Protein AF-0000000082890697 (afdb_homodimer)

Sequence (804 aa):
MTRPYLPVILIIFALATLTASQDIDNGIMGMPEIQCNADTIEMKFRTKKKFAGKIYVQGHYNDASCRVDYAHPDKEGHPIGGIRLSHGACDMDRQRMIKPEGMQFSTVIVISFHPLFVTKVDRAFHINCMYRETVQTVNQQLEVSSIPTEEVQNDMPIPMCTYTIRKDEIDGPILKYARVGDQVVHRWECDTDMYGLLVHSCFVEDGQGEKQLIIDERGCHRDRLVLGDPTYTEALNMAYRESYVFKFADRVGVRFQCEIRLCVKESGGCNGVTPPDCSGPAIGGWNNKSAILRKVAKRDANPNVIKGDLISQYVYVIDNDGETDPNSAEASQLASITPLSDTYGKVCFSSPLLMAIVGFAVVAFIIAVAVVIISARKDDSSKSIKSPDSIPRIRPSSIVLHMTRPYLPVILIIFALATLTASQDIDNGIMGMPEIQCNADTIEMKFRTKKKFAGKIYVQGHYNDASCRVDYAHPDKEGHPIGGIRLSHGACDMDRQRMIKPEGMQFSTVIVISFHPLFVTKVDRAFHINCMYRETVQTVNQQLEVSSIPTEEVQNDMPIPMCTYTIRKDEIDGPILKYARVGDQVVHRWECDTDMYGLLVHSCFVEDGQGEKQLIIDERGCHRDRLVLGDPTYTEALNMAYRESYVFKFADRVGVRFQCEIRLCVKESGGCNGVTPPDCSGPAIGGWNNKSAILRKVAKRDANPNVIKGDLISQYVYVIDNDGETDPNSAEASQLASITPLSDTYGKVCFSSPLLMAIVGFAVVAFIIAVAVVIISARKDDSSKSIKSPDSIPRIRPSSIVLH

Solvent-accessible surface area (backbone atoms only — not comparable to full-atom values): 46811 Å² total; per-residue (Å²): 136,81,78,79,81,75,81,80,76,78,76,76,75,73,74,72,73,74,76,69,73,64,57,78,86,54,44,74,48,76,76,65,46,74,44,76,53,96,58,34,40,35,40,36,44,47,53,76,43,89,69,48,17,34,38,26,33,64,44,29,66,88,37,70,87,34,36,49,68,40,62,60,73,64,86,84,63,69,85,80,62,53,53,76,44,50,72,67,46,84,74,34,43,76,34,38,34,60,71,72,62,31,42,33,40,35,48,44,41,33,43,25,65,47,82,70,38,41,45,62,76,36,48,66,45,83,45,76,38,80,43,64,77,76,77,74,76,74,76,73,81,66,82,66,81,80,65,77,70,70,72,76,65,81,73,68,78,74,49,60,68,52,37,46,46,13,42,74,33,88,85,35,52,72,49,53,67,44,41,58,42,39,54,29,17,41,37,38,39,37,70,47,85,54,36,26,52,34,63,22,47,23,32,42,28,52,65,59,78,52,73,45,77,36,23,36,81,73,28,29,39,40,38,64,77,55,35,50,56,66,42,65,47,94,73,25,20,33,35,32,38,66,36,46,35,54,33,46,69,82,49,50,22,31,30,38,39,29,32,36,40,35,24,41,44,70,96,54,54,25,69,89,54,48,71,55,86,63,84,59,84,61,74,52,64,89,74,58,78,65,64,72,68,58,76,78,68,77,75,76,76,58,88,73,57,48,63,29,46,39,57,36,62,62,28,39,42,44,79,77,70,65,77,63,47,86,84,56,78,65,74,63,47,67,64,44,48,56,62,86,58,84,76,68,68,50,64,61,39,52,40,70,53,40,47,47,50,51,49,48,50,50,51,52,48,52,52,51,51,50,52,50,50,54,55,50,49,54,50,54,64,62,52,61,66,57,73,84,75,82,80,78,81,77,80,83,81,83,81,81,86,123,137,84,78,81,80,74,80,80,77,77,75,75,76,74,75,72,75,73,76,71,73,64,57,80,87,55,43,74,48,78,74,64,46,76,45,77,52,97,58,34,40,35,39,38,50,47,53,76,44,89,71,50,17,33,38,26,32,64,46,30,64,88,36,70,88,34,37,45,68,38,64,58,74,74,85,84,66,75,84,86,42,58,53,75,42,51,72,68,45,84,75,34,43,77,33,38,35,62,70,70,61,30,42,33,38,34,46,44,41,33,44,26,65,46,80,69,38,40,46,60,76,37,48,66,44,82,45,77,38,80,45,64,78,76,78,73,72,77,76,73,82,67,84,62,84,78,65,77,71,69,73,76,65,80,73,67,79,73,49,60,68,51,39,46,46,13,42,73,32,88,85,35,50,75,49,53,66,46,40,58,43,40,55,28,16,41,38,38,40,39,69,47,84,54,36,26,52,32,63,20,47,23,31,41,27,52,63,59,78,54,74,44,76,35,24,36,80,72,28,29,38,40,38,63,77,57,34,52,55,66,42,66,46,94,72,26,21,35,35,33,36,66,37,47,36,55,32,45,69,80,49,50,21,33,31,41,37,30,33,36,39,34,22,41,44,69,97,54,54,25,68,90,57,49,72,53,85,60,86,58,83,61,73,51,63,88,74,58,78,64,64,72,67,58,75,78,67,77,74,75,74,58,89,71,56,49,62,30,47,39,59,36,60,64,29,38,42,44,80,76,70,65,76,64,50,86,85,54,80,65,74,63,46,65,63,44,52,54,60,85,57,84,76,66,65,47,64,62,40,52,44,70,54,40,47,47,51,51,49,51,50,51,51,53,48,52,52,52,50,48,52,49,48,54,54,50,47,54,50,51,56,63,57,54,67,57,74,82,74,82,78,75,81,77,75,82,78,82,79,74,84,126

InterPro domains:
  IPR001507 Zona pellucida domain [PS51034] (35-277)
  IPR001507 Zona pellucida domain [SM00241] (35-281)
  IPR051962 Cuticlin domain-containing protein [PTHR22907] (9-384)
  IPR056953 Cuticlin, N-terminal domain [PF25057] (30-131)
  IPR057475 Cuticlin, C-terminal domain [PF25301] (158-281)

pLDDT: mean 71.03, std 25.55, range [25.34, 98.44]

Organism: Panagrellus redivivus (NCBI:txid6233)

Radius of gyration: 40.96 Å; Cα contacts (8 Å, |Δi|>4): 1335; chains: 2; bounding box: 122×143×142 Å

Nearest PDB structures (foldseek):
  5hzv-assembly1_A  TM=4.559E-01  e=9.180E-07  Escherichia coli K-12
  5i17-assembly2_B  TM=5.829E-01  e=2.472E-02  Homo sapiens
  6tnp-assembly4_I  TM=5.172E-01  e=2.088E-02  Mus musculus
  4ndm-assembly1_B  TM=5.222E-01  e=2.928E-02  Homo sapiens
  3omz-assembly2_C  TM=3.542E-01  e=6.818E-02  Homo sapiens

Secondary structure (DSSP, 8-state):
---------------------------EEEEEEEEE-SSEEEEEEEESS---SEEEETT-TT-GGGEEE-SS--SS---SSEEEEETTGGG-EEEEETTTTEEEEEEEEEEESSSSEE-TT-EEEEEEEEE------------S-----------PPPPPEEEEEEESSTTSPBPSEEETT-EEEEEEEES-SSEEEEEEEEEEE-SSS-EEEEE-TTS-BS-TTT--PPEE-TTSSEEEEEEE--EETT--EEEEEEEEEEEETGGGTTTTTSS----S-----TT-GGGGGS--------TT-EEEEEEPPPEEEE---S---TT-GGGHHHHTS--S-------B--HHHHHHHHHHHHHHHHHHHHHHHHHHHHHHHHHS------------------/---------------------------EEEEEEEEE-SSEEEEEEEESS---SEEEETT-TT-GGGEEE-SS--SS---SSEEEEETTGGG-EEEEETTTTEEEEEEEEEEESSSSEE-TT-EEEEEEEEE------------S-----------PPPPPEEEEEEESSTTSPBPSEEETT-EEEEEEEES-SSEEEEEEEEEEE-SSS-EEEEE-TTS-BS-TTT--PPEE-TTSSEEEEEEE--EETT--EEEEEEEEEEEETGGGTTTTTSS----S-----TT-TTGGGS--------TT-EEEEEEPPPEEEE---S---TT-GGGHHHHTS----------B--HHHHHHHHHHHHHHHHHHHHHHHHHHHHHHHHTT------------------

Structure (mmCIF, N/CA/C/O backbone):
data_AF-0000000082890697-model_v1
#
loop_
_entity.id
_entity.type
_entity.pdbx_description
1 polymer 'ZP domain-containing protein'
#
loop_
_atom_site.group_PDB
_atom_site.id
_atom_site.type_symbol
_atom_site.label_atom_id
_atom_site.label_alt_id
_atom_site.label_comp_id
_atom_site.label_asym_id
_atom_site.label_entity_id
_atom_site.label_seq_id
_atom_site.pdbx_PDB_ins_code
_atom_site.Cartn_x
_atom_site.Cartn_y
_atom_site.Cartn_z
_atom_site.occupancy
_atom_site.B_iso_or_equiv
_atom_site.auth_seq_id
_atom_site.auth_comp_id
_atom_site.auth_asym_id
_atom_site.auth_atom_id
_atom_site.pdbx_PDB_model_num
ATOM 1 N N . MET A 1 1 ? -53.281 21.719 61.125 1 27.31 1 MET A N 1
ATOM 2 C CA . MET A 1 1 ? -53.375 21.594 59.656 1 27.31 1 MET A CA 1
ATOM 3 C C . MET A 1 1 ? -52 21.734 59 1 27.31 1 MET A C 1
ATOM 5 O O . MET A 1 1 ? -51.469 22.828 58.938 1 27.31 1 MET A O 1
ATOM 9 N N . THR A 1 2 ? -51.062 20.781 59.312 1 34.16 2 THR A N 1
ATOM 10 C CA . THR A 1 2 ? -49.656 20.656 59.031 1 34.16 2 THR A CA 1
ATOM 11 C C . THR A 1 2 ? -49.438 20.531 57.5 1 34.16 2 THR A C 1
ATOM 13 O O . THR A 1 2 ? -50.031 19.703 56.844 1 34.16 2 THR A O 1
ATOM 16 N N . ARG A 1 3 ? -49.156 21.688 56.812 1 36.97 3 ARG A N 1
ATOM 17 C CA . ARG A 1 3 ? -48.938 21.859 55.406 1 36.97 3 ARG A CA 1
ATOM 18 C C . ARG A 1 3 ? -47.844 20.922 54.906 1 36.97 3 ARG A C 1
ATOM 20 O O . ARG A 1 3 ? -46.719 20.906 55.438 1 36.97 3 ARG A O 1
ATOM 27 N N . PRO A 1 4 ? -48.125 19.766 54.219 1 40.41 4 PRO A N 1
ATOM 28 C CA . PRO A 1 4 ? -47.188 18.75 53.719 1 40.41 4 PRO A CA 1
ATOM 29 C C . PRO A 1 4 ? -46.188 19.328 52.719 1 40.41 4 PRO A C 1
ATOM 31 O O . PRO A 1 4 ? -46.562 20.141 51.844 1 40.41 4 PRO A O 1
ATOM 34 N N . TYR A 1 5 ? -44.906 19.703 53.125 1 37.94 5 TYR A N 1
ATOM 35 C CA . TYR A 1 5 ? -43.781 20.109 52.312 1 37.94 5 TYR A CA 1
ATOM 36 C C . TYR A 1 5 ? -43.562 19.109 51.188 1 37.94 5 TYR A C 1
ATOM 38 O O . TYR A 1 5 ? -43.406 17.906 51.406 1 37.94 5 TYR A O 1
ATOM 46 N N . LEU A 1 6 ? -44.219 19.297 50 1 36.88 6 LEU A N 1
ATOM 47 C CA . LEU A 1 6 ? -44 18.516 48.75 1 36.88 6 LEU A CA 1
ATOM 48 C C . LEU A 1 6 ? -42.531 18.5 48.375 1 36.88 6 LEU A C 1
ATOM 50 O O . LEU A 1 6 ? -41.875 19.547 48.312 1 36.88 6 LEU A O 1
ATOM 54 N N . PRO A 1 7 ? -41.781 17.344 48.562 1 41.22 7 PRO A N 1
ATOM 55 C CA . PRO A 1 7 ? -40.406 17.172 48.094 1 41.22 7 PRO A CA 1
ATOM 56 C C . PRO A 1 7 ? -40.25 17.453 46.594 1 41.22 7 PRO A C 1
ATOM 58 O O . PRO A 1 7 ? -41.094 17 45.812 1 41.22 7 PRO A O 1
ATOM 61 N N . VAL A 1 8 ? -39.812 18.656 46.156 1 36.56 8 VAL A N 1
ATOM 62 C CA . VAL A 1 8 ? -39.375 18.953 44.781 1 36.56 8 VAL A CA 1
ATOM 63 C C . VAL A 1 8 ? -38.344 17.922 44.312 1 36.56 8 VAL A C 1
ATOM 65 O O . VAL A 1 8 ? -37.25 17.812 44.906 1 36.56 8 VAL A O 1
ATOM 68 N N . ILE A 1 9 ? -38.75 16.75 43.812 1 34.56 9 ILE A N 1
ATOM 69 C CA . ILE A 1 9 ? -37.906 15.812 43.094 1 34.56 9 ILE A CA 1
ATOM 70 C C . ILE A 1 9 ? -37.188 16.547 41.938 1 34.56 9 ILE A C 1
ATOM 72 O O . ILE A 1 9 ? -37.844 17.047 41.031 1 34.56 9 ILE A O 1
ATOM 76 N N . LEU A 1 10 ? -36.062 17.156 42.188 1 32.31 10 LEU A N 1
ATOM 77 C CA . LEU A 1 10 ? -35.156 17.625 41.125 1 32.31 10 LEU A CA 1
ATOM 78 C C . LEU A 1 10 ? -34.844 16.484 40.156 1 32.31 10 LEU A C 1
ATOM 80 O O . LEU A 1 10 ? -34.188 15.516 40.5 1 32.31 10 LEU A O 1
ATOM 84 N N . ILE A 1 11 ? -35.719 16.25 39.188 1 36.22 11 ILE A N 1
ATOM 85 C CA . ILE A 1 11 ? -35.406 15.422 38.031 1 36.22 11 ILE A CA 1
ATOM 86 C C . ILE A 1 11 ? -34.156 15.984 37.312 1 36.22 11 ILE A C 1
ATOM 88 O O . ILE A 1 11 ? -34.219 17.078 36.75 1 36.22 11 ILE A O 1
ATOM 92 N N . ILE A 1 12 ? -33 15.773 37.812 1 34.12 12 ILE A N 1
ATOM 93 C CA . ILE A 1 12 ? -31.797 15.953 37.031 1 34.12 12 ILE A CA 1
ATOM 94 C C . ILE A 1 12 ? -31.922 15.234 35.688 1 34.12 12 ILE A C 1
ATOM 96 O O . ILE A 1 12 ? -31.969 14 35.656 1 34.12 12 ILE A O 1
ATOM 100 N N . PHE A 1 13 ? -32.625 15.844 34.719 1 34.75 13 PHE A N 1
ATOM 101 C CA . PHE A 1 13 ? -32.5 15.445 33.312 1 34.75 13 PHE A CA 1
ATOM 102 C C . PHE A 1 13 ? -31.031 15.391 32.906 1 34.75 13 PHE A C 1
ATOM 104 O O . PHE A 1 13 ? -30.359 16.422 32.812 1 34.75 13 PHE A O 1
ATOM 111 N N . ALA A 1 14 ? -30.344 14.391 33.344 1 34.22 14 ALA A N 1
ATOM 112 C CA . ALA A 1 14 ? -29.094 14.07 32.656 1 34.22 14 ALA A CA 1
ATOM 113 C C . ALA A 1 14 ? -29.281 14.094 31.141 1 34.22 14 ALA A C 1
ATOM 115 O O . ALA A 1 14 ? -29.938 13.211 30.578 1 34.22 14 ALA A O 1
ATOM 116 N N . LEU A 1 15 ? -29.297 15.242 30.531 1 35.56 15 LEU A N 1
ATOM 117 C CA . LEU A 1 15 ? -29.078 15.352 29.094 1 35.56 15 LEU A CA 1
ATOM 118 C C . LEU A 1 15 ? -27.875 14.516 28.672 1 35.56 15 LEU A C 1
ATOM 120 O O . LEU A 1 15 ? -26.719 14.922 28.875 1 35.56 15 LEU A O 1
ATOM 124 N N . ALA A 1 16 ? -27.938 13.211 28.797 1 35.53 16 ALA A N 1
ATOM 125 C CA . ALA A 1 16 ? -27 12.414 28.016 1 35.53 16 ALA A CA 1
ATOM 126 C C . ALA A 1 16 ? -26.906 12.938 26.578 1 35.53 16 ALA A C 1
ATOM 128 O O . ALA A 1 16 ? -27.859 12.828 25.812 1 35.53 16 ALA A O 1
ATOM 129 N N . THR A 1 17 ? -26.188 13.984 26.344 1 35.16 17 THR A N 1
ATOM 130 C CA . THR A 1 17 ? -25.766 14.281 24.984 1 35.16 17 THR A CA 1
ATOM 131 C C . THR A 1 17 ? -25.344 13.008 24.266 1 35.16 17 THR A C 1
ATOM 133 O O . THR A 1 17 ? -24.359 12.375 24.641 1 35.16 17 THR A O 1
ATOM 136 N N . LEU A 1 18 ? -26.266 12.242 23.781 1 35.5 18 LEU A N 1
ATOM 137 C CA . LEU A 1 18 ? -26 11.258 22.75 1 35.5 18 LEU A CA 1
ATOM 138 C C . LEU A 1 18 ? -25.047 11.828 21.703 1 35.5 18 LEU A C 1
ATOM 140 O O . LEU A 1 18 ? -25.422 12.695 20.906 1 35.5 18 LEU A O 1
ATOM 144 N N . THR A 1 19 ? -23.797 11.961 22.016 1 38.84 19 THR A N 1
ATOM 145 C CA . THR A 1 19 ? -22.844 12.094 20.922 1 38.84 19 THR A CA 1
ATOM 146 C C . THR A 1 19 ? -23.109 11.055 19.828 1 38.84 19 THR A C 1
ATOM 148 O O . THR A 1 19 ? -22.875 9.867 20.031 1 38.84 19 THR A O 1
ATOM 151 N N . ALA A 1 20 ? -24.234 11.234 19.094 1 36.25 20 ALA A N 1
ATOM 152 C CA . ALA A 1 20 ? -24.469 10.453 17.875 1 36.25 20 ALA A CA 1
ATOM 153 C C . ALA A 1 20 ? -23.219 10.422 17 1 36.25 20 ALA A C 1
ATOM 155 O O . ALA A 1 20 ? -22.875 11.422 16.359 1 36.25 20 ALA A O 1
ATOM 156 N N . SER A 1 21 ? -22.25 9.727 17.328 1 43.53 21 SER A N 1
ATOM 157 C CA . SER A 1 21 ? -21.281 9.352 16.297 1 43.53 21 SER A CA 1
ATOM 158 C C . SER A 1 21 ? -21.969 8.945 15 1 43.53 21 SER A C 1
ATOM 160 O O . SER A 1 21 ? -22.812 8.039 14.992 1 43.53 21 SER A O 1
ATOM 162 N N . GLN A 1 22 ? -22.391 9.875 14.141 1 49.59 22 GLN A N 1
ATOM 163 C CA . GLN A 1 22 ? -23.031 9.547 12.875 1 49.59 22 GLN A CA 1
ATOM 164 C C . GLN A 1 22 ? -22.219 8.523 12.094 1 49.59 22 GLN A C 1
ATOM 166 O O . GLN A 1 22 ? -21.141 8.844 11.586 1 49.59 22 GLN A O 1
ATOM 171 N N . ASP A 1 23 ? -22.125 7.332 12.586 1 58.94 23 ASP A N 1
ATOM 172 C CA . ASP A 1 23 ? -21.656 6.207 11.781 1 58.94 23 ASP A CA 1
ATOM 173 C C . ASP A 1 23 ? -22.531 6.004 10.547 1 58.94 23 ASP A C 1
ATOM 175 O O . ASP A 1 23 ? -23.688 6.406 10.539 1 58.94 23 ASP A O 1
ATOM 179 N N . ILE A 1 24 ? -21.875 5.891 9.438 1 64.25 24 ILE A N 1
ATOM 180 C CA . ILE A 1 24 ? -22.672 5.461 8.297 1 64.25 24 ILE A CA 1
ATOM 181 C C . ILE A 1 24 ? -23.625 4.348 8.719 1 64.25 24 ILE A C 1
ATOM 183 O O . ILE A 1 24 ? -23.188 3.283 9.164 1 64.25 24 ILE A O 1
ATOM 187 N N . ASP A 1 25 ? -24.812 4.75 8.992 1 74.88 25 ASP A N 1
ATOM 188 C CA . ASP A 1 25 ? -25.812 3.795 9.453 1 74.88 25 ASP A CA 1
ATOM 189 C C . ASP A 1 25 ? -26.375 2.977 8.297 1 74.88 25 ASP A C 1
ATOM 191 O O . ASP A 1 25 ? -27.578 3.027 8.023 1 74.88 25 ASP A O 1
ATOM 195 N N . ASN A 1 26 ? -25.531 2.611 7.371 1 80.75 26 ASN A N 1
ATOM 196 C CA . ASN A 1 26 ? -25.891 1.707 6.281 1 80.75 26 ASN A CA 1
ATOM 197 C C . ASN A 1 26 ? -24.984 0.476 6.258 1 80.75 26 ASN A C 1
ATOM 199 O O . ASN A 1 26 ? -23.953 0.446 6.922 1 80.75 26 ASN A O 1
ATOM 203 N N . GLY A 1 27 ? -25.469 -0.657 5.793 1 83.06 27 GLY A N 1
ATOM 204 C CA . GLY A 1 27 ? -24.703 -1.888 5.695 1 83.06 27 GLY A CA 1
ATOM 205 C C . GLY A 1 27 ? -25.328 -2.906 4.762 1 83.06 27 GLY A C 1
ATOM 206 O O . GLY A 1 27 ? -26.453 -2.723 4.293 1 83.06 27 GLY A O 1
ATOM 207 N N . ILE A 1 28 ? -24.547 -3.795 4.477 1 83.88 28 ILE A N 1
ATOM 208 C CA . ILE A 1 28 ? -25 -4.855 3.58 1 83.88 28 ILE A CA 1
ATOM 209 C C . ILE A 1 28 ? -25.906 -5.816 4.332 1 83.88 28 ILE A C 1
ATOM 211 O O . ILE A 1 28 ? -25.641 -6.168 5.484 1 83.88 28 ILE A O 1
ATOM 215 N N . MET A 1 29 ? -27 -6.102 3.637 1 85.12 29 MET A N 1
ATOM 216 C CA . MET A 1 29 ? -27.922 -7.074 4.215 1 85.12 29 MET A CA 1
ATOM 217 C C . MET A 1 29 ? -27.672 -8.469 3.643 1 85.12 29 MET A C 1
ATOM 219 O O . MET A 1 29 ? -27.797 -8.672 2.434 1 85.12 29 MET A O 1
ATOM 223 N N . GLY A 1 30 ? -27.297 -9.375 4.426 1 80.38 30 GLY A N 1
ATOM 224 C CA . GLY A 1 30 ? -27.078 -10.742 3.975 1 80.38 30 GLY A CA 1
ATOM 225 C C . GLY A 1 30 ? -25.859 -10.898 3.098 1 80.38 30 GLY A C 1
ATOM 226 O O . GLY A 1 30 ? -24.953 -10.055 3.119 1 80.38 30 GLY A O 1
ATOM 227 N N . MET A 1 31 ? -25.844 -12.047 2.416 1 83.62 31 MET A N 1
ATOM 228 C CA . MET A 1 31 ? -24.75 -12.32 1.502 1 83.62 31 MET A CA 1
ATOM 229 C C . MET A 1 31 ? -25.109 -11.906 0.078 1 83.62 31 MET A C 1
ATOM 231 O O . MET A 1 31 ? -26.234 -12.086 -0.358 1 83.62 31 MET A O 1
ATOM 235 N N . PRO A 1 32 ? -24.203 -11.32 -0.524 1 86.25 32 PRO A N 1
ATOM 236 C CA . PRO A 1 32 ? -24.469 -10.969 -1.922 1 86.25 32 PRO A CA 1
ATOM 237 C C . PRO A 1 32 ? -24.766 -12.195 -2.789 1 86.25 32 PRO A C 1
ATOM 239 O O . PRO A 1 32 ? -24.297 -13.297 -2.484 1 86.25 32 PRO A O 1
ATOM 242 N N . GLU A 1 33 ? -25.516 -11.961 -3.805 1 87.12 33 GLU A N 1
ATOM 243 C CA . GLU A 1 33 ? -25.828 -13.016 -4.77 1 87.12 33 GLU A CA 1
ATOM 244 C C . GLU A 1 33 ? -24.859 -12.977 -5.953 1 87.12 33 GLU A C 1
ATOM 246 O O . GLU A 1 33 ? -24.75 -11.961 -6.637 1 87.12 33 GLU A O 1
ATOM 251 N N . ILE A 1 34 ? -24.234 -14.094 -6.098 1 90.06 34 ILE A N 1
ATOM 252 C CA . ILE A 1 34 ? -23.266 -14.18 -7.188 1 90.06 34 ILE A CA 1
ATOM 253 C C . ILE A 1 34 ? -23.797 -15.117 -8.266 1 90.06 34 ILE A C 1
ATOM 255 O O . ILE A 1 34 ? -24.219 -16.234 -7.973 1 90.06 34 ILE A O 1
ATOM 259 N N . GLN A 1 35 ? -23.797 -14.641 -9.469 1 89.5 35 GLN A N 1
ATOM 260 C CA . GLN A 1 35 ? -24.188 -15.461 -10.617 1 89.5 35 GLN A CA 1
ATOM 261 C C . GLN A 1 35 ? -23.016 -15.625 -11.586 1 89.5 35 GLN A C 1
ATOM 263 O O . GLN A 1 35 ? -22.516 -14.641 -12.133 1 89.5 35 GLN A O 1
ATOM 268 N N . CYS A 1 36 ? -22.594 -16.844 -11.719 1 90.69 36 CYS A N 1
ATOM 269 C CA . CYS A 1 36 ? -21.531 -17.172 -12.672 1 90.69 36 CYS A CA 1
ATOM 270 C C . CYS A 1 36 ? -22.125 -17.594 -14.016 1 90.69 36 CYS A C 1
ATOM 272 O O . CYS A 1 36 ? -22.438 -18.766 -14.219 1 90.69 36 CYS A O 1
ATOM 274 N N . ASN A 1 37 ? -22.141 -16.656 -14.93 1 90.31 37 ASN A N 1
ATOM 275 C CA . ASN A 1 37 ? -22.656 -16.953 -16.266 1 90.31 37 ASN A CA 1
ATOM 276 C C . ASN A 1 37 ? -21.562 -17.484 -17.172 1 90.31 37 ASN A C 1
ATOM 278 O O . ASN A 1 37 ? -20.422 -17.688 -16.75 1 90.31 37 ASN A O 1
ATOM 282 N N . ALA A 1 38 ? -21.875 -17.766 -18.438 1 89.19 38 ALA A N 1
ATOM 283 C CA . ALA A 1 38 ? -20.922 -18.359 -19.375 1 89.19 38 ALA A CA 1
ATOM 284 C C . ALA A 1 38 ? -19.75 -17.422 -19.656 1 89.19 38 ALA A C 1
ATOM 286 O O . ALA A 1 38 ? -18.609 -17.844 -19.719 1 89.19 38 ALA A O 1
ATOM 287 N N . ASP A 1 39 ? -20.188 -16.156 -19.656 1 91.31 39 ASP A N 1
ATOM 288 C CA . ASP A 1 39 ? -19.109 -15.25 -20.062 1 91.31 39 ASP A CA 1
ATOM 289 C C . ASP A 1 39 ? -19.031 -14.062 -19.109 1 91.31 39 ASP A C 1
ATOM 291 O O . ASP A 1 39 ? -18.234 -13.133 -19.328 1 91.31 39 ASP A O 1
ATOM 295 N N . THR A 1 40 ? -19.906 -14.125 -18.125 1 91.69 40 THR A N 1
ATOM 296 C CA . THR A 1 40 ? -19.922 -12.977 -17.234 1 91.69 40 THR A CA 1
ATOM 297 C C . THR A 1 40 ? -20.109 -13.422 -15.781 1 91.69 40 THR A C 1
ATOM 299 O O . THR A 1 40 ? -20.609 -14.523 -15.531 1 91.69 40 THR A O 1
ATOM 302 N N . ILE A 1 41 ? -19.688 -12.594 -14.906 1 90.25 41 ILE A N 1
ATOM 303 C CA . ILE A 1 41 ? -19.938 -12.711 -13.477 1 90.25 41 ILE A CA 1
ATOM 304 C C . ILE A 1 41 ? -20.766 -11.523 -13 1 90.25 41 ILE A C 1
ATOM 306 O O . ILE A 1 41 ? -20.438 -10.367 -13.297 1 90.25 41 ILE A O 1
ATOM 310 N N . GLU A 1 42 ? -21.859 -11.898 -12.344 1 90.69 42 GLU A N 1
ATOM 311 C CA . GLU A 1 42 ? -22.75 -10.852 -11.852 1 90.69 42 GLU A CA 1
ATOM 312 C C . GLU A 1 42 ? -22.938 -10.953 -10.336 1 90.69 42 GLU A C 1
ATOM 314 O O . GLU A 1 42 ? -23.094 -12.047 -9.797 1 90.69 42 GLU A O 1
ATOM 319 N N . MET A 1 43 ? -22.797 -9.812 -9.711 1 90.38 43 MET A N 1
ATOM 320 C CA . MET A 1 43 ? -23.016 -9.75 -8.266 1 90.38 43 MET A CA 1
ATOM 321 C C . MET A 1 43 ? -24.109 -8.742 -7.922 1 90.38 43 MET A C 1
ATOM 323 O O . MET A 1 43 ? -24.062 -7.598 -8.383 1 90.38 43 MET A O 1
ATOM 327 N N . LYS A 1 44 ? -25.062 -9.195 -7.137 1 87.56 44 LYS A N 1
ATOM 328 C CA . LYS A 1 44 ? -26.125 -8.344 -6.625 1 87.56 44 LYS A CA 1
ATOM 329 C C . LYS A 1 44 ? -26.156 -8.344 -5.102 1 87.56 44 LYS A C 1
ATOM 331 O O . LYS A 1 44 ? -25.828 -9.352 -4.469 1 87.56 44 LYS A O 1
ATOM 336 N N . PHE A 1 45 ? -26.406 -7.219 -4.543 1 86.12 45 PHE A N 1
ATOM 337 C CA . PHE A 1 45 ? -26.453 -7.117 -3.088 1 86.12 45 PHE A CA 1
ATOM 338 C C . PHE A 1 45 ? -27.578 -6.199 -2.635 1 86.12 45 PHE A C 1
ATOM 340 O O . PHE A 1 45 ? -28.141 -5.461 -3.443 1 86.12 45 PHE A O 1
ATOM 347 N N . ARG A 1 46 ? -27.922 -6.336 -1.414 1 84 46 ARG A N 1
ATOM 348 C CA . ARG A 1 46 ? -28.938 -5.504 -0.792 1 84 46 ARG A CA 1
ATOM 349 C C . ARG A 1 46 ? -28.375 -4.75 0.408 1 84 46 ARG A C 1
ATOM 351 O O . ARG A 1 46 ? -27.484 -5.25 1.099 1 84 46 ARG A O 1
ATOM 358 N N . THR A 1 47 ? -28.859 -3.547 0.54 1 85.25 47 THR A N 1
ATOM 359 C CA . THR A 1 47 ? -28.406 -2.729 1.664 1 85.25 47 THR A CA 1
ATOM 360 C C . THR A 1 47 ? -29.594 -2.361 2.561 1 85.25 47 THR A C 1
ATOM 362 O O . THR A 1 47 ? -30.75 -2.434 2.135 1 85.25 47 THR A O 1
ATOM 365 N N . LYS A 1 48 ? -29.312 -2 3.832 1 84.69 48 LYS A N 1
ATOM 366 C CA . LYS A 1 48 ? -30.328 -1.613 4.801 1 84.69 48 LYS A CA 1
ATOM 367 C C . LYS A 1 48 ? -31.047 -0.338 4.363 1 84.69 48 LYS A C 1
ATOM 369 O O . LYS A 1 48 ? -32.281 -0.224 4.504 1 84.69 48 LYS A O 1
ATOM 374 N N . LYS A 1 49 ? -30.234 0.601 3.857 1 84.5 49 LYS A N 1
ATOM 375 C CA . LYS A 1 49 ? -30.75 1.854 3.309 1 84.5 49 LYS A CA 1
ATOM 376 C C . LYS A 1 49 ? -30.297 2.045 1.863 1 84.5 49 LYS A C 1
ATOM 378 O O . LYS A 1 49 ? -29.547 1.23 1.33 1 84.5 49 LYS A O 1
ATOM 383 N N . LYS A 1 50 ? -30.828 3.061 1.312 1 82 50 LYS A N 1
ATOM 384 C CA . LYS A 1 50 ? -30.453 3.342 -0.072 1 82 50 LYS A CA 1
ATOM 385 C C . LYS A 1 50 ? -28.938 3.463 -0.219 1 82 50 LYS A C 1
ATOM 387 O O . LYS A 1 50 ? -28.297 4.172 0.555 1 82 50 LYS A O 1
ATOM 392 N N . PHE A 1 51 ? -28.516 2.703 -1.145 1 85.31 51 PHE A N 1
ATOM 393 C CA . PHE A 1 51 ? -27.078 2.664 -1.366 1 85.31 51 PHE A CA 1
ATOM 394 C C . PHE A 1 51 ? -26.641 3.793 -2.293 1 85.31 51 PHE A C 1
ATOM 396 O O . PHE A 1 51 ? -27.141 3.914 -3.412 1 85.31 51 PHE A O 1
ATOM 403 N N . ALA A 1 52 ? -25.734 4.66 -1.846 1 82.38 52 ALA A N 1
ATOM 404 C CA . ALA A 1 52 ? -25.219 5.77 -2.646 1 82.38 52 ALA A CA 1
ATOM 405 C C . ALA A 1 52 ? -23.688 5.695 -2.764 1 82.38 52 ALA A C 1
ATOM 407 O O . ALA A 1 52 ? -23.031 6.707 -3.02 1 82.38 52 ALA A O 1
ATOM 408 N N . GLY A 1 53 ? -23.219 4.496 -2.568 1 89.25 53 GLY A N 1
ATOM 409 C CA . GLY A 1 53 ? -21.766 4.316 -2.637 1 89.25 53 GLY A CA 1
ATOM 410 C C . GLY A 1 53 ? -21.297 3.822 -3.99 1 89.25 53 GLY A C 1
ATOM 411 O O . GLY A 1 53 ? -21.859 4.184 -5.023 1 89.25 53 GLY A O 1
ATOM 412 N N . LYS A 1 54 ? -20.203 3.16 -3.957 1 90.75 54 LYS A N 1
ATOM 413 C CA . LYS A 1 54 ? -19.594 2.646 -5.184 1 90.75 54 LYS A CA 1
ATOM 414 C C . LYS A 1 54 ? -19.25 1.166 -5.047 1 90.75 54 LYS A C 1
ATOM 416 O O . LYS A 1 54 ? -18.953 0.689 -3.949 1 90.75 54 LYS A O 1
ATOM 421 N N . ILE A 1 55 ? -19.359 0.519 -6.152 1 92.38 55 ILE A N 1
ATOM 422 C CA . ILE A 1 55 ? -18.891 -0.859 -6.258 1 92.38 55 ILE A CA 1
ATOM 423 C C . ILE A 1 55 ? -17.812 -0.955 -7.332 1 92.38 55 ILE A C 1
ATOM 425 O O . ILE A 1 55 ? -17.953 -0.382 -8.414 1 92.38 55 ILE A O 1
ATOM 429 N N . TYR A 1 56 ? -16.688 -1.588 -7 1 93.62 56 TYR A N 1
ATOM 430 C CA . TYR A 1 56 ? -15.609 -1.659 -7.973 1 93.62 56 TYR A CA 1
ATOM 431 C C . TYR A 1 56 ? -14.758 -2.9 -7.746 1 93.62 56 TYR A C 1
ATOM 433 O O . TYR A 1 56 ? -14.844 -3.539 -6.695 1 93.62 56 TYR A O 1
ATOM 441 N N . VAL A 1 57 ? -14.008 -3.219 -8.789 1 94.31 57 VAL A N 1
ATOM 442 C CA . VAL A 1 57 ? -13.047 -4.309 -8.672 1 94.31 57 VAL A CA 1
ATOM 443 C C . VAL A 1 57 ? -11.781 -3.809 -7.992 1 94.31 57 VAL A C 1
ATOM 445 O O . VAL A 1 57 ? -11.234 -2.768 -8.367 1 94.31 57 VAL A O 1
ATOM 448 N N . GLN A 1 58 ? -11.359 -4.543 -7.008 1 91.81 58 GLN A N 1
ATOM 449 C CA . GLN A 1 58 ? -10.148 -4.148 -6.285 1 91.81 58 GLN A CA 1
ATOM 450 C C . GLN A 1 58 ? -8.984 -3.924 -7.246 1 91.81 58 GLN A C 1
ATOM 452 O O . GLN A 1 58 ? -8.695 -4.773 -8.086 1 91.81 58 GLN A O 1
ATOM 457 N N . GLY A 1 59 ? -8.328 -2.748 -7.117 1 90.44 59 GLY A N 1
ATOM 458 C CA . GLY A 1 59 ? -7.195 -2.428 -7.977 1 90.44 59 GLY A CA 1
ATOM 459 C C . GLY A 1 59 ? -7.594 -1.657 -9.227 1 90.44 59 GLY A C 1
ATOM 460 O O . GLY A 1 59 ? -6.73 -1.182 -9.969 1 90.44 59 GLY A O 1
ATOM 461 N N . HIS A 1 60 ? -8.883 -1.475 -9.461 1 93.62 60 HIS A N 1
ATOM 462 C CA . HIS A 1 60 ? -9.344 -0.841 -10.688 1 93.62 60 HIS A CA 1
ATOM 463 C C . HIS A 1 60 ? -10.406 0.214 -10.398 1 93.62 60 HIS A C 1
ATOM 465 O O . HIS A 1 60 ? -11.391 0.328 -11.133 1 93.62 60 HIS A O 1
ATOM 471 N N . TYR A 1 61 ? -10.203 0.88 -9.305 1 92.38 61 TYR A N 1
ATOM 472 C CA . TYR A 1 61 ? -11.133 1.933 -8.914 1 92.38 61 TYR A CA 1
ATOM 473 C C . TYR A 1 61 ? -11.188 3.029 -9.969 1 92.38 61 TYR A C 1
ATOM 475 O O . TYR A 1 61 ? -12.258 3.592 -10.234 1 92.38 61 TYR A O 1
ATOM 483 N N . ASN A 1 62 ? -10.117 3.324 -10.57 1 89.62 62 ASN A N 1
ATOM 484 C CA . ASN A 1 62 ? -10.039 4.453 -11.492 1 89.62 62 ASN A CA 1
ATOM 485 C C . ASN A 1 62 ? -10.484 4.059 -12.898 1 89.62 62 ASN A C 1
ATOM 487 O O . ASN A 1 62 ? -10.57 4.91 -13.789 1 89.62 62 ASN A O 1
ATOM 491 N N . ASP A 1 63 ? -10.719 2.834 -13.055 1 90.88 63 ASP A N 1
ATOM 492 C CA . ASP A 1 63 ? -11.25 2.365 -14.336 1 90.88 63 ASP A CA 1
ATOM 493 C C . ASP A 1 63 ? -12.773 2.381 -14.336 1 90.88 63 ASP A C 1
ATOM 495 O O . ASP A 1 63 ? -13.414 1.59 -13.633 1 90.88 63 ASP A O 1
ATOM 499 N N . ALA A 1 64 ? -13.359 3.129 -15.203 1 90.12 64 ALA A N 1
ATOM 500 C CA . ALA A 1 64 ? -14.805 3.332 -15.211 1 90.12 64 ALA A CA 1
ATOM 501 C C . ALA A 1 64 ? -15.531 2.053 -15.609 1 90.12 64 ALA A C 1
ATOM 503 O O . ALA A 1 64 ? -16.672 1.824 -15.188 1 90.12 64 ALA A O 1
ATOM 504 N N . SER A 1 65 ? -14.891 1.185 -16.359 1 90.81 65 SER A N 1
ATOM 505 C CA . SER A 1 65 ? -15.531 -0.054 -16.797 1 90.81 65 SER A CA 1
ATOM 506 C C . SER A 1 65 ? -15.531 -1.094 -15.68 1 90.81 65 SER A C 1
ATOM 508 O O . SER A 1 65 ? -16.25 -2.094 -15.75 1 90.81 65 SER A O 1
ATOM 510 N N . CYS A 1 66 ? -14.773 -0.813 -14.617 1 94.31 66 CYS A N 1
ATOM 511 C CA . CYS A 1 66 ? -14.633 -1.786 -13.539 1 94.31 66 CYS A CA 1
ATOM 512 C C . CYS A 1 66 ? -15.281 -1.274 -12.258 1 94.31 66 CYS A C 1
ATOM 514 O O . CYS A 1 66 ? -14.984 -1.774 -11.172 1 94.31 66 CYS A O 1
ATOM 516 N N . ARG A 1 67 ? -16.078 -0.189 -12.43 1 92.5 67 ARG A N 1
ATOM 517 C CA . ARG A 1 67 ? -16.734 0.383 -11.258 1 92.5 67 ARG A CA 1
ATOM 518 C C . ARG A 1 67 ? -18.141 0.862 -11.586 1 92.5 67 ARG A C 1
ATOM 520 O O . ARG A 1 67 ? -18.438 1.17 -12.742 1 92.5 67 ARG A O 1
ATOM 527 N N . VAL A 1 68 ? -19.031 0.843 -10.656 1 89.44 68 VAL A N 1
ATOM 528 C CA . VAL A 1 68 ? -20.391 1.381 -10.773 1 89.44 68 VAL A CA 1
ATOM 529 C C . VAL A 1 68 ? -20.641 2.373 -9.641 1 89.44 68 VAL A C 1
ATOM 531 O O . VAL A 1 68 ? -20.422 2.055 -8.469 1 89.44 68 VAL A O 1
ATOM 534 N N . ASP A 1 69 ? -21.016 3.57 -10 1 87.25 69 ASP A N 1
ATOM 535 C CA . ASP A 1 69 ? -21.328 4.621 -9.031 1 87.25 69 ASP A CA 1
ATOM 536 C C . ASP A 1 69 ? -22.828 4.758 -8.836 1 87.25 69 ASP A C 1
ATOM 538 O O . ASP A 1 69 ? -23.562 5.004 -9.789 1 87.25 69 ASP A O 1
ATOM 542 N N . TYR A 1 70 ? -23.281 4.625 -7.652 1 82.81 70 TYR A N 1
ATOM 543 C CA . TYR A 1 70 ? -24.719 4.652 -7.371 1 82.81 70 TYR A CA 1
ATOM 544 C C . TYR A 1 70 ? -25.125 5.992 -6.781 1 82.81 70 TYR A C 1
ATOM 546 O O . TYR A 1 70 ? -26.281 6.176 -6.383 1 82.81 70 TYR A O 1
ATOM 554 N N . ALA A 1 71 ? -24.109 6.836 -6.668 1 72.06 71 ALA A N 1
ATOM 555 C CA . ALA A 1 71 ? -24.453 8.148 -6.137 1 72.06 71 ALA A CA 1
ATOM 556 C C . ALA A 1 71 ? -25.438 8.867 -7.051 1 72.06 71 ALA A C 1
ATOM 558 O O . ALA A 1 71 ? -26.25 9.688 -6.594 1 72.06 71 ALA A O 1
ATOM 559 N N . HIS A 1 72 ? -25.312 8.68 -8.477 1 62.94 72 HIS A N 1
ATOM 560 C CA . HIS A 1 72 ? -26.234 9.344 -9.391 1 62.94 72 HIS A CA 1
ATOM 561 C C . HIS A 1 72 ? -27.312 8.375 -9.891 1 62.94 72 HIS A C 1
ATOM 563 O O . HIS A 1 72 ? -26.984 7.328 -10.461 1 62.94 72 HIS A O 1
ATOM 569 N N . PRO A 1 73 ? -28.469 8.531 -9.281 1 51.25 73 PRO A N 1
ATOM 570 C CA . PRO A 1 73 ? -29.516 7.602 -9.703 1 51.25 73 PRO A CA 1
ATOM 571 C C . PRO A 1 73 ? -29.641 7.496 -11.219 1 51.25 73 PRO A C 1
ATOM 573 O O . PRO A 1 73 ? -29.531 8.5 -11.922 1 51.25 73 PRO A O 1
ATOM 576 N N . ASP A 1 74 ? -29.062 6.695 -11.992 1 48.53 74 ASP A N 1
ATOM 577 C CA . ASP A 1 74 ? -29.438 6.645 -13.406 1 48.53 74 ASP A CA 1
ATOM 578 C C . ASP A 1 74 ? -30.938 6.797 -13.578 1 48.53 74 ASP A C 1
ATOM 580 O O . ASP A 1 74 ? -31.719 6.535 -12.656 1 48.53 74 ASP A O 1
ATOM 584 N N . LYS A 1 75 ? -31.266 7.695 -14.594 1 44.81 75 LYS A N 1
ATOM 585 C CA . LYS A 1 75 ? -32.656 7.871 -15.016 1 44.81 75 LYS A CA 1
ATOM 586 C C . LYS A 1 75 ? -33.406 6.551 -14.961 1 44.81 75 LYS A C 1
ATOM 588 O O . LYS A 1 75 ? -34.625 6.531 -14.688 1 44.81 75 LYS A O 1
ATOM 593 N N . GLU A 1 76 ? -33.031 5.645 -16.047 1 42.53 76 GLU A N 1
ATOM 594 C CA . GLU A 1 76 ? -33.938 4.539 -16.406 1 42.53 76 GLU A CA 1
ATOM 595 C C . GLU A 1 76 ? -33.969 3.48 -15.305 1 42.53 76 GLU A C 1
ATOM 597 O O . GLU A 1 76 ? -34.656 2.465 -15.438 1 42.53 76 GLU A O 1
ATOM 602 N N . GLY A 1 77 ? -33.969 3.57 -14.047 1 40.31 77 GLY A N 1
ATOM 603 C CA . GLY A 1 77 ? -34.188 2.541 -13.047 1 40.31 77 GLY A CA 1
ATOM 604 C C . GLY A 1 77 ? -33.188 1.407 -13.117 1 40.31 77 GLY A C 1
ATOM 605 O O . GLY A 1 77 ? -33.531 0.261 -12.797 1 40.31 77 GLY A O 1
ATOM 606 N N . HIS A 1 78 ? -32.281 1.397 -14.031 1 44.91 78 HIS A N 1
ATOM 607 C CA . HIS A 1 78 ? -31.516 0.158 -14.133 1 44.91 78 HIS A CA 1
ATOM 608 C C . HIS A 1 78 ? -31.25 -0.442 -12.758 1 44.91 78 HIS A C 1
ATOM 610 O O . HIS A 1 78 ? -31.25 0.276 -11.758 1 44.91 78 HIS A O 1
ATOM 616 N N . PRO A 1 79 ? -30.938 -1.896 -12.648 1 48.19 79 PRO A N 1
ATOM 617 C CA . PRO A 1 79 ? -30.984 -2.807 -11.508 1 48.19 79 PRO A CA 1
ATOM 618 C C . PRO A 1 79 ? -30.25 -2.262 -10.289 1 48.19 79 PRO A C 1
ATOM 620 O O . PRO A 1 79 ? -29.312 -1.456 -10.43 1 48.19 79 PRO A O 1
ATOM 623 N N . ILE A 1 80 ? -30.812 -2.156 -9.18 1 52.91 80 ILE A N 1
ATOM 624 C CA . ILE A 1 80 ? -30.594 -2.172 -7.738 1 52.91 80 ILE A CA 1
ATOM 625 C C . ILE A 1 80 ? -29.359 -3.025 -7.414 1 52.91 80 ILE A C 1
ATOM 627 O O . ILE A 1 80 ? -29.359 -4.234 -7.652 1 52.91 80 ILE A O 1
ATOM 631 N N . GLY A 1 81 ? -28.125 -2.562 -7.062 1 61.88 81 GLY A N 1
ATOM 632 C CA . GLY A 1 81 ? -27.031 -2.738 -6.125 1 61.88 81 GLY A CA 1
ATOM 633 C C . GLY A 1 81 ? -26.078 -3.854 -6.52 1 61.88 81 GLY A C 1
ATOM 634 O O . GLY A 1 81 ? -25.438 -4.469 -5.66 1 61.88 81 GLY A O 1
ATOM 635 N N . GLY A 1 82 ? -25.953 -3.943 -8.117 1 81.38 82 GLY A N 1
ATOM 636 C CA . GLY A 1 82 ? -25.016 -4.996 -8.445 1 81.38 82 GLY A CA 1
ATOM 637 C C . GLY A 1 82 ? -23.969 -4.57 -9.469 1 81.38 82 GLY A C 1
ATOM 638 O O . GLY A 1 82 ? -23.859 -3.385 -9.781 1 81.38 82 GLY A O 1
ATOM 639 N N . ILE A 1 83 ? -23.047 -5.359 -9.891 1 89.88 83 ILE A N 1
ATOM 640 C CA . ILE A 1 83 ? -21.984 -5.176 -10.875 1 89.88 83 ILE A CA 1
ATOM 641 C C . ILE A 1 83 ? -21.875 -6.414 -11.758 1 89.88 83 ILE A C 1
ATOM 643 O O . ILE A 1 83 ? -22.094 -7.535 -11.297 1 89.88 83 ILE A O 1
ATOM 647 N N . ARG A 1 84 ? -21.688 -6.125 -13.094 1 91.06 84 ARG A N 1
ATOM 648 C CA . ARG A 1 84 ? -21.5 -7.191 -14.078 1 91.06 84 ARG A CA 1
ATOM 649 C C . ARG A 1 84 ? -20.125 -7.094 -14.734 1 91.06 84 ARG A C 1
ATOM 651 O O . ARG A 1 84 ? -19.766 -6.059 -15.305 1 91.06 84 ARG A O 1
ATOM 658 N N . LEU A 1 85 ? -19.359 -8.188 -14.656 1 93.94 85 LEU A N 1
ATOM 659 C CA . LEU A 1 85 ? -18 -8.211 -15.203 1 93.94 85 LEU A CA 1
ATOM 660 C C . LEU A 1 85 ? -17.859 -9.305 -16.266 1 93.94 85 LEU A C 1
ATOM 662 O O . LEU A 1 85 ? -18.312 -10.438 -16.047 1 93.94 85 LEU A O 1
ATOM 666 N N . SER A 1 86 ? -17.266 -8.992 -17.391 1 93.69 86 SER A N 1
ATOM 667 C CA . SER A 1 86 ? -16.938 -10.008 -18.391 1 93.69 86 SER A CA 1
ATOM 668 C C . SER A 1 86 ? -15.672 -10.773 -18.016 1 93.69 86 SER A C 1
ATOM 670 O O . SER A 1 86 ? -14.773 -10.227 -17.375 1 93.69 86 SER A O 1
ATOM 672 N N . HIS A 1 87 ? -15.641 -12.023 -18.453 1 91.38 87 HIS A N 1
ATOM 673 C CA . HIS A 1 87 ? -14.438 -12.812 -18.203 1 91.38 87 HIS A CA 1
ATOM 674 C C . HIS A 1 87 ? -13.203 -12.133 -18.781 1 91.38 87 HIS A C 1
ATOM 676 O O . HIS A 1 87 ? -13.219 -11.672 -19.922 1 91.38 87 HIS A O 1
ATOM 682 N N . GLY A 1 88 ? -12.195 -12.039 -17.922 1 88.06 88 GLY A N 1
ATOM 683 C CA . GLY A 1 88 ? -10.945 -11.461 -18.391 1 88.06 88 GLY A CA 1
ATOM 684 C C . GLY A 1 88 ? -10.883 -9.961 -18.219 1 88.06 88 GLY A C 1
ATOM 685 O O . GLY A 1 88 ? -9.812 -9.359 -18.375 1 88.06 88 GLY A O 1
ATOM 686 N N . ALA A 1 89 ? -11.977 -9.375 -17.891 1 90.88 89 ALA A N 1
ATOM 687 C CA . ALA A 1 89 ? -11.992 -7.926 -17.703 1 90.88 89 ALA A CA 1
ATOM 688 C C . ALA A 1 89 ? -11.469 -7.559 -16.312 1 90.88 89 ALA A C 1
ATOM 690 O O . ALA A 1 89 ? -11.484 -8.383 -15.398 1 90.88 89 ALA A O 1
ATOM 691 N N . CYS A 1 90 ? -10.914 -6.355 -16.156 1 93.62 90 CYS A N 1
ATOM 692 C CA . CYS A 1 90 ? -10.516 -5.785 -14.875 1 93.62 90 CYS A CA 1
ATOM 693 C C . CYS A 1 90 ? -9.516 -6.691 -14.164 1 93.62 90 CYS A C 1
ATOM 695 O O . CYS A 1 90 ? -9.633 -6.922 -12.961 1 93.62 90 CYS A O 1
ATOM 697 N N . ASP A 1 91 ? -8.656 -7.297 -14.969 1 89.88 91 ASP A N 1
ATOM 698 C CA . ASP A 1 91 ? -7.57 -8.125 -14.453 1 89.88 91 ASP A CA 1
ATOM 699 C C . ASP A 1 91 ? -8.109 -9.32 -13.664 1 89.88 91 ASP A C 1
ATOM 701 O O . ASP A 1 91 ? -7.547 -9.703 -12.641 1 89.88 91 ASP A O 1
ATOM 705 N N . MET A 1 92 ? -9.219 -9.836 -14.102 1 93.38 92 MET A N 1
ATOM 706 C CA . MET A 1 92 ? -9.773 -11.047 -13.5 1 93.38 92 MET A CA 1
ATOM 707 C C . MET A 1 92 ? -8.797 -12.211 -13.625 1 93.38 92 MET A C 1
ATOM 709 O O . MET A 1 92 ? -8.219 -12.43 -14.695 1 93.38 92 MET A O 1
ATOM 713 N N . ASP A 1 93 ? -8.648 -12.93 -12.531 1 91.25 93 ASP A N 1
ATOM 714 C CA . ASP A 1 93 ? -7.738 -14.062 -12.555 1 91.25 93 ASP A CA 1
ATOM 715 C C . ASP A 1 93 ? -8.359 -15.258 -13.273 1 91.25 93 ASP A C 1
ATOM 717 O O . ASP A 1 93 ? -9.523 -15.594 -13.039 1 91.25 93 ASP A O 1
ATOM 721 N N . ARG A 1 94 ? -7.609 -15.758 -14.102 1 91.44 94 ARG A N 1
ATOM 722 C CA . ARG A 1 94 ? -7.945 -17.016 -14.781 1 91.44 94 ARG A CA 1
ATOM 723 C C . ARG A 1 94 ? -6.965 -18.109 -14.398 1 91.44 94 ARG A C 1
ATOM 725 O O . ARG A 1 94 ? -5.762 -18 -14.641 1 91.44 94 ARG A O 1
ATOM 732 N N . GLN A 1 95 ? -7.535 -19.172 -13.82 1 91.31 95 GLN A N 1
ATOM 733 C CA . GLN A 1 95 ? -6.664 -20.234 -13.32 1 91.31 95 GLN A CA 1
ATOM 734 C C . GLN A 1 95 ? -7.152 -21.609 -13.773 1 91.31 95 GLN A C 1
ATOM 736 O O . GLN A 1 95 ? -8.305 -21.969 -13.531 1 91.31 95 GLN A O 1
ATOM 741 N N . ARG A 1 96 ? -6.266 -22.312 -14.391 1 90.75 96 ARG A N 1
ATOM 742 C CA . ARG A 1 96 ? -6.535 -23.719 -14.664 1 90.75 96 ARG A CA 1
ATOM 743 C C . ARG A 1 96 ? -6.316 -24.562 -13.414 1 90.75 96 ARG A C 1
ATOM 745 O O . ARG A 1 96 ? -5.207 -24.625 -12.883 1 90.75 96 ARG A O 1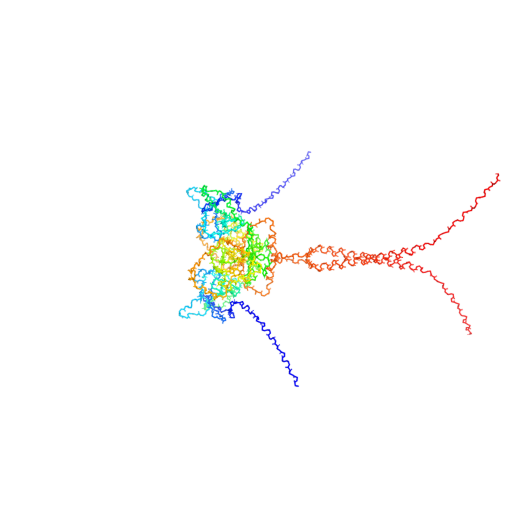
ATOM 752 N N . MET A 1 97 ? -7.363 -25.125 -13.008 1 88.81 97 MET A N 1
ATOM 753 C CA . MET A 1 97 ? -7.309 -25.906 -11.789 1 88.81 97 MET A CA 1
ATOM 754 C C . MET A 1 97 ? -7.055 -27.391 -12.102 1 88.81 97 MET A C 1
ATOM 756 O O . MET A 1 97 ? -7.609 -27.922 -13.062 1 88.81 97 MET A O 1
ATOM 760 N N . ILE A 1 98 ? -6.219 -27.984 -11.32 1 84.06 98 ILE A N 1
ATOM 761 C CA . ILE A 1 98 ? -5.922 -29.406 -11.477 1 84.06 98 ILE A CA 1
ATOM 762 C C . ILE A 1 98 ? -6.961 -30.234 -10.719 1 84.06 98 ILE A C 1
ATOM 764 O O . ILE A 1 98 ? -7.465 -31.234 -11.242 1 84.06 98 ILE A O 1
ATOM 768 N N . LYS A 1 99 ? -7.27 -29.875 -9.531 1 79.5 99 LYS A N 1
ATOM 769 C CA . LYS A 1 99 ? -8.273 -30.562 -8.727 1 79.5 99 LYS A CA 1
ATOM 770 C C . LYS A 1 99 ? -9.172 -29.562 -8 1 79.5 99 LYS A C 1
ATOM 772 O O . LYS A 1 99 ? -8.703 -28.828 -7.117 1 79.5 99 LYS A O 1
ATOM 777 N N . PRO A 1 100 ? -10.43 -29.5 -8.297 1 79 100 PRO A N 1
ATOM 778 C CA . PRO A 1 100 ? -11.156 -30.109 -9.414 1 79 100 PRO A CA 1
ATOM 779 C C . PRO A 1 100 ? -10.75 -29.547 -10.766 1 79 100 PRO A C 1
ATOM 781 O O . PRO A 1 100 ? -10.391 -28.375 -10.867 1 79 100 PRO A O 1
ATOM 784 N N . GLU A 1 101 ? -10.773 -30.359 -11.742 1 81.19 101 GLU A N 1
ATOM 785 C CA . GLU A 1 101 ? -10.352 -29.938 -13.07 1 81.19 101 GLU A CA 1
ATOM 786 C C . GLU A 1 101 ? -11.32 -28.906 -13.656 1 81.19 101 GLU A C 1
ATOM 788 O O . GLU A 1 101 ? -12.539 -29.062 -13.547 1 81.19 101 GLU A O 1
ATOM 793 N N . GLY A 1 102 ? -10.789 -27.859 -14.156 1 85.88 102 GLY A N 1
ATOM 794 C CA . GLY A 1 102 ? -11.586 -26.812 -14.773 1 85.88 102 GLY A CA 1
ATOM 795 C C . GLY A 1 102 ? -10.922 -25.453 -14.742 1 85.88 102 GLY A C 1
ATOM 796 O O . GLY A 1 102 ? -9.719 -25.344 -14.508 1 85.88 102 GLY A O 1
ATOM 797 N N . MET A 1 103 ? -11.719 -24.562 -15.281 1 90.38 103 MET A N 1
ATOM 798 C CA . MET A 1 103 ? -11.242 -23.188 -15.297 1 90.38 103 MET A CA 1
ATOM 799 C C . MET A 1 103 ? -11.906 -22.359 -14.195 1 90.38 103 MET A C 1
ATOM 801 O O . MET A 1 103 ? -13.133 -22.359 -14.07 1 90.38 103 MET A O 1
ATOM 805 N N . GLN A 1 104 ? -11.055 -21.719 -13.414 1 90.38 104 GLN A N 1
ATOM 806 C CA . GLN A 1 104 ? -11.57 -20.891 -12.336 1 90.38 104 GLN A CA 1
ATOM 807 C C . GLN A 1 104 ? -11.328 -19.406 -12.633 1 90.38 104 GLN A C 1
ATOM 809 O O . GLN A 1 104 ? -10.219 -19.016 -12.977 1 90.38 104 GLN A O 1
ATOM 814 N N . PHE A 1 105 ? -12.406 -18.688 -12.531 1 91.12 105 PHE A N 1
ATOM 815 C CA . PHE A 1 105 ? -12.32 -17.234 -12.609 1 91.12 105 PHE A CA 1
ATOM 816 C C . PHE A 1 105 ? -12.539 -16.594 -11.242 1 91.12 105 PHE A C 1
ATOM 818 O O . PHE A 1 105 ? -13.492 -16.953 -10.539 1 91.12 105 PHE A O 1
ATOM 825 N N . SER A 1 106 ? -11.578 -15.734 -10.875 1 90.94 106 SER A N 1
ATOM 826 C CA . SER A 1 106 ? -11.711 -15.125 -9.555 1 90.94 106 SER A CA 1
ATOM 827 C C . SER A 1 106 ? -11.453 -13.617 -9.609 1 90.94 106 SER A C 1
ATOM 829 O O . SER A 1 106 ? -10.68 -13.148 -10.445 1 90.94 106 SER A O 1
ATOM 831 N N . THR A 1 107 ? -12.133 -12.891 -8.766 1 90.94 107 THR A N 1
ATOM 832 C CA . THR A 1 107 ? -11.961 -11.445 -8.633 1 90.94 107 THR A CA 1
ATOM 833 C C . THR A 1 107 ? -12.438 -10.977 -7.258 1 90.94 107 THR A C 1
ATOM 835 O O . THR A 1 107 ? -13.102 -11.719 -6.531 1 90.94 107 THR A O 1
ATOM 838 N N . VAL A 1 108 ? -11.953 -9.836 -6.898 1 90.81 108 VAL A N 1
ATOM 839 C CA . VAL A 1 108 ? -12.367 -9.25 -5.633 1 90.81 108 VAL A CA 1
ATOM 840 C C . VAL A 1 108 ? -13.18 -7.98 -5.895 1 90.81 108 VAL A C 1
ATOM 842 O O . VAL A 1 108 ? -12.703 -7.051 -6.547 1 90.81 108 VAL A O 1
ATOM 845 N N . ILE A 1 109 ? -14.383 -7.98 -5.391 1 91.38 109 ILE A N 1
ATOM 846 C CA . ILE A 1 109 ? -15.258 -6.832 -5.562 1 91.38 109 ILE A CA 1
ATOM 847 C C . ILE A 1 109 ? -15.43 -6.109 -4.227 1 91.38 109 ILE A C 1
ATOM 849 O O . ILE A 1 109 ? -15.68 -6.742 -3.197 1 91.38 109 ILE A O 1
ATOM 853 N N . VAL A 1 110 ? -15.297 -4.766 -4.281 1 91.94 110 VAL A N 1
ATOM 854 C CA . VAL A 1 110 ? -15.391 -3.951 -3.076 1 91.94 110 VAL A CA 1
ATOM 855 C C . VAL A 1 110 ? -16.656 -3.105 -3.119 1 91.94 110 VAL A C 1
ATOM 857 O O . VAL A 1 110 ? -16.969 -2.484 -4.141 1 91.94 110 VAL A O 1
ATOM 860 N N . ILE A 1 111 ? -17.406 -3.182 -2.041 1 90.31 111 ILE A N 1
ATOM 861 C CA . ILE A 1 111 ? -18.562 -2.311 -1.856 1 90.31 111 ILE A CA 1
ATOM 862 C C . ILE A 1 111 ? -18.219 -1.2 -0.866 1 90.31 111 ILE A C 1
ATOM 864 O O . ILE A 1 111 ? -18 -1.462 0.319 1 90.31 111 ILE A O 1
ATOM 868 N N . SER A 1 112 ? -18.172 -0.026 -1.407 1 91.56 112 SER A N 1
ATOM 869 C CA . SER A 1 112 ? -17.812 1.128 -0.586 1 91.56 112 SER A CA 1
ATOM 870 C C . SER A 1 112 ? -19.016 2.039 -0.369 1 91.56 112 SER A C 1
ATOM 872 O O . SER A 1 112 ? -19.672 2.467 -1.33 1 91.56 112 SER A O 1
ATOM 874 N N . PHE A 1 113 ? -19.25 2.381 0.856 1 90.12 113 PHE A N 1
ATOM 875 C CA . PHE A 1 113 ? -20.406 3.197 1.183 1 90.12 113 PHE A CA 1
ATOM 876 C C . PHE A 1 113 ? -20.078 4.68 1.094 1 90.12 113 PHE A C 1
ATOM 878 O O . PHE A 1 113 ? -20.922 5.492 0.713 1 90.12 113 PHE A O 1
ATOM 885 N N . HIS A 1 114 ? -18.844 5.027 1.428 1 90.62 114 HIS A N 1
ATOM 886 C CA . HIS A 1 114 ? -18.406 6.406 1.252 1 90.62 114 HIS A CA 1
ATOM 887 C C . HIS A 1 114 ? -18.016 6.684 -0.198 1 90.62 114 HIS A C 1
ATOM 889 O O . HIS A 1 114 ? -17.406 5.84 -0.851 1 90.62 114 HIS A O 1
ATOM 895 N N . PRO A 1 115 ? -18.281 7.719 -0.691 1 84.44 115 PRO A N 1
ATOM 896 C CA . PRO A 1 115 ? -18.047 7.984 -2.113 1 84.44 115 PRO A CA 1
ATOM 897 C C . PRO A 1 115 ? -16.578 8.125 -2.455 1 84.44 115 PRO A C 1
ATOM 899 O O . PRO A 1 115 ? -16.172 7.91 -3.604 1 84.44 115 PRO A O 1
ATOM 902 N N . LEU A 1 116 ? -15.773 8.445 -1.488 1 88.38 116 LEU A N 1
ATOM 903 C CA . LEU A 1 116 ? -14.383 8.742 -1.822 1 88.38 116 LEU A CA 1
ATOM 904 C C . LEU A 1 116 ? -13.438 7.805 -1.081 1 88.38 116 LEU A C 1
ATOM 906 O O . LEU A 1 116 ? -12.367 7.469 -1.593 1 88.38 116 LEU A O 1
ATOM 910 N N . PHE A 1 117 ? -13.922 7.387 0.129 1 93.06 117 PHE A N 1
ATOM 911 C CA . PHE A 1 117 ? -12.969 6.695 0.991 1 93.06 117 PHE A CA 1
ATOM 912 C C . PHE A 1 117 ? -13.438 5.273 1.278 1 93.06 117 PHE A C 1
ATOM 914 O O . PHE A 1 117 ? -14.633 4.984 1.226 1 93.06 117 PHE A O 1
ATOM 921 N N . VAL A 1 118 ? -12.461 4.426 1.471 1 93 118 VAL A N 1
ATOM 922 C CA . VAL A 1 118 ? -12.727 3.111 2.043 1 93 118 VAL A CA 1
ATOM 923 C C . VAL A 1 118 ? -12.781 3.209 3.564 1 93 118 VAL A C 1
ATOM 925 O O . VAL A 1 118 ? -11.82 3.645 4.199 1 93 118 VAL A O 1
ATOM 928 N N . THR A 1 119 ? -13.867 2.828 4.121 1 91.81 119 THR A N 1
ATOM 929 C CA . THR A 1 119 ? -14.07 2.973 5.559 1 91.81 119 THR A CA 1
ATOM 930 C C . THR A 1 119 ? -14.391 1.624 6.195 1 91.81 119 THR A C 1
ATOM 932 O O . THR A 1 119 ? -14.406 0.598 5.512 1 91.81 119 THR A O 1
ATOM 935 N N . LYS A 1 120 ? -14.672 1.666 7.48 1 87.38 120 LYS A N 1
ATOM 936 C CA . LYS A 1 120 ? -14.859 0.454 8.266 1 87.38 120 LYS A CA 1
ATOM 937 C C . LYS A 1 120 ? -16.141 -0.274 7.859 1 87.38 120 LYS A C 1
ATOM 939 O O . LYS A 1 120 ? -16.266 -1.48 8.078 1 87.38 120 LYS A O 1
ATOM 944 N N . VAL A 1 121 ? -17.047 0.382 7.277 1 86.75 121 VAL A N 1
ATOM 945 C CA . VAL A 1 121 ? -18.328 -0.223 6.953 1 86.75 121 VAL A CA 1
ATOM 946 C C . VAL A 1 121 ? -18.234 -0.944 5.609 1 86.75 121 VAL A C 1
ATOM 948 O O . VAL A 1 121 ? -19.109 -1.735 5.258 1 86.75 121 VAL A O 1
ATOM 951 N N . ASP A 1 122 ? -17.188 -0.676 4.871 1 89.75 122 ASP A N 1
ATOM 952 C CA . ASP A 1 122 ? -17.047 -1.25 3.537 1 89.75 122 ASP A CA 1
ATOM 953 C C . ASP A 1 122 ? -16.703 -2.738 3.615 1 89.75 122 ASP A C 1
ATOM 955 O O . ASP A 1 122 ? -16.219 -3.221 4.641 1 89.75 122 ASP A O 1
ATOM 959 N N . ARG A 1 123 ? -17.047 -3.43 2.533 1 88.19 123 ARG A N 1
ATOM 960 C CA . ARG A 1 123 ? -16.812 -4.867 2.469 1 88.19 123 ARG A CA 1
ATOM 961 C C . ARG A 1 123 ? -16.219 -5.266 1.126 1 88.19 123 ARG A C 1
ATOM 963 O O . ARG A 1 123 ? -16.562 -4.691 0.09 1 88.19 123 ARG A O 1
ATOM 970 N N . ALA A 1 124 ? -15.266 -6.199 1.261 1 89.44 124 ALA A N 1
ATOM 971 C CA . ALA A 1 124 ? -14.68 -6.797 0.062 1 89.44 124 ALA A CA 1
ATOM 972 C C . ALA A 1 124 ? -15.07 -8.266 -0.061 1 89.44 124 ALA A C 1
ATOM 974 O O . ALA A 1 124 ? -15.055 -9.008 0.927 1 89.44 124 ALA A O 1
ATOM 975 N N . PHE A 1 125 ? -15.461 -8.695 -1.267 1 87.19 125 PHE A N 1
ATOM 976 C CA . PHE A 1 125 ? -15.883 -10.07 -1.498 1 87.19 125 PHE A CA 1
ATOM 977 C C . PHE A 1 125 ? -15 -10.742 -2.539 1 87.19 125 PHE A C 1
ATOM 979 O O . PHE A 1 125 ? -14.844 -10.234 -3.65 1 87.19 125 PHE A O 1
ATOM 986 N N . HIS A 1 126 ? -14.383 -11.844 -2.094 1 88.06 126 HIS A N 1
ATOM 987 C CA . HIS A 1 126 ? -13.648 -12.68 -3.035 1 88.06 126 HIS A CA 1
ATOM 988 C C . HIS A 1 126 ? -14.586 -13.617 -3.793 1 88.06 126 HIS A C 1
ATOM 990 O O . HIS A 1 126 ? -15.188 -14.516 -3.197 1 88.06 126 HIS A O 1
ATOM 996 N N . ILE A 1 127 ? -14.68 -13.414 -5.043 1 89.75 127 ILE A N 1
ATOM 997 C CA . ILE A 1 127 ? -15.594 -14.203 -5.871 1 89.75 127 ILE A CA 1
ATOM 998 C C . ILE A 1 127 ? -14.805 -15.234 -6.664 1 89.75 127 ILE A C 1
ATOM 1000 O O . ILE A 1 127 ? -13.797 -14.914 -7.297 1 89.75 127 ILE A O 1
ATOM 1004 N N . ASN A 1 128 ? -15.242 -16.469 -6.57 1 89.81 128 ASN A N 1
ATOM 1005 C CA . ASN A 1 128 ? -14.656 -17.578 -7.328 1 89.81 128 ASN A CA 1
ATOM 1006 C C . ASN A 1 128 ? -15.703 -18.297 -8.164 1 89.81 128 ASN A C 1
ATOM 1008 O O . ASN A 1 128 ? -16.719 -18.75 -7.637 1 89.81 128 ASN A O 1
ATOM 1012 N N . CYS A 1 129 ? -15.5 -18.328 -9.477 1 89.31 129 CYS A N 1
ATOM 1013 C CA . CYS A 1 129 ? -16.375 -19.062 -10.383 1 89.31 129 CYS A CA 1
ATOM 1014 C C . CYS A 1 129 ? -15.625 -20.203 -11.062 1 89.31 129 CYS A C 1
ATOM 1016 O O . CYS A 1 129 ? -14.602 -19.969 -11.719 1 89.31 129 CYS A O 1
ATOM 1018 N N . MET A 1 130 ? -16.141 -21.453 -10.891 1 89.38 130 MET A N 1
ATOM 1019 C CA . MET A 1 130 ? -15.523 -22.641 -11.477 1 89.38 130 MET A CA 1
ATOM 1020 C C . MET A 1 130 ? -16.328 -23.125 -12.688 1 89.38 130 MET A C 1
ATOM 1022 O O . MET A 1 130 ? -17.547 -23.234 -12.625 1 89.38 130 MET A O 1
ATOM 1026 N N . TYR A 1 131 ? -15.625 -23.297 -13.812 1 87.62 131 TYR A N 1
ATOM 1027 C CA . TYR A 1 131 ? -16.234 -23.797 -15.039 1 87.62 131 TYR A CA 1
ATOM 1028 C C . TYR A 1 131 ? -15.625 -25.125 -15.469 1 87.62 131 TYR A C 1
ATOM 1030 O O . TYR A 1 131 ? -14.398 -25.234 -15.555 1 87.62 131 TYR A O 1
ATOM 1038 N N . ARG A 1 132 ? -16.453 -26.156 -15.609 1 81.88 132 ARG A N 1
ATOM 1039 C CA . ARG A 1 132 ? -15.953 -27.484 -15.984 1 81.88 132 ARG A CA 1
ATOM 1040 C C . ARG A 1 132 ? -16.266 -27.781 -17.438 1 81.88 132 ARG A C 1
ATOM 1042 O O . ARG A 1 132 ? -17.297 -27.359 -17.969 1 81.88 132 ARG A O 1
ATOM 1049 N N . GLU A 1 133 ? -15.266 -28.141 -18.219 1 67.44 133 GLU A N 1
ATOM 1050 C CA . GLU A 1 133 ? -15.5 -28.578 -19.594 1 67.44 133 GLU A CA 1
ATOM 1051 C C . GLU A 1 133 ? -16.406 -29.812 -19.625 1 67.44 133 GLU A C 1
ATOM 1053 O O . GLU A 1 133 ? -16.234 -30.734 -18.812 1 67.44 133 GLU A O 1
ATOM 1058 N N . THR A 1 134 ? -17.594 -29.688 -20.125 1 54.88 134 THR A N 1
ATOM 1059 C CA . THR A 1 134 ? -18.375 -30.875 -20.375 1 54.88 134 THR A CA 1
ATOM 1060 C C . THR A 1 134 ? -17.625 -31.844 -21.297 1 54.88 134 THR A C 1
ATOM 1062 O O . THR A 1 134 ? -17.172 -31.453 -22.375 1 54.88 134 THR A O 1
ATOM 1065 N N . VAL A 1 135 ? -16.906 -32.75 -20.859 1 47.72 135 VAL A N 1
ATOM 1066 C CA . VAL A 1 135 ? -16.422 -33.812 -21.734 1 47.72 135 VAL A CA 1
ATOM 1067 C C . VAL A 1 135 ? -17.578 -34.344 -22.594 1 47.72 135 VAL A C 1
ATOM 1069 O O . VAL A 1 135 ? -18.562 -34.875 -22.062 1 47.72 135 VAL A O 1
ATOM 1072 N N . GLN A 1 136 ? -17.781 -33.781 -23.719 1 40.19 136 GLN A N 1
ATOM 1073 C CA . GLN A 1 136 ? -18.688 -34.438 -24.656 1 40.19 136 GLN A CA 1
ATOM 1074 C C . GLN A 1 136 ? -18.156 -35.812 -25.031 1 40.19 136 GLN A C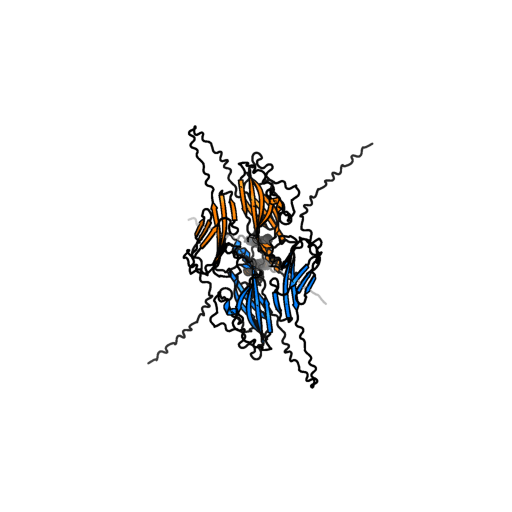 1
ATOM 1076 O O . GLN A 1 136 ? -17.094 -35.938 -25.641 1 40.19 136 GLN A O 1
ATOM 1081 N N . THR A 1 137 ? -18.281 -36.812 -24.266 1 35.84 137 THR A N 1
ATOM 1082 C CA . THR A 1 137 ? -18.141 -38.125 -24.844 1 35.84 137 THR A CA 1
ATOM 1083 C C . THR A 1 137 ? -19.031 -38.281 -26.078 1 35.84 137 THR A C 1
ATOM 1085 O O . THR A 1 137 ? -20.25 -38.188 -26 1 35.84 137 THR A O 1
ATOM 1088 N N . VAL A 1 138 ? -18.453 -37.844 -27.203 1 36.66 138 VAL A N 1
ATOM 1089 C CA . VAL A 1 138 ? -19.125 -38.281 -28.422 1 36.66 138 VAL A CA 1
ATOM 1090 C C . VAL A 1 138 ? -19.266 -39.812 -28.438 1 36.66 138 VAL A C 1
ATOM 1092 O O . VAL A 1 138 ? -18.25 -40.5 -28.469 1 36.66 138 VAL A O 1
ATOM 1095 N N . ASN A 1 139 ? -20.297 -40.375 -27.891 1 34.19 139 ASN A N 1
ATOM 1096 C CA . ASN A 1 139 ? -20.703 -41.719 -28.203 1 34.19 139 ASN A CA 1
ATOM 1097 C C . ASN A 1 139 ? -21.016 -41.875 -29.688 1 34.19 139 ASN A C 1
ATOM 1099 O O . ASN A 1 139 ? -22.031 -41.375 -30.156 1 34.19 139 ASN A O 1
ATOM 1103 N N . GLN A 1 140 ? -19.969 -41.844 -30.578 1 34.31 140 GLN A N 1
ATOM 1104 C CA . GLN A 1 140 ? -20.297 -42.5 -31.844 1 34.31 140 GLN A CA 1
ATOM 1105 C C . GLN A 1 140 ? -20.812 -43.906 -31.641 1 34.31 140 GLN A C 1
ATOM 1107 O O . GLN A 1 140 ? -20.141 -44.719 -30.984 1 34.31 140 GLN A O 1
ATOM 1112 N N . GLN A 1 141 ? -22.062 -44.156 -31.797 1 34.31 141 GLN A N 1
ATOM 1113 C CA . GLN A 1 141 ? -22.734 -45.438 -32 1 34.31 141 GLN A CA 1
ATOM 1114 C C . GLN A 1 141 ? -22.062 -46.25 -33.094 1 34.31 141 GLN A C 1
ATOM 1116 O O . GLN A 1 141 ? -22.438 -46.156 -34.281 1 34.31 141 GLN A O 1
ATOM 1121 N N . LEU A 1 142 ? -20.703 -46.344 -33.281 1 33.69 142 LEU A N 1
ATOM 1122 C CA . LEU A 1 142 ? -20.359 -47.469 -34.125 1 33.69 142 LEU A CA 1
ATOM 1123 C C . LEU A 1 142 ? -20.828 -48.781 -33.5 1 33.69 142 LEU A C 1
ATOM 1125 O O . LEU A 1 142 ? -20.625 -49.031 -32.312 1 33.69 142 LEU A O 1
ATOM 1129 N N . GLU A 1 143 ? -21.766 -49.5 -34.156 1 34.59 143 GLU A N 1
ATOM 1130 C CA . GLU A 1 143 ? -22.266 -50.875 -34.031 1 34.59 143 GLU A CA 1
ATOM 1131 C C . GLU A 1 143 ? -21.125 -51.875 -33.781 1 34.59 143 GLU A C 1
ATOM 1133 O O . GLU A 1 143 ? -21.328 -53.062 -33.875 1 34.59 143 GLU A O 1
ATOM 1138 N N . VAL A 1 144 ? -19.844 -51.594 -34.094 1 33.88 144 VAL A N 1
ATOM 1139 C CA . VAL A 1 144 ? -19.016 -52.812 -33.938 1 33.88 144 VAL A CA 1
ATOM 1140 C C . VAL A 1 144 ? -19.078 -53.312 -32.5 1 33.88 144 VAL A C 1
ATOM 1142 O O . VAL A 1 144 ? -19.422 -52.562 -31.594 1 33.88 144 VAL A O 1
ATOM 1145 N N . SER A 1 145 ? -18.734 -54.719 -32.25 1 32.94 145 SER A N 1
ATOM 1146 C CA . SER A 1 145 ? -18.672 -55.5 -31.031 1 32.94 145 SER A CA 1
ATOM 1147 C C . SER A 1 145 ? -18.062 -54.719 -29.891 1 32.94 145 SER A C 1
ATOM 1149 O O . SER A 1 145 ? -17.172 -53.875 -30.109 1 32.94 145 SER A O 1
ATOM 1151 N N . SER A 1 146 ? -18.859 -54.438 -28.844 1 34.34 146 SER A N 1
ATOM 1152 C CA . SER A 1 146 ? -18.734 -53.656 -27.609 1 34.34 146 SER A CA 1
ATOM 1153 C C . SER A 1 146 ? -17.422 -53.969 -26.906 1 34.34 146 SER A C 1
ATOM 1155 O O . SER A 1 146 ? -17.344 -54.875 -26.078 1 34.34 146 SER A O 1
ATOM 1157 N N . ILE A 1 147 ? -16.312 -54.156 -27.688 1 34.5 147 ILE A N 1
ATOM 1158 C CA . ILE A 1 147 ? -15.172 -54.438 -26.812 1 34.5 147 ILE A CA 1
ATOM 1159 C C . ILE A 1 147 ? -15.055 -53.312 -25.781 1 34.5 147 ILE A C 1
ATOM 1161 O O . ILE A 1 147 ? -15.039 -52.125 -26.109 1 34.5 147 ILE A O 1
ATOM 1165 N N . PRO A 1 148 ? -15.469 -53.625 -24.469 1 33.41 148 PRO A N 1
ATOM 1166 C CA . PRO A 1 148 ? -15.297 -52.688 -23.359 1 33.41 148 PRO A CA 1
ATOM 1167 C C . PRO A 1 148 ? -14 -51.875 -23.438 1 33.41 148 PRO A C 1
ATOM 1169 O O . PRO A 1 148 ? -12.914 -52.469 -23.5 1 33.41 148 PRO A O 1
ATOM 1172 N N . THR A 1 149 ? -13.875 -51.031 -24.422 1 33.34 149 THR A N 1
ATOM 1173 C CA . THR A 1 149 ? -12.656 -50.219 -24.281 1 33.34 149 THR A CA 1
ATOM 1174 C C . THR A 1 149 ? -12.5 -49.75 -22.844 1 33.34 149 THR A C 1
ATOM 1176 O O . THR A 1 149 ? -13.375 -49.031 -22.328 1 33.34 149 THR A O 1
ATOM 1179 N N . GLU A 1 150 ? -11.953 -50.594 -21.969 1 31.41 150 GLU A N 1
ATOM 1180 C CA . GLU A 1 150 ? -11.516 -50.125 -20.656 1 31.41 150 GLU A CA 1
ATOM 1181 C C . GLU A 1 150 ? -10.859 -48.75 -20.75 1 31.41 150 GLU A C 1
ATOM 1183 O O . GLU A 1 150 ? -9.859 -48.594 -21.453 1 31.41 150 GLU A O 1
ATOM 1188 N N . GLU A 1 151 ? -11.609 -47.75 -21 1 35.12 151 GLU A N 1
ATOM 1189 C CA . GLU A 1 151 ? -10.945 -46.469 -20.781 1 35.12 151 GLU A CA 1
ATOM 1190 C C . GLU A 1 151 ? -9.914 -46.562 -19.656 1 35.12 151 GLU A C 1
ATOM 1192 O O . GLU A 1 151 ? -10.258 -46.906 -18.516 1 35.12 151 GLU A O 1
ATOM 1197 N N . VAL A 1 152 ? -8.797 -47.188 -19.859 1 35.03 152 VAL A N 1
ATOM 1198 C CA . VAL A 1 152 ? -7.691 -47.156 -18.906 1 35.03 152 VAL A CA 1
ATOM 1199 C C . VAL A 1 152 ? -7.605 -45.781 -18.266 1 35.03 152 VAL A C 1
ATOM 1201 O O . VAL A 1 152 ? -7.207 -44.812 -18.906 1 35.03 152 VAL A O 1
ATOM 1204 N N . GLN A 1 153 ? -8.664 -45.219 -17.766 1 38.91 153 GLN A N 1
ATOM 1205 C CA . GLN A 1 153 ? -8.547 -44.094 -16.891 1 38.91 153 GLN A CA 1
ATOM 1206 C C . GLN A 1 153 ? -7.383 -44.25 -15.914 1 38.91 153 GLN A C 1
ATOM 1208 O O . GLN A 1 153 ? -7.391 -45.156 -15.078 1 38.91 153 GLN A O 1
ATOM 1213 N N . ASN A 1 154 ? -6.172 -44.344 -16.281 1 41.25 154 ASN A N 1
ATOM 1214 C CA . ASN A 1 154 ? -5.07 -44.25 -15.336 1 41.25 154 ASN A CA 1
ATOM 1215 C C . ASN A 1 154 ? -5.402 -43.281 -14.195 1 41.25 154 ASN A C 1
ATOM 1217 O O . ASN A 1 154 ? -5.512 -42.062 -14.406 1 41.25 154 ASN A O 1
ATOM 1221 N N . ASP A 1 155 ? -6.258 -43.625 -13.273 1 53.25 155 ASP A N 1
ATOM 1222 C CA . ASP A 1 155 ? -6.91 -43.062 -12.102 1 53.25 155 ASP A CA 1
ATOM 1223 C C . ASP A 1 155 ? -5.887 -42.469 -11.141 1 53.25 155 ASP A C 1
ATOM 1225 O O . ASP A 1 155 ? -5.801 -42.875 -9.984 1 53.25 155 ASP A O 1
ATOM 1229 N N . MET A 1 156 ? -4.727 -42.156 -11.664 1 61.81 156 MET A N 1
ATOM 1230 C CA . MET A 1 156 ? -3.877 -41.625 -10.602 1 61.81 156 MET A CA 1
ATOM 1231 C C . MET A 1 156 ? -4.512 -40.406 -9.961 1 61.81 156 MET A C 1
ATOM 1233 O O . MET A 1 156 ? -5.031 -39.531 -10.664 1 61.81 156 MET A O 1
ATOM 1237 N N . PRO A 1 157 ? -4.598 -40.438 -8.648 1 75.94 157 PRO A N 1
ATOM 1238 C CA . PRO A 1 157 ? -5.207 -39.312 -7.945 1 75.94 157 PRO A CA 1
ATOM 1239 C C . PRO A 1 157 ? -4.488 -38 -8.219 1 75.94 157 PRO A C 1
ATOM 1241 O O . PRO A 1 157 ? -3.254 -37.938 -8.188 1 75.94 157 PRO A O 1
ATOM 1244 N N . ILE A 1 158 ? -5.156 -37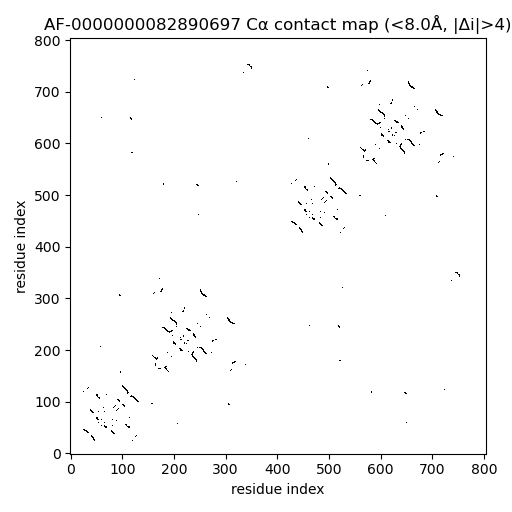.125 -8.742 1 80.5 158 ILE A N 1
ATOM 1245 C CA . ILE A 1 158 ? -4.625 -35.812 -9.031 1 80.5 158 ILE A CA 1
ATOM 1246 C C . ILE A 1 158 ? -4.25 -35.094 -7.727 1 80.5 158 ILE A C 1
ATOM 1248 O O . ILE A 1 158 ? -5.055 -35.031 -6.793 1 80.5 158 ILE A O 1
ATOM 1252 N N . PRO A 1 159 ? -3.025 -34.625 -7.691 1 87.94 159 PRO A N 1
ATOM 1253 C CA . PRO A 1 159 ? -2.547 -34.062 -6.426 1 87.94 159 PRO A CA 1
ATOM 1254 C C . PRO A 1 159 ? -3.01 -32.625 -6.215 1 87.94 159 PRO A C 1
ATOM 1256 O O . PRO A 1 159 ? -3.449 -31.953 -7.16 1 87.94 159 PRO A O 1
ATOM 1259 N N . MET A 1 160 ? -2.936 -32.25 -4.961 1 90.69 160 MET A N 1
ATOM 1260 C CA . MET A 1 160 ? -3.098 -30.859 -4.602 1 90.69 160 MET A CA 1
ATOM 1261 C C . MET A 1 160 ? -1.766 -30.125 -4.672 1 90.69 160 MET A C 1
ATOM 1263 O O . MET A 1 160 ? -0.759 -30.594 -4.145 1 90.69 160 MET A O 1
ATOM 1267 N N . CYS A 1 161 ? -1.753 -29.047 -5.418 1 93.69 161 CYS A N 1
ATOM 1268 C CA . CYS A 1 161 ? -0.531 -28.266 -5.574 1 93.69 161 CYS A CA 1
ATOM 1269 C C . CYS A 1 161 ? -0.706 -26.859 -5.012 1 93.69 161 CYS A C 1
ATOM 1271 O O . CYS A 1 161 ? -1.791 -26.281 -5.102 1 93.69 161 CYS A O 1
ATOM 1273 N N . THR A 1 162 ? 0.385 -26.266 -4.402 1 95.06 162 THR A N 1
ATOM 1274 C CA . THR A 1 162 ? 0.317 -24.953 -3.785 1 95.06 162 THR A CA 1
ATOM 1275 C C . THR A 1 162 ? 1.567 -24.141 -4.105 1 95.06 162 THR A C 1
ATOM 1277 O O . THR A 1 162 ? 2.619 -24.703 -4.414 1 95.06 162 THR A O 1
ATOM 1280 N N . TYR A 1 163 ? 1.412 -22.891 -4.238 1 97.19 163 TYR A N 1
ATOM 1281 C CA . TYR A 1 163 ? 2.492 -21.922 -4.375 1 97.19 163 TYR A CA 1
ATOM 1282 C C . TYR A 1 163 ? 2.477 -20.922 -3.223 1 97.19 163 TYR A C 1
ATOM 1284 O O . TYR A 1 163 ? 1.508 -20.188 -3.049 1 97.19 163 TYR A O 1
ATOM 1292 N N . THR A 1 164 ? 3.623 -20.875 -2.395 1 97.06 164 THR A N 1
ATOM 1293 C CA . THR A 1 164 ? 3.693 -19.984 -1.244 1 97.06 164 THR A CA 1
ATOM 1294 C C . THR A 1 164 ? 5.02 -19.234 -1.225 1 97.06 164 THR A C 1
ATOM 1296 O O . THR A 1 164 ? 6.027 -19.719 -1.74 1 97.06 164 THR A O 1
ATOM 1299 N N . ILE A 1 165 ? 4.953 -18.078 -0.733 1 97.5 165 ILE A N 1
ATOM 1300 C CA . ILE A 1 165 ? 6.141 -17.281 -0.442 1 97.5 165 ILE A CA 1
ATOM 1301 C C . ILE A 1 165 ? 6.395 -17.266 1.064 1 97.5 165 ILE A C 1
ATOM 1303 O O . ILE A 1 165 ? 5.547 -16.812 1.835 1 97.5 165 ILE A O 1
ATOM 1307 N N . ARG A 1 166 ? 7.59 -17.688 1.363 1 97.12 166 ARG A N 1
ATOM 1308 C CA . ARG A 1 166 ? 7.855 -17.922 2.779 1 97.12 166 ARG A CA 1
ATOM 1309 C C . ARG A 1 166 ? 9.055 -17.109 3.254 1 97.12 166 ARG A C 1
ATOM 1311 O O . ARG A 1 166 ? 9.953 -16.797 2.467 1 97.12 166 ARG A O 1
ATOM 1318 N N . LYS A 1 167 ? 9.094 -16.875 4.535 1 95.69 167 LYS A N 1
ATOM 1319 C CA . LYS A 1 167 ? 10.141 -16.031 5.102 1 95.69 167 LYS A CA 1
ATOM 1320 C C . LYS A 1 167 ? 11.406 -16.828 5.387 1 95.69 167 LYS A C 1
ATOM 1322 O O . LYS A 1 167 ? 11.352 -17.875 6.039 1 95.69 167 LYS A O 1
ATOM 1327 N N . ASP A 1 168 ? 12.547 -16.469 4.906 1 93.44 168 ASP A N 1
ATOM 1328 C CA . ASP A 1 168 ? 13.914 -16.844 5.23 1 93.44 168 ASP A CA 1
ATOM 1329 C C . ASP A 1 168 ? 14.188 -18.297 4.816 1 93.44 168 ASP A C 1
ATOM 1331 O O . ASP A 1 168 ? 15.219 -18.578 4.203 1 93.44 168 ASP A O 1
ATOM 1335 N N . GLU A 1 169 ? 13.18 -19.172 5.172 1 94.5 169 GLU A N 1
ATOM 1336 C CA . GLU A 1 169 ? 13.445 -20.594 4.961 1 94.5 169 GLU A CA 1
ATOM 1337 C C . GLU A 1 169 ? 12.32 -21.25 4.168 1 94.5 169 GLU A C 1
ATOM 1339 O O . GLU A 1 169 ? 11.203 -20.734 4.117 1 94.5 169 GLU A O 1
ATOM 1344 N N . ILE A 1 170 ? 12.633 -22.359 3.619 1 94.19 170 ILE A N 1
ATOM 1345 C CA . ILE A 1 170 ? 11.711 -23.109 2.775 1 94.19 170 ILE A CA 1
ATOM 1346 C C . ILE A 1 170 ? 10.469 -23.5 3.582 1 94.19 170 ILE A C 1
ATOM 1348 O O . ILE A 1 170 ? 9.367 -23.562 3.037 1 94.19 170 ILE A O 1
ATOM 1352 N N . ASP A 1 171 ? 10.656 -23.766 4.844 1 93.69 171 ASP A N 1
ATOM 1353 C CA . ASP A 1 171 ? 9.523 -24.125 5.695 1 93.69 171 ASP A CA 1
ATOM 1354 C C . ASP A 1 171 ? 9.172 -22.984 6.648 1 93.69 171 ASP A C 1
ATOM 1356 O O . ASP A 1 171 ? 8.602 -23.219 7.719 1 93.69 171 ASP A O 1
ATOM 1360 N N . GLY A 1 172 ? 9.562 -21.828 6.289 1 94.12 172 GLY A N 1
ATOM 1361 C CA . GLY A 1 172 ? 9.219 -20.656 7.094 1 94.12 172 GLY A CA 1
ATOM 1362 C C . GLY A 1 172 ? 7.75 -20.297 7.016 1 94.12 172 GLY A C 1
ATOM 1363 O O . GLY A 1 172 ? 6.977 -20.938 6.301 1 94.12 172 GLY A O 1
ATOM 1364 N N . PRO A 1 173 ? 7.402 -19.344 7.781 1 92.69 173 PRO A N 1
ATOM 1365 C CA . PRO A 1 173 ? 6.008 -18.906 7.742 1 92.69 173 PRO A CA 1
ATOM 1366 C C . PRO A 1 173 ? 5.633 -18.25 6.422 1 92.69 173 PRO A C 1
ATOM 1368 O O . PRO A 1 173 ? 6.473 -17.594 5.793 1 92.69 173 PRO A O 1
ATOM 1371 N N . ILE A 1 174 ? 4.398 -18.453 6.035 1 92.75 174 ILE A N 1
ATOM 1372 C CA . ILE A 1 174 ? 3.873 -17.812 4.836 1 92.75 174 ILE A CA 1
ATOM 1373 C C . ILE A 1 174 ? 3.729 -16.312 5.074 1 92.75 174 ILE A C 1
ATOM 1375 O O . ILE A 1 174 ? 3.145 -15.891 6.074 1 92.75 174 ILE A O 1
ATOM 1379 N N . LEU A 1 175 ? 4.164 -15.508 4.148 1 92.06 175 LEU A N 1
ATOM 1380 C CA . LEU A 1 175 ? 4.266 -14.062 4.352 1 92.06 175 LEU A CA 1
ATOM 1381 C C . LEU A 1 175 ? 2.996 -13.359 3.893 1 92.06 175 LEU A C 1
ATOM 1383 O O . LEU A 1 175 ? 2.434 -13.695 2.85 1 92.06 175 LEU A O 1
ATOM 1387 N N . LYS A 1 176 ? 2.596 -12.453 4.703 1 85.5 176 LYS A N 1
ATOM 1388 C CA . LYS A 1 176 ? 1.557 -11.516 4.293 1 85.5 176 LYS A CA 1
ATOM 1389 C C . LYS A 1 176 ? 2.133 -10.117 4.066 1 85.5 176 LYS A C 1
ATOM 1391 O O . LYS A 1 176 ? 1.684 -9.391 3.18 1 85.5 176 LYS A O 1
ATOM 1396 N N . TYR A 1 177 ? 3.119 -9.844 4.93 1 83.94 177 TYR A N 1
ATOM 1397 C CA . TYR A 1 177 ? 3.795 -8.547 4.859 1 83.94 177 TYR A CA 1
ATOM 1398 C C . TYR A 1 177 ? 5.305 -8.727 4.773 1 83.94 177 TYR A C 1
ATOM 1400 O O . TYR A 1 177 ? 5.863 -9.648 5.375 1 83.94 177 TYR A O 1
ATOM 1408 N N . ALA A 1 178 ? 5.91 -7.805 4.008 1 90.56 178 ALA A N 1
ATOM 1409 C CA . ALA A 1 178 ? 7.367 -7.832 3.893 1 90.56 178 ALA A CA 1
ATOM 1410 C C . ALA A 1 178 ? 7.922 -6.445 3.578 1 90.56 178 ALA A C 1
ATOM 1412 O O . ALA A 1 178 ? 7.16 -5.52 3.277 1 90.56 178 ALA A O 1
ATOM 1413 N N . ARG A 1 179 ? 9.195 -6.27 3.807 1 89.06 179 ARG A N 1
ATOM 1414 C CA . ARG A 1 179 ? 9.906 -5.074 3.371 1 89.06 179 ARG A CA 1
ATOM 1415 C C . ARG A 1 179 ? 10.758 -5.367 2.139 1 89.06 179 ARG A C 1
ATOM 1417 O O . ARG A 1 179 ? 11.203 -6.5 1.936 1 89.06 179 ARG A O 1
ATOM 1424 N N . VAL A 1 180 ? 10.953 -4.34 1.448 1 91.06 180 VAL A N 1
ATOM 1425 C CA . VAL A 1 180 ? 11.836 -4.512 0.299 1 91.06 180 VAL A CA 1
ATOM 1426 C C . VAL A 1 180 ? 13.203 -4.988 0.768 1 91.06 180 VAL A C 1
ATOM 1428 O O . VAL A 1 180 ? 13.773 -4.43 1.708 1 91.06 180 VAL A O 1
ATOM 1431 N N . GLY A 1 181 ? 13.695 -6.113 0.13 1 91.81 181 GLY A N 1
ATOM 1432 C CA . GLY A 1 181 ? 15.023 -6.609 0.462 1 91.81 181 GLY A CA 1
ATOM 1433 C C . GLY A 1 181 ? 15 -7.762 1.448 1 91.81 181 GLY A C 1
ATOM 1434 O O . GLY A 1 181 ? 16.031 -8.398 1.691 1 91.81 181 GLY A O 1
ATOM 1435 N N . ASP A 1 182 ? 13.875 -8.023 2.023 1 93.38 182 ASP A N 1
ATOM 1436 C CA . ASP A 1 182 ? 13.773 -9.188 2.9 1 93.38 182 ASP A CA 1
ATOM 1437 C C . ASP A 1 182 ? 14.062 -10.477 2.133 1 93.38 182 ASP A C 1
ATOM 1439 O O . ASP A 1 182 ? 13.703 -10.602 0.961 1 93.38 182 ASP A O 1
ATOM 1443 N N . GLN A 1 183 ? 14.617 -11.359 2.869 1 95 183 GLN A N 1
ATOM 1444 C CA . GLN A 1 183 ? 14.875 -12.656 2.264 1 95 183 GLN A CA 1
ATOM 1445 C C . GLN A 1 183 ? 13.633 -13.547 2.309 1 95 183 GLN A C 1
ATOM 1447 O O . GLN A 1 183 ? 12.992 -13.672 3.354 1 95 183 GLN A O 1
ATOM 1452 N N . VAL A 1 184 ? 13.352 -14.156 1.15 1 97.44 184 VAL A N 1
ATOM 1453 C CA . VAL A 1 184 ? 12.172 -15.016 1.081 1 97.44 184 VAL A CA 1
ATOM 1454 C C . VAL A 1 184 ? 12.492 -16.266 0.26 1 97.44 184 VAL A C 1
ATOM 1456 O O . VAL A 1 184 ? 13.516 -16.328 -0.419 1 97.44 184 VAL A O 1
ATOM 1459 N N . VAL A 1 185 ? 11.602 -17.203 0.386 1 97.94 185 VAL A N 1
ATOM 1460 C CA . VAL A 1 185 ? 11.711 -18.438 -0.405 1 97.94 185 VAL A CA 1
ATOM 1461 C C . VAL A 1 185 ? 10.398 -18.703 -1.127 1 97.94 185 VAL A C 1
ATOM 1463 O O . VAL A 1 185 ? 9.336 -18.766 -0.497 1 97.94 185 VAL A O 1
ATOM 1466 N N . HIS A 1 186 ? 10.469 -18.75 -2.402 1 98.44 186 HIS A N 1
ATOM 1467 C CA . HIS A 1 186 ? 9.344 -19.234 -3.195 1 98.44 186 HIS A CA 1
ATOM 1468 C C . HIS A 1 186 ? 9.266 -20.766 -3.158 1 98.44 186 HIS A C 1
ATOM 1470 O O . HIS A 1 186 ? 10.266 -21.438 -3.383 1 98.44 186 HIS A O 1
ATOM 1476 N N . ARG A 1 187 ? 8.094 -21.25 -2.885 1 98.31 187 ARG A N 1
ATOM 1477 C CA . ARG A 1 187 ? 7.926 -22.688 -2.775 1 98.31 187 ARG A CA 1
ATOM 1478 C C . ARG A 1 187 ? 6.73 -23.172 -3.59 1 98.31 187 ARG A C 1
ATOM 1480 O O . ARG A 1 187 ? 5.602 -22.734 -3.361 1 98.31 187 ARG A O 1
ATOM 1487 N N . TRP A 1 188 ? 6.98 -24.016 -4.566 1 98 188 TRP A N 1
ATOM 1488 C CA . TRP A 1 188 ? 5.961 -24.75 -5.312 1 98 188 TRP A CA 1
ATOM 1489 C C . TRP A 1 188 ? 5.949 -26.219 -4.922 1 98 188 TRP A C 1
ATOM 1491 O O . TRP A 1 188 ? 6.977 -26.906 -5.016 1 98 188 TRP A O 1
ATOM 1501 N N . GLU A 1 189 ? 4.781 -26.719 -4.547 1 97 189 GLU A N 1
ATOM 1502 C CA . GLU A 1 189 ? 4.762 -28.094 -4.066 1 97 189 GLU A CA 1
ATOM 1503 C C . GLU A 1 189 ? 3.469 -28.797 -4.465 1 97 189 GLU A C 1
ATOM 1505 O O . GLU A 1 189 ? 2.391 -28.203 -4.418 1 97 189 GLU A O 1
ATOM 1510 N N . CYS A 1 190 ? 3.646 -30.016 -4.898 1 95.06 190 CYS A N 1
ATOM 1511 C CA . CYS A 1 190 ? 2.516 -30.906 -5.121 1 95.06 190 CYS A CA 1
ATOM 1512 C C . CYS A 1 190 ? 2.572 -32.094 -4.176 1 95.06 190 CYS A C 1
ATOM 1514 O O . CYS A 1 190 ? 3.609 -32.75 -4.059 1 95.06 190 CYS A O 1
ATOM 1516 N N . ASP A 1 191 ? 1.476 -32.375 -3.539 1 92.38 191 ASP A N 1
ATOM 1517 C CA . ASP A 1 191 ? 1.412 -33.469 -2.564 1 92.38 191 ASP A CA 1
ATOM 1518 C C . ASP A 1 191 ? 1.277 -34.812 -3.258 1 92.38 191 ASP A C 1
ATOM 1520 O O . ASP A 1 191 ? 0.208 -35.438 -3.234 1 92.38 191 ASP A O 1
ATOM 1524 N N . THR A 1 192 ? 2.369 -35.281 -3.828 1 91.06 192 THR A N 1
ATOM 1525 C CA . THR A 1 192 ? 2.344 -36.531 -4.562 1 91.06 192 THR A CA 1
ATOM 1526 C C . THR A 1 192 ? 3.75 -37.125 -4.688 1 91.06 192 THR A C 1
ATOM 1528 O O . THR A 1 192 ? 4.734 -36.375 -4.676 1 91.06 192 THR A O 1
ATOM 1531 N N . ASP A 1 193 ? 3.783 -38.406 -4.758 1 90.31 193 ASP A N 1
ATOM 1532 C CA . ASP A 1 193 ? 5.051 -39.062 -5.055 1 90.31 193 ASP A CA 1
ATOM 1533 C C . ASP A 1 193 ? 5.051 -39.625 -6.465 1 90.31 193 ASP A C 1
ATOM 1535 O O . ASP A 1 193 ? 6.078 -40.125 -6.941 1 90.31 193 ASP A O 1
ATOM 1539 N N . MET A 1 194 ? 4.02 -39.5 -7.125 1 91.5 194 MET A N 1
ATOM 1540 C CA . MET A 1 194 ? 3.865 -40.125 -8.422 1 91.5 194 MET A CA 1
ATOM 1541 C C . MET A 1 194 ? 4.195 -39.156 -9.555 1 91.5 194 MET A C 1
ATOM 1543 O O . MET A 1 194 ? 4.551 -39.594 -10.656 1 91.5 194 MET A O 1
ATOM 1547 N N . TYR A 1 195 ? 4.035 -37.969 -9.211 1 93.06 195 TYR A N 1
ATOM 1548 C CA . TYR A 1 195 ? 4.195 -36.969 -10.273 1 93.06 195 TYR A CA 1
ATOM 1549 C C . TYR A 1 195 ? 5.441 -36.125 -10.039 1 93.06 195 TYR A C 1
ATOM 1551 O O . TYR A 1 195 ? 5.844 -35.906 -8.898 1 93.06 195 TYR A O 1
ATOM 1559 N N . GLY A 1 196 ? 5.988 -35.719 -11.172 1 94.69 196 GLY A N 1
ATOM 1560 C CA . GLY A 1 196 ? 6.992 -34.656 -11.164 1 94.69 196 GLY A CA 1
ATOM 1561 C C . GLY A 1 196 ? 6.434 -33.312 -11.555 1 94.69 196 GLY A C 1
ATOM 1562 O O . GLY A 1 196 ? 5.52 -33.219 -12.375 1 94.69 196 GLY A O 1
ATOM 1563 N N . LEU A 1 197 ? 7.055 -32.312 -10.992 1 95.94 197 LEU A N 1
ATOM 1564 C CA . LEU A 1 197 ? 6.547 -30.938 -11.148 1 95.94 197 LEU A CA 1
ATOM 1565 C C . LEU A 1 197 ? 7.52 -30.094 -11.953 1 95.94 197 LEU A C 1
ATOM 1567 O O . LEU A 1 197 ? 8.727 -30.125 -11.719 1 95.94 197 LEU A O 1
ATOM 1571 N N . LEU A 1 198 ? 6.996 -29.391 -12.938 1 97.25 198 LEU A N 1
ATOM 1572 C CA . LEU A 1 198 ? 7.738 -28.359 -13.648 1 97.25 198 LEU A CA 1
ATOM 1573 C C . LEU A 1 198 ? 7.051 -27 -13.516 1 97.25 198 LEU A C 1
ATOM 1575 O O . LEU A 1 198 ? 5.879 -26.859 -13.867 1 97.25 198 LEU A O 1
ATOM 1579 N N . VAL A 1 199 ? 7.777 -26.062 -12.992 1 97.94 199 VAL A N 1
ATOM 1580 C CA . VAL A 1 199 ? 7.273 -24.688 -12.852 1 97.94 199 VAL A CA 1
ATOM 1581 C C . VAL A 1 199 ? 7.766 -23.844 -14.023 1 97.94 199 VAL A C 1
ATOM 1583 O O . VAL A 1 199 ? 8.961 -23.828 -14.328 1 97.94 199 VAL A O 1
ATOM 1586 N N . HIS A 1 200 ? 6.824 -23.172 -14.648 1 96.5 200 HIS A N 1
ATOM 1587 C CA . HIS A 1 200 ? 7.219 -22.344 -15.773 1 96.5 200 HIS A CA 1
ATOM 1588 C C . HIS A 1 200 ? 6.227 -21.203 -15.992 1 96.5 200 HIS A C 1
ATOM 1590 O O . HIS A 1 200 ? 5.191 -21.141 -15.328 1 96.5 200 HIS A O 1
ATOM 1596 N N . SER A 1 201 ? 6.543 -20.25 -16.859 1 96.69 201 SER A N 1
ATOM 1597 C CA . SER A 1 201 ? 5.68 -19.141 -17.234 1 96.69 201 SER A CA 1
ATOM 1598 C C . SER A 1 201 ? 5.18 -18.391 -16 1 96.69 201 SER A C 1
ATOM 1600 O O . SER A 1 201 ? 3.975 -18.203 -15.828 1 96.69 201 SER A O 1
ATOM 1602 N N . CYS A 1 202 ? 6.105 -17.906 -15.234 1 97.69 202 CYS A N 1
ATOM 1603 C CA . CYS A 1 202 ? 5.758 -17.188 -14.016 1 97.69 202 CYS A CA 1
ATOM 1604 C C . CYS A 1 202 ? 5.75 -15.68 -14.258 1 97.69 202 CYS A C 1
ATOM 1606 O O . CYS A 1 202 ? 6.684 -15.133 -14.859 1 97.69 202 CYS A O 1
ATOM 1608 N N . PHE A 1 203 ? 4.711 -15.062 -13.727 1 97.25 203 PHE A N 1
ATOM 1609 C CA . PHE A 1 203 ? 4.539 -13.617 -13.812 1 97.25 203 PHE A CA 1
ATOM 1610 C C . PHE A 1 203 ? 4.465 -13 -12.422 1 97.25 203 PHE A C 1
ATOM 1612 O O . PHE A 1 203 ? 3.893 -13.586 -11.5 1 97.25 203 PHE A O 1
ATOM 1619 N N . VAL A 1 204 ? 5.066 -11.805 -12.328 1 97.31 204 VAL A N 1
ATOM 1620 C CA . VAL A 1 204 ? 4.84 -10.984 -11.141 1 97.31 204 VAL A CA 1
ATOM 1621 C C . VAL A 1 204 ? 3.859 -9.859 -11.469 1 97.31 204 VAL A C 1
ATOM 1623 O O . VAL A 1 204 ? 3.934 -9.258 -12.547 1 97.31 204 VAL A O 1
ATOM 1626 N N . GLU A 1 205 ? 2.938 -9.688 -10.523 1 95.31 205 GLU A N 1
ATOM 1627 C CA . GLU A 1 205 ? 1.9 -8.688 -10.742 1 95.31 205 GLU A CA 1
ATOM 1628 C C . GLU A 1 205 ? 1.739 -7.789 -9.516 1 95.31 205 GLU A C 1
ATOM 1630 O O . GLU A 1 205 ? 2.023 -8.203 -8.391 1 95.31 205 GLU A O 1
ATOM 1635 N N . ASP A 1 206 ? 1.239 -6.543 -9.742 1 91.5 206 ASP A N 1
ATOM 1636 C CA . ASP A 1 206 ? 1.009 -5.602 -8.656 1 91.5 206 ASP A CA 1
ATOM 1637 C C . ASP A 1 206 ? -0.463 -5.578 -8.25 1 91.5 206 ASP A C 1
ATOM 1639 O O . ASP A 1 206 ? -0.842 -4.883 -7.305 1 91.5 206 ASP A O 1
ATOM 1643 N N . GLY A 1 207 ? -1.27 -6.25 -8.961 1 86.69 207 GLY A N 1
ATOM 1644 C CA . GLY A 1 207 ? -2.693 -6.262 -8.664 1 86.69 207 GLY A CA 1
ATOM 1645 C C . GLY A 1 207 ? -3.438 -5.078 -9.25 1 86.69 207 GLY A C 1
ATOM 1646 O O . GLY A 1 207 ? -4.641 -4.926 -9.031 1 86.69 207 GLY A O 1
ATOM 1647 N N . GLN A 1 208 ? -2.744 -4.219 -9.914 1 87.62 208 GLN A N 1
ATOM 1648 C CA . GLN A 1 208 ? -3.383 -3.035 -10.477 1 87.62 208 GLN A CA 1
ATOM 1649 C C . GLN A 1 208 ? -3.125 -2.938 -11.977 1 87.62 208 GLN A C 1
ATOM 1651 O O . GLN A 1 208 ? -3.039 -1.836 -12.531 1 87.62 208 GLN A O 1
ATOM 1656 N N . GLY A 1 209 ? -2.807 -4.145 -12.531 1 86.69 209 GLY A N 1
ATOM 1657 C CA . GLY A 1 209 ? -2.764 -4.184 -13.984 1 86.69 209 GLY A CA 1
ATOM 1658 C C . GLY A 1 209 ? -1.365 -4.391 -14.531 1 86.69 209 GLY A C 1
ATOM 1659 O O . GLY A 1 209 ? -1.195 -4.688 -15.719 1 86.69 209 GLY A O 1
ATOM 1660 N N . GLU A 1 210 ? -0.325 -4.191 -13.742 1 90.88 210 GLU A N 1
ATOM 1661 C CA . GLU A 1 210 ? 1.037 -4.414 -14.219 1 90.88 210 GLU A CA 1
ATOM 1662 C C . GLU A 1 210 ? 1.46 -5.867 -14.016 1 90.88 210 GLU A C 1
ATOM 1664 O O . GLU A 1 210 ? 1.196 -6.461 -12.969 1 90.88 210 GLU A O 1
ATOM 1669 N N . LYS A 1 211 ? 2.035 -6.398 -15.07 1 93.19 211 LYS A N 1
ATOM 1670 C CA . LYS A 1 211 ? 2.506 -7.781 -15.047 1 93.19 211 LYS A CA 1
ATOM 1671 C C . LYS A 1 211 ? 3.842 -7.922 -15.766 1 93.19 211 LYS A C 1
ATOM 1673 O O . LYS A 1 211 ? 4.059 -7.293 -16.812 1 93.19 211 LYS A O 1
ATOM 1678 N N . GLN A 1 212 ? 4.777 -8.734 -15.195 1 95.25 212 GLN A N 1
ATOM 1679 C CA . GLN A 1 212 ? 6.086 -8.953 -15.805 1 95.25 212 GLN A CA 1
ATOM 1680 C C . GLN A 1 212 ? 6.477 -10.43 -15.75 1 95.25 212 GLN A C 1
ATOM 1682 O O . GLN A 1 212 ? 6.352 -11.07 -14.703 1 95.25 212 GLN A O 1
ATOM 1687 N N . LEU A 1 213 ? 6.922 -10.969 -16.891 1 96.31 213 LEU A N 1
ATOM 1688 C CA . LEU A 1 213 ? 7.402 -12.344 -16.969 1 96.31 213 LEU A CA 1
ATOM 1689 C C . LEU A 1 213 ? 8.766 -12.477 -16.297 1 96.31 213 LEU A C 1
ATOM 1691 O O . LEU A 1 213 ? 9.695 -11.734 -16.609 1 96.31 213 LEU A O 1
ATOM 1695 N N . ILE A 1 214 ? 8.867 -13.422 -15.367 1 96.56 214 ILE A N 1
ATOM 1696 C CA . ILE A 1 214 ? 10.133 -13.523 -14.648 1 96.56 214 ILE A CA 1
ATOM 1697 C C . ILE A 1 214 ? 10.727 -14.914 -14.859 1 96.56 214 ILE A C 1
ATOM 1699 O O . ILE A 1 214 ? 11.938 -15.109 -14.703 1 96.56 214 ILE A O 1
ATOM 1703 N N . ILE A 1 215 ? 9.898 -15.914 -15.062 1 96.69 215 ILE A N 1
ATOM 1704 C CA . ILE A 1 215 ? 10.328 -17.234 -15.5 1 96.69 215 ILE A CA 1
ATOM 1705 C C . ILE A 1 215 ? 9.688 -17.578 -16.844 1 96.69 215 ILE A C 1
ATOM 1707 O O . ILE A 1 215 ? 8.477 -17.422 -17.016 1 96.69 215 ILE A O 1
ATOM 1711 N N . ASP A 1 216 ? 10.43 -18.078 -17.734 1 95.69 216 ASP A N 1
ATOM 1712 C CA . ASP A 1 216 ? 9.922 -18.25 -19.094 1 95.69 216 ASP A CA 1
ATOM 1713 C C . ASP A 1 216 ? 9.219 -19.594 -19.25 1 95.69 216 ASP A C 1
ATOM 1715 O O . ASP A 1 216 ? 8.984 -20.297 -18.266 1 95.69 216 ASP A O 1
ATOM 1719 N N . GLU A 1 217 ? 8.844 -19.953 -20.453 1 94.25 217 GLU A N 1
ATOM 1720 C CA . GLU A 1 217 ? 8.039 -21.125 -20.766 1 94.25 217 GLU A CA 1
ATOM 1721 C C . GLU A 1 217 ? 8.844 -22.406 -20.547 1 94.25 217 GLU A C 1
ATOM 1723 O O . GLU A 1 217 ? 8.273 -23.484 -20.359 1 94.25 217 GLU A O 1
ATOM 1728 N N . ARG A 1 218 ? 10.109 -22.266 -20.594 1 92.19 218 ARG A N 1
ATOM 1729 C CA . ARG A 1 218 ? 10.961 -23.438 -20.406 1 92.19 218 ARG A CA 1
ATOM 1730 C C . ARG A 1 218 ? 11.188 -23.703 -18.922 1 92.19 218 ARG A C 1
ATOM 1732 O O . ARG A 1 218 ? 11.68 -24.781 -18.547 1 92.19 218 ARG A O 1
ATOM 1739 N N . GLY A 1 219 ? 10.812 -22.703 -18.094 1 96.25 219 GLY A N 1
ATOM 1740 C CA . GLY A 1 219 ? 11.023 -22.828 -16.656 1 96.25 219 GLY A CA 1
ATOM 1741 C C . GLY A 1 219 ? 12.328 -22.219 -16.203 1 96.25 219 GLY A C 1
ATOM 1742 O O . GLY A 1 219 ? 12.836 -22.547 -15.125 1 96.25 219 GLY A O 1
ATOM 1743 N N . CYS A 1 220 ? 12.828 -21.328 -17 1 95 220 CYS A N 1
ATOM 1744 C CA . CYS A 1 220 ? 14.094 -20.688 -16.672 1 95 220 CYS A CA 1
ATOM 1745 C C . CYS A 1 220 ? 13.898 -19.203 -16.359 1 95 220 CYS A C 1
ATOM 1747 O O . CYS A 1 220 ? 13.016 -18.562 -16.922 1 95 220 CYS A O 1
ATOM 1749 N N . HIS A 1 221 ? 14.789 -18.656 -15.562 1 94.81 221 HIS A N 1
ATOM 1750 C CA . HIS A 1 221 ? 14.664 -17.266 -15.148 1 94.81 221 HIS A CA 1
ATOM 1751 C C . HIS A 1 221 ? 14.883 -16.328 -16.312 1 94.81 221 HIS A C 1
ATOM 1753 O O . HIS A 1 221 ? 15.641 -16.641 -17.234 1 94.81 221 HIS A O 1
ATOM 1759 N N . ARG A 1 222 ? 14.164 -15.211 -16.25 1 93.12 222 ARG A N 1
ATOM 1760 C CA . ARG A 1 222 ? 14.352 -14.148 -17.234 1 93.12 222 ARG A CA 1
ATOM 1761 C C . ARG A 1 222 ? 15.133 -12.984 -16.641 1 93.12 222 ARG A C 1
ATOM 1763 O O . ARG A 1 222 ? 15.773 -12.219 -17.359 1 93.12 222 ARG A O 1
ATOM 1770 N N . ASP A 1 223 ? 15.07 -12.859 -15.359 1 90.56 223 ASP A N 1
ATOM 1771 C CA . ASP A 1 223 ? 15.727 -11.789 -14.617 1 90.56 223 ASP A CA 1
ATOM 1772 C C . ASP A 1 223 ? 16.328 -12.305 -13.312 1 90.56 223 ASP A C 1
ATOM 1774 O O . ASP A 1 223 ? 15.625 -12.406 -12.305 1 90.56 223 ASP A O 1
ATOM 1778 N N . ARG A 1 224 ? 17.531 -12.508 -13.242 1 89.12 224 ARG A N 1
ATOM 1779 C CA . ARG A 1 224 ? 18.203 -13.117 -12.094 1 89.12 224 ARG A CA 1
ATOM 1780 C C . ARG A 1 224 ? 18.188 -12.172 -10.891 1 89.12 224 ARG A C 1
ATOM 1782 O O . ARG A 1 224 ? 18.375 -12.609 -9.758 1 89.12 224 ARG A O 1
ATOM 1789 N N . LEU A 1 225 ? 18.016 -10.922 -11.188 1 87.94 225 LEU A N 1
ATOM 1790 C CA . LEU A 1 225 ? 18.031 -9.953 -10.102 1 87.94 225 LEU A CA 1
ATOM 1791 C C . LEU A 1 225 ? 16.797 -10.086 -9.227 1 87.94 225 LEU A C 1
ATOM 1793 O O . LEU A 1 225 ? 16.812 -9.688 -8.055 1 87.94 225 LEU A O 1
ATOM 1797 N N . VAL A 1 226 ? 15.773 -10.648 -9.773 1 92.62 226 VAL A N 1
ATOM 1798 C CA . VAL A 1 226 ? 14.523 -10.711 -9.023 1 92.62 226 VAL A CA 1
ATOM 1799 C C . VAL A 1 226 ? 14.25 -12.156 -8.602 1 92.62 226 VAL A C 1
ATOM 1801 O O . VAL A 1 226 ? 13.859 -12.414 -7.461 1 92.62 226 VAL A O 1
ATOM 1804 N N . LEU A 1 227 ? 14.406 -13.039 -9.5 1 94.81 227 LEU A N 1
ATOM 1805 C CA . LEU A 1 227 ? 14.148 -14.445 -9.18 1 94.81 227 LEU A CA 1
ATOM 1806 C C . LEU A 1 227 ? 15.008 -15.359 -10.055 1 94.81 227 LEU A C 1
ATOM 1808 O O . LEU A 1 227 ? 14.898 -15.336 -11.281 1 94.81 227 LEU A O 1
ATOM 1812 N N . GLY A 1 228 ? 15.805 -16.188 -9.383 1 93.81 228 GLY A N 1
ATOM 1813 C CA . GLY A 1 228 ? 16.641 -17.125 -10.117 1 93.81 228 GLY A CA 1
ATOM 1814 C C . GLY A 1 228 ? 15.898 -18.359 -10.586 1 93.81 228 GLY A C 1
ATOM 1815 O O . GLY A 1 228 ? 14.664 -18.406 -10.531 1 93.81 228 GLY A O 1
ATOM 1816 N N . ASP A 1 229 ? 16.625 -19.312 -11.117 1 94.75 229 ASP A N 1
ATOM 1817 C CA . ASP A 1 229 ? 16.062 -20.562 -11.578 1 94.75 229 ASP A CA 1
ATOM 1818 C C . ASP A 1 229 ? 15.516 -21.375 -10.406 1 94.75 229 ASP A C 1
ATOM 1820 O O . ASP A 1 229 ? 16.172 -21.516 -9.375 1 94.75 229 ASP A O 1
ATOM 1824 N N . PRO A 1 230 ? 14.352 -21.906 -10.633 1 97.25 230 PRO A N 1
ATOM 1825 C CA . PRO A 1 230 ? 13.867 -22.797 -9.57 1 97.25 230 PRO A CA 1
ATOM 1826 C C . PRO A 1 230 ? 14.766 -24.016 -9.375 1 97.25 230 PRO A C 1
ATOM 1828 O O . PRO A 1 230 ? 15.289 -24.562 -10.344 1 97.25 230 PRO A O 1
ATOM 1831 N N . THR A 1 231 ? 14.883 -24.359 -8.102 1 96.94 231 THR A N 1
ATOM 1832 C CA . THR A 1 231 ? 15.578 -25.578 -7.719 1 96.94 231 THR A CA 1
ATOM 1833 C C . THR A 1 231 ? 14.57 -26.688 -7.395 1 96.94 231 THR A C 1
ATOM 1835 O O . THR A 1 231 ? 13.602 -26.453 -6.672 1 96.94 231 THR A O 1
ATOM 1838 N N . TYR A 1 232 ? 14.852 -27.906 -7.938 1 97.12 232 TYR A N 1
ATOM 1839 C CA . TYR A 1 232 ? 13.922 -29 -7.738 1 97.12 232 TYR A CA 1
ATOM 1840 C C . TYR A 1 232 ? 14.5 -30.031 -6.777 1 97.12 232 TYR A C 1
ATOM 1842 O O . TYR A 1 232 ? 15.695 -30.344 -6.824 1 97.12 232 TYR A O 1
ATOM 1850 N N . THR A 1 233 ? 13.648 -30.516 -5.941 1 95.56 233 THR A N 1
ATOM 1851 C CA . THR A 1 233 ? 14.062 -31.578 -5.035 1 95.56 233 THR A CA 1
ATOM 1852 C C . THR A 1 233 ? 14.281 -32.875 -5.793 1 95.56 233 THR A C 1
ATOM 1854 O O . THR A 1 233 ? 13.859 -33 -6.945 1 95.56 233 THR A O 1
ATOM 1857 N N . GLU A 1 234 ? 14.891 -33.844 -5.113 1 93.62 234 GLU A N 1
ATOM 1858 C CA . GLU A 1 234 ? 15.141 -35.156 -5.723 1 93.62 234 GLU A CA 1
ATOM 1859 C C . GLU A 1 234 ? 13.836 -35.875 -6.062 1 93.62 234 GLU A C 1
ATOM 1861 O O . GLU A 1 234 ? 13.75 -36.562 -7.078 1 93.62 234 GLU A O 1
ATOM 1866 N N . ALA A 1 235 ? 12.852 -35.625 -5.199 1 93.25 235 ALA A N 1
ATOM 1867 C CA . ALA A 1 235 ? 11.555 -36.25 -5.402 1 93.25 235 ALA A CA 1
ATOM 1868 C C . ALA A 1 235 ? 10.805 -35.625 -6.566 1 93.25 235 ALA A C 1
ATOM 1870 O O . ALA A 1 235 ? 9.812 -36.156 -7.055 1 93.25 235 ALA A O 1
ATOM 1871 N N . LEU A 1 236 ? 11.18 -34.438 -7.047 1 95.06 236 LEU A N 1
ATOM 1872 C CA . LEU A 1 236 ? 10.664 -33.719 -8.195 1 95.06 236 LEU A CA 1
ATOM 1873 C C . LEU A 1 236 ? 9.227 -33.281 -7.945 1 95.06 236 LEU A C 1
ATOM 1875 O O . LEU A 1 236 ? 8.523 -32.875 -8.875 1 95.06 236 LEU A O 1
ATOM 1879 N N . ASN A 1 237 ? 8.695 -33.406 -6.758 1 95.44 237 ASN A N 1
ATOM 1880 C CA . ASN A 1 237 ? 7.344 -32.969 -6.434 1 95.44 237 ASN A CA 1
ATOM 1881 C C . ASN A 1 237 ? 7.336 -31.562 -5.801 1 95.44 237 ASN A C 1
ATOM 1883 O O . ASN A 1 237 ? 6.289 -31.094 -5.367 1 95.44 237 ASN A O 1
ATOM 1887 N N . MET A 1 238 ? 8.531 -30.984 -5.691 1 97.06 238 MET A N 1
ATOM 1888 C CA . MET A 1 238 ? 8.656 -29.672 -5.086 1 97.06 238 MET A CA 1
ATOM 1889 C C . MET A 1 238 ? 9.773 -28.859 -5.75 1 97.06 238 MET A C 1
ATOM 1891 O O . MET A 1 238 ? 10.812 -29.422 -6.105 1 97.06 238 MET A O 1
ATOM 1895 N N . ALA A 1 239 ? 9.523 -27.625 -5.961 1 98.06 239 ALA A N 1
ATOM 1896 C CA . ALA A 1 239 ? 10.523 -26.672 -6.422 1 98.06 239 ALA A CA 1
ATOM 1897 C C . ALA A 1 239 ? 10.578 -25.453 -5.504 1 98.06 239 ALA A C 1
ATOM 1899 O O . ALA A 1 239 ? 9.594 -25.125 -4.84 1 98.06 239 ALA A O 1
ATOM 1900 N N . TYR A 1 240 ? 11.75 -24.844 -5.398 1 98.06 240 TYR A N 1
ATOM 1901 C CA . TYR A 1 240 ? 11.883 -23.672 -4.543 1 98.06 240 TYR A CA 1
ATOM 1902 C C . TYR A 1 240 ? 12.977 -22.75 -5.055 1 98.06 240 TYR A C 1
ATOM 1904 O O . TYR A 1 240 ? 13.797 -23.141 -5.887 1 98.06 240 TYR A O 1
ATOM 1912 N N . ARG A 1 241 ? 12.93 -21.531 -4.625 1 97.88 241 ARG A N 1
ATOM 1913 C CA . ARG A 1 241 ? 13.977 -20.562 -4.965 1 97.88 241 ARG A CA 1
ATOM 1914 C C . ARG A 1 241 ? 14.023 -19.422 -3.955 1 97.88 241 ARG A C 1
ATOM 1916 O O . ARG A 1 241 ? 12.984 -18.844 -3.621 1 97.88 241 ARG A O 1
ATOM 1923 N N . GLU A 1 242 ? 15.211 -19.172 -3.49 1 96.38 242 GLU A N 1
ATOM 1924 C CA . GLU A 1 242 ? 15.414 -18.016 -2.615 1 96.38 242 GLU A CA 1
ATOM 1925 C C . GLU A 1 242 ? 15.492 -16.719 -3.414 1 96.38 242 GLU A C 1
ATOM 1927 O O . GLU A 1 242 ? 16.031 -16.703 -4.523 1 96.38 242 GLU A O 1
ATOM 1932 N N . SER A 1 243 ? 15.023 -15.727 -2.85 1 96.31 243 SER A N 1
ATOM 1933 C CA . SER A 1 243 ? 15.062 -14.398 -3.465 1 96.31 243 SER A CA 1
ATOM 1934 C C . SER A 1 243 ? 14.883 -13.305 -2.424 1 96.31 243 SER A C 1
ATOM 1936 O O . SER A 1 243 ? 14.797 -13.578 -1.226 1 96.31 243 SER A O 1
ATOM 1938 N N . TYR A 1 244 ? 14.945 -12.047 -2.932 1 94.88 244 TYR A N 1
ATOM 1939 C CA . TYR A 1 244 ? 14.672 -10.883 -2.098 1 94.88 244 TYR A CA 1
ATOM 1940 C C . TYR A 1 244 ? 13.391 -10.18 -2.537 1 94.88 244 TYR A C 1
ATOM 1942 O O . TYR A 1 244 ? 13.117 -10.07 -3.734 1 94.88 244 TYR A O 1
ATOM 1950 N N . VAL A 1 245 ? 12.688 -9.719 -1.52 1 96.12 245 VAL A N 1
ATOM 1951 C CA . VAL A 1 245 ? 11.406 -9.07 -1.79 1 96.12 245 VAL A CA 1
ATOM 1952 C C . VAL A 1 245 ? 11.633 -7.805 -2.617 1 96.12 245 VAL A C 1
ATOM 1954 O O . VAL A 1 245 ? 12.555 -7.031 -2.34 1 96.12 245 VAL A O 1
ATOM 1957 N N . PHE A 1 246 ? 10.867 -7.672 -3.654 1 95.12 246 PHE A N 1
ATOM 1958 C CA . PHE A 1 246 ? 10.844 -6.5 -4.523 1 95.12 246 PHE A CA 1
ATOM 1959 C C . PHE A 1 246 ? 9.414 -6.105 -4.859 1 95.12 246 PHE A C 1
ATOM 1961 O O . PHE A 1 246 ? 8.469 -6.832 -4.535 1 95.12 246 PHE A O 1
ATOM 1968 N N . LYS A 1 247 ? 9.195 -4.934 -5.422 1 94.38 247 LYS A N 1
ATOM 1969 C CA . LYS A 1 247 ? 7.863 -4.496 -5.832 1 94.38 247 LYS A CA 1
ATOM 1970 C C . LYS A 1 247 ? 7.938 -3.521 -7.004 1 94.38 247 LYS A C 1
ATOM 1972 O O . LYS A 1 247 ? 9.031 -3.119 -7.41 1 94.38 247 LYS A O 1
ATOM 1977 N N . PHE A 1 248 ? 6.777 -3.301 -7.551 1 93.44 248 PHE A N 1
ATOM 1978 C CA . PHE A 1 248 ? 6.668 -2.254 -8.562 1 93.44 248 PHE A CA 1
ATOM 1979 C C . PHE A 1 248 ? 6.719 -0.874 -7.918 1 93.44 248 PHE A C 1
ATOM 1981 O O . PHE A 1 248 ? 6.277 -0.696 -6.781 1 93.44 248 PHE A O 1
ATOM 1988 N N . ALA A 1 249 ? 7.273 0.044 -8.672 1 90.5 249 ALA A N 1
ATOM 1989 C CA . ALA A 1 249 ? 7.375 1.407 -8.156 1 90.5 249 ALA A CA 1
ATOM 1990 C C . ALA A 1 249 ? 6 1.96 -7.797 1 90.5 249 ALA A C 1
ATOM 1992 O O . ALA A 1 249 ? 5.047 1.827 -8.562 1 90.5 249 ALA A O 1
ATOM 1993 N N . ASP A 1 250 ? 5.879 2.521 -6.633 1 86.5 250 ASP A N 1
ATOM 1994 C CA . ASP A 1 250 ? 4.703 3.217 -6.121 1 86.5 250 ASP A CA 1
ATOM 1995 C C . ASP A 1 250 ? 3.52 2.262 -5.98 1 86.5 250 ASP A C 1
ATOM 1997 O O . ASP A 1 250 ? 2.363 2.672 -6.109 1 86.5 250 ASP A O 1
ATOM 2001 N N . ARG A 1 251 ? 3.814 0.966 -5.871 1 87.56 251 ARG A N 1
ATOM 2002 C CA . ARG A 1 251 ? 2.781 -0.038 -5.645 1 87.56 251 ARG A CA 1
ATOM 2003 C C . ARG A 1 251 ? 2.914 -0.658 -4.258 1 87.56 251 ARG A C 1
ATOM 2005 O O . ARG A 1 251 ? 3.939 -0.494 -3.596 1 87.56 251 ARG A O 1
ATOM 2012 N N . VAL A 1 252 ? 1.893 -1.344 -3.871 1 79.62 252 VAL A N 1
ATOM 2013 C CA . VAL A 1 252 ? 1.788 -1.695 -2.459 1 79.62 252 VAL A CA 1
ATOM 2014 C C . VAL A 1 252 ? 2.172 -3.16 -2.262 1 79.62 252 VAL A C 1
ATOM 2016 O O . VAL A 1 252 ? 2.443 -3.592 -1.139 1 79.62 252 VAL A O 1
ATOM 2019 N N . GLY A 1 253 ? 2.207 -3.848 -3.242 1 88.5 253 GLY A N 1
ATOM 2020 C CA . GLY A 1 253 ? 2.494 -5.262 -3.066 1 88.5 253 GLY A CA 1
ATOM 2021 C C . GLY A 1 253 ? 2.686 -6 -4.379 1 88.5 253 GLY A C 1
ATOM 2022 O O . GLY A 1 253 ? 2.721 -5.383 -5.445 1 88.5 253 GLY A O 1
ATOM 2023 N N . VAL A 1 254 ? 2.889 -7.324 -4.148 1 94.19 254 VAL A N 1
ATOM 2024 C CA . VAL A 1 254 ? 3.135 -8.156 -5.32 1 94.19 254 VAL A CA 1
ATOM 2025 C C . VAL A 1 254 ? 2.508 -9.531 -5.117 1 94.19 254 VAL A C 1
ATOM 2027 O O . VAL A 1 254 ? 2.312 -9.969 -3.982 1 94.19 254 VAL A O 1
ATOM 2030 N N . ARG A 1 255 ? 2.197 -10.102 -6.184 1 94.56 255 ARG A N 1
ATOM 2031 C CA . ARG A 1 255 ? 1.777 -11.5 -6.262 1 94.56 255 ARG A CA 1
ATOM 2032 C C . ARG A 1 255 ? 2.357 -12.18 -7.496 1 94.56 255 ARG A C 1
ATOM 2034 O O . ARG A 1 255 ? 2.783 -11.508 -8.438 1 94.56 255 ARG A O 1
ATOM 2041 N N . PHE A 1 256 ? 2.383 -13.508 -7.41 1 97.38 256 PHE A N 1
ATOM 2042 C CA . PHE A 1 256 ? 3.004 -14.258 -8.492 1 97.38 256 PHE A CA 1
ATOM 2043 C C . PHE A 1 256 ? 2.045 -15.305 -9.047 1 97.38 256 PHE A C 1
ATOM 2045 O O . PHE A 1 256 ? 1.255 -15.883 -8.297 1 97.38 256 PHE A O 1
ATOM 2052 N N . GLN A 1 257 ? 2.09 -15.477 -10.305 1 96.5 257 GLN A N 1
ATOM 2053 C CA . GLN A 1 257 ? 1.327 -16.516 -10.992 1 96.5 257 GLN A CA 1
ATOM 2054 C C . GLN A 1 257 ? 2.234 -17.375 -11.867 1 96.5 257 GLN A C 1
ATOM 2056 O O . GLN A 1 257 ? 2.979 -16.859 -12.695 1 96.5 257 GLN A O 1
ATOM 2061 N N . CYS A 1 258 ? 2.131 -18.672 -11.633 1 97.75 258 CYS A N 1
ATOM 2062 C CA . CYS A 1 258 ? 2.963 -19.594 -12.406 1 97.75 258 CYS A CA 1
ATOM 2063 C C . CYS A 1 258 ? 2.129 -20.734 -12.984 1 97.75 258 CYS A C 1
ATOM 2065 O O . CYS A 1 258 ? 1.14 -21.156 -12.383 1 97.75 258 CYS A O 1
ATOM 2067 N N . GLU A 1 259 ? 2.576 -21.172 -14.109 1 96.88 259 GLU A N 1
ATOM 2068 C CA . GLU A 1 259 ? 2.018 -22.406 -14.648 1 96.88 259 GLU A CA 1
ATOM 2069 C C . GLU A 1 259 ? 2.844 -23.609 -14.227 1 96.88 259 GLU A C 1
ATOM 2071 O O . GLU A 1 259 ? 4.051 -23.5 -14 1 96.88 259 GLU A O 1
ATOM 2076 N N . ILE A 1 260 ? 2.154 -24.719 -14.078 1 96.19 260 ILE A N 1
ATOM 2077 C CA . ILE A 1 260 ? 2.877 -25.938 -13.734 1 96.19 260 ILE A CA 1
ATOM 2078 C C . ILE A 1 260 ? 2.506 -27.062 -14.711 1 96.19 260 ILE A C 1
ATOM 2080 O O . ILE A 1 260 ? 1.409 -27.062 -15.273 1 96.19 260 ILE A O 1
ATOM 2084 N N . ARG A 1 261 ? 3.457 -27.953 -14.875 1 94.69 261 ARG A N 1
ATOM 2085 C CA . ARG A 1 261 ? 3.277 -29.188 -15.633 1 94.69 261 ARG A CA 1
ATOM 2086 C C . ARG A 1 261 ? 3.645 -30.406 -14.789 1 94.69 261 ARG A C 1
ATOM 2088 O O . ARG A 1 261 ? 4.719 -30.438 -14.188 1 94.69 261 ARG A O 1
ATOM 2095 N N . LEU A 1 262 ? 2.697 -31.344 -14.781 1 93.06 262 LEU A N 1
ATOM 2096 C CA . LEU A 1 262 ? 2.951 -32.594 -14.047 1 93.06 262 LEU A CA 1
ATOM 2097 C C . LEU A 1 262 ? 3.229 -33.75 -15 1 93.06 262 LEU A C 1
ATOM 2099 O O . LEU A 1 262 ? 2.516 -33.906 -15.984 1 93.06 262 LEU A O 1
ATOM 2103 N N . CYS A 1 263 ? 4.281 -34.406 -14.75 1 91.19 263 CYS A N 1
ATOM 2104 C CA . CYS A 1 263 ? 4.625 -35.625 -15.492 1 91.19 263 CYS A CA 1
ATOM 2105 C C . CYS A 1 263 ? 4.613 -36.844 -14.586 1 91.19 263 CYS A C 1
ATOM 2107 O O . CYS A 1 263 ? 4.84 -36.719 -13.375 1 91.19 263 CYS A O 1
ATOM 2109 N N . VAL A 1 264 ? 4.312 -37.938 -15.125 1 89.88 264 VAL A N 1
ATOM 2110 C CA . VAL A 1 264 ? 4.305 -39.156 -14.359 1 89.88 264 VAL A CA 1
ATOM 2111 C C . VAL A 1 264 ? 5.723 -39.719 -14.266 1 89.88 264 VAL A C 1
ATOM 2113 O O . VAL A 1 264 ? 6.371 -39.938 -15.289 1 89.88 264 VAL A O 1
ATOM 2116 N N . LYS A 1 265 ? 6.156 -40 -13.062 1 89.38 265 LYS A N 1
ATOM 2117 C CA . LYS A 1 265 ? 7.531 -40.438 -12.836 1 89.38 265 LYS A CA 1
ATOM 2118 C C . LYS A 1 265 ? 7.746 -41.844 -13.359 1 89.38 265 LYS A C 1
ATOM 2120 O O . LYS A 1 265 ? 8.828 -42.188 -13.828 1 89.38 265 LYS A O 1
ATOM 2125 N N . GLU A 1 266 ? 6.75 -42.562 -13.203 1 85.88 266 GLU A N 1
ATOM 2126 C CA . GLU A 1 266 ? 6.875 -43.969 -13.609 1 85.88 266 GLU A CA 1
ATOM 2127 C C . GLU A 1 266 ? 7.32 -44.062 -15.07 1 85.88 266 GLU A C 1
ATOM 2129 O O . GLU A 1 266 ? 6.867 -43.312 -15.922 1 85.88 266 GLU A O 1
ATOM 2134 N N . SER A 1 267 ? 8.211 -45.031 -15.438 1 85 267 SER A N 1
ATOM 2135 C CA . SER A 1 267 ? 8.711 -45.375 -16.766 1 85 267 SER A CA 1
ATOM 2136 C C . SER A 1 267 ? 9.484 -44.188 -17.391 1 85 267 SER A C 1
ATOM 2138 O O . SER A 1 267 ? 9.492 -44.031 -18.609 1 85 267 SER A O 1
ATOM 2140 N N . GLY A 1 268 ? 9.898 -43.281 -16.562 1 85.75 268 GLY A N 1
ATOM 2141 C CA . GLY A 1 268 ? 10.766 -42.219 -17.016 1 85.75 268 GLY A CA 1
ATOM 2142 C C . GLY A 1 268 ? 10.008 -41.062 -17.656 1 85.75 268 GLY A C 1
ATOM 2143 O O . GLY A 1 268 ? 10.555 -40.375 -18.516 1 85.75 268 GLY A O 1
ATOM 2144 N N . GLY A 1 269 ? 8.75 -40.938 -17.391 1 86.75 269 GLY A N 1
ATOM 2145 C CA . GLY A 1 269 ? 7.91 -39.906 -18 1 86.75 269 GLY A CA 1
ATOM 2146 C C . GLY A 1 269 ? 8.383 -38.5 -17.719 1 86.75 269 GLY A C 1
ATOM 2147 O O . GLY A 1 269 ? 8.016 -37.562 -18.438 1 86.75 269 GLY A O 1
ATOM 2148 N N . CYS A 1 270 ? 9.211 -38.312 -16.797 1 90.62 270 CYS A N 1
ATOM 2149 C CA . CYS A 1 270 ? 9.648 -37 -16.406 1 90.62 270 CYS A CA 1
ATOM 2150 C C . CYS A 1 270 ? 11.039 -36.688 -16.953 1 90.62 270 CYS A C 1
ATOM 2152 O O . CYS A 1 270 ? 11.539 -35.562 -16.812 1 90.62 270 CYS A O 1
ATOM 2154 N N . ASN A 1 271 ? 11.602 -37.719 -17.594 1 89.25 271 ASN A N 1
ATOM 2155 C CA . ASN A 1 271 ? 12.945 -37.531 -18.125 1 89.25 271 ASN A CA 1
ATOM 2156 C C . ASN A 1 271 ? 12.961 -36.438 -19.203 1 89.25 271 ASN A C 1
ATOM 2158 O O . ASN A 1 271 ? 12.172 -36.5 -20.156 1 89.25 271 ASN A O 1
ATOM 2162 N N . GLY A 1 272 ? 13.797 -35.406 -19.047 1 86.69 272 GLY A N 1
ATOM 2163 C CA . GLY A 1 272 ? 13.898 -34.312 -20 1 86.69 272 GLY A CA 1
ATOM 2164 C C . GLY A 1 272 ? 12.867 -33.219 -19.781 1 86.69 272 GLY A C 1
ATOM 2165 O O . GLY A 1 272 ? 12.844 -32.219 -20.516 1 86.69 272 GLY A O 1
ATOM 2166 N N . VAL A 1 273 ? 12 -33.5 -18.922 1 89.06 273 VAL A N 1
ATOM 2167 C CA . VAL A 1 273 ? 10.945 -32.531 -18.641 1 89.06 273 VAL A CA 1
ATOM 2168 C C . VAL A 1 273 ? 11.32 -31.688 -17.422 1 89.06 273 VAL A C 1
ATOM 2170 O O . VAL A 1 273 ? 11.383 -30.453 -17.5 1 89.06 273 VAL A O 1
ATOM 2173 N N . THR A 1 274 ? 11.602 -32.312 -16.328 1 92.81 274 THR A N 1
ATOM 2174 C CA . THR A 1 274 ? 11.953 -31.641 -15.086 1 92.81 274 THR A CA 1
ATOM 2175 C C . THR A 1 274 ? 13.141 -32.312 -14.414 1 92.81 274 THR A C 1
ATOM 2177 O O . THR A 1 274 ? 13.219 -33.562 -14.391 1 92.81 274 THR A O 1
ATOM 2180 N N . PRO A 1 275 ? 14.039 -31.609 -14.055 1 94.5 275 PRO A N 1
ATOM 2181 C CA . PRO A 1 275 ? 14.18 -30.156 -14.062 1 94.5 275 PRO A CA 1
ATOM 2182 C C . PRO A 1 275 ? 14.555 -29.594 -15.438 1 94.5 275 PRO A C 1
ATOM 2184 O O . PRO A 1 275 ? 15.156 -30.297 -16.25 1 94.5 275 PRO A O 1
ATOM 2187 N N . PRO A 1 276 ? 14.141 -28.391 -15.602 1 93.88 276 PRO A N 1
ATOM 2188 C CA . PRO A 1 276 ? 14.492 -27.781 -16.891 1 93.88 276 PRO A CA 1
ATOM 2189 C C . PRO A 1 276 ? 15.984 -27.5 -17.016 1 93.88 276 PRO A C 1
ATOM 2191 O O . PRO A 1 276 ? 16.672 -27.297 -16 1 93.88 276 PRO A O 1
ATOM 2194 N N . ASP A 1 277 ? 16.5 -27.516 -18.266 1 89 277 ASP A N 1
ATOM 2195 C CA . ASP A 1 277 ? 17.891 -27.172 -18.531 1 89 277 ASP A CA 1
ATOM 2196 C C . ASP A 1 277 ? 18.031 -25.672 -18.812 1 89 277 ASP A C 1
ATOM 2198 O O . ASP A 1 277 ? 17.656 -25.203 -19.891 1 89 277 ASP A O 1
ATOM 2202 N N . CYS A 1 278 ? 18.531 -24.953 -17.938 1 87.56 278 CYS A N 1
ATOM 2203 C CA . CYS A 1 278 ? 18.672 -23.516 -18.062 1 87.56 278 CYS A CA 1
ATOM 2204 C C . CYS A 1 278 ? 20.109 -23.125 -18.359 1 87.56 278 CYS A C 1
ATOM 2206 O O . CYS A 1 278 ? 20.484 -21.953 -18.203 1 87.56 278 CYS A O 1
ATOM 2208 N N . SER A 1 279 ? 21.047 -23.969 -18.75 1 76.56 279 SER A N 1
ATOM 2209 C CA . SER A 1 279 ? 22.453 -23.703 -19.047 1 76.56 279 SER A CA 1
ATOM 2210 C C . SER A 1 279 ? 22.609 -22.75 -20.219 1 76.56 279 SER A C 1
ATOM 2212 O O . SER A 1 279 ? 23.641 -22.078 -20.344 1 76.56 279 SER A O 1
ATOM 2214 N N . GLY A 1 280 ? 21.688 -22.516 -21.109 1 60.22 280 GLY A N 1
ATOM 2215 C CA . GLY A 1 280 ? 21.906 -21.625 -22.234 1 60.22 280 GLY A CA 1
ATOM 2216 C C . GLY A 1 280 ? 21.844 -20.156 -21.859 1 60.22 280 GLY A C 1
ATOM 2217 O O . GLY A 1 280 ? 21.469 -19.812 -20.734 1 60.22 280 GLY A O 1
ATOM 2218 N N . PRO A 1 281 ? 22.547 -19.219 -22.703 1 50.97 281 PRO A N 1
ATOM 2219 C CA . PRO A 1 281 ? 22.625 -17.781 -22.391 1 50.97 281 PRO A CA 1
ATOM 2220 C C . PRO A 1 281 ? 21.281 -17.203 -21.953 1 50.97 281 PRO A C 1
ATOM 2222 O O . PRO A 1 281 ? 20.25 -17.484 -22.562 1 50.97 281 PRO A O 1
ATOM 2225 N N . ALA A 1 282 ? 21.078 -17.062 -20.766 1 51.19 282 ALA A N 1
ATOM 2226 C CA . ALA A 1 282 ? 19.875 -16.391 -20.266 1 51.19 282 ALA A CA 1
ATOM 2227 C C . ALA A 1 282 ? 19.516 -15.195 -21.141 1 51.19 282 ALA A C 1
ATOM 2229 O O . ALA A 1 282 ? 20.391 -14.391 -21.484 1 51.19 282 ALA A O 1
ATOM 2230 N N . ILE A 1 283 ? 18.703 -15.234 -22.125 1 47.56 283 ILE A N 1
ATOM 2231 C CA . ILE A 1 283 ? 18.25 -14.062 -22.859 1 47.56 283 ILE A CA 1
ATOM 2232 C C . ILE A 1 283 ? 17.953 -12.922 -21.891 1 47.56 283 ILE A C 1
ATOM 2234 O O . ILE A 1 283 ? 16.906 -12.922 -21.234 1 47.56 283 ILE A O 1
ATOM 2238 N N . GLY A 1 284 ? 18.797 -12.555 -21.172 1 44.66 284 GLY A N 1
ATOM 2239 C CA . GLY A 1 284 ? 18.734 -11.586 -20.078 1 44.66 284 GLY A CA 1
ATOM 2240 C C . GLY A 1 284 ? 18.078 -10.281 -20.469 1 44.66 284 GLY A C 1
ATOM 2241 O O . GLY A 1 284 ? 18.109 -9.312 -19.719 1 44.66 284 GLY A O 1
ATOM 2242 N N . GLY A 1 285 ? 18.203 -9.742 -21.797 1 41.06 285 GLY A N 1
ATOM 2243 C CA . GLY A 1 285 ? 18.016 -8.32 -22 1 41.06 285 GLY A CA 1
ATOM 2244 C C . GLY A 1 285 ? 16.594 -7.863 -21.719 1 41.06 285 GLY A C 1
ATOM 2245 O O . GLY A 1 285 ? 15.633 -8.555 -22.062 1 41.06 285 GLY A O 1
ATOM 2246 N N . TRP A 1 286 ? 16.453 -7.051 -20.641 1 41.19 286 TRP A N 1
ATOM 2247 C CA . TRP A 1 286 ? 15.188 -6.391 -20.359 1 41.19 286 TRP A CA 1
ATOM 2248 C C . TRP A 1 286 ? 14.477 -6.016 -21.656 1 41.19 286 TRP A C 1
ATOM 2250 O O . TRP A 1 286 ? 13.273 -5.738 -21.656 1 41.19 286 TRP A O 1
ATOM 2260 N N . ASN A 1 287 ? 15.258 -5.492 -22.719 1 35.41 287 ASN A N 1
ATOM 2261 C CA . ASN A 1 287 ? 14.734 -4.785 -23.875 1 35.41 287 ASN A CA 1
ATOM 2262 C C . ASN A 1 287 ? 14.07 -5.746 -24.859 1 35.41 287 ASN A C 1
ATOM 2264 O O . ASN A 1 287 ? 13.688 -5.348 -25.969 1 35.41 287 ASN A O 1
ATOM 2268 N N . ASN A 1 288 ? 14.414 -6.941 -24.875 1 30.8 288 ASN A N 1
ATOM 2269 C CA . ASN A 1 288 ? 13.945 -7.586 -26.094 1 30.8 288 ASN A CA 1
ATOM 2270 C C . ASN A 1 288 ? 12.453 -7.906 -26.016 1 30.8 288 ASN A C 1
ATOM 2272 O O . ASN A 1 288 ? 12.062 -8.945 -25.484 1 30.8 288 ASN A O 1
ATOM 2276 N N . LYS A 1 289 ? 11.586 -6.977 -25.984 1 36.69 289 LYS A N 1
ATOM 2277 C CA . LYS A 1 289 ? 10.172 -7.152 -26.312 1 36.69 289 LYS A CA 1
ATOM 2278 C C . LYS A 1 289 ? 9.977 -8.234 -27.375 1 36.69 289 LYS A C 1
ATOM 2280 O O . LYS A 1 289 ? 8.844 -8.586 -27.703 1 36.69 289 LYS A O 1
ATOM 2285 N N . SER A 1 290 ? 11.008 -8.438 -28.234 1 30.09 290 SER A N 1
ATOM 2286 C CA . SER A 1 290 ? 10.781 -9.172 -29.484 1 30.09 290 SER A CA 1
ATOM 2287 C C . SER A 1 290 ? 10.688 -10.672 -29.219 1 30.09 290 SER A C 1
ATOM 2289 O O . SER A 1 290 ? 10.375 -11.445 -30.125 1 30.09 290 SER A O 1
ATOM 2291 N N . ALA A 1 291 ? 11.367 -11.141 -28.203 1 34.22 291 ALA A N 1
ATOM 2292 C CA . ALA A 1 291 ? 11.477 -12.602 -28.266 1 34.22 291 ALA A CA 1
ATOM 2293 C C . ALA A 1 291 ? 10.141 -13.266 -27.938 1 34.22 291 ALA A C 1
ATOM 2295 O O . ALA A 1 291 ? 10.062 -14.492 -27.828 1 34.22 291 ALA A O 1
ATOM 2296 N N . ILE A 1 292 ? 9.203 -12.469 -27.594 1 35.19 292 ILE A N 1
ATOM 2297 C CA . ILE A 1 292 ? 7.93 -13.141 -27.359 1 35.19 292 ILE A CA 1
ATOM 2298 C C . ILE A 1 292 ? 7.582 -14.031 -28.547 1 35.19 292 ILE A C 1
ATOM 2300 O O . ILE A 1 292 ? 6.715 -14.898 -28.453 1 35.19 292 ILE A O 1
ATOM 2304 N N . LEU A 1 293 ? 7.949 -13.445 -29.719 1 31.62 293 LEU A N 1
ATOM 2305 C CA . LEU A 1 293 ? 7.273 -14.102 -30.828 1 31.62 293 LEU A CA 1
ATOM 2306 C C . LEU A 1 293 ? 7.902 -15.453 -31.125 1 31.62 293 LEU A C 1
ATOM 2308 O O . LEU A 1 293 ? 7.66 -16.031 -32.188 1 31.62 293 LEU A O 1
ATOM 2312 N N . ARG A 1 294 ? 9.141 -15.641 -30.547 1 30.83 294 ARG A N 1
ATOM 2313 C CA . ARG A 1 294 ? 9.531 -16.891 -31.172 1 30.83 294 ARG A CA 1
ATOM 2314 C C . ARG A 1 294 ? 8.461 -17.969 -30.984 1 30.83 294 ARG A C 1
ATOM 2316 O O . ARG A 1 294 ? 7.668 -17.891 -30.047 1 30.83 294 ARG A O 1
ATOM 2323 N N . LYS A 1 295 ? 8.633 -19.062 -31.891 1 31.56 295 LYS A N 1
ATOM 2324 C CA . LYS A 1 295 ? 7.824 -20.203 -32.312 1 31.56 295 LYS A CA 1
ATOM 2325 C C . LYS A 1 295 ? 7.398 -21.062 -31.125 1 31.56 295 LYS A C 1
ATOM 2327 O O . LYS A 1 295 ? 8.234 -21.484 -30.328 1 31.56 295 LYS A O 1
ATOM 2332 N N . VAL A 1 296 ? 6.332 -20.812 -30.516 1 32.91 296 VAL A N 1
ATOM 2333 C CA . VAL A 1 296 ? 5.598 -21.828 -29.781 1 32.91 296 VAL A CA 1
ATOM 2334 C C . VAL A 1 296 ? 6.012 -23.219 -30.266 1 32.91 296 VAL A C 1
ATOM 2336 O O . VAL A 1 296 ? 5.758 -23.578 -31.422 1 32.91 296 VAL A O 1
ATOM 2339 N N . ALA A 1 297 ? 7.258 -23.656 -30.031 1 33.47 297 ALA A N 1
ATOM 2340 C CA . ALA A 1 297 ? 7.512 -25.047 -30.359 1 33.47 297 ALA A CA 1
ATOM 2341 C C . ALA A 1 297 ? 6.258 -25.891 -30.141 1 33.47 297 ALA A C 1
ATOM 2343 O O . ALA A 1 297 ? 5.395 -25.547 -29.344 1 33.47 297 ALA A O 1
ATOM 2344 N N . LYS A 1 298 ? 6.074 -26.875 -30.938 1 35.59 298 LYS A N 1
ATOM 2345 C CA . LYS A 1 298 ? 5.027 -27.891 -31.062 1 35.59 298 LYS A CA 1
ATOM 2346 C C . LYS A 1 298 ? 4.652 -28.469 -29.703 1 35.59 298 LYS A C 1
ATOM 2348 O O . LYS A 1 298 ? 5.531 -28.859 -28.938 1 35.59 298 LYS A O 1
ATOM 2353 N N . ARG A 1 299 ? 3.57 -28.047 -29.109 1 39.5 299 ARG A N 1
ATOM 2354 C CA . ARG A 1 299 ? 2.811 -28.766 -28.078 1 39.5 299 ARG A CA 1
ATOM 2355 C C . ARG A 1 299 ? 3.076 -30.266 -28.141 1 39.5 299 ARG A C 1
ATOM 2357 O O . ARG A 1 299 ? 2.646 -30.938 -29.078 1 39.5 299 ARG A O 1
ATOM 2364 N N . ASP A 1 300 ? 4.289 -30.625 -27.875 1 37.38 300 ASP A N 1
ATOM 2365 C CA . ASP A 1 300 ? 4.34 -32.062 -27.781 1 37.38 300 ASP A CA 1
ATOM 2366 C C . ASP A 1 300 ? 3.158 -32.625 -26.984 1 37.38 300 ASP A C 1
ATOM 2368 O O . ASP A 1 300 ? 2.969 -32.25 -25.812 1 37.38 300 ASP A O 1
ATOM 2372 N N . ALA A 1 301 ? 2.014 -32.781 -27.469 1 41.19 301 ALA A N 1
ATOM 2373 C CA . ALA A 1 301 ? 0.784 -33.469 -27.078 1 41.19 301 ALA A CA 1
ATOM 2374 C C . ALA A 1 301 ? 1.091 -34.781 -26.375 1 41.19 301 ALA A C 1
ATOM 2376 O O . ALA A 1 301 ? 1.041 -35.844 -26.984 1 41.19 301 ALA A O 1
ATOM 2377 N N . ASN A 1 302 ? 2.152 -34.812 -25.594 1 47.94 302 ASN A N 1
ATOM 2378 C CA . ASN A 1 302 ? 2.104 -36.062 -24.828 1 47.94 302 ASN A CA 1
ATOM 2379 C C . ASN A 1 302 ? 0.863 -36.125 -23.938 1 47.94 302 ASN A C 1
ATOM 2381 O O . ASN A 1 302 ? 0.677 -35.281 -23.062 1 47.94 302 ASN A O 1
ATOM 2385 N N . PRO A 1 303 ? -0.204 -36.812 -24.328 1 53.62 303 PRO A N 1
ATOM 2386 C CA . PRO A 1 303 ? -1.514 -36.969 -23.688 1 53.62 303 PRO A CA 1
ATOM 2387 C C . PRO A 1 303 ? -1.419 -37.094 -22.172 1 53.62 303 PRO A C 1
ATOM 2389 O O . PRO A 1 303 ? -2.414 -36.906 -21.469 1 53.62 303 PRO A O 1
ATOM 2392 N N . ASN A 1 304 ? -0.174 -37.344 -21.578 1 63.59 304 ASN A N 1
ATOM 2393 C CA . ASN A 1 304 ? -0.162 -37.719 -20.156 1 63.59 304 ASN A CA 1
ATOM 2394 C C . ASN A 1 304 ? 0.344 -36.562 -19.297 1 63.59 304 ASN A C 1
ATOM 2396 O O . ASN A 1 304 ? 0.818 -36.781 -18.172 1 63.59 304 ASN A O 1
ATOM 2400 N N . VAL A 1 305 ? 0.291 -35.25 -19.812 1 78.94 305 VAL A N 1
ATOM 2401 C CA . VAL A 1 305 ? 0.791 -34.188 -18.984 1 78.94 305 VAL A CA 1
ATOM 2402 C C . VAL A 1 305 ? -0.378 -33.344 -18.469 1 78.94 305 VAL A C 1
ATOM 2404 O O . VAL A 1 305 ? -1.285 -33 -19.219 1 78.94 305 VAL A O 1
ATOM 2407 N N . ILE A 1 306 ? -0.42 -33.156 -17.125 1 86.19 306 ILE A N 1
ATOM 2408 C CA . ILE A 1 306 ? -1.424 -32.312 -16.469 1 86.19 306 ILE A CA 1
ATOM 2409 C C . ILE A 1 306 ? -0.875 -30.906 -16.297 1 86.19 306 ILE A C 1
ATOM 2411 O O . ILE A 1 306 ? 0.245 -30.734 -15.805 1 86.19 306 ILE A O 1
ATOM 2415 N N . LYS A 1 307 ? -1.691 -29.984 -16.828 1 90.62 307 LYS A N 1
ATOM 2416 C CA . LYS A 1 307 ? -1.289 -28.594 -16.688 1 90.62 307 LYS A CA 1
ATOM 2417 C C . LYS A 1 307 ? -2.188 -27.859 -15.695 1 90.62 307 LYS A C 1
ATOM 2419 O O . LYS A 1 307 ? -3.369 -28.188 -15.562 1 90.62 307 LYS A O 1
ATOM 2424 N N . GLY A 1 308 ? -1.588 -26.891 -14.906 1 92.88 308 GLY A N 1
ATOM 2425 C CA . GLY A 1 308 ? -2.314 -26.062 -13.953 1 92.88 308 GLY A CA 1
ATOM 2426 C C . GLY A 1 308 ? -1.652 -24.734 -13.695 1 92.88 308 GLY A C 1
ATOM 2427 O O . GLY A 1 308 ? -0.536 -24.484 -14.156 1 92.88 308 GLY A O 1
ATOM 2428 N N . ASP A 1 309 ? -2.406 -23.906 -13.117 1 95.19 309 ASP A N 1
ATOM 2429 C CA . ASP A 1 309 ? -1.91 -22.594 -12.727 1 95.19 309 ASP A CA 1
ATOM 2430 C C . ASP A 1 309 ? -1.899 -22.422 -11.211 1 95.19 309 ASP A C 1
ATOM 2432 O O . ASP A 1 309 ? -2.828 -22.875 -10.531 1 95.19 309 ASP A O 1
ATOM 2436 N N . LEU A 1 310 ? -0.813 -21.859 -10.758 1 95.44 310 LEU A N 1
ATOM 2437 C CA . LEU A 1 310 ? -0.692 -21.562 -9.336 1 95.44 310 LEU A CA 1
ATOM 2438 C C . LEU A 1 310 ? -0.522 -20.062 -9.102 1 95.44 310 LEU A C 1
ATOM 2440 O O . LEU A 1 310 ? 0.228 -19.406 -9.82 1 95.44 310 LEU A O 1
ATOM 2444 N N . ILE A 1 311 ? -1.235 -19.562 -8.164 1 93.94 311 ILE A N 1
ATOM 2445 C CA . ILE A 1 311 ? -1.136 -18.172 -7.762 1 93.94 311 ILE A CA 1
ATOM 2446 C C . ILE A 1 311 ? -0.687 -18.078 -6.309 1 93.94 311 ILE A C 1
ATOM 2448 O O . ILE A 1 311 ? -1.22 -18.766 -5.441 1 93.94 311 ILE A O 1
ATOM 2452 N N . SER A 1 312 ? 0.265 -17.281 -6.102 1 94.44 312 SER A N 1
ATOM 2453 C CA . SER A 1 312 ? 0.721 -17.078 -4.73 1 94.44 312 SER A CA 1
ATOM 2454 C C . SER A 1 312 ? -0.214 -16.141 -3.971 1 94.44 312 SER A C 1
ATOM 2456 O O . SER A 1 312 ? -1.102 -15.523 -4.562 1 94.44 312 SER A O 1
ATOM 2458 N N . GLN A 1 313 ? 0.045 -16.125 -2.678 1 90 313 GLN A N 1
ATOM 2459 C CA . GLN A 1 313 ? -0.643 -15.102 -1.897 1 90 313 GLN A CA 1
ATOM 2460 C C . GLN A 1 313 ? -0.113 -13.711 -2.227 1 90 313 GLN A C 1
ATOM 2462 O O . GLN A 1 313 ? 0.984 -13.57 -2.77 1 90 313 GLN A O 1
ATOM 2467 N N . TYR A 1 314 ? -0.978 -12.789 -2.023 1 88.94 314 TYR A N 1
ATOM 2468 C CA . TYR A 1 314 ? -0.561 -11.398 -2.178 1 88.94 314 TYR A CA 1
ATOM 2469 C C . TYR A 1 314 ? 0.306 -10.961 -1.005 1 88.94 314 TYR A C 1
ATOM 2471 O O . TYR A 1 314 ? -0.051 -11.172 0.156 1 88.94 314 TYR A O 1
ATOM 2479 N N . VAL A 1 315 ? 1.443 -10.359 -1.315 1 91.31 315 VAL A N 1
ATOM 2480 C CA . VAL A 1 315 ? 2.357 -9.891 -0.279 1 91.31 315 VAL A CA 1
ATOM 2481 C C . VAL A 1 315 ? 2.408 -8.367 -0.286 1 91.31 315 VAL A C 1
ATOM 2483 O O . VAL A 1 315 ? 2.758 -7.754 -1.3 1 91.31 315 VAL A O 1
ATOM 2486 N N . TYR A 1 316 ? 2.01 -7.82 0.868 1 88.06 316 TYR A N 1
ATOM 2487 C CA . TYR A 1 316 ? 2.141 -6.379 1.026 1 88.06 316 TYR A CA 1
ATOM 2488 C C . TYR A 1 316 ? 3.586 -5.992 1.321 1 88.06 316 TYR A C 1
ATOM 2490 O O . TYR A 1 316 ? 4.207 -6.539 2.236 1 88.06 316 TYR A O 1
ATOM 2498 N N . VAL A 1 317 ? 4.102 -5.039 0.516 1 88.94 317 VAL A N 1
ATOM 2499 C CA . VAL A 1 317 ? 5.508 -4.676 0.647 1 88.94 317 VAL A CA 1
ATOM 2500 C C . VAL A 1 317 ? 5.625 -3.238 1.155 1 88.94 317 VAL A C 1
ATOM 2502 O O . VAL A 1 317 ? 5.195 -2.299 0.481 1 88.94 317 VAL A O 1
ATOM 2505 N N . ILE A 1 318 ? 6.23 -3.062 2.307 1 80.31 318 ILE A N 1
ATOM 2506 C CA . ILE A 1 318 ? 6.371 -1.767 2.963 1 80.31 318 ILE A CA 1
ATOM 2507 C C . ILE A 1 318 ? 7.754 -1.188 2.668 1 80.31 318 ILE A C 1
ATOM 2509 O O . ILE A 1 318 ? 8.758 -1.909 2.689 1 80.31 318 ILE A O 1
ATOM 2513 N N . ASP A 1 319 ? 7.793 0.152 2.285 1 73.06 319 ASP A N 1
ATOM 2514 C CA . ASP A 1 319 ? 9.062 0.812 2.006 1 73.06 319 ASP A CA 1
ATOM 2515 C C . ASP A 1 319 ? 9.875 1.009 3.285 1 73.06 319 ASP A C 1
ATOM 2517 O O . ASP A 1 319 ? 9.312 1.112 4.375 1 73.06 319 ASP A O 1
ATOM 2521 N N . ASN A 1 320 ? 11.211 0.804 3.168 1 58.81 320 ASN A N 1
ATOM 2522 C CA . ASN A 1 320 ? 12.102 1.082 4.293 1 58.81 320 ASN A CA 1
ATOM 2523 C C . ASN A 1 320 ? 12.203 2.578 4.566 1 58.81 320 ASN A C 1
ATOM 2525 O O . ASN A 1 320 ? 12.461 3.365 3.652 1 58.81 320 ASN A O 1
ATOM 2529 N N . ASP A 1 321 ? 11.414 3.16 5.328 1 53.28 321 ASP A N 1
ATOM 2530 C CA . ASP A 1 321 ? 11.625 4.578 5.594 1 53.28 321 ASP A CA 1
ATOM 2531 C C . ASP A 1 321 ? 13.07 4.852 6.004 1 53.28 321 ASP A C 1
ATOM 2533 O O . ASP A 1 321 ? 13.648 4.105 6.797 1 53.28 321 ASP A O 1
ATOM 2537 N N . GLY A 1 322 ? 13.922 5.148 5.133 1 44.5 322 GLY A N 1
ATOM 2538 C CA . GLY A 1 322 ? 15.281 5.574 5.418 1 44.5 322 GLY A CA 1
ATOM 2539 C C . GLY A 1 322 ? 15.453 6.129 6.82 1 44.5 322 GLY A C 1
ATOM 2540 O O . GLY A 1 322 ? 16.531 6.582 7.188 1 44.5 322 GLY A O 1
ATOM 2541 N N . GLU A 1 323 ? 14.461 6.73 7.449 1 41.09 323 GLU A N 1
ATOM 2542 C CA . GLU A 1 323 ? 14.938 7.352 8.68 1 41.09 323 GLU A CA 1
ATOM 2543 C C . GLU A 1 323 ? 15.5 6.312 9.641 1 41.09 323 GLU A C 1
ATOM 2545 O O . GLU A 1 323 ? 14.781 5.789 10.492 1 41.09 323 GLU A O 1
ATOM 2550 N N . THR A 1 324 ? 16.328 5.367 9.211 1 36.41 324 THR A N 1
ATOM 2551 C CA . THR A 1 324 ? 17.156 4.828 10.281 1 36.41 324 THR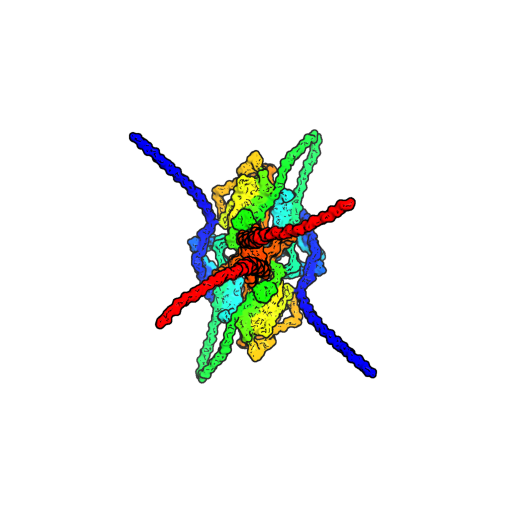 A CA 1
ATOM 2552 C C . THR A 1 324 ? 17.719 5.949 11.148 1 36.41 324 THR A C 1
ATOM 2554 O O . THR A 1 324 ? 18.703 6.594 10.781 1 36.41 324 THR A O 1
ATOM 2557 N N . ASP A 1 325 ? 17.141 6.824 11.648 1 31.72 325 ASP A N 1
ATOM 2558 C CA . ASP A 1 325 ? 17.859 7.305 12.82 1 31.72 325 ASP A CA 1
ATOM 2559 C C . ASP A 1 325 ? 18.422 6.141 13.641 1 31.72 325 ASP A C 1
ATOM 2561 O O . ASP A 1 325 ? 17.672 5.262 14.07 1 31.72 325 ASP A O 1
ATOM 2565 N N . PRO A 1 326 ? 19.75 5.789 13.492 1 33.78 326 PRO A N 1
ATOM 2566 C CA . PRO A 1 326 ? 20.375 4.809 14.391 1 33.78 326 PRO A CA 1
ATOM 2567 C C . PRO A 1 326 ? 19.734 4.789 15.773 1 33.78 326 PRO A C 1
ATOM 2569 O O . PRO A 1 326 ? 19.859 3.805 16.516 1 33.78 326 PRO A O 1
ATOM 2572 N N . ASN A 1 327 ? 19.484 5.895 16.391 1 30.64 327 ASN A N 1
ATOM 2573 C CA . ASN A 1 327 ? 19 5.941 17.766 1 30.64 327 ASN A CA 1
ATOM 2574 C C . ASN A 1 327 ? 17.531 5.496 17.844 1 30.64 327 ASN A C 1
ATOM 2576 O O . ASN A 1 327 ? 16.922 5.578 18.906 1 30.64 327 ASN A O 1
ATOM 2580 N N . SER A 1 328 ? 16.844 5.457 16.734 1 32.34 328 SER A N 1
ATOM 2581 C CA . SER A 1 328 ? 15.453 5.105 17 1 32.34 328 SER A CA 1
ATOM 2582 C C . SER A 1 328 ? 15.266 3.594 17.047 1 32.34 328 SER A C 1
ATOM 2584 O O . SER A 1 328 ? 15.766 2.869 16.188 1 32.34 328 SER A O 1
ATOM 2586 N N . ALA A 1 329 ? 14.898 2.926 18.078 1 30.11 329 ALA A N 1
ATOM 2587 C CA . ALA A 1 329 ? 14.578 1.604 18.609 1 30.11 329 ALA A CA 1
ATOM 2588 C C . ALA A 1 329 ? 13.633 0.851 17.688 1 30.11 329 ALA A C 1
ATOM 2590 O O . ALA A 1 329 ? 13.266 -0.293 17.953 1 30.11 329 ALA A O 1
ATOM 2591 N N . GLU A 1 330 ? 13.164 1.395 16.578 1 31.64 330 GLU A N 1
ATOM 2592 C CA . GLU A 1 330 ? 11.945 0.879 15.961 1 31.64 330 GLU A CA 1
ATOM 2593 C C . GLU A 1 330 ? 12.25 -0.246 14.977 1 31.64 330 GLU A C 1
ATOM 2595 O O . GLU A 1 330 ? 11.336 -0.839 14.406 1 31.64 330 GLU A O 1
ATOM 2600 N N . ALA A 1 331 ? 13.531 -0.567 14.531 1 30.7 331 ALA A N 1
ATOM 2601 C CA . ALA A 1 331 ? 13.766 -1.731 13.68 1 30.7 331 ALA A CA 1
ATOM 2602 C C . ALA A 1 331 ? 13.195 -2.996 14.312 1 30.7 331 ALA A C 1
ATOM 2604 O O . ALA A 1 331 ? 12.867 -3.957 13.617 1 30.7 331 ALA A O 1
ATOM 2605 N N . SER A 1 332 ? 13.312 -3.162 15.578 1 29.39 332 SER A N 1
ATOM 2606 C CA . SER A 1 332 ? 12.992 -4.391 16.297 1 29.39 332 SER A CA 1
ATOM 2607 C C . SER A 1 332 ? 11.508 -4.738 16.156 1 29.39 332 SER A C 1
ATOM 2609 O O . SER A 1 332 ? 11.094 -5.844 16.5 1 29.39 332 SER A O 1
ATOM 2611 N N . GLN A 1 333 ? 10.656 -3.809 15.805 1 30.16 333 GLN A N 1
ATOM 2612 C CA . GLN A 1 333 ? 9.25 -4.148 15.969 1 30.16 333 GLN A CA 1
ATOM 2613 C C . GLN A 1 333 ? 8.727 -4.914 14.75 1 30.16 333 GLN A C 1
ATOM 2615 O O . GLN A 1 333 ? 7.66 -5.527 14.812 1 30.16 333 GLN A O 1
ATOM 2620 N N . LEU A 1 334 ? 9.328 -4.801 13.602 1 29.77 334 LEU A N 1
ATOM 2621 C CA . LEU A 1 334 ? 8.828 -5.602 12.492 1 29.77 334 LEU A CA 1
ATOM 2622 C C . LEU A 1 334 ? 9.102 -7.086 12.727 1 29.77 334 LEU A C 1
ATOM 2624 O O . LEU A 1 334 ? 8.336 -7.941 12.281 1 29.77 334 LEU A O 1
ATOM 2628 N N . ALA A 1 335 ? 10.359 -7.508 13.289 1 29.12 335 ALA A N 1
ATOM 2629 C CA . ALA A 1 335 ? 10.648 -8.891 13.641 1 29.12 335 ALA A CA 1
ATOM 2630 C C . ALA A 1 335 ? 9.609 -9.453 14.602 1 29.12 335 ALA A C 1
ATOM 2632 O O . ALA A 1 335 ? 9.516 -10.664 14.789 1 29.12 335 ALA A O 1
ATOM 2633 N N . SER A 1 336 ? 9.047 -8.586 15.445 1 28.75 336 SER A N 1
ATOM 2634 C CA . SER A 1 336 ? 8.117 -9.164 16.406 1 28.75 336 SER A CA 1
ATOM 2635 C C . SER A 1 336 ? 6.816 -9.586 15.742 1 28.75 336 SER A C 1
ATOM 2637 O O . SER A 1 336 ? 5.859 -9.977 16.422 1 28.75 336 SER A O 1
ATOM 2639 N N . ILE A 1 337 ? 6.691 -9.305 14.445 1 29.84 337 ILE A N 1
ATOM 2640 C CA . ILE A 1 337 ? 5.695 -10.18 13.828 1 29.84 337 ILE A CA 1
ATOM 2641 C C . ILE A 1 337 ? 6.199 -11.625 13.836 1 29.84 337 ILE A C 1
ATOM 2643 O O . ILE A 1 337 ? 7.062 -11.984 13.039 1 29.84 337 ILE A O 1
ATOM 2647 N N . THR A 1 338 ? 6.668 -12.141 14.953 1 27.44 338 THR A N 1
ATOM 2648 C CA . THR A 1 338 ? 7.164 -13.477 15.266 1 27.44 338 THR A CA 1
ATOM 2649 C C . THR A 1 338 ? 6.453 -14.531 14.422 1 27.44 338 THR A C 1
ATOM 2651 O O . THR A 1 338 ? 5.223 -14.586 14.406 1 27.44 338 THR A O 1
ATOM 2654 N N . PRO A 1 339 ? 7.062 -14.906 13.391 1 25.42 339 PRO A N 1
ATOM 2655 C CA . PRO A 1 339 ? 6.637 -16.234 12.938 1 25.42 339 PRO A CA 1
ATOM 2656 C C . PRO A 1 339 ? 6.172 -17.125 14.094 1 25.42 339 PRO A C 1
ATOM 2658 O O . PRO A 1 339 ? 6.602 -16.938 15.234 1 25.42 339 PRO A O 1
ATOM 2661 N N . LEU A 1 340 ? 4.926 -17.688 13.953 1 27.3 340 LEU A N 1
ATOM 2662 C CA . LEU A 1 340 ? 4.527 -18.828 14.773 1 27.3 340 LEU A CA 1
ATOM 2663 C C . LEU A 1 340 ? 5.707 -19.766 15.023 1 27.3 340 LEU A C 1
ATOM 2665 O O . LEU A 1 340 ? 5.898 -20.75 14.305 1 27.3 340 LEU A O 1
ATOM 2669 N N . SER A 1 341 ? 7.012 -19.359 14.875 1 25.83 341 SER A N 1
ATOM 2670 C CA . SER A 1 341 ? 7.855 -20.469 15.312 1 25.83 341 SER A CA 1
ATOM 2671 C C . SER A 1 341 ? 7.301 -21.125 16.562 1 25.83 341 SER A C 1
ATOM 2673 O O . SER A 1 341 ? 6.434 -20.562 17.234 1 25.83 341 SER A O 1
ATOM 2675 N N . ASP A 1 342 ? 8.055 -22.281 16.875 1 26.41 342 ASP A N 1
ATOM 2676 C CA . ASP A 1 342 ? 8.023 -23.141 18.047 1 26.41 342 ASP A CA 1
ATOM 2677 C C . ASP A 1 342 ? 8.031 -22.328 19.344 1 26.41 342 ASP A C 1
ATOM 2679 O O . ASP A 1 342 ? 8.984 -21.578 19.594 1 26.41 342 ASP A O 1
ATOM 2683 N N . THR A 1 343 ? 6.945 -21.75 19.797 1 28.09 343 THR A N 1
ATOM 2684 C CA . THR A 1 343 ? 6.656 -21.531 21.219 1 28.09 343 THR A CA 1
ATOM 2685 C C . THR A 1 343 ? 7.434 -22.5 22.094 1 28.09 343 THR A C 1
ATOM 2687 O O . THR A 1 343 ? 6.977 -23.625 22.328 1 28.09 343 THR A O 1
ATOM 2690 N N . TYR A 1 344 ? 8.648 -22.844 21.797 1 27.89 344 TYR A N 1
ATOM 2691 C CA . TYR A 1 344 ? 9.242 -23.359 23.031 1 27.89 344 TYR A CA 1
ATOM 2692 C C . TYR A 1 344 ? 9.062 -22.375 24.172 1 27.89 344 TYR A C 1
ATOM 2694 O O . TYR A 1 344 ? 8.992 -21.156 23.953 1 27.89 344 TYR A O 1
ATOM 2702 N N . GLY A 1 345 ? 8.602 -22.844 25.453 1 30.09 345 GLY A N 1
ATOM 2703 C CA . GLY A 1 345 ? 7.957 -22.406 26.688 1 30.09 345 GLY A CA 1
ATOM 2704 C C . GLY A 1 345 ? 8.68 -21.25 27.359 1 30.09 345 GLY A C 1
ATOM 2705 O O . GLY A 1 345 ? 9.617 -21.484 28.141 1 30.09 345 GLY A O 1
ATOM 2706 N N . LYS A 1 346 ? 9.078 -20.359 26.766 1 33.97 346 LYS A N 1
ATOM 2707 C CA . LYS A 1 346 ? 9.5 -19.312 27.688 1 33.97 346 LYS A CA 1
ATOM 2708 C C . LYS A 1 346 ? 8.328 -18.812 28.531 1 33.97 346 LYS A C 1
ATOM 2710 O O . LYS A 1 346 ? 7.254 -18.516 28 1 33.97 346 LYS A O 1
ATOM 2715 N N . VAL A 1 347 ? 8.344 -19.281 29.672 1 37.09 347 VAL A N 1
ATOM 2716 C CA . VAL A 1 347 ? 7.348 -18.906 30.672 1 37.09 347 VAL A CA 1
ATOM 2717 C C . VAL A 1 347 ? 7.531 -17.438 31.062 1 37.09 347 VAL A C 1
ATOM 2719 O O . VAL A 1 347 ? 8.594 -17.062 31.562 1 37.09 347 VAL A O 1
ATOM 2722 N N . CYS A 1 348 ? 6.961 -16.625 30.531 1 41.91 348 CYS A N 1
ATOM 2723 C CA . CYS A 1 348 ? 7.02 -15.211 30.859 1 41.91 348 CYS A CA 1
ATOM 2724 C C . CYS A 1 348 ? 6.066 -14.875 32 1 41.91 348 CYS A C 1
ATOM 2726 O O . CYS A 1 348 ? 4.891 -15.25 31.969 1 41.91 348 CYS A O 1
ATOM 2728 N N . PHE A 1 349 ? 6.641 -14.672 33.031 1 41.44 349 PHE A N 1
ATOM 2729 C CA . PHE A 1 349 ? 5.867 -14.328 34.219 1 41.44 349 PHE A CA 1
ATOM 2730 C C . PHE A 1 349 ? 5.543 -12.836 34.219 1 41.44 349 PHE A C 1
ATOM 2732 O O . PHE A 1 349 ? 6.332 -12.016 33.75 1 41.44 349 PHE A O 1
ATOM 2739 N N . SER A 1 350 ? 4.398 -12.477 34.406 1 47.97 350 SER A N 1
ATOM 2740 C CA . SER A 1 350 ? 4.039 -11.086 34.688 1 47.97 350 SER A CA 1
ATOM 2741 C C . SER A 1 350 ? 4.855 -10.523 35.844 1 47.97 350 SER A C 1
ATOM 2743 O O . SER A 1 350 ? 5.266 -11.266 36.75 1 47.97 350 SER A O 1
ATOM 2745 N N . SER A 1 351 ? 5.309 -9.461 35.75 1 51.97 351 SER A N 1
ATOM 2746 C CA . SER A 1 351 ? 6.16 -8.836 36.75 1 51.97 351 SER A CA 1
ATOM 2747 C C . SER A 1 351 ? 5.574 -9.008 38.156 1 51.97 351 SER A C 1
ATOM 2749 O O . SER A 1 351 ? 6.297 -9.344 39.094 1 51.97 351 SER A O 1
ATOM 2751 N N . PRO A 1 352 ? 4.395 -8.742 38.312 1 60.22 352 PRO A N 1
ATOM 2752 C CA . PRO A 1 352 ? 3.91 -8.945 39.656 1 60.22 352 PRO A CA 1
ATOM 2753 C C . PRO A 1 352 ? 3.967 -10.406 40.094 1 60.22 352 PRO A C 1
ATOM 2755 O O . PRO A 1 352 ? 4.215 -10.695 41.281 1 60.22 352 PRO A O 1
ATOM 2758 N N . LEU A 1 353 ? 3.836 -11.164 39 1 62.38 353 LEU A N 1
ATOM 2759 C CA . LEU A 1 353 ? 3.881 -12.586 39.312 1 62.38 353 LEU A CA 1
ATOM 2760 C C . LEU A 1 353 ? 5.312 -13.039 39.562 1 62.38 353 LEU A C 1
ATOM 2762 O O . LEU A 1 353 ? 5.562 -13.828 40.5 1 62.38 353 LEU A O 1
ATOM 2766 N N . LEU A 1 354 ? 6.113 -12.5 38.844 1 61.91 354 LEU A N 1
ATOM 2767 C CA . LEU A 1 354 ? 7.523 -12.773 39.094 1 61.91 354 LEU A CA 1
ATOM 2768 C C . LEU A 1 354 ? 7.969 -12.203 40.438 1 61.91 354 LEU A C 1
ATOM 2770 O O . LEU A 1 354 ? 8.703 -12.859 41.188 1 61.91 354 LEU A O 1
ATOM 2774 N N . MET A 1 355 ? 7.531 -11.109 40.688 1 65.69 355 MET A N 1
ATOM 2775 C CA . MET A 1 355 ? 7.844 -10.516 42 1 65.69 355 MET A CA 1
ATOM 2776 C C . MET A 1 355 ? 7.223 -11.328 43.125 1 65.69 355 MET A C 1
ATOM 2778 O O . MET A 1 355 ? 7.824 -11.484 44.188 1 65.69 355 MET A O 1
ATOM 2782 N N . ALA A 1 356 ? 6.098 -11.812 42.844 1 70.31 356 ALA A N 1
ATOM 2783 C CA . ALA A 1 356 ? 5.441 -12.656 43.844 1 70.31 356 ALA A CA 1
ATOM 2784 C C . ALA A 1 356 ? 6.18 -13.984 44.031 1 70.31 356 ALA A C 1
ATOM 2786 O O . ALA A 1 356 ? 6.363 -14.453 45.156 1 70.31 356 ALA A O 1
ATOM 2787 N N . ILE A 1 357 ? 6.668 -14.367 42.875 1 67.31 357 ILE A N 1
ATOM 2788 C CA . ILE A 1 357 ? 7.387 -15.641 42.938 1 67.31 357 ILE A CA 1
ATOM 2789 C C . ILE A 1 357 ? 8.75 -15.438 43.594 1 67.31 357 ILE A C 1
ATOM 2791 O O . ILE A 1 357 ? 9.156 -16.234 44.438 1 67.31 357 ILE A O 1
ATOM 2795 N N . VAL A 1 358 ? 9.383 -14.305 43.281 1 70 358 VAL A N 1
ATOM 2796 C CA . VAL A 1 358 ? 10.664 -13.977 43.875 1 70 358 VAL A CA 1
ATOM 2797 C C . VAL A 1 358 ? 10.461 -13.641 45.344 1 70 358 VAL A C 1
ATOM 2799 O O . VAL A 1 358 ? 11.25 -14.055 46.219 1 70 358 VAL A O 1
ATOM 2802 N N . GLY A 1 359 ? 9.391 -13 45.656 1 70.06 359 GLY A N 1
ATOM 2803 C CA . GLY A 1 359 ? 9.047 -12.703 47.031 1 70.06 359 GLY A CA 1
ATOM 2804 C C . GLY A 1 359 ? 8.797 -13.945 47.875 1 70.06 359 GLY A C 1
ATOM 2805 O O . GLY A 1 359 ? 9.281 -14.055 49 1 70.06 359 GLY A O 1
ATOM 2806 N N . PHE A 1 360 ? 8.117 -14.867 47.25 1 70.94 360 PHE A N 1
ATOM 2807 C CA . PHE A 1 360 ? 7.84 -16.125 47.906 1 70.94 360 PHE A CA 1
ATOM 2808 C C . PHE A 1 360 ? 9.109 -16.938 48.094 1 70.94 360 PHE A C 1
ATOM 2810 O O . PHE A 1 360 ? 9.328 -17.562 49.125 1 70.94 360 PHE A O 1
ATOM 2817 N N . ALA A 1 361 ? 9.969 -16.828 47.156 1 68.31 361 ALA A N 1
ATOM 2818 C CA . ALA A 1 361 ? 11.25 -17.531 47.219 1 68.31 361 ALA A CA 1
ATOM 2819 C C . ALA A 1 361 ? 12.172 -16.922 48.25 1 68.31 361 ALA A C 1
ATOM 2821 O O . ALA A 1 361 ? 12.844 -17.641 49 1 68.31 361 ALA A O 1
ATOM 2822 N N . VAL A 1 362 ? 12.125 -15.648 48.406 1 73.06 362 VAL A N 1
ATOM 2823 C CA . VAL A 1 362 ? 12.93 -14.953 49.406 1 73.06 362 VAL A CA 1
ATOM 2824 C C . VAL A 1 362 ? 12.391 -15.242 50.812 1 73.06 362 VAL A C 1
ATOM 2826 O O . VAL A 1 362 ? 13.156 -15.523 51.719 1 73.06 362 VAL A O 1
ATOM 2829 N N . VAL A 1 363 ? 11.109 -15.273 50.969 1 74.06 363 VAL A N 1
ATOM 2830 C CA . VAL A 1 363 ? 10.5 -15.57 52.281 1 74.06 363 VAL A CA 1
ATOM 2831 C C . VAL A 1 363 ? 10.781 -17.031 52.656 1 74.06 363 VAL A C 1
ATOM 2833 O O . VAL A 1 363 ? 11.117 -17.328 53.781 1 74.06 363 VAL A O 1
ATOM 2836 N N . ALA A 1 364 ? 10.742 -17.859 51.656 1 72.06 364 ALA A N 1
ATOM 2837 C CA . ALA A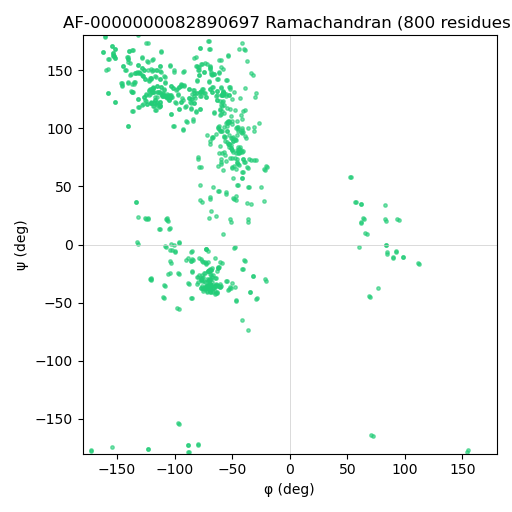 1 364 ? 11.047 -19.266 51.875 1 72.06 364 ALA A CA 1
ATOM 2838 C C . ALA A 1 364 ? 12.516 -19.453 52.25 1 72.06 364 ALA A C 1
ATOM 2840 O O . ALA A 1 364 ? 12.844 -20.281 53.094 1 72.06 364 ALA A O 1
ATOM 2841 N N . PHE A 1 365 ? 13.352 -18.594 51.719 1 71.06 365 PHE A N 1
ATOM 2842 C CA . PHE A 1 365 ? 14.781 -18.609 52.031 1 71.06 365 PHE A CA 1
ATOM 2843 C C . PHE A 1 365 ? 15.047 -18.078 53.438 1 71.06 365 PHE A C 1
ATOM 2845 O O . PHE A 1 365 ? 15.836 -18.656 54.188 1 71.06 365 PHE A O 1
ATOM 2852 N N . ILE A 1 366 ? 14.367 -17.125 53.844 1 72.69 366 ILE A N 1
ATOM 2853 C CA . ILE A 1 366 ? 14.531 -16.547 55.188 1 72.69 366 ILE A CA 1
ATOM 2854 C C . ILE A 1 366 ? 14.031 -17.516 56.25 1 72.69 366 ILE A C 1
ATOM 2856 O O . ILE A 1 366 ? 14.672 -17.703 57.281 1 72.69 366 ILE A O 1
ATOM 2860 N N . ILE A 1 367 ? 13 -18.188 55.938 1 72.38 367 ILE A N 1
ATOM 2861 C CA . ILE A 1 367 ? 12.453 -19.172 56.844 1 72.38 367 ILE A CA 1
ATOM 2862 C C . ILE A 1 367 ? 13.406 -20.359 56.969 1 72.38 367 ILE A C 1
ATOM 2864 O O . ILE A 1 367 ? 13.656 -20.875 58.062 1 72.38 367 ILE A O 1
ATOM 2868 N N . ALA A 1 368 ? 14.016 -20.656 55.875 1 70.44 368 ALA A N 1
ATOM 2869 C CA . ALA A 1 368 ? 14.953 -21.781 55.875 1 70.44 368 ALA A CA 1
ATOM 2870 C C . ALA A 1 368 ? 16.219 -21.438 56.656 1 70.44 368 ALA A C 1
ATOM 2872 O O . ALA A 1 368 ? 16.734 -22.25 57.438 1 70.44 368 ALA A O 1
ATOM 2873 N N . VAL A 1 369 ? 16.672 -20.266 56.562 1 71.62 369 VAL A N 1
ATOM 2874 C CA . VAL A 1 369 ? 17.859 -19.797 57.281 1 71.62 369 VAL A CA 1
ATOM 2875 C C . VAL A 1 369 ? 17.531 -19.656 58.781 1 71.62 369 VAL A C 1
ATOM 2877 O O . VAL A 1 369 ? 18.344 -20.047 59.625 1 71.62 369 VAL A O 1
ATOM 2880 N N . ALA A 1 370 ? 16.406 -19.281 59.156 1 72.5 370 ALA A N 1
ATOM 2881 C CA . ALA A 1 370 ? 16 -19.141 60.562 1 72.5 370 ALA A CA 1
ATOM 2882 C C . ALA A 1 370 ? 15.891 -20.5 61.219 1 72.5 370 ALA A C 1
ATOM 2884 O O . ALA A 1 370 ? 16.312 -20.672 62.375 1 72.5 370 ALA A O 1
ATOM 2885 N N . VAL A 1 371 ? 15.453 -21.359 60.438 1 70.5 371 VAL A N 1
ATOM 2886 C CA . VAL A 1 371 ? 15.32 -22.719 61 1 70.5 371 VAL A CA 1
ATOM 2887 C C . VAL A 1 371 ? 16.703 -23.312 61.219 1 70.5 371 VAL A C 1
ATOM 2889 O O . VAL A 1 371 ? 16.938 -23.969 62.25 1 70.5 371 VAL A O 1
ATOM 2892 N N . VAL A 1 372 ? 17.594 -22.922 60.438 1 68.69 372 VAL A N 1
ATOM 2893 C CA . VAL A 1 372 ? 18.953 -23.422 60.594 1 68.69 372 VAL A CA 1
ATOM 2894 C C . VAL A 1 372 ? 19.625 -22.734 61.781 1 68.69 372 VAL A C 1
ATOM 2896 O O . VAL A 1 372 ? 20.312 -23.406 62.562 1 68.69 372 VAL A O 1
ATOM 2899 N N . ILE A 1 373 ? 19.344 -21.531 62 1 68.62 373 ILE A N 1
ATOM 2900 C CA . ILE A 1 373 ? 19.953 -20.797 63.094 1 68.62 373 ILE A CA 1
ATOM 2901 C C . ILE A 1 373 ? 19.344 -21.266 64.438 1 68.62 373 ILE A C 1
ATOM 2903 O O . ILE A 1 373 ? 20.078 -21.469 65.438 1 68.62 373 ILE A O 1
ATOM 2907 N N . ILE A 1 374 ? 18.141 -21.547 64.438 1 68 374 ILE A N 1
ATOM 2908 C CA . ILE A 1 374 ? 17.484 -22.016 65.688 1 68 374 ILE A CA 1
ATOM 2909 C C . ILE A 1 374 ? 17.953 -23.422 66 1 68 374 ILE A C 1
ATOM 2911 O O . ILE A 1 374 ? 18.203 -23.734 67.188 1 68 374 ILE A O 1
ATOM 2915 N N . SER A 1 375 ? 18.266 -24.109 65 1 61.78 375 SER A N 1
ATOM 2916 C CA . SER A 1 375 ? 18.734 -25.469 65.25 1 61.78 375 SER A CA 1
ATOM 2917 C C . SER A 1 375 ? 20.188 -25.484 65.688 1 61.78 375 SER A C 1
ATOM 2919 O O . SER A 1 375 ? 20.609 -26.328 66.438 1 61.78 375 SER A O 1
ATOM 2921 N N . ALA A 1 376 ? 20.875 -24.5 65.25 1 60.09 376 ALA A N 1
ATOM 2922 C CA . ALA A 1 376 ? 22.281 -24.391 65.688 1 60.09 376 ALA A CA 1
ATOM 2923 C C . ALA A 1 376 ? 22.422 -23.812 67.062 1 60.09 376 ALA A C 1
ATOM 2925 O O . ALA A 1 376 ? 23.312 -24.203 67.812 1 60.09 376 ALA A O 1
ATOM 2926 N N . ARG A 1 377 ? 21.562 -22.938 67.438 1 55.72 377 ARG A N 1
ATOM 2927 C CA . ARG A 1 377 ? 21.625 -22.359 68.75 1 55.72 377 ARG A CA 1
ATOM 2928 C C . ARG A 1 377 ? 21.125 -23.359 69.812 1 55.72 377 ARG A C 1
ATOM 2930 O O . ARG A 1 377 ? 21.609 -23.359 70.938 1 55.72 377 ARG A O 1
ATOM 2937 N N . LYS A 1 378 ? 20.281 -24.203 69.375 1 54.41 378 LYS A N 1
ATOM 2938 C CA . LYS A 1 378 ? 19.859 -25.219 70.312 1 54.41 378 LYS A CA 1
ATOM 2939 C C . LYS A 1 378 ? 20.984 -26.203 70.625 1 54.41 378 LYS A C 1
ATOM 2941 O O . LYS A 1 378 ? 21.094 -26.703 71.688 1 54.41 378 LYS A O 1
ATOM 2946 N N . ASP A 1 379 ? 21.875 -26.266 69.625 1 51 379 ASP A N 1
ATOM 2947 C CA . ASP A 1 379 ? 22.984 -27.156 69.938 1 51 379 ASP A CA 1
ATOM 2948 C C . ASP A 1 379 ? 24.016 -26.469 70.812 1 51 379 ASP A C 1
ATOM 2950 O O . ASP A 1 379 ? 24.703 -27.141 71.625 1 51 379 ASP A O 1
ATOM 2954 N N . ASP A 1 380 ? 24.109 -25.156 70.688 1 49.12 380 ASP A N 1
ATOM 2955 C CA . ASP A 1 380 ? 25.125 -24.547 71.5 1 49.12 380 ASP A CA 1
ATOM 2956 C C . ASP A 1 380 ? 24.656 -24.453 73 1 49.12 380 ASP A C 1
ATOM 2958 O O . ASP A 1 380 ? 25.469 -24.266 73.875 1 49.12 380 ASP A O 1
ATOM 2962 N N . SER A 1 381 ? 23.328 -24.359 73.125 1 45.22 381 SER A N 1
ATOM 2963 C CA . SER A 1 381 ? 22.984 -24.281 74.562 1 45.22 381 SER A CA 1
ATOM 2964 C C . SER A 1 381 ? 23.25 -25.625 75.25 1 45.22 381 SER A C 1
ATOM 2966 O O . SER A 1 381 ? 23.297 -25.688 76.5 1 45.22 381 SER A O 1
ATOM 2968 N N . SER A 1 382 ? 23.094 -26.656 74.438 1 40.62 382 SER A N 1
ATOM 2969 C CA . SER A 1 382 ? 23.297 -27.891 75.188 1 40.62 382 SER A CA 1
ATOM 2970 C C . SER A 1 382 ? 24.781 -28.125 75.438 1 40.62 382 SER A C 1
ATOM 2972 O O . SER A 1 382 ? 25.141 -29.047 76.188 1 40.62 382 SER A O 1
ATOM 2974 N N . LYS A 1 383 ? 25.5 -27.531 74.5 1 38.34 383 LYS A N 1
ATOM 2975 C CA . LYS A 1 383 ? 26.859 -27.984 74.75 1 38.34 383 LYS A CA 1
ATOM 2976 C C . LYS A 1 383 ? 27.453 -27.312 76 1 38.34 383 LYS A C 1
ATOM 2978 O O . LYS A 1 383 ? 28.562 -27.609 76.438 1 38.34 383 LYS A O 1
ATOM 2983 N N . SER A 1 384 ? 26.953 -26.094 76.125 1 35.06 384 SER A N 1
ATOM 2984 C CA . SER A 1 384 ? 27.812 -25.422 77.125 1 35.06 384 SER A CA 1
ATOM 2985 C C . SER A 1 384 ? 27.719 -26.047 78.5 1 35.06 384 SER A C 1
ATOM 2987 O O . SER A 1 384 ? 28.219 -25.5 79.5 1 35.06 384 SER A O 1
ATOM 2989 N N . ILE A 1 385 ? 26.734 -26.906 78.625 1 31.97 385 ILE A N 1
ATOM 2990 C CA . ILE A 1 385 ? 26.766 -27.281 80 1 31.97 385 ILE A CA 1
ATOM 2991 C C . ILE A 1 385 ? 28.031 -28.094 80.312 1 31.97 385 ILE A C 1
ATOM 2993 O O . ILE A 1 385 ? 28.031 -29.312 80.188 1 31.97 385 ILE A O 1
ATOM 2997 N N . LYS A 1 386 ? 29.031 -27.75 79.5 1 30.66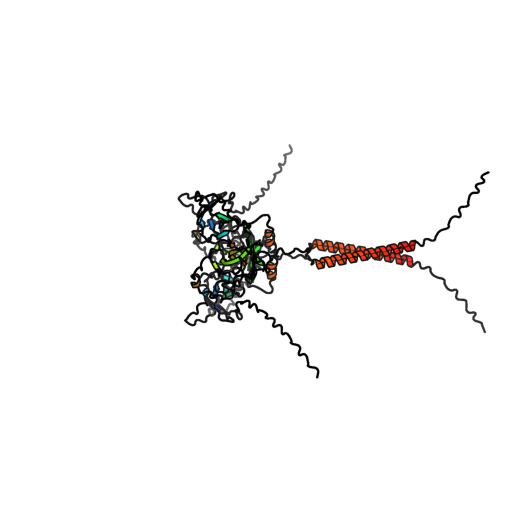 386 LYS A N 1
ATOM 2998 C CA . LYS A 1 386 ? 30.203 -28.516 79.875 1 30.66 386 LYS A CA 1
ATOM 2999 C C . LYS A 1 386 ? 30.469 -28.359 81.375 1 30.66 386 LYS A C 1
ATOM 3001 O O . LYS A 1 386 ? 30.359 -27.25 81.938 1 30.66 386 LYS A O 1
ATOM 3006 N N . SER A 1 387 ? 30.375 -29.453 82.062 1 29.08 387 SER A N 1
ATOM 3007 C CA . SER A 1 387 ? 30.641 -29.688 83.438 1 29.08 387 SER A CA 1
ATOM 3008 C C . SER A 1 387 ? 31.969 -29.062 83.875 1 29.08 387 SER A C 1
ATOM 3010 O O . SER A 1 387 ? 32.938 -29.062 83.125 1 29.08 387 SER A O 1
ATOM 3012 N N . PRO A 1 388 ? 32.031 -27.953 84.625 1 32.12 388 PRO A N 1
ATOM 3013 C CA . PRO A 1 388 ? 33.219 -27.344 85.188 1 32.12 388 PRO A CA 1
ATOM 3014 C C . PRO A 1 388 ? 34.188 -28.375 85.812 1 32.12 388 PRO A C 1
ATOM 3016 O O . PRO A 1 388 ? 33.781 -29.188 86.625 1 32.12 388 PRO A O 1
ATOM 3019 N N . ASP A 1 389 ? 35.031 -28.969 85 1 28.47 389 ASP A N 1
ATOM 3020 C CA . ASP A 1 389 ? 36.031 -29.938 85.375 1 28.47 389 ASP A CA 1
ATOM 3021 C C . ASP A 1 389 ? 36.75 -29.5 86.625 1 28.47 389 ASP A C 1
ATOM 3023 O O . ASP A 1 389 ? 36.719 -28.328 87 1 28.47 389 ASP A O 1
ATOM 3027 N N . SER A 1 390 ? 37.562 -30.453 87.25 1 29.44 390 SER A N 1
ATOM 3028 C CA . SER A 1 390 ? 38.281 -30.859 88.5 1 29.44 390 SER A CA 1
ATOM 3029 C C . SER A 1 390 ? 39.5 -29.984 88.75 1 29.44 390 SER A C 1
ATOM 3031 O O . SER A 1 390 ? 40.344 -29.797 87.875 1 29.44 390 SER A O 1
ATOM 3033 N N . ILE A 1 391 ? 39.344 -28.906 89.562 1 31.22 391 ILE A N 1
ATOM 3034 C CA . ILE A 1 391 ? 40.375 -28.062 90.188 1 31.22 391 ILE A CA 1
ATOM 3035 C C . ILE A 1 391 ? 41.5 -28.938 90.688 1 31.22 391 ILE A C 1
ATOM 3037 O O . ILE A 1 391 ? 41.25 -29.844 91.5 1 31.22 391 ILE A O 1
ATOM 3041 N N . PRO A 1 392 ? 42.625 -29.156 90 1 31.64 392 PRO A N 1
ATOM 3042 C CA . PRO A 1 392 ? 43.75 -29.969 90.5 1 31.64 392 PRO A CA 1
ATOM 3043 C C . PRO A 1 392 ? 44.312 -29.484 91.812 1 31.64 392 PRO A C 1
ATOM 3045 O O . PRO A 1 392 ? 44.312 -28.281 92.062 1 31.64 392 PRO A O 1
ATOM 3048 N N . ARG A 1 393 ? 44.312 -30.25 92.875 1 28.75 393 ARG A N 1
ATOM 3049 C CA . ARG A 1 393 ? 44.812 -30.062 94.25 1 28.75 393 ARG A CA 1
ATOM 3050 C C . ARG A 1 393 ? 46.312 -29.859 94.25 1 28.75 393 ARG A C 1
ATOM 3052 O O . ARG A 1 393 ? 47.062 -30.781 93.938 1 28.75 393 ARG A O 1
ATOM 3059 N N . ILE A 1 394 ? 46.812 -28.812 93.75 1 29.39 394 ILE A N 1
ATOM 3060 C CA . ILE A 1 394 ? 48.25 -28.578 93.812 1 29.39 394 ILE A CA 1
ATOM 3061 C C . ILE A 1 394 ? 48.719 -28.609 95.25 1 29.39 394 ILE A C 1
ATOM 3063 O O . ILE A 1 394 ? 48.125 -27.969 96.125 1 29.39 394 ILE A O 1
ATOM 3067 N N . ARG A 1 395 ? 49.562 -29.641 95.688 1 29.69 395 ARG A N 1
ATOM 3068 C CA . ARG A 1 395 ? 50.25 -30 96.938 1 29.69 395 ARG A CA 1
ATOM 3069 C C . ARG A 1 395 ? 51.219 -28.891 97.312 1 29.69 395 ARG A C 1
ATOM 3071 O O . ARG A 1 395 ? 51.875 -28.281 96.5 1 29.69 395 ARG A O 1
ATOM 3078 N N . PRO A 1 396 ? 51.094 -28.297 98.562 1 30.22 396 PRO A N 1
ATOM 3079 C CA . PRO A 1 396 ? 51.781 -27.203 99.25 1 30.22 396 PRO A CA 1
ATOM 3080 C C . PRO A 1 396 ? 53.281 -27.484 99.375 1 30.22 396 PRO A C 1
ATOM 3082 O O . PRO A 1 396 ? 53.688 -28.641 99.438 1 30.22 396 PRO A O 1
ATOM 3085 N N . SER A 1 397 ? 54.25 -26.719 98.75 1 30.06 397 SER A N 1
ATOM 3086 C CA . SER A 1 397 ? 55.688 -26.625 98.812 1 30.06 397 SER A CA 1
ATOM 3087 C C . SER A 1 397 ? 56.156 -26.438 100.25 1 30.06 397 SER A C 1
ATOM 3089 O O . SER A 1 397 ? 55.625 -25.609 101 1 30.06 397 SER A O 1
ATOM 3091 N N . SER A 1 398 ? 56.75 -27.438 101 1 30.08 398 SER A N 1
ATOM 3092 C CA . SER A 1 398 ? 57.406 -27.438 102.312 1 30.08 398 SER A CA 1
ATOM 3093 C C . SER A 1 398 ? 58.594 -26.5 102.312 1 30.08 398 SER A C 1
ATOM 3095 O O . SER A 1 398 ? 59.562 -26.688 101.562 1 30.08 398 SER A O 1
ATOM 3097 N N . ILE A 1 399 ? 58.531 -25.172 102.25 1 30.3 399 ILE A N 1
ATOM 3098 C CA . ILE A 1 399 ? 59.688 -24.281 102.5 1 30.3 399 ILE A CA 1
ATOM 3099 C C . ILE A 1 399 ? 60.375 -24.609 103.812 1 30.3 399 ILE A C 1
ATOM 3101 O O . ILE A 1 399 ? 59.75 -24.562 104.875 1 30.3 399 ILE A O 1
ATOM 3105 N N . VAL A 1 400 ? 61.469 -25.531 103.875 1 30.72 400 VAL A N 1
ATOM 3106 C CA . VAL A 1 400 ? 62.438 -25.812 104.938 1 30.72 400 VAL A CA 1
ATOM 3107 C C . VAL A 1 400 ? 63.188 -24.531 105.312 1 30.72 400 VAL A C 1
ATOM 3109 O O . VAL A 1 400 ? 63.75 -23.859 104.438 1 30.72 400 VAL A O 1
ATOM 3112 N N . LEU A 1 401 ? 62.906 -23.812 106.375 1 28.05 401 LEU A N 1
ATOM 3113 C CA . LEU A 1 401 ? 63.438 -22.781 107.25 1 28.05 401 LEU A CA 1
ATOM 3114 C C . LEU A 1 401 ? 64.875 -23.156 107.688 1 28.05 401 LEU A C 1
ATOM 3116 O O . LEU A 1 401 ? 65.062 -24.109 108.5 1 28.05 401 LEU A O 1
ATOM 3120 N N . HIS A 1 402 ? 65.938 -23.406 106.812 1 25.34 402 HIS A N 1
ATOM 3121 C CA . HIS A 1 402 ? 67.25 -23.094 107.375 1 25.34 402 HIS A CA 1
ATOM 3122 C C . HIS A 1 402 ? 67.438 -21.594 107.562 1 25.34 402 HIS A C 1
ATOM 3124 O O . HIS A 1 402 ? 67 -20.797 106.75 1 25.34 402 HIS A O 1
ATOM 3130 N N . MET B 1 1 ? 69 -49.031 -1.97 1 27.25 1 MET B N 1
ATOM 3131 C CA . MET B 1 1 ? 68.625 -47.719 -2.525 1 27.25 1 MET B CA 1
ATOM 3132 C C . MET B 1 1 ? 67.125 -47.594 -2.529 1 27.25 1 MET B C 1
ATOM 3134 O O . MET B 1 1 ? 66.375 -48.406 -3.174 1 27.25 1 MET B O 1
ATOM 3138 N N . THR B 1 2 ? 66.5 -47.188 -1.333 1 33.62 2 THR B N 1
ATOM 3139 C CA . THR B 1 2 ? 65.188 -47.031 -0.817 1 33.62 2 THR B CA 1
ATOM 3140 C C . THR B 1 2 ? 64.375 -46 -1.626 1 33.62 2 THR B C 1
ATOM 3142 O O . THR B 1 2 ? 64.812 -44.844 -1.755 1 33.62 2 THR B O 1
ATOM 3145 N N . ARG B 1 3 ? 63.75 -46.438 -2.727 1 37.56 3 ARG B N 1
ATOM 3146 C CA . ARG B 1 3 ? 62.938 -45.594 -3.627 1 37.56 3 ARG B CA 1
ATOM 3147 C C . ARG B 1 3 ? 61.906 -44.781 -2.857 1 37.56 3 ARG B C 1
ATOM 3149 O O . ARG B 1 3 ? 61.094 -45.375 -2.111 1 37.56 3 ARG B O 1
ATOM 3156 N N . PRO B 1 4 ? 62.062 -43.469 -2.609 1 40.31 4 PRO B N 1
ATOM 3157 C CA . PRO B 1 4 ? 61.156 -42.562 -1.879 1 40.31 4 PRO B CA 1
ATOM 3158 C C . PRO B 1 4 ? 59.781 -42.5 -2.51 1 40.31 4 PRO B C 1
ATOM 3160 O O . PRO B 1 4 ? 59.656 -42.438 -3.736 1 40.31 4 PRO B O 1
ATOM 3163 N N . TYR B 1 5 ? 58.75 -43.25 -2.027 1 37.59 5 TYR B N 1
ATOM 3164 C CA . TYR B 1 5 ? 57.312 -43.188 -2.371 1 37.59 5 TYR B CA 1
ATOM 3165 C C . TYR B 1 5 ? 56.812 -41.75 -2.295 1 37.59 5 TYR B C 1
ATOM 3167 O O . TYR B 1 5 ? 56.938 -41.094 -1.258 1 37.59 5 TYR B O 1
ATOM 3175 N N . LEU B 1 6 ? 56.875 -40.938 -3.391 1 37.03 6 LEU B N 1
ATOM 3176 C CA . LEU B 1 6 ? 56.312 -39.625 -3.506 1 37.03 6 LEU B CA 1
ATOM 3177 C C . LEU B 1 6 ? 54.844 -39.625 -3.164 1 37.03 6 LEU B C 1
ATOM 3179 O O . LEU B 1 6 ? 54.062 -40.406 -3.717 1 37.03 6 LEU B O 1
ATOM 3183 N N . PRO B 1 7 ? 54.375 -39.125 -1.967 1 41.25 7 PRO B N 1
ATOM 3184 C CA . PRO B 1 7 ? 52.969 -38.938 -1.613 1 41.25 7 PRO B CA 1
ATOM 3185 C C . PRO B 1 7 ? 52.219 -38.094 -2.629 1 41.25 7 PRO B C 1
ATOM 3187 O O . PRO B 1 7 ? 52.688 -37.062 -3.053 1 41.25 7 PRO B O 1
ATOM 3190 N N . VAL B 1 8 ? 51.469 -38.656 -3.6 1 36.94 8 VAL B N 1
ATOM 3191 C CA . VAL B 1 8 ? 50.5 -37.969 -4.453 1 36.94 8 VAL B CA 1
ATOM 3192 C C . VAL B 1 8 ? 49.531 -37.156 -3.594 1 36.94 8 VAL B C 1
ATOM 3194 O O . VAL B 1 8 ? 48.781 -37.75 -2.793 1 36.94 8 VAL B O 1
ATOM 3197 N N . ILE B 1 9 ? 49.875 -35.938 -3.17 1 34.22 9 ILE B N 1
ATOM 3198 C CA . ILE B 1 9 ? 48.938 -34.969 -2.582 1 34.22 9 ILE B CA 1
ATOM 3199 C C . ILE B 1 9 ? 47.75 -34.781 -3.5 1 34.22 9 ILE B C 1
ATOM 3201 O O . ILE B 1 9 ? 47.875 -34.344 -4.637 1 34.22 9 ILE B O 1
ATOM 3205 N N . LEU B 1 10 ? 46.719 -35.594 -3.406 1 31.92 10 LEU B N 1
ATOM 3206 C CA . LEU B 1 10 ? 45.406 -35.344 -3.992 1 31.92 10 LEU B CA 1
ATOM 3207 C C . LEU B 1 10 ? 44.906 -33.938 -3.629 1 31.92 10 LEU B C 1
ATOM 3209 O O . LEU B 1 10 ? 44.594 -33.688 -2.463 1 31.92 10 LEU B O 1
ATOM 3213 N N . ILE B 1 11 ? 45.344 -32.938 -4.328 1 35.69 11 ILE B N 1
ATOM 3214 C CA . ILE B 1 11 ? 44.719 -31.609 -4.266 1 35.69 11 ILE B CA 1
ATOM 3215 C C . ILE B 1 11 ? 43.25 -31.719 -4.621 1 35.69 11 ILE B C 1
ATOM 3217 O O . ILE B 1 11 ? 42.906 -32.031 -5.762 1 35.69 11 ILE B O 1
ATOM 3221 N N . ILE B 1 12 ? 42.406 -32.125 -3.756 1 33.84 12 ILE B N 1
ATOM 3222 C CA . ILE B 1 12 ? 40.969 -31.938 -3.873 1 33.84 12 ILE B CA 1
ATOM 3223 C C . ILE B 1 12 ? 40.688 -30.469 -4.18 1 33.84 12 ILE B C 1
ATOM 3225 O O . ILE B 1 12 ? 40.906 -29.594 -3.338 1 33.84 12 ILE B O 1
ATOM 3229 N N . PHE B 1 13 ? 40.812 -30.047 -5.438 1 34.81 13 PHE B N 1
ATOM 3230 C CA . PHE B 1 13 ? 40.219 -28.797 -5.91 1 34.81 13 PHE B CA 1
ATOM 3231 C C . PHE B 1 13 ? 38.75 -28.719 -5.562 1 34.81 13 PHE B C 1
ATOM 3233 O O . PHE B 1 13 ? 37.938 -29.469 -6.113 1 34.81 13 PHE B O 1
ATOM 3240 N N . ALA B 1 14 ? 38.438 -28.484 -4.324 1 34.59 14 ALA B N 1
ATOM 3241 C CA . ALA B 1 14 ? 37.094 -28.016 -4.023 1 34.59 14 ALA B CA 1
ATOM 3242 C C . ALA B 1 14 ? 36.656 -26.906 -4.988 1 34.59 14 ALA B C 1
ATOM 3244 O O . ALA B 1 14 ? 37.156 -25.781 -4.91 1 34.59 14 ALA B O 1
ATOM 3245 N N . LEU B 1 15 ? 36.219 -27.234 -6.152 1 35.75 15 LEU B N 1
ATOM 3246 C CA . LEU B 1 15 ? 35.469 -26.312 -6.977 1 35.75 15 LEU B CA 1
ATOM 3247 C C . LEU B 1 15 ? 34.344 -25.656 -6.16 1 35.75 15 LEU B C 1
ATOM 3249 O O . LEU B 1 15 ? 33.312 -26.281 -5.891 1 35.75 15 LEU B O 1
ATOM 3253 N N . ALA B 1 16 ? 34.688 -24.828 -5.184 1 35.5 16 ALA B N 1
ATOM 3254 C CA . ALA B 1 16 ? 33.656 -23.906 -4.688 1 35.5 16 ALA B CA 1
ATOM 3255 C C . ALA B 1 16 ? 32.906 -23.25 -5.84 1 35.5 16 ALA B C 1
ATOM 3257 O O . ALA B 1 16 ? 33.469 -22.453 -6.586 1 35.5 16 ALA B O 1
ATOM 3258 N N . THR B 1 17 ? 31.953 -23.891 -6.426 1 35.38 17 THR B N 1
ATOM 3259 C CA . THR B 1 17 ? 30.969 -23.188 -7.25 1 35.38 17 THR B CA 1
ATOM 3260 C C . THR B 1 17 ? 30.562 -21.875 -6.586 1 35.38 17 THR B C 1
ATOM 3262 O O . THR B 1 17 ? 29.953 -21.875 -5.512 1 35.38 17 THR B O 1
ATOM 3265 N N . LEU B 1 18 ? 31.344 -20.844 -6.711 1 35.44 18 LEU B N 1
ATOM 3266 C CA . LEU B 1 18 ? 30.891 -19.484 -6.488 1 35.44 18 LEU B CA 1
ATOM 3267 C C . LEU B 1 18 ? 29.5 -19.266 -7.074 1 35.44 18 LEU B C 1
ATOM 3269 O O . LEU B 1 18 ? 29.328 -19.234 -8.297 1 35.44 18 LEU B O 1
ATOM 3273 N N . THR B 1 19 ? 28.484 -19.781 -6.465 1 38.59 19 THR B N 1
ATOM 3274 C CA . THR B 1 19 ? 27.172 -19.234 -6.77 1 38.59 19 THR B CA 1
ATOM 3275 C C . THR B 1 19 ? 27.188 -17.703 -6.766 1 38.59 19 THR B C 1
ATOM 3277 O O . THR B 1 19 ? 27.312 -17.094 -5.707 1 38.59 19 THR B O 1
ATOM 3280 N N . ALA B 1 20 ? 27.844 -17.094 -7.793 1 35.94 20 ALA B N 1
ATOM 3281 C CA . ALA B 1 20 ? 27.734 -15.664 -8.008 1 35.94 20 ALA B CA 1
ATOM 3282 C C . ALA B 1 20 ? 26.266 -15.219 -7.941 1 35.94 20 ALA B C 1
ATOM 3284 O O . ALA B 1 20 ? 25.484 -15.5 -8.852 1 35.94 20 ALA B O 1
ATOM 3285 N N . SER B 1 21 ? 25.703 -15.148 -6.855 1 43.47 21 SER B N 1
ATOM 3286 C CA . SER B 1 21 ? 24.5 -14.336 -6.734 1 43.47 21 SER B CA 1
ATOM 3287 C C . SER B 1 21 ? 24.672 -13 -7.445 1 43.47 21 SER B C 1
ATOM 3289 O O . SER B 1 21 ? 25.609 -12.242 -7.156 1 43.47 21 SER B O 1
ATOM 3291 N N . GLN B 1 22 ? 24.484 -12.898 -8.766 1 49 22 GLN B N 1
ATOM 3292 C CA . GLN B 1 22 ? 24.578 -11.641 -9.492 1 49 22 GLN B CA 1
ATOM 3293 C C . GLN B 1 22 ? 23.75 -10.555 -8.828 1 49 22 GLN B C 1
ATOM 3295 O O . GLN B 1 22 ? 22.516 -10.602 -8.867 1 49 22 GLN B O 1
ATOM 3300 N N . ASP B 1 23 ? 24.109 -10.164 -7.656 1 58.06 23 ASP B N 1
ATOM 3301 C CA . ASP B 1 23 ? 23.594 -8.93 -7.074 1 58.06 23 ASP B CA 1
ATOM 3302 C C . ASP B 1 23 ? 23.906 -7.727 -7.953 1 58.06 23 ASP B C 1
ATOM 3304 O O . ASP B 1 23 ? 24.875 -7.75 -8.727 1 58.06 23 ASP B O 1
ATOM 3308 N N . ILE B 1 24 ? 22.906 -6.965 -8.242 1 63.72 24 ILE B N 1
ATOM 3309 C CA . ILE B 1 24 ? 23.234 -5.695 -8.883 1 63.72 24 ILE B CA 1
ATOM 3310 C C . ILE B 1 24 ? 24.469 -5.082 -8.227 1 63.72 24 ILE B C 1
ATOM 3312 O O . ILE B 1 24 ? 24.453 -4.785 -7.027 1 63.72 24 ILE B O 1
ATOM 3316 N N . ASP B 1 25 ? 25.562 -5.324 -8.82 1 74.31 25 ASP B N 1
ATOM 3317 C CA . ASP B 1 25 ? 26.828 -4.852 -8.266 1 74.31 25 ASP B CA 1
ATOM 3318 C C . ASP B 1 25 ? 27.016 -3.357 -8.516 1 74.31 25 ASP B C 1
ATOM 3320 O O . ASP B 1 25 ? 27.969 -2.945 -9.164 1 74.31 25 ASP B O 1
ATOM 3324 N N . ASN B 1 26 ? 25.938 -2.604 -8.445 1 80.88 26 ASN B N 1
ATOM 3325 C CA . ASN B 1 26 ? 25.984 -1.147 -8.516 1 80.88 26 ASN B CA 1
ATOM 3326 C C . ASN B 1 26 ? 25.406 -0.499 -7.266 1 80.88 26 ASN B C 1
ATOM 3328 O O . ASN B 1 26 ? 24.734 -1.165 -6.473 1 80.88 26 ASN B O 1
ATOM 3332 N N . GLY B 1 27 ? 25.844 0.666 -6.871 1 82.69 27 GLY B N 1
ATOM 3333 C CA . GLY B 1 27 ? 25.344 1.396 -5.715 1 82.69 27 GLY B CA 1
ATOM 3334 C C . GLY B 1 27 ? 25.719 2.865 -5.727 1 82.69 27 GLY B C 1
ATOM 3335 O O . GLY B 1 27 ? 26.516 3.301 -6.57 1 82.69 27 GLY B O 1
ATOM 3336 N N . ILE B 1 28 ? 25.078 3.512 -4.922 1 83.81 28 ILE B N 1
ATOM 3337 C CA . ILE B 1 28 ? 25.328 4.945 -4.809 1 83.81 28 ILE B CA 1
ATOM 3338 C C . ILE B 1 28 ? 26.641 5.188 -4.055 1 83.81 28 ILE B C 1
ATOM 3340 O O . ILE B 1 28 ? 26.922 4.523 -3.053 1 83.81 28 ILE B O 1
ATOM 3344 N N . MET B 1 29 ? 27.391 6.082 -4.668 1 85.19 29 MET B N 1
ATOM 3345 C CA . MET B 1 29 ? 28.641 6.461 -4.004 1 85.19 29 MET B CA 1
ATOM 3346 C C . MET B 1 29 ? 28.453 7.742 -3.195 1 85.19 29 MET B C 1
ATOM 3348 O O . MET B 1 29 ? 28.125 8.789 -3.752 1 85.19 29 MET B O 1
ATOM 3352 N N . GLY B 1 30 ? 28.594 7.676 -1.942 1 80.31 30 GLY B N 1
ATOM 3353 C CA . GLY B 1 30 ? 28.5 8.859 -1.105 1 80.31 30 GLY B CA 1
ATOM 3354 C C . GLY B 1 30 ? 27.078 9.375 -0.978 1 80.31 30 GLY B C 1
ATOM 3355 O O . GLY B 1 30 ? 26.109 8.641 -1.232 1 80.31 30 GLY B O 1
ATOM 3356 N N . MET B 1 31 ? 27 10.617 -0.498 1 83.69 31 MET B N 1
ATOM 3357 C CA . MET B 1 31 ? 25.688 11.258 -0.35 1 83.69 31 MET B CA 1
ATOM 3358 C C . MET B 1 31 ? 25.359 12.109 -1.573 1 83.69 31 MET B C 1
ATOM 3360 O O . MET B 1 31 ? 26.234 12.766 -2.133 1 83.69 31 MET B O 1
ATOM 3364 N N . PRO B 1 32 ? 24.219 11.992 -1.972 1 86.88 32 PRO B N 1
ATOM 3365 C CA . PRO B 1 32 ? 23.812 12.852 -3.092 1 86.88 32 PRO B CA 1
ATOM 3366 C C . PRO B 1 32 ? 23.969 14.336 -2.775 1 86.88 32 PRO B C 1
ATOM 3368 O O . PRO B 1 32 ? 23.875 14.734 -1.61 1 86.88 32 PRO B O 1
ATOM 3371 N N . GLU B 1 33 ? 24.203 15.086 -3.795 1 88.12 33 GLU B N 1
ATOM 3372 C CA . GLU B 1 33 ? 24.297 16.531 -3.664 1 88.12 33 GLU B CA 1
ATOM 3373 C C . GLU B 1 33 ? 22.953 17.188 -3.957 1 88.12 33 GLU B C 1
ATOM 3375 O O . GLU B 1 33 ? 22.391 17.016 -5.039 1 88.12 33 GLU B O 1
ATOM 3380 N N . ILE B 1 34 ? 22.547 17.906 -2.953 1 90.56 34 ILE B N 1
ATOM 3381 C CA . ILE B 1 34 ? 21.266 18.562 -3.102 1 90.56 34 ILE B CA 1
ATOM 3382 C C . ILE B 1 34 ? 21.484 20.078 -3.205 1 90.56 34 ILE B C 1
ATOM 3384 O O . ILE B 1 34 ? 22.188 20.672 -2.385 1 90.56 34 ILE B O 1
ATOM 3388 N N . GLN B 1 35 ? 20.922 20.656 -4.234 1 89.81 35 GLN B N 1
ATOM 3389 C CA . GLN B 1 35 ? 20.969 22.109 -4.414 1 89.81 35 GLN B CA 1
ATOM 3390 C C . GLN B 1 35 ? 19.562 22.703 -4.359 1 89.81 35 GLN B C 1
ATOM 3392 O O . GLN B 1 35 ? 18.703 22.375 -5.18 1 89.81 35 GLN B O 1
ATOM 3397 N N . CYS B 1 36 ? 19.359 23.516 -3.365 1 90.88 36 CYS B N 1
ATOM 3398 C CA . CYS B 1 36 ? 18.094 24.234 -3.221 1 90.88 36 CYS B CA 1
ATOM 3399 C C . CYS B 1 36 ? 18.156 25.609 -3.879 1 90.88 36 CYS B C 1
ATOM 3401 O O . CYS B 1 36 ? 18.594 26.578 -3.258 1 90.88 36 CYS B O 1
ATOM 3403 N N . ASN B 1 37 ? 17.641 25.688 -5.082 1 90.44 37 ASN B N 1
ATOM 3404 C CA . ASN B 1 37 ? 17.625 26.953 -5.797 1 90.44 37 ASN B CA 1
ATOM 3405 C C . ASN B 1 37 ? 16.391 27.766 -5.461 1 90.44 37 ASN B C 1
ATOM 3407 O O . ASN B 1 37 ? 15.578 27.359 -4.617 1 90.44 37 ASN B O 1
ATOM 3411 N N . ALA B 1 38 ? 16.203 28.938 -6.055 1 89.31 38 ALA B N 1
ATOM 3412 C CA . ALA B 1 38 ? 15.094 29.828 -5.746 1 89.31 38 ALA B CA 1
ATOM 3413 C C . ALA B 1 38 ? 13.758 29.203 -6.125 1 89.31 38 ALA B C 1
ATOM 3415 O O . ALA B 1 38 ? 12.781 29.312 -5.383 1 89.31 38 ALA B O 1
ATOM 3416 N N . ASP B 1 39 ? 13.891 28.484 -7.223 1 91.44 39 ASP B N 1
ATOM 3417 C CA . ASP B 1 39 ? 12.602 27.969 -7.68 1 91.44 39 ASP B CA 1
ATOM 3418 C C . ASP B 1 39 ? 12.672 26.484 -8 1 91.44 39 ASP B C 1
ATOM 3420 O O . ASP B 1 39 ? 11.703 25.891 -8.484 1 91.44 39 ASP B O 1
ATOM 3424 N N . THR B 1 40 ? 13.883 25.969 -7.789 1 91.81 40 THR B N 1
ATOM 3425 C CA . THR B 1 40 ? 14.031 24.562 -8.148 1 91.81 40 THR B CA 1
ATOM 3426 C C . THR B 1 40 ? 14.859 23.828 -7.109 1 91.81 40 THR B C 1
ATOM 3428 O O . THR B 1 40 ? 15.625 24.438 -6.359 1 91.81 40 THR B O 1
ATOM 3431 N N . ILE B 1 41 ? 14.648 22.547 -7.059 1 90.44 41 ILE B N 1
ATOM 3432 C CA . ILE B 1 41 ? 15.484 21.625 -6.293 1 90.44 41 ILE B CA 1
ATOM 3433 C C . ILE B 1 41 ? 16.188 20.656 -7.242 1 90.44 41 ILE B C 1
ATOM 3435 O O . ILE B 1 41 ? 15.555 20.062 -8.109 1 90.44 41 ILE B O 1
ATOM 3439 N N . GLU B 1 42 ? 17.516 20.641 -7.047 1 91.44 42 GLU B N 1
ATOM 3440 C CA . GLU B 1 42 ? 18.297 19.75 -7.906 1 91.44 42 GLU B CA 1
ATOM 3441 C C . GLU B 1 42 ? 19.094 18.75 -7.082 1 91.44 42 GLU B C 1
ATOM 3443 O O . GLU B 1 42 ? 19.672 19.094 -6.051 1 91.44 42 GLU B O 1
ATOM 3448 N N . MET B 1 43 ? 19 17.516 -7.512 1 91 43 MET B N 1
ATOM 3449 C CA . MET B 1 43 ? 19.766 16.453 -6.863 1 91 43 MET B CA 1
ATOM 3450 C C . MET B 1 43 ? 20.688 15.766 -7.863 1 91 43 MET B C 1
ATOM 3452 O O . MET B 1 43 ? 20.25 15.383 -8.953 1 91 43 MET B O 1
ATOM 3456 N N . LYS B 1 44 ? 21.938 15.664 -7.465 1 88.44 44 LYS B N 1
ATOM 3457 C CA . LYS B 1 44 ? 22.953 14.945 -8.242 1 88.44 44 LYS B CA 1
ATOM 3458 C C . LYS B 1 44 ? 23.578 13.828 -7.422 1 88.44 44 LYS B C 1
ATOM 3460 O O . LYS B 1 44 ? 23.75 13.961 -6.207 1 88.44 44 LYS B O 1
ATOM 3465 N N . PHE B 1 45 ? 23.828 12.734 -8.055 1 86.81 45 PHE B N 1
ATOM 3466 C CA . PHE B 1 45 ? 24.422 11.602 -7.348 1 86.81 45 PHE B CA 1
ATOM 3467 C C . PHE B 1 45 ? 25.438 10.891 -8.227 1 86.81 45 PHE B C 1
ATOM 3469 O O . PHE B 1 45 ? 25.484 11.125 -9.438 1 86.81 45 PHE B O 1
ATOM 3476 N N . ARG B 1 46 ? 26.266 10.148 -7.59 1 84.88 46 ARG B N 1
ATOM 3477 C CA . ARG B 1 46 ? 27.281 9.352 -8.273 1 84.88 46 ARG B CA 1
ATOM 3478 C C . ARG B 1 46 ? 27.109 7.867 -7.961 1 84.88 46 ARG B C 1
ATOM 3480 O O . ARG B 1 46 ? 26.672 7.504 -6.863 1 84.88 46 ARG B O 1
ATOM 3487 N N . THR B 1 47 ? 27.359 7.074 -8.969 1 85.81 47 THR B N 1
ATOM 3488 C CA . THR B 1 47 ? 27.25 5.633 -8.789 1 85.81 47 THR B CA 1
ATOM 3489 C C . THR B 1 47 ? 28.609 4.961 -9.039 1 85.81 47 THR B C 1
ATOM 3491 O O . THR B 1 47 ? 29.484 5.543 -9.664 1 85.81 47 THR B O 1
ATOM 3494 N N . LYS B 1 48 ? 28.75 3.734 -8.5 1 85.06 48 LYS B N 1
ATOM 3495 C CA . LYS B 1 48 ? 29.984 2.965 -8.664 1 85.06 48 LYS B CA 1
ATOM 3496 C C . LYS B 1 48 ? 30.203 2.596 -10.125 1 85.06 48 LYS B C 1
ATOM 3498 O O . LYS B 1 48 ? 31.344 2.648 -10.617 1 85.06 48 LYS B O 1
ATOM 3503 N N . LYS B 1 49 ? 29.109 2.236 -10.789 1 84.88 49 LYS B N 1
ATOM 3504 C CA . LYS B 1 49 ? 29.109 1.927 -12.219 1 84.88 49 LYS B CA 1
ATOM 3505 C C . LYS B 1 49 ? 28.078 2.779 -12.961 1 84.88 49 LYS B C 1
ATOM 3507 O O . LYS B 1 49 ? 27.344 3.543 -12.352 1 84.88 49 LYS B O 1
ATOM 3512 N N . LYS B 1 50 ? 28.141 2.635 -14.227 1 82.5 50 LYS B N 1
ATOM 3513 C CA . LYS B 1 50 ? 27.203 3.404 -15.031 1 82.5 50 LYS B CA 1
ATOM 3514 C C . LYS B 1 50 ? 25.75 3.133 -14.602 1 82.5 50 LYS B C 1
ATOM 3516 O O . LYS B 1 50 ? 25.359 1.977 -14.438 1 82.5 50 LYS B O 1
ATOM 3521 N N . PHE B 1 51 ? 25.141 4.219 -14.406 1 86.81 51 PHE B N 1
ATOM 3522 C CA . PHE B 1 51 ? 23.781 4.125 -13.93 1 86.81 51 PHE B CA 1
ATOM 3523 C C . PHE B 1 51 ? 22.797 3.992 -15.094 1 86.81 51 PHE B C 1
ATOM 3525 O O . PHE B 1 51 ? 22.781 4.84 -15.984 1 86.81 51 PHE B O 1
ATOM 3532 N N . ALA B 1 52 ? 22.016 2.918 -15.078 1 82.44 52 ALA B N 1
ATOM 3533 C CA . ALA B 1 52 ? 21.016 2.691 -16.125 1 82.44 52 ALA B CA 1
ATOM 3534 C C . ALA B 1 52 ? 19.625 2.537 -15.531 1 82.44 52 ALA B C 1
ATOM 3536 O O . ALA B 1 52 ? 18.734 1.979 -16.172 1 82.44 52 ALA B O 1
ATOM 3537 N N . GLY B 1 53 ? 19.5 3.064 -14.344 1 89.31 53 GLY B N 1
ATOM 3538 C CA . GLY B 1 53 ? 18.219 2.953 -13.672 1 89.31 53 GLY B CA 1
ATOM 3539 C C . GLY B 1 53 ? 17.344 4.18 -13.852 1 89.31 53 GLY B C 1
ATOM 3540 O O . GLY B 1 53 ? 17.375 4.824 -14.906 1 89.31 53 GLY B O 1
ATOM 3541 N N . LYS B 1 54 ? 16.484 4.359 -12.914 1 91 54 LYS B N 1
ATOM 3542 C CA . LYS B 1 54 ? 15.547 5.48 -12.961 1 91 54 LYS B CA 1
ATOM 3543 C C . LYS B 1 54 ? 15.57 6.273 -11.656 1 91 54 LYS B C 1
ATOM 3545 O O . LYS B 1 54 ? 15.828 5.711 -10.586 1 91 54 LYS B O 1
ATOM 3550 N N . ILE B 1 55 ? 15.375 7.527 -11.82 1 92.62 55 ILE B N 1
ATOM 3551 C CA . ILE B 1 55 ? 15.18 8.406 -10.672 1 92.62 55 ILE B CA 1
ATOM 3552 C C . ILE B 1 55 ? 13.805 9.062 -10.758 1 92.62 55 ILE B C 1
ATOM 3554 O O . ILE B 1 55 ? 13.383 9.508 -11.828 1 92.62 55 ILE B O 1
ATOM 3558 N N . TYR B 1 56 ? 13.055 9.016 -9.656 1 93.75 56 TYR B N 1
ATOM 3559 C CA . TYR B 1 56 ? 11.703 9.578 -9.703 1 93.75 56 TYR B CA 1
ATOM 3560 C C . TYR B 1 56 ? 11.266 10.055 -8.328 1 93.75 56 TYR B C 1
ATOM 3562 O O . TYR B 1 56 ? 11.891 9.711 -7.316 1 93.75 56 TYR B O 1
ATOM 3570 N N . VAL B 1 57 ? 10.242 10.891 -8.359 1 94.44 57 VAL B N 1
ATOM 3571 C CA . VAL B 1 57 ? 9.633 11.328 -7.105 1 94.44 57 VAL B CA 1
ATOM 3572 C C . VAL B 1 57 ? 8.672 10.258 -6.594 1 94.44 57 VAL B C 1
ATOM 3574 O O . VAL B 1 57 ? 7.836 9.758 -7.348 1 94.44 57 VAL B O 1
ATOM 3577 N N . GLN B 1 58 ? 8.828 9.922 -5.352 1 91.94 58 GLN B N 1
ATOM 3578 C CA . GLN B 1 58 ? 7.957 8.906 -4.766 1 91.94 58 GLN B CA 1
ATOM 3579 C C . GLN B 1 58 ? 6.488 9.25 -4.992 1 91.94 58 GLN B C 1
ATOM 3581 O O . GLN B 1 58 ? 6.055 10.367 -4.711 1 91.94 58 GLN B O 1
ATOM 3586 N N . GLY B 1 59 ? 5.734 8.266 -5.52 1 90.44 59 GLY B N 1
ATOM 3587 C CA . GLY B 1 59 ? 4.316 8.469 -5.77 1 90.44 59 GLY B CA 1
ATOM 3588 C C . GLY B 1 59 ? 4.027 8.969 -7.176 1 90.44 59 GLY B C 1
ATOM 3589 O O . GLY B 1 59 ? 2.865 9.039 -7.586 1 90.44 59 GLY B O 1
ATOM 3590 N N . HIS B 1 60 ? 5.047 9.273 -7.953 1 93.75 60 HIS B N 1
ATOM 3591 C CA . HIS B 1 60 ? 4.844 9.859 -9.273 1 93.75 60 HIS B CA 1
ATOM 3592 C C . HIS B 1 60 ? 5.711 9.164 -10.32 1 93.75 60 HIS B C 1
ATOM 3594 O O . HIS B 1 60 ? 6.273 9.82 -11.203 1 93.75 60 HIS B O 1
ATOM 3600 N N . TYR B 1 61 ? 5.84 7.887 -10.133 1 92.44 61 TYR B N 1
ATOM 3601 C CA . TYR B 1 61 ? 6.629 7.094 -11.07 1 92.44 61 TYR B CA 1
ATOM 3602 C C . TYR B 1 61 ? 6.047 7.172 -12.477 1 92.44 61 TYR B C 1
ATOM 3604 O O . TYR B 1 61 ? 6.785 7.207 -13.461 1 92.44 61 TYR B O 1
ATOM 3612 N N . ASN B 1 62 ? 4.785 7.215 -12.594 1 89.56 62 ASN B N 1
ATOM 3613 C CA . ASN B 1 62 ? 4.129 7.148 -13.898 1 89.56 62 ASN B CA 1
ATOM 3614 C C . ASN B 1 62 ? 4.051 8.523 -14.555 1 89.56 62 ASN B C 1
ATOM 3616 O O . ASN B 1 62 ? 3.617 8.641 -15.703 1 89.56 62 ASN B O 1
ATOM 3620 N N . ASP B 1 63 ? 4.449 9.484 -13.828 1 90.75 63 ASP B N 1
ATOM 3621 C CA . ASP B 1 63 ? 4.5 10.828 -14.391 1 90.75 63 ASP B CA 1
ATOM 3622 C C . ASP B 1 63 ? 5.867 11.117 -15.016 1 90.75 63 ASP B C 1
ATOM 3624 O O . ASP B 1 63 ? 6.867 11.234 -14.305 1 90.75 63 ASP B O 1
ATOM 3628 N N . ALA B 1 64 ? 5.91 11.367 -16.266 1 90.44 64 ALA B N 1
ATOM 3629 C CA . ALA B 1 64 ? 7.164 11.523 -17 1 90.44 64 ALA B CA 1
ATOM 3630 C C . ALA B 1 64 ? 7.906 12.781 -16.562 1 90.44 64 ALA B C 1
ATOM 3632 O O . ALA B 1 64 ? 9.133 12.836 -16.625 1 90.44 64 ALA B O 1
ATOM 3633 N N . SER B 1 65 ? 7.184 13.781 -16.094 1 90.81 65 SER B N 1
ATOM 3634 C CA . SER B 1 65 ? 7.816 15.031 -15.664 1 90.81 65 SER B CA 1
ATOM 3635 C C . SER B 1 65 ? 8.461 14.883 -14.289 1 90.81 65 SER B C 1
ATOM 3637 O O . SER B 1 65 ? 9.266 15.719 -13.883 1 90.81 65 SER B O 1
ATOM 3639 N N . CYS B 1 66 ? 8.141 13.781 -13.609 1 94.38 66 CYS B N 1
ATOM 3640 C CA . CYS B 1 66 ? 8.633 13.586 -12.25 1 94.38 66 CYS B CA 1
ATOM 3641 C C . CYS B 1 66 ? 9.625 12.43 -12.188 1 94.38 66 CYS B C 1
ATOM 3643 O O . CYS B 1 66 ? 9.891 11.898 -11.109 1 94.38 66 CYS B O 1
ATOM 3645 N N . ARG B 1 67 ? 10.07 12 -13.406 1 92.69 67 ARG B N 1
ATOM 3646 C CA . ARG B 1 67 ? 11.016 10.891 -13.445 1 92.69 67 ARG B CA 1
ATOM 3647 C C . ARG B 1 67 ? 12.055 11.086 -14.547 1 92.69 67 ARG B C 1
ATOM 3649 O O . ARG B 1 67 ? 11.805 11.805 -15.516 1 92.69 67 ARG B O 1
ATOM 3656 N N . VAL B 1 68 ? 13.219 10.586 -14.391 1 90.12 68 VAL B N 1
ATOM 3657 C CA . VAL B 1 68 ? 14.281 10.57 -15.391 1 90.12 68 VAL B CA 1
ATOM 3658 C C . VAL B 1 68 ? 14.766 9.133 -15.609 1 90.12 68 VAL B C 1
ATOM 3660 O O . VAL B 1 68 ? 15.109 8.438 -14.648 1 90.12 68 VAL B O 1
ATOM 3663 N N . ASP B 1 69 ? 14.719 8.68 -16.828 1 88 69 ASP B N 1
ATOM 3664 C CA . ASP B 1 69 ? 15.188 7.352 -17.203 1 88 69 ASP B CA 1
ATOM 3665 C C . ASP B 1 69 ? 16.594 7.41 -17.797 1 88 69 ASP B C 1
ATOM 3667 O O . ASP B 1 69 ? 16.812 8.086 -18.812 1 88 69 ASP B O 1
ATOM 3671 N N . TYR B 1 70 ? 17.484 6.727 -17.219 1 84.31 70 TYR B N 1
ATOM 3672 C CA . TYR B 1 70 ? 18.875 6.801 -17.641 1 84.31 70 TYR B CA 1
ATOM 3673 C C . TYR B 1 70 ? 19.25 5.613 -18.516 1 84.31 70 TYR B C 1
ATOM 3675 O O . TYR B 1 70 ? 20.406 5.465 -18.922 1 84.31 70 TYR B O 1
ATOM 3683 N N . ALA B 1 71 ? 18.25 4.793 -18.688 1 73.38 71 ALA B N 1
ATOM 3684 C CA . ALA B 1 71 ? 18.531 3.662 -19.562 1 73.38 71 ALA B CA 1
ATOM 3685 C C . ALA B 1 71 ? 18.891 4.141 -20.969 1 73.38 71 ALA B C 1
ATOM 3687 O O . ALA B 1 71 ? 19.625 3.465 -21.703 1 73.38 71 ALA B O 1
ATOM 3688 N N . HIS B 1 72 ? 18.203 5.328 -21.484 1 63.47 72 HIS B N 1
ATOM 3689 C CA . HIS B 1 72 ? 18.484 5.801 -22.844 1 63.47 72 HIS B CA 1
ATOM 3690 C C . HIS B 1 72 ? 19.453 6.984 -22.812 1 63.47 72 HIS B C 1
ATOM 3692 O O . HIS B 1 72 ? 19.188 7.992 -22.156 1 63.47 72 HIS B O 1
ATOM 3698 N N . PRO B 1 73 ? 20.688 6.723 -23.109 1 50.16 73 PRO B N 1
ATOM 3699 C CA . PRO B 1 73 ? 21.672 7.805 -23.094 1 50.16 73 PRO B CA 1
ATOM 3700 C C . PRO B 1 73 ? 21.172 9.062 -23.812 1 50.16 73 PRO B C 1
ATOM 3702 O O . PRO B 1 73 ? 20.531 8.977 -24.859 1 50.16 73 PRO B O 1
ATOM 3705 N N . ASP B 1 74 ? 20.703 10.086 -23.219 1 47.69 74 ASP B N 1
ATOM 3706 C CA . ASP B 1 74 ? 20.5 11.305 -23.984 1 47.69 74 ASP B CA 1
ATOM 3707 C C . ASP B 1 74 ? 21.672 11.578 -24.906 1 47.69 74 ASP B C 1
ATOM 3709 O O . ASP B 1 74 ? 22.828 11.281 -24.562 1 47.69 74 ASP B O 1
ATOM 3713 N N . LYS B 1 75 ? 21.547 11.773 -26.219 1 42.16 75 LYS B N 1
ATOM 3714 C CA . LYS B 1 75 ? 22.516 12.344 -27.156 1 42.16 75 LYS B CA 1
ATOM 3715 C C . LYS B 1 75 ? 23.219 13.547 -26.531 1 42.16 75 LYS B C 1
ATOM 3717 O O . LYS B 1 75 ? 24.359 13.859 -26.891 1 42.16 75 LYS B O 1
ATOM 3722 N N . GLU B 1 76 ? 22.5 14.719 -26.203 1 42 76 GLU B N 1
ATOM 3723 C CA . GLU B 1 76 ? 23.109 16.031 -26.047 1 42 76 GLU B CA 1
ATOM 3724 C C . GLU B 1 76 ? 23.812 16.156 -24.703 1 42 76 GLU B C 1
ATOM 3726 O O . GLU B 1 76 ? 24.359 17.203 -24.359 1 42 76 GLU B O 1
ATOM 3731 N N . GLY B 1 77 ? 24.641 15.547 -24 1 38.09 77 GLY B N 1
ATOM 3732 C CA . GLY B 1 77 ? 25.625 15.75 -22.953 1 38.09 77 GLY B CA 1
ATOM 3733 C C . GLY B 1 77 ? 24.984 15.922 -21.578 1 38.09 77 GLY B C 1
ATOM 3734 O O . GLY B 1 77 ? 25.625 16.422 -20.656 1 38.09 77 GLY B O 1
ATOM 3735 N N . HIS B 1 78 ? 23.812 16.609 -21.453 1 43.28 78 HIS B N 1
ATOM 3736 C CA . HIS B 1 78 ? 23.5 17 -20.078 1 43.28 78 HIS B CA 1
ATOM 3737 C C . HIS B 1 78 ? 23.875 15.891 -19.094 1 43.28 78 HIS B C 1
ATOM 3739 O O . HIS B 1 78 ? 23.688 14.711 -19.375 1 43.28 78 HIS B O 1
ATOM 3745 N N . PRO B 1 79 ? 24.875 16.281 -18.219 1 45.84 79 PRO B N 1
ATOM 3746 C CA . PRO B 1 79 ? 25.484 15.469 -17.156 1 45.84 79 PRO B CA 1
ATOM 3747 C C . PRO B 1 79 ? 24.469 14.539 -16.484 1 45.84 79 PRO B C 1
ATOM 3749 O O . PRO B 1 79 ? 23.375 14.977 -16.125 1 45.84 79 PRO B O 1
ATOM 3752 N N . ILE B 1 80 ? 24.266 13.141 -16.719 1 53.03 80 ILE B N 1
ATOM 3753 C CA . ILE B 1 80 ? 23.594 11.844 -16.719 1 53.03 80 ILE B CA 1
ATOM 3754 C C . ILE B 1 80 ? 23.234 11.445 -15.297 1 53.03 80 ILE B C 1
ATOM 3756 O O . ILE B 1 80 ? 22.594 10.414 -15.078 1 53.03 80 ILE B O 1
ATOM 3760 N N . GLY B 1 81 ? 23.375 12.367 -14.156 1 61.97 81 GLY B N 1
ATOM 3761 C CA . GLY B 1 81 ? 23.297 11.75 -12.844 1 61.97 81 GLY B CA 1
ATOM 3762 C C . GLY B 1 81 ? 22.359 12.469 -11.906 1 61.97 81 GLY B C 1
ATOM 3763 O O . GLY B 1 81 ? 22.516 12.398 -10.68 1 61.97 81 GLY B O 1
ATOM 3764 N N . GLY B 1 82 ? 21.312 13.266 -12.398 1 82.56 82 GLY B N 1
ATOM 3765 C CA . GLY B 1 82 ? 20.5 13.852 -11.352 1 82.56 82 GLY B CA 1
ATOM 3766 C C . GLY B 1 82 ? 19.078 14.164 -11.805 1 82.56 82 GLY B C 1
ATOM 3767 O O . GLY B 1 82 ? 18.625 13.641 -12.82 1 82.56 82 GLY B O 1
ATOM 3768 N N . ILE B 1 83 ? 18.281 14.789 -11.023 1 90.62 83 ILE B N 1
ATOM 3769 C CA . ILE B 1 83 ? 16.906 15.195 -11.266 1 90.62 83 ILE B CA 1
ATOM 3770 C C . ILE B 1 83 ? 16.703 16.625 -10.789 1 90.62 83 ILE B C 1
ATOM 3772 O O . ILE B 1 83 ? 17.297 17.062 -9.805 1 90.62 83 ILE B O 1
ATOM 3776 N N . ARG B 1 84 ? 15.953 17.391 -11.656 1 91.81 84 ARG B N 1
ATOM 3777 C CA . ARG B 1 84 ? 15.594 18.781 -11.32 1 91.81 84 ARG B CA 1
ATOM 3778 C C . ARG B 1 84 ? 14.086 18.938 -11.203 1 91.81 84 ARG B C 1
ATOM 3780 O O . ARG B 1 84 ? 13.344 18.625 -12.141 1 91.81 84 ARG B O 1
ATOM 3787 N N . LEU B 1 85 ? 13.641 19.438 -10.039 1 94.06 85 LEU B N 1
ATOM 3788 C CA . LEU B 1 85 ? 12.211 19.609 -9.773 1 94.06 85 LEU B CA 1
ATOM 3789 C C . LEU B 1 85 ? 11.875 21.062 -9.492 1 94.06 85 LEU B C 1
ATOM 3791 O O . LEU B 1 85 ? 12.586 21.734 -8.734 1 94.06 85 LEU B O 1
ATOM 3795 N N . SER B 1 86 ? 10.828 21.578 -10.094 1 93.69 86 SER B N 1
ATOM 3796 C CA . SER B 1 86 ? 10.328 22.906 -9.766 1 93.69 86 SER B CA 1
ATOM 3797 C C . SER B 1 86 ? 9.5 22.891 -8.484 1 93.69 86 SER B C 1
ATOM 3799 O O . SER B 1 86 ? 8.844 21.891 -8.18 1 93.69 86 SER B O 1
ATOM 3801 N N . HIS B 1 87 ? 9.531 24.016 -7.797 1 91.5 87 HIS B N 1
ATOM 3802 C CA . HIS B 1 87 ? 8.711 24.109 -6.594 1 91.5 87 HIS B CA 1
ATOM 3803 C C . HIS B 1 87 ? 7.238 23.859 -6.906 1 91.5 87 HIS B C 1
ATOM 3805 O O . HIS B 1 87 ? 6.711 24.406 -7.879 1 91.5 87 HIS B O 1
ATOM 3811 N N . GLY B 1 88 ? 6.664 22.984 -6.098 1 88.06 88 GLY B N 1
ATOM 3812 C CA . GLY B 1 88 ? 5.246 22.734 -6.273 1 88.06 88 GLY B CA 1
ATOM 3813 C C . GLY B 1 88 ? 4.961 21.609 -7.262 1 88.06 88 GLY B C 1
ATOM 3814 O O . GLY B 1 88 ? 3.824 21.141 -7.367 1 88.06 88 GLY B O 1
ATOM 3815 N N . ALA B 1 89 ? 5.953 21.203 -7.969 1 90.81 89 ALA B N 1
ATOM 3816 C CA . ALA B 1 89 ? 5.766 20.125 -8.938 1 90.81 89 ALA B CA 1
ATOM 3817 C C . ALA B 1 89 ? 5.781 18.766 -8.242 1 90.81 89 ALA B C 1
ATOM 3819 O O . ALA B 1 89 ? 6.301 18.625 -7.137 1 90.81 89 ALA B O 1
ATOM 3820 N N . CYS B 1 90 ? 5.121 17.766 -8.828 1 93.62 90 CYS B N 1
ATOM 3821 C CA . CYS B 1 90 ? 5.164 16.375 -8.391 1 93.62 90 CYS B CA 1
ATOM 3822 C C . CYS B 1 90 ? 4.73 16.234 -6.938 1 93.62 90 CYS B C 1
ATOM 3824 O O . CYS B 1 90 ? 5.359 15.523 -6.156 1 93.62 90 CYS B O 1
ATOM 3826 N N . ASP B 1 91 ? 3.754 17.062 -6.578 1 89.62 91 ASP B N 1
ATOM 3827 C CA . ASP B 1 91 ? 3.145 17.016 -5.254 1 89.62 91 ASP B CA 1
ATOM 3828 C C . ASP B 1 91 ? 4.172 17.312 -4.164 1 89.62 91 ASP B C 1
ATOM 3830 O O . ASP B 1 91 ? 4.148 16.703 -3.094 1 89.62 91 ASP B O 1
ATOM 3834 N N . MET B 1 92 ? 5.098 18.172 -4.465 1 93.31 92 MET B N 1
ATOM 3835 C CA . MET B 1 92 ? 6.07 18.625 -3.471 1 93.31 92 MET B CA 1
ATOM 3836 C C . MET B 1 92 ? 5.371 19.297 -2.293 1 93.31 92 MET B C 1
ATOM 3838 O O . MET B 1 92 ? 4.465 20.109 -2.484 1 93.31 92 MET B O 1
ATOM 3842 N N . ASP B 1 93 ? 5.801 18.922 -1.116 1 91.25 93 ASP B N 1
ATOM 3843 C CA . ASP B 1 93 ? 5.195 19.5 0.078 1 91.25 93 ASP B CA 1
ATOM 3844 C C . ASP B 1 93 ? 5.691 20.922 0.31 1 91.25 93 ASP B C 1
ATOM 3846 O O . ASP B 1 93 ? 6.891 21.188 0.224 1 91.25 93 ASP B O 1
ATOM 3850 N N . ARG B 1 94 ? 4.777 21.719 0.527 1 91.56 94 ARG B N 1
ATOM 3851 C CA . ARG B 1 94 ? 5.047 23.094 0.943 1 91.56 94 ARG B CA 1
ATOM 3852 C C . ARG B 1 94 ? 4.527 23.344 2.355 1 91.56 94 ARG B C 1
ATOM 3854 O O . ARG B 1 94 ? 3.33 23.234 2.613 1 91.56 94 ARG B O 1
ATOM 3861 N N . GLN B 1 95 ? 5.465 23.703 3.223 1 91.25 95 GLN B N 1
ATOM 3862 C CA . GLN B 1 95 ? 5.086 23.859 4.625 1 91.25 95 GLN B CA 1
ATOM 3863 C C . GLN B 1 95 ? 5.605 25.172 5.191 1 91.25 95 GLN B C 1
ATOM 3865 O O . GLN B 1 95 ? 6.809 25.438 5.141 1 91.25 95 GLN B O 1
ATOM 3870 N N . ARG B 1 96 ? 4.699 25.922 5.719 1 90.69 96 ARG B N 1
ATOM 3871 C CA . ARG B 1 96 ? 5.102 27.094 6.5 1 90.69 96 ARG B CA 1
ATOM 3872 C C . ARG B 1 96 ? 5.566 26.672 7.895 1 90.69 96 ARG B C 1
ATOM 3874 O O . ARG B 1 96 ? 4.797 26.094 8.664 1 90.69 96 ARG B O 1
ATOM 3881 N N . MET B 1 97 ? 6.773 26.938 8.117 1 88.81 97 MET B N 1
ATOM 3882 C CA . MET B 1 97 ? 7.363 26.547 9.391 1 88.81 97 MET B CA 1
ATOM 3883 C C . MET B 1 97 ? 7.293 27.688 10.406 1 88.81 97 MET B C 1
ATOM 3885 O O . MET B 1 97 ? 7.516 28.844 10.055 1 88.81 97 MET B O 1
ATOM 3889 N N . ILE B 1 98 ? 6.957 27.344 11.602 1 84 98 ILE B N 1
ATOM 3890 C CA . ILE B 1 98 ? 6.902 28.328 12.688 1 84 98 ILE B CA 1
ATOM 3891 C C . ILE B 1 98 ? 8.297 28.5 13.289 1 84 98 ILE B C 1
ATOM 3893 O O . ILE B 1 98 ? 8.727 29.625 13.547 1 84 98 ILE B O 1
ATOM 3897 N N . LYS B 1 99 ? 8.969 27.469 13.555 1 79.44 99 LYS B N 1
ATOM 3898 C CA . LYS B 1 99 ? 10.328 27.5 14.094 1 79.44 99 LYS B CA 1
ATOM 3899 C C . LYS B 1 99 ? 11.227 26.5 13.391 1 79.44 99 LYS B C 1
ATOM 3901 O O . LYS B 1 99 ? 11.031 25.281 13.523 1 79.44 99 LYS B O 1
ATOM 3906 N N . PRO B 1 100 ? 12.227 26.922 12.68 1 79.19 100 PRO B N 1
ATOM 3907 C CA . PRO B 1 100 ? 12.555 28.266 12.234 1 79.19 100 PRO B CA 1
ATOM 3908 C C . PRO B 1 100 ? 11.539 28.828 11.242 1 79.19 100 PRO B C 1
ATOM 3910 O O . PRO B 1 100 ? 10.953 28.078 10.461 1 79.19 100 PRO B O 1
ATOM 3913 N N . GLU B 1 101 ? 11.336 30.062 11.297 1 81.31 101 GLU B N 1
ATOM 3914 C CA . GLU B 1 101 ? 10.344 30.688 10.43 1 81.31 101 GLU B CA 1
ATOM 3915 C C . GLU B 1 101 ? 10.781 30.641 8.969 1 81.31 101 GLU B C 1
ATOM 3917 O O . GLU B 1 101 ? 11.945 30.875 8.656 1 81.31 101 GLU B O 1
ATOM 3922 N N . GLY B 1 102 ? 9.906 30.219 8.133 1 86 102 GLY B N 1
ATOM 3923 C CA . GLY B 1 102 ? 10.172 30.156 6.707 1 86 102 GLY B CA 1
ATOM 3924 C C . GLY B 1 102 ? 9.328 29.125 5.988 1 86 102 GLY B C 1
ATOM 3925 O O . GLY B 1 102 ? 8.32 28.656 6.523 1 86 102 GLY B O 1
ATOM 3926 N N . MET B 1 103 ? 9.664 29.078 4.727 1 90.44 103 MET B N 1
ATOM 3927 C CA . MET B 1 103 ? 8.961 28.109 3.895 1 90.44 103 MET B CA 1
ATOM 3928 C C . MET B 1 103 ? 9.844 26.891 3.621 1 90.44 103 MET B C 1
ATOM 3930 O O . MET B 1 103 ? 10.992 27.031 3.197 1 90.44 103 MET B O 1
ATOM 3934 N N . GLN B 1 104 ? 9.273 25.734 3.926 1 90.38 104 GLN B N 1
ATOM 3935 C CA . GLN B 1 104 ? 10.008 24.5 3.684 1 90.38 104 GLN B CA 1
ATOM 3936 C C . GLN B 1 104 ? 9.391 23.703 2.533 1 90.38 104 GLN B C 1
ATOM 3938 O O . GLN B 1 104 ? 8.18 23.484 2.502 1 90.38 104 GLN B O 1
ATOM 3943 N N . PHE B 1 105 ? 10.258 23.375 1.628 1 91.31 105 PHE B N 1
ATOM 3944 C CA . PHE B 1 105 ? 9.867 22.469 0.551 1 91.31 105 PHE B CA 1
ATOM 3945 C C . PHE B 1 105 ? 10.492 21.094 0.744 1 91.31 105 PHE B C 1
ATOM 3947 O O . PHE B 1 105 ? 11.695 20.984 1.006 1 91.31 105 PHE B O 1
ATOM 3954 N N . SER B 1 106 ? 9.617 20.078 0.693 1 90.94 106 SER B N 1
ATOM 3955 C CA . SER B 1 106 ? 10.148 18.734 0.91 1 90.94 106 SER B CA 1
ATOM 3956 C C . SER B 1 106 ? 9.609 17.75 -0.122 1 90.94 106 SER B C 1
ATOM 3958 O O . SER B 1 106 ? 8.492 17.906 -0.619 1 90.94 106 SER B O 1
ATOM 3960 N N . THR B 1 107 ? 10.422 16.781 -0.467 1 90.94 107 THR B N 1
ATOM 3961 C CA . THR B 1 107 ? 10.047 15.711 -1.39 1 90.94 107 THR B CA 1
ATOM 3962 C C . THR B 1 107 ? 10.93 14.484 -1.179 1 90.94 107 THR B C 1
ATOM 3964 O O . THR B 1 107 ? 11.961 14.562 -0.508 1 90.94 107 THR B O 1
ATOM 3967 N N . VAL B 1 108 ? 10.414 13.391 -1.63 1 90.88 108 VAL B N 1
ATOM 3968 C CA . VAL B 1 108 ? 11.18 12.148 -1.545 1 90.88 108 VAL B CA 1
ATOM 3969 C C . VAL B 1 108 ? 11.562 11.68 -2.947 1 90.88 108 VAL B C 1
ATOM 3971 O O . VAL B 1 108 ? 10.695 11.469 -3.795 1 90.88 108 VAL B O 1
ATOM 3974 N N . ILE B 1 109 ? 12.844 11.539 -3.143 1 91.62 109 ILE B N 1
ATOM 3975 C CA . ILE B 1 109 ? 13.344 11.094 -4.438 1 91.62 109 ILE B CA 1
ATOM 3976 C C . ILE B 1 109 ? 13.891 9.672 -4.312 1 91.62 109 ILE B C 1
ATOM 3978 O O . ILE B 1 109 ? 14.648 9.367 -3.387 1 91.62 109 ILE B O 1
ATOM 3982 N N . VAL B 1 110 ? 13.492 8.812 -5.277 1 92.19 110 VAL B N 1
ATOM 3983 C CA . VAL B 1 110 ? 13.898 7.414 -5.258 1 92.19 110 VAL B CA 1
ATOM 3984 C C . VAL B 1 110 ? 14.859 7.137 -6.414 1 92.19 110 VAL B C 1
ATOM 3986 O O . VAL B 1 110 ? 14.602 7.551 -7.551 1 92.19 110 VAL B O 1
ATOM 3989 N N . ILE B 1 111 ? 15.969 6.535 -6.055 1 90.62 111 ILE B N 1
ATOM 3990 C CA . ILE B 1 111 ? 16.906 6.055 -7.059 1 90.62 111 ILE B CA 1
ATOM 3991 C C . ILE B 1 111 ? 16.781 4.539 -7.199 1 90.62 111 ILE B C 1
ATOM 3993 O O . ILE B 1 111 ? 17.125 3.795 -6.273 1 90.62 111 ILE B O 1
ATOM 3997 N N . SER B 1 112 ? 16.297 4.16 -8.344 1 91.69 112 SER B N 1
ATOM 3998 C CA . SER B 1 112 ? 16.094 2.74 -8.609 1 91.69 112 SER B CA 1
ATOM 3999 C C . SER B 1 112 ? 17.078 2.217 -9.641 1 91.69 112 SER B C 1
ATOM 4001 O O . SER B 1 112 ? 17.188 2.762 -10.742 1 91.69 112 SER B O 1
ATOM 4003 N N . PHE B 1 113 ? 17.719 1.151 -9.305 1 90.44 113 PHE B N 1
ATOM 4004 C CA . PHE B 1 113 ? 18.734 0.604 -10.195 1 90.44 113 PHE B CA 1
ATOM 4005 C C . PHE B 1 113 ? 18.109 -0.356 -11.203 1 90.44 113 PHE B C 1
ATOM 4007 O O . PHE B 1 113 ? 18.562 -0.446 -12.344 1 90.44 113 PHE B O 1
ATOM 4014 N N . HIS B 1 114 ? 17.078 -1.065 -10.789 1 90.56 114 HIS B N 1
ATOM 4015 C CA . HIS B 1 114 ? 16.359 -1.914 -11.727 1 90.56 114 HIS B CA 1
ATOM 4016 C C . HIS B 1 114 ? 15.375 -1.098 -12.562 1 90.56 114 HIS B C 1
ATOM 4018 O O . HIS B 1 114 ? 14.719 -0.191 -12.047 1 90.56 114 HIS B O 1
ATOM 4024 N N . PRO B 1 115 ? 15.227 -1.343 -13.703 1 84.44 115 PRO B N 1
ATOM 4025 C CA . PRO B 1 115 ? 14.391 -0.513 -14.578 1 84.44 115 PRO B CA 1
ATOM 4026 C C . PRO B 1 115 ? 12.898 -0.646 -14.273 1 84.44 115 PRO B C 1
ATOM 4028 O O . PRO B 1 115 ? 12.125 0.26 -14.578 1 84.44 115 PRO B O 1
ATOM 4031 N N . LEU B 1 116 ? 12.523 -1.74 -13.672 1 88.38 116 LEU B N 1
ATOM 4032 C CA . LEU B 1 116 ? 11.086 -1.964 -13.523 1 88.38 116 LEU B CA 1
ATOM 4033 C C . LEU B 1 116 ? 10.711 -2.08 -12.047 1 88.38 116 LEU B C 1
ATOM 4035 O O . LEU B 1 116 ? 9.602 -1.703 -11.656 1 88.38 116 LEU B O 1
ATOM 4039 N N . PHE B 1 117 ? 11.703 -2.594 -11.273 1 93.19 117 PHE B N 1
ATOM 4040 C CA . PHE B 1 117 ? 11.328 -2.959 -9.914 1 93.19 117 PHE B CA 1
ATOM 4041 C C . PHE B 1 117 ? 12.133 -2.158 -8.891 1 93.19 117 PHE B C 1
ATOM 4043 O O . PHE B 1 117 ? 13.234 -1.701 -9.188 1 93.19 117 PHE B O 1
ATOM 4050 N N . VAL B 1 118 ? 11.492 -1.937 -7.77 1 93.12 118 VAL B N 1
ATOM 4051 C CA . VAL B 1 118 ? 12.211 -1.451 -6.598 1 93.12 118 VAL B CA 1
ATOM 4052 C C . VAL B 1 118 ? 12.852 -2.627 -5.859 1 93.12 118 VAL B C 1
ATOM 4054 O O . VAL B 1 118 ? 12.156 -3.557 -5.445 1 93.12 118 VAL B O 1
ATOM 4057 N N . THR B 1 119 ? 14.117 -2.578 -5.715 1 91.88 119 THR B N 1
ATOM 4058 C CA . THR B 1 119 ? 14.844 -3.691 -5.117 1 91.88 119 THR B CA 1
ATOM 4059 C C . THR B 1 119 ? 15.648 -3.227 -3.906 1 91.88 119 THR B C 1
ATOM 4061 O O . THR B 1 119 ? 15.594 -2.051 -3.533 1 91.88 119 THR B O 1
ATOM 4064 N N . LYS B 1 120 ? 16.406 -4.145 -3.346 1 87.31 120 LYS B N 1
ATOM 4065 C CA . LYS B 1 120 ? 17.125 -3.902 -2.102 1 87.31 120 LYS B CA 1
ATOM 4066 C C . LYS B 1 120 ? 18.25 -2.885 -2.305 1 87.31 120 LYS B C 1
ATOM 4068 O O . LYS B 1 120 ? 18.672 -2.236 -1.352 1 87.31 120 LYS B O 1
ATOM 4073 N N . VAL B 1 121 ? 18.703 -2.707 -3.463 1 86.94 121 VAL B N 1
ATOM 4074 C CA . VAL B 1 121 ? 19.844 -1.829 -3.717 1 86.94 121 VAL B CA 1
ATOM 4075 C C . VAL B 1 121 ? 19.359 -0.389 -3.879 1 86.94 121 VAL B C 1
ATOM 4077 O O . VAL B 1 121 ? 20.156 0.548 -3.844 1 86.94 121 VAL B O 1
ATOM 4080 N N . ASP B 1 122 ? 18.062 -0.229 -4.051 1 89.88 122 ASP B N 1
ATOM 4081 C CA . ASP B 1 122 ? 17.5 1.098 -4.293 1 89.88 122 ASP B CA 1
ATOM 4082 C C . ASP B 1 122 ? 17.531 1.945 -3.023 1 89.88 122 ASP B C 1
ATOM 4084 O O . ASP B 1 122 ? 17.594 1.41 -1.915 1 89.88 122 ASP B O 1
ATOM 4088 N N . ARG B 1 123 ? 17.547 3.268 -3.252 1 88.19 123 ARG B N 1
ATOM 4089 C CA . ARG B 1 123 ? 17.578 4.207 -2.137 1 88.19 123 ARG B CA 1
ATOM 4090 C C . ARG B 1 123 ? 16.578 5.336 -2.334 1 88.19 123 ARG B C 1
ATOM 4092 O O . ARG B 1 123 ? 16.359 5.793 -3.459 1 88.19 123 ARG B O 1
ATOM 4099 N N . ALA B 1 124 ? 15.953 5.652 -1.189 1 89.62 124 ALA B N 1
ATOM 4100 C CA . ALA B 1 124 ? 15.07 6.812 -1.168 1 89.62 124 ALA B CA 1
ATOM 4101 C C . ALA B 1 124 ? 15.648 7.93 -0.306 1 89.62 124 ALA B C 1
ATOM 4103 O O . ALA B 1 124 ? 16.172 7.676 0.782 1 89.62 124 ALA B O 1
ATOM 4104 N N . PHE B 1 125 ? 15.594 9.172 -0.802 1 87.31 125 PHE B N 1
ATOM 4105 C CA . PHE B 1 125 ? 16.141 10.32 -0.085 1 87.31 125 PHE B CA 1
ATOM 4106 C C . PHE B 1 125 ? 15.062 11.352 0.198 1 87.31 125 PHE B C 1
ATOM 4108 O O . PHE B 1 125 ? 14.375 11.812 -0.72 1 87.31 125 PHE B O 1
ATOM 4115 N N . HIS B 1 126 ? 14.898 11.625 1.495 1 88.19 126 HIS B N 1
ATOM 4116 C CA . HIS B 1 126 ? 14.016 12.719 1.894 1 88.19 126 HIS B CA 1
ATOM 4117 C C . HIS B 1 126 ? 14.734 14.062 1.792 1 88.19 126 HIS B C 1
ATOM 4119 O O . HIS B 1 126 ? 15.68 14.328 2.535 1 88.19 126 HIS B O 1
ATOM 4125 N N . ILE B 1 127 ? 14.289 14.875 0.92 1 89.88 127 ILE B N 1
ATOM 4126 C CA . ILE B 1 127 ? 14.93 16.172 0.685 1 89.88 127 ILE B CA 1
ATOM 4127 C C . ILE B 1 127 ? 14.102 17.281 1.333 1 89.88 127 ILE B C 1
ATOM 4129 O O . ILE B 1 127 ? 12.883 17.328 1.152 1 89.88 127 ILE B O 1
ATOM 4133 N N . ASN B 1 128 ? 14.766 18.094 2.121 1 89.88 128 ASN B N 1
ATOM 4134 C CA . ASN B 1 128 ? 14.148 19.25 2.75 1 89.88 128 ASN B CA 1
ATOM 4135 C C . ASN B 1 128 ? 14.891 20.531 2.404 1 89.88 128 ASN B C 1
ATOM 4137 O O . ASN B 1 128 ? 16.109 20.625 2.602 1 89.88 128 ASN B O 1
ATOM 4141 N N . CYS B 1 129 ? 14.195 21.484 1.794 1 89.38 129 CYS B N 1
ATOM 4142 C CA . CYS B 1 129 ? 14.75 22.797 1.484 1 89.38 129 CYS B CA 1
ATOM 4143 C C . CYS B 1 129 ? 14.023 23.891 2.248 1 89.38 129 CYS B C 1
ATOM 4145 O O . CYS B 1 129 ? 12.805 24.047 2.127 1 89.38 129 CYS B O 1
ATOM 4147 N N . MET B 1 130 ? 14.781 24.672 3.066 1 89.38 130 MET B N 1
ATOM 4148 C CA . MET B 1 130 ? 14.219 25.766 3.865 1 89.38 130 MET B CA 1
ATOM 4149 C C . MET B 1 130 ? 14.539 27.109 3.24 1 89.38 130 MET B C 1
ATOM 4151 O O . MET B 1 130 ? 15.68 27.375 2.875 1 89.38 130 MET B O 1
ATOM 4155 N N . TYR B 1 131 ? 13.508 27.922 3.033 1 87.69 131 TYR B N 1
ATOM 4156 C CA . TYR B 1 131 ? 13.648 29.266 2.475 1 87.69 131 TYR B CA 1
ATOM 4157 C C . TYR B 1 131 ? 13.18 30.328 3.467 1 87.69 131 TYR B C 1
ATOM 4159 O O . TYR B 1 131 ? 12.078 30.234 4.004 1 87.69 131 TYR B O 1
ATOM 4167 N N . ARG B 1 132 ? 14.07 31.266 3.828 1 81.94 132 ARG B N 1
ATOM 4168 C CA . ARG B 1 132 ? 13.727 32.312 4.793 1 81.94 132 ARG B CA 1
ATOM 4169 C C . ARG B 1 132 ? 13.484 33.625 4.098 1 81.94 132 ARG B C 1
ATOM 4171 O O . ARG B 1 132 ? 14.133 33.938 3.092 1 81.94 132 ARG B O 1
ATOM 4178 N N . GLU B 1 133 ? 12.359 34.25 4.328 1 67.69 133 GLU B N 1
ATOM 4179 C CA . GLU B 1 133 ? 12.109 35.594 3.811 1 67.69 133 GLU B CA 1
ATOM 4180 C C . GLU B 1 133 ? 13.133 36.594 4.352 1 67.69 133 GLU B C 1
ATOM 4182 O O . GLU B 1 133 ? 13.469 36.562 5.539 1 67.69 133 GLU B O 1
ATOM 4187 N N . THR B 1 134 ? 13.984 37.094 3.492 1 55.28 134 THR B N 1
ATOM 4188 C CA . THR B 1 134 ? 14.828 38.188 3.928 1 55.28 134 THR B CA 1
ATOM 4189 C C . THR B 1 134 ? 13.977 39.344 4.43 1 55.28 134 THR B C 1
ATOM 4191 O O . THR B 1 134 ? 13.078 39.812 3.727 1 55.28 134 THR B O 1
ATOM 4194 N N . VAL B 1 135 ? 13.664 39.5 5.621 1 48.31 135 VAL B N 1
ATOM 4195 C CA . VAL B 1 135 ? 13.086 40.75 6.109 1 48.31 135 VAL B CA 1
ATOM 4196 C C . VAL B 1 135 ? 13.898 41.938 5.586 1 48.31 135 VAL B C 1
ATOM 4198 O O . VAL B 1 135 ? 15.094 42.062 5.871 1 48.31 135 VAL B O 1
ATOM 4201 N N . GLN B 1 136 ? 13.547 42.438 4.473 1 40.59 136 GLN B N 1
ATOM 4202 C CA . GLN B 1 136 ? 14.117 43.719 4.102 1 40.59 136 GLN B CA 1
ATOM 4203 C C . GLN B 1 136 ? 13.781 44.781 5.137 1 40.59 136 GLN B C 1
ATOM 4205 O O . GLN B 1 136 ? 12.617 45.156 5.312 1 40.59 136 GLN B O 1
ATOM 4210 N N . THR B 1 137 ? 14.398 44.875 6.227 1 36.03 137 THR B N 1
ATOM 4211 C CA . THR B 1 137 ? 14.312 46.125 6.945 1 36.03 137 THR B CA 1
ATOM 4212 C C . THR B 1 137 ? 14.688 47.281 6.035 1 36.03 137 THR B C 1
ATOM 4214 O O . THR B 1 137 ? 15.812 47.375 5.539 1 36.03 137 THR B O 1
ATOM 4217 N N . VAL B 1 138 ? 13.664 47.75 5.324 1 36.56 138 VAL B N 1
ATOM 4218 C CA . VAL B 1 138 ? 13.906 49.062 4.707 1 36.56 138 VAL B CA 1
ATOM 4219 C C . VAL B 1 138 ? 14.344 50.062 5.766 1 36.56 138 VAL B C 1
ATOM 4221 O O . VAL B 1 138 ? 13.57 50.406 6.664 1 36.56 138 VAL B O 1
ATOM 4224 N N . ASN B 1 139 ? 15.594 50.156 6.082 1 34.53 139 ASN B N 1
ATOM 4225 C CA . ASN B 1 139 ? 16.125 51.344 6.758 1 34.53 139 ASN B CA 1
ATOM 4226 C C . ASN B 1 139 ? 15.922 52.594 5.93 1 34.53 139 ASN B C 1
ATOM 4228 O O . ASN B 1 139 ? 16.562 52.781 4.895 1 34.53 139 ASN B O 1
ATOM 4232 N N . GLN B 1 140 ? 14.641 53.125 5.844 1 34.91 140 GLN B N 1
ATOM 4233 C CA . GLN B 1 140 ? 14.617 54.531 5.492 1 34.91 140 GLN B CA 1
ATOM 4234 C C . GLN B 1 140 ? 15.492 55.344 6.438 1 34.91 140 GLN B C 1
ATOM 4236 O O . GLN B 1 140 ? 15.32 55.281 7.656 1 34.91 140 GLN B O 1
ATOM 4241 N N . GLN B 1 141 ? 16.625 55.781 6.031 1 34.53 141 GLN B N 1
ATOM 4242 C CA . GLN B 1 141 ? 17.469 56.875 6.57 1 34.53 141 GLN B CA 1
ATOM 4243 C C . GLN B 1 141 ? 16.641 58.125 6.816 1 34.53 141 GLN B C 1
ATOM 4245 O O . GLN B 1 141 ? 16.547 59 5.941 1 34.53 141 GLN B O 1
ATOM 4250 N N . LEU B 1 142 ? 15.344 58.125 7.332 1 33.97 142 LEU B N 1
ATOM 4251 C CA . LEU B 1 142 ? 14.984 59.438 7.816 1 33.97 142 LEU B CA 1
ATOM 4252 C C . LEU B 1 142 ? 15.922 59.875 8.938 1 33.97 142 LEU B C 1
ATOM 4254 O O . LEU B 1 142 ? 16.219 59.094 9.844 1 33.97 142 LEU B O 1
ATOM 4258 N N . GLU B 1 143 ? 16.719 60.969 8.75 1 34.91 143 GLU B N 1
ATOM 4259 C CA . GLU B 1 143 ? 17.516 61.844 9.625 1 34.91 143 GLU B CA 1
ATOM 4260 C C . GLU B 1 143 ? 16.766 62.125 10.922 1 34.91 143 GLU B C 1
ATOM 4262 O O . GLU B 1 143 ? 17.172 63 11.688 1 34.91 143 GLU B O 1
ATOM 4267 N N . VAL B 1 144 ? 15.438 62 11.078 1 34.34 144 VAL B N 1
ATOM 4268 C CA . VAL B 1 144 ? 15.008 62.531 12.367 1 34.34 144 VAL B CA 1
ATOM 4269 C C . VAL B 1 144 ? 15.68 61.75 13.492 1 34.34 144 VAL B C 1
ATOM 4271 O O . VAL B 1 144 ? 16.141 60.625 13.289 1 34.34 144 VAL B O 1
ATOM 4274 N N . SER B 1 145 ? 15.789 62.375 14.812 1 33.44 145 SER B N 1
ATOM 4275 C CA . SER B 1 145 ? 16.344 61.938 16.078 1 33.44 145 SER B CA 1
ATOM 4276 C C . SER B 1 145 ? 15.992 60.469 16.344 1 33.44 145 SER B C 1
ATOM 4278 O O . SER B 1 145 ? 14.875 60.031 16.062 1 33.44 145 SER B O 1
ATOM 4280 N N . SER B 1 146 ? 16.953 59.562 16.25 1 34.38 146 SER B N 1
ATOM 4281 C CA . SER B 1 146 ? 17.047 58.125 16.328 1 34.38 146 SER B CA 1
ATOM 4282 C C . SER B 1 146 ? 16.281 57.562 17.531 1 34.38 146 SER B C 1
ATOM 4284 O O . SER B 1 146 ? 16.781 57.562 18.656 1 34.38 146 SER B O 1
ATOM 4286 N N . ILE B 1 147 ? 15.031 58.156 17.75 1 35.19 147 ILE B N 1
ATOM 4287 C CA . ILE B 1 147 ? 14.414 57.5 18.906 1 35.19 147 ILE B CA 1
ATOM 4288 C C . ILE B 1 147 ? 14.461 55.969 18.719 1 35.19 147 ILE B C 1
ATOM 4290 O O . ILE B 1 147 ? 14.039 55.469 17.688 1 35.19 147 ILE B O 1
ATOM 4294 N N . PRO B 1 148 ? 15.383 55.25 19.484 1 33.88 148 PRO B N 1
ATOM 4295 C CA . PRO B 1 148 ? 15.453 53.781 19.484 1 33.88 148 PRO B CA 1
ATOM 4296 C C . PRO B 1 148 ? 14.078 53.125 19.391 1 33.88 148 PRO B C 1
ATOM 4298 O O . PRO B 1 148 ? 13.211 53.375 20.234 1 33.88 148 PRO B O 1
ATOM 4301 N N . THR B 1 149 ? 13.406 53.281 18.266 1 33.94 149 THR B N 1
ATOM 4302 C CA . THR B 1 149 ? 12.195 52.469 18.25 1 33.94 149 THR B CA 1
ATOM 4303 C C . THR B 1 149 ? 12.484 51.062 18.75 1 33.94 149 THR B C 1
ATOM 4305 O O . THR B 1 149 ? 13.312 50.344 18.188 1 33.94 149 THR B O 1
ATOM 4308 N N . GLU B 1 150 ? 12.477 50.875 20.078 1 31.94 150 GLU B N 1
ATOM 4309 C CA . GLU B 1 150 ? 12.469 49.531 20.656 1 31.94 150 GLU B CA 1
ATOM 4310 C C . GLU B 1 150 ? 11.562 48.594 19.844 1 31.94 150 GLU B C 1
ATOM 4312 O O . GLU B 1 150 ? 10.359 48.844 19.719 1 31.94 150 GLU B O 1
ATOM 4317 N N . GLU B 1 151 ? 11.945 48.219 18.656 1 35.62 151 GLU B N 1
ATOM 4318 C CA . GLU B 1 151 ? 11.164 47.094 18.109 1 35.62 151 GLU B CA 1
ATOM 4319 C C . GLU B 1 151 ? 10.633 46.188 19.203 1 35.62 151 GLU B C 1
ATOM 4321 O O . GLU B 1 151 ? 11.414 45.625 19.984 1 35.62 151 GLU B O 1
ATOM 4326 N N . VAL B 1 152 ? 9.648 46.594 19.953 1 35.5 152 VAL B N 1
ATOM 4327 C CA . VAL B 1 152 ? 8.969 45.688 20.891 1 35.5 152 VAL B CA 1
ATOM 4328 C C . VAL B 1 152 ? 8.883 44.281 20.297 1 35.5 152 VAL B C 1
ATOM 4330 O O . VAL B 1 152 ? 8.117 44.031 19.359 1 35.5 152 VAL B O 1
ATOM 4333 N N . GLN B 1 153 ? 9.938 43.719 19.797 1 39.62 153 GLN B N 1
ATOM 4334 C CA . GLN B 1 153 ? 9.977 42.281 19.5 1 39.62 153 GLN B CA 1
ATOM 4335 C C . GLN B 1 153 ? 9.305 41.469 20.625 1 39.62 153 GLN B C 1
ATOM 4337 O O . GLN B 1 153 ? 9.773 41.469 21.75 1 39.62 153 GLN B O 1
ATOM 4342 N N . ASN B 1 154 ? 8.07 41.594 20.922 1 41.75 154 ASN B N 1
ATOM 4343 C CA . ASN B 1 154 ? 7.418 40.656 21.812 1 41.75 154 ASN B CA 1
ATOM 4344 C C . ASN B 1 154 ? 7.977 39.25 21.609 1 41.75 154 ASN B C 1
ATOM 4346 O O . ASN B 1 154 ? 7.789 38.625 20.562 1 41.75 154 ASN B O 1
ATOM 4350 N N . ASP B 1 155 ? 9.172 38.969 22.062 1 53.69 155 ASP B N 1
ATOM 4351 C CA . ASP B 1 155 ? 10.125 37.844 22.062 1 53.69 155 ASP B CA 1
ATOM 4352 C C . ASP B 1 155 ? 9.469 36.562 22.531 1 53.69 155 ASP B C 1
ATOM 4354 O O . ASP B 1 155 ? 9.977 35.906 23.453 1 53.69 155 ASP B O 1
ATOM 4358 N N . MET B 1 156 ? 8.156 36.531 22.484 1 62.38 156 MET B N 1
ATOM 4359 C CA . MET B 1 156 ? 7.723 35.25 23.016 1 62.38 156 MET B CA 1
ATOM 4360 C C . MET B 1 156 ? 8.32 34.094 22.203 1 62.38 156 MET B C 1
ATOM 4362 O O . MET B 1 156 ? 8.344 34.156 20.969 1 62.38 156 MET B O 1
ATOM 4366 N N . PRO B 1 157 ? 8.922 33.156 22.906 1 76.31 157 PRO B N 1
ATOM 4367 C CA . PRO B 1 157 ? 9.531 32.031 22.203 1 76.31 157 PRO B CA 1
ATOM 4368 C C . PRO B 1 157 ? 8.531 31.25 21.375 1 76.31 157 PRO B C 1
ATOM 4370 O O . PRO B 1 157 ? 7.43 30.938 21.844 1 76.31 157 PRO B O 1
ATOM 4373 N N . ILE B 1 158 ? 8.758 31.203 20.188 1 80.81 158 ILE B N 1
ATOM 4374 C CA . ILE B 1 158 ? 7.918 30.453 19.266 1 80.81 158 ILE B CA 1
ATOM 4375 C C . ILE B 1 158 ? 7.973 28.969 19.609 1 80.81 158 ILE B C 1
ATOM 4377 O O . ILE B 1 158 ? 9.055 28.391 19.75 1 80.81 158 ILE B O 1
ATOM 4381 N N . PRO B 1 159 ? 6.793 28.391 19.75 1 88.19 159 PRO B N 1
ATOM 4382 C CA . PRO B 1 159 ? 6.766 27 20.219 1 88.19 159 PRO B CA 1
ATOM 4383 C C . PRO B 1 159 ? 6.992 26 19.094 1 88.19 159 PRO B C 1
ATOM 4385 O O . PRO B 1 159 ? 6.883 26.344 17.906 1 88.19 159 PRO B O 1
ATOM 4388 N N . MET B 1 160 ? 7.367 24.828 19.547 1 90.69 160 MET B N 1
ATOM 4389 C CA . MET B 1 160 ? 7.391 23.688 18.641 1 90.69 160 MET B CA 1
ATOM 4390 C C . MET B 1 160 ? 6.023 23 18.594 1 90.69 160 MET B C 1
ATOM 4392 O O . MET B 1 160 ? 5.426 22.719 19.641 1 90.69 160 MET B O 1
ATOM 4396 N N . CYS B 1 161 ? 5.512 22.859 17.406 1 93.81 161 CYS B N 1
ATOM 4397 C CA . CYS B 1 161 ? 4.203 22.234 17.234 1 93.81 161 CYS B CA 1
ATOM 4398 C C . CYS B 1 161 ? 4.316 20.938 16.438 1 93.81 161 CYS B C 1
ATOM 4400 O O . CYS B 1 161 ? 5.137 20.844 15.523 1 93.81 161 CYS B O 1
ATOM 4402 N N . THR B 1 162 ? 3.477 19.891 16.781 1 95.12 162 THR B N 1
ATOM 4403 C CA . THR B 1 162 ? 3.535 18.594 16.109 1 95.12 162 THR B CA 1
ATOM 4404 C C . THR B 1 162 ? 2.131 18.062 15.844 1 95.12 162 THR B C 1
ATOM 4406 O O . THR B 1 162 ? 1.175 18.453 16.516 1 95.12 162 THR B O 1
ATOM 4409 N N . TYR B 1 163 ? 1.97 17.375 14.781 1 97.25 163 TYR B N 1
ATOM 4410 C CA . TYR B 1 163 ? 0.763 16.641 14.43 1 97.25 163 TYR B CA 1
ATOM 4411 C C . TYR B 1 163 ? 1.051 15.148 14.32 1 97.25 163 TYR B C 1
ATOM 4413 O O . TYR B 1 163 ? 1.851 14.719 13.484 1 97.25 163 TYR B O 1
ATOM 4421 N N . THR B 1 164 ? 0.344 14.297 15.211 1 97.12 164 THR B N 1
ATOM 4422 C CA . THR B 1 164 ? 0.571 12.852 15.203 1 97.12 164 THR B CA 1
ATOM 4423 C C . THR B 1 164 ? -0.754 12.094 15.195 1 97.12 164 THR B C 1
ATOM 4425 O O . THR B 1 164 ? -1.77 12.609 15.68 1 97.12 164 THR B O 1
ATOM 4428 N N . ILE B 1 165 ? -0.716 11 14.594 1 97.56 165 ILE B N 1
ATOM 4429 C CA . ILE B 1 165 ? -1.815 10.039 14.641 1 97.56 165 ILE B CA 1
ATOM 4430 C C . ILE B 1 165 ? -1.444 8.875 15.547 1 97.56 165 ILE B C 1
ATOM 4432 O O . ILE B 1 165 ? -0.46 8.172 15.305 1 97.56 165 ILE B O 1
ATOM 4436 N N . ARG B 1 166 ? -2.328 8.703 16.5 1 97.19 166 ARG B N 1
ATOM 4437 C CA . ARG B 1 166 ? -1.955 7.762 17.547 1 97.19 166 ARG B CA 1
ATOM 4438 C C . ARG B 1 166 ? -2.998 6.656 17.688 1 97.19 166 ARG B C 1
ATOM 4440 O O . ARG B 1 166 ? -4.176 6.867 17.391 1 97.19 166 ARG B O 1
ATOM 4447 N N . LYS B 1 167 ? -2.561 5.543 18.25 1 95.69 167 LYS B N 1
ATOM 4448 C CA . LYS B 1 167 ? -3.434 4.375 18.344 1 95.69 167 LYS B CA 1
ATOM 4449 C C . LYS B 1 167 ? -4.305 4.445 19.594 1 95.69 167 LYS B C 1
ATOM 4451 O O . LYS B 1 167 ? -3.799 4.648 20.703 1 95.69 167 LYS B O 1
ATOM 4456 N N . ASP B 1 168 ? -5.582 4.355 19.516 1 93.38 168 ASP B N 1
ATOM 4457 C CA . ASP B 1 168 ? -6.613 4.109 20.516 1 93.38 168 ASP B CA 1
ATOM 4458 C C . ASP B 1 168 ? -6.75 5.301 21.469 1 93.38 168 ASP B C 1
ATOM 4460 O O . ASP B 1 168 ? -7.863 5.742 21.766 1 93.38 168 ASP B O 1
ATOM 4464 N N . GLU B 1 169 ? -5.539 5.805 21.906 1 94.5 169 GLU B N 1
ATOM 4465 C CA . GLU B 1 169 ? -5.59 6.832 22.938 1 94.5 169 GLU B CA 1
ATOM 4466 C C . GLU B 1 169 ? -4.77 8.055 22.547 1 94.5 169 GLU B C 1
ATOM 4468 O O . GLU B 1 169 ? -3.889 7.969 21.688 1 94.5 169 GLU B O 1
ATOM 4473 N N . ILE B 1 170 ? -5.059 9.125 23.188 1 94.19 170 ILE B N 1
ATOM 4474 C CA . ILE B 1 170 ? -4.418 10.406 22.906 1 94.19 170 ILE B CA 1
ATOM 4475 C C . ILE B 1 170 ? -2.914 10.289 23.125 1 94.19 170 ILE B C 1
ATOM 4477 O O . ILE B 1 170 ? -2.125 10.945 22.438 1 94.19 170 ILE B O 1
ATOM 4481 N N . ASP B 1 171 ? -2.525 9.508 24.109 1 93.75 171 ASP B N 1
ATOM 4482 C CA . ASP B 1 171 ? -1.104 9.328 24.375 1 93.75 171 ASP B CA 1
ATOM 4483 C C . ASP B 1 171 ? -0.628 7.953 23.922 1 93.75 171 ASP B C 1
ATOM 4485 O O . ASP B 1 171 ? 0.351 7.422 24.453 1 93.75 171 ASP B O 1
ATOM 4489 N N . GLY B 1 172 ? -1.342 7.387 23.031 1 94.19 172 GLY B N 1
ATOM 4490 C CA . GLY B 1 172 ? -0.938 6.102 22.469 1 94.19 172 GLY B CA 1
ATOM 4491 C C . GLY B 1 172 ? 0.279 6.195 21.578 1 94.19 172 GLY B C 1
ATOM 4492 O O . GLY B 1 172 ? 0.808 7.285 21.344 1 94.19 172 GLY B O 1
ATOM 4493 N N . PRO B 1 173 ? 0.723 5.09 21.156 1 92.62 173 PRO B N 1
ATOM 4494 C CA . PRO B 1 173 ? 1.878 5.094 20.25 1 92.62 173 PRO B CA 1
ATOM 4495 C C . PRO B 1 173 ? 1.56 5.707 18.891 1 92.62 173 PRO B C 1
ATOM 4497 O O . PRO B 1 173 ? 0.432 5.586 18.406 1 92.62 173 PRO B O 1
ATOM 4500 N N . ILE B 1 174 ? 2.547 6.359 18.344 1 92.75 174 ILE B N 1
ATOM 4501 C CA . ILE B 1 174 ? 2.418 6.926 17 1 92.75 174 ILE B CA 1
ATOM 4502 C C . ILE B 1 174 ? 2.355 5.801 15.977 1 92.75 174 ILE B C 1
ATOM 4504 O O . ILE B 1 174 ? 3.199 4.902 15.977 1 92.75 174 ILE B O 1
ATOM 4508 N N . LEU B 1 175 ? 1.447 5.867 15.055 1 91.94 175 LEU B N 1
ATOM 4509 C CA . LEU B 1 175 ? 1.158 4.762 14.148 1 91.94 175 LEU B CA 1
ATOM 4510 C C . LEU B 1 175 ? 1.981 4.879 12.875 1 91.94 175 LEU B C 1
ATOM 4512 O O . LEU B 1 175 ? 2.141 5.977 12.328 1 91.94 175 LEU B O 1
ATOM 4516 N N . LYS B 1 176 ? 2.484 3.768 12.484 1 85.5 176 LYS B N 1
ATOM 4517 C CA . LYS B 1 176 ? 3.076 3.66 11.156 1 85.5 176 LYS B CA 1
ATOM 4518 C C . LYS B 1 176 ? 2.209 2.803 10.234 1 85.5 176 LYS B C 1
ATOM 4520 O O . LYS B 1 176 ? 2.123 3.064 9.039 1 85.5 176 LYS B O 1
ATOM 4525 N N . TYR B 1 177 ? 1.623 1.812 10.906 1 83.75 177 TYR B N 1
ATOM 4526 C CA . TYR B 1 177 ? 0.748 0.891 10.195 1 83.75 177 TYR B CA 1
ATOM 4527 C C . TYR B 1 177 ? -0.608 0.78 10.883 1 83.75 177 TYR B C 1
ATOM 4529 O O . TYR B 1 177 ? -0.693 0.822 12.109 1 83.75 177 TYR B O 1
ATOM 4537 N N . ALA B 1 178 ? -1.633 0.625 10.016 1 90.62 178 ALA B N 1
ATOM 4538 C CA . ALA B 1 178 ? -2.979 0.453 10.555 1 90.62 178 ALA B CA 1
ATOM 4539 C C . ALA B 1 178 ? -3.865 -0.322 9.586 1 90.62 178 ALA B C 1
ATOM 4541 O O . ALA B 1 178 ? -3.48 -0.561 8.438 1 90.62 178 ALA B O 1
ATOM 4542 N N . ARG B 1 179 ? -4.957 -0.831 10.094 1 88.88 179 ARG B N 1
ATOM 4543 C CA . ARG B 1 179 ? -6.004 -1.421 9.266 1 88.88 179 ARG B CA 1
ATOM 4544 C C . ARG B 1 179 ? -7.203 -0.486 9.148 1 88.88 179 ARG B C 1
ATOM 4546 O O . ARG B 1 179 ? -7.461 0.316 10.047 1 88.88 179 ARG B O 1
ATOM 4553 N N . VAL B 1 180 ? -7.84 -0.683 8.086 1 91 180 VAL B N 1
ATOM 4554 C CA . VAL B 1 180 ? -9.062 0.107 7.938 1 91 180 VAL B CA 1
ATOM 4555 C C . VAL B 1 180 ? -10.008 -0.193 9.094 1 91 180 VAL B C 1
ATOM 4557 O O . VAL B 1 180 ? -10.25 -1.357 9.422 1 91 180 VAL B O 1
ATOM 4560 N N . GLY B 1 181 ? -10.492 0.904 9.773 1 91.56 181 GLY B N 1
ATOM 4561 C CA . GLY B 1 181 ? -11.453 0.725 10.852 1 91.56 181 GLY B CA 1
ATOM 4562 C C . GLY B 1 181 ? -10.812 0.755 12.234 1 91.56 181 GLY B C 1
ATOM 4563 O O . GLY B 1 181 ? -11.516 0.788 13.242 1 91.56 181 GLY B O 1
ATOM 4564 N N . ASP B 1 182 ? -9.523 0.718 12.281 1 93.25 182 ASP B N 1
ATOM 4565 C CA . ASP B 1 182 ? -8.867 0.851 13.578 1 93.25 182 ASP B CA 1
ATOM 4566 C C . ASP B 1 182 ? -9.18 2.199 14.219 1 93.25 182 ASP B C 1
ATOM 4568 O O . ASP B 1 182 ? -9.305 3.211 13.523 1 93.25 182 ASP B O 1
ATOM 4572 N N . GLN B 1 183 ? -9.211 2.137 15.5 1 94.81 183 GLN B N 1
ATOM 4573 C CA . GLN B 1 183 ? -9.445 3.379 16.219 1 94.81 183 GLN B CA 1
ATOM 4574 C C . GLN B 1 183 ? -8.141 4.16 16.406 1 94.81 183 GLN B C 1
ATOM 4576 O O . GLN B 1 183 ? -7.125 3.596 16.812 1 94.81 183 GLN B O 1
ATOM 4581 N N . VAL B 1 184 ? -8.234 5.469 16.094 1 97.44 184 VAL B N 1
ATOM 4582 C CA . VAL B 1 184 ? -7.043 6.301 16.219 1 97.44 184 VAL B CA 1
ATOM 4583 C C . VAL B 1 184 ? -7.418 7.656 16.812 1 97.44 184 VAL B C 1
ATOM 4585 O O . VAL B 1 184 ? -8.602 8 16.891 1 97.44 184 VAL B O 1
ATOM 4588 N N . VAL B 1 185 ? -6.402 8.352 17.219 1 97.88 185 VAL B N 1
ATOM 4589 C CA . VAL B 1 185 ? -6.582 9.703 17.734 1 97.88 185 VAL B CA 1
ATOM 4590 C C . VAL B 1 185 ? -5.637 10.656 17 1 97.88 185 VAL B C 1
ATOM 4592 O O . VAL B 1 185 ? -4.426 10.438 16.984 1 97.88 185 VAL B O 1
ATOM 4595 N N . HIS B 1 186 ? -6.195 11.609 16.375 1 98.44 186 HIS B N 1
ATOM 4596 C CA . HIS B 1 186 ? -5.41 12.727 15.844 1 98.44 186 HIS B CA 1
ATOM 4597 C C . HIS B 1 186 ? -5.031 13.703 16.953 1 98.44 186 HIS B C 1
ATOM 4599 O O . HIS B 1 186 ? -5.891 14.125 17.734 1 98.44 186 HIS B O 1
ATOM 4605 N N . ARG B 1 187 ? -3.787 14.047 17 1 98.31 187 ARG B N 1
ATOM 4606 C CA . ARG B 1 187 ? -3.32 14.938 18.047 1 98.31 187 ARG B CA 1
ATOM 4607 C C . ARG B 1 187 ? -2.479 16.062 17.484 1 98.31 187 ARG B C 1
ATOM 4609 O O . ARG B 1 187 ? -1.462 15.828 16.828 1 98.31 187 ARG B O 1
ATOM 4616 N N . TRP B 1 188 ? -2.93 17.297 17.656 1 98.06 188 TRP B N 1
ATOM 4617 C CA . TRP B 1 188 ? -2.178 18.516 17.375 1 98.06 188 TRP B CA 1
ATOM 4618 C C . TRP B 1 188 ? -1.732 19.188 18.672 1 98.06 188 TRP B C 1
ATOM 4620 O O . TRP B 1 188 ? -2.559 19.5 19.531 1 98.06 188 TRP B O 1
ATOM 4630 N N . GLU B 1 189 ? -0.441 19.453 18.781 1 97.06 189 GLU B N 1
ATOM 4631 C CA . GLU B 1 189 ? 0.03 20 20.047 1 97.06 189 GLU B CA 1
ATOM 4632 C C . GLU B 1 189 ? 1.164 20.984 19.828 1 97.06 189 GLU B C 1
ATOM 4634 O O . GLU B 1 189 ? 2.039 20.766 19 1 97.06 189 GLU B O 1
ATOM 4639 N N . CYS B 1 190 ? 1.059 22.078 20.547 1 95.12 190 CYS B N 1
ATOM 4640 C CA . CYS B 1 190 ? 2.156 23.031 20.641 1 95.12 190 CYS B CA 1
ATOM 4641 C C . CYS B 1 190 ? 2.709 23.109 22.047 1 95.12 190 CYS B C 1
ATOM 4643 O O . CYS B 1 190 ? 1.951 23.25 23.016 1 95.12 190 CYS B O 1
ATOM 4645 N N . ASP B 1 191 ? 4 23.031 22.172 1 92.31 191 ASP B N 1
ATOM 4646 C CA . ASP B 1 191 ? 4.652 23.031 23.484 1 92.31 191 ASP B CA 1
ATOM 4647 C C . ASP B 1 191 ? 4.754 24.438 24.047 1 92.31 191 ASP B C 1
ATOM 4649 O O . ASP B 1 191 ? 5.84 25.031 24.094 1 92.31 191 ASP B O 1
ATOM 4653 N N . THR B 1 192 ? 3.635 24.953 24.484 1 91 192 THR B N 1
ATOM 4654 C CA . THR B 1 192 ? 3.604 26.312 25 1 91 192 THR B CA 1
ATOM 4655 C C . THR B 1 192 ? 2.402 26.516 25.922 1 91 192 THR B C 1
ATOM 4657 O O . THR B 1 192 ? 1.386 25.828 25.781 1 91 192 THR B O 1
ATOM 4660 N N . ASP B 1 193 ? 2.584 27.406 26.844 1 90.31 193 ASP B N 1
ATOM 4661 C CA . ASP B 1 193 ? 1.45 27.812 27.672 1 90.31 193 ASP B CA 1
ATOM 4662 C C . ASP B 1 193 ? 0.997 29.219 27.328 1 90.31 193 ASP B C 1
ATOM 4664 O O . ASP B 1 193 ? -0.026 29.688 27.828 1 90.31 193 ASP B O 1
ATOM 4668 N N . MET B 1 194 ? 1.638 29.812 26.453 1 91.5 194 MET B N 1
ATOM 4669 C CA . MET B 1 194 ? 1.38 31.219 26.156 1 91.5 194 MET B CA 1
ATOM 4670 C C . MET B 1 194 ? 0.45 31.375 24.969 1 91.5 194 MET B C 1
ATOM 4672 O O . MET B 1 194 ? -0.224 32.375 24.812 1 91.5 194 MET B O 1
ATOM 4676 N N . TYR B 1 195 ? 0.502 30.359 24.203 1 93.19 195 TYR B N 1
ATOM 4677 C CA . TYR B 1 195 ? -0.255 30.469 22.953 1 93.19 195 TYR B CA 1
ATOM 4678 C C . TYR B 1 195 ? -1.44 29.5 22.953 1 93.19 195 TYR B C 1
ATOM 4680 O O . TYR B 1 195 ? -1.387 28.438 23.578 1 93.19 195 TYR B O 1
ATOM 4688 N N . GLY B 1 196 ? -2.463 29.953 22.25 1 94.75 196 GLY B N 1
ATOM 4689 C CA . GLY B 1 196 ? -3.562 29.078 21.875 1 94.75 196 GLY B CA 1
ATOM 4690 C C . GLY B 1 196 ? -3.473 28.578 20.438 1 94.75 196 GLY B C 1
ATOM 4691 O O . GLY B 1 196 ? -3 29.297 19.562 1 94.75 196 GLY B O 1
ATOM 4692 N N . LEU B 1 197 ? -3.982 27.391 20.25 1 96 197 LEU B N 1
ATOM 4693 C CA . LEU B 1 197 ? -3.85 26.719 18.969 1 96 197 LEU B CA 1
ATOM 4694 C C . LEU B 1 197 ? -5.207 26.578 18.297 1 96 197 LEU B C 1
ATOM 4696 O O . LEU B 1 197 ? -6.188 26.188 18.922 1 96 197 LEU B O 1
ATOM 4700 N N . LEU B 1 198 ? -5.258 26.953 17.031 1 97.25 198 LEU B N 1
ATOM 4701 C CA . LEU B 1 198 ? -6.41 26.656 16.188 1 97.25 198 LEU B CA 1
ATOM 4702 C C . LEU B 1 198 ? -5.996 25.812 14.984 1 97.25 198 LEU B C 1
ATOM 4704 O O . LEU B 1 198 ? -5.117 26.203 14.211 1 97.25 198 LEU B O 1
ATOM 4708 N N . VAL B 1 199 ? -6.621 24.656 14.867 1 98 199 VAL B N 1
ATOM 4709 C CA . VAL B 1 199 ? -6.375 23.766 13.734 1 98 199 VAL B CA 1
ATOM 4710 C C . VAL B 1 199 ? -7.449 23.984 12.672 1 98 199 VAL B C 1
ATOM 4712 O O . VAL B 1 199 ? -8.641 23.969 12.969 1 98 199 VAL B O 1
ATOM 4715 N N . HIS B 1 200 ? -6.973 24.188 11.453 1 96.56 200 HIS B N 1
ATOM 4716 C CA . HIS B 1 200 ? -7.938 24.406 10.383 1 96.56 200 HIS B CA 1
ATOM 4717 C C . HIS B 1 200 ? -7.355 24 9.031 1 96.56 200 HIS B C 1
ATOM 4719 O O . HIS B 1 200 ? -6.172 23.672 8.938 1 96.56 200 HIS B O 1
ATOM 4725 N N . SER B 1 201 ? -8.164 23.969 7.992 1 96.75 201 SER B N 1
ATOM 4726 C CA . SER B 1 201 ? -7.754 23.688 6.621 1 96.75 201 SER B CA 1
ATOM 4727 C C . SER B 1 201 ? -6.957 22.391 6.543 1 96.75 201 SER B C 1
ATOM 4729 O O . SER B 1 201 ? -5.848 22.359 6.004 1 96.75 201 SER B O 1
ATOM 4731 N N . CYS B 1 202 ? -7.57 21.328 6.98 1 97.75 202 CYS B N 1
ATOM 4732 C CA . CYS B 1 202 ? -6.91 20.031 6.98 1 97.75 202 CYS B CA 1
ATOM 4733 C C . CYS B 1 202 ? -7.285 19.234 5.738 1 97.75 202 CYS B C 1
ATOM 4735 O O . CYS B 1 202 ? -8.461 19.141 5.387 1 97.75 202 CYS B O 1
ATOM 4737 N N . PHE B 1 203 ? -6.258 18.641 5.164 1 97.31 203 PHE B N 1
ATOM 4738 C CA . PHE B 1 203 ? -6.41 17.797 3.984 1 97.31 203 PHE B CA 1
ATOM 4739 C C . PHE B 1 203 ? -5.906 16.375 4.262 1 97.31 203 PHE B C 1
ATOM 4741 O O . PHE B 1 203 ? -4.914 16.203 4.973 1 97.31 203 PHE B O 1
ATOM 4748 N N . VAL B 1 204 ? -6.637 15.406 3.672 1 97.31 204 VAL B N 1
ATOM 4749 C CA . VAL B 1 204 ? -6.113 14.047 3.623 1 97.31 204 VAL B CA 1
ATOM 4750 C C . VAL B 1 204 ? -5.582 13.75 2.225 1 97.31 204 VAL B C 1
ATOM 4752 O O . VAL B 1 204 ? -6.195 14.133 1.225 1 97.31 204 VAL B O 1
ATOM 4755 N N . GLU B 1 205 ? -4.402 13.109 2.25 1 95.38 205 GLU B N 1
ATOM 4756 C CA . GLU B 1 205 ? -3.752 12.812 0.978 1 95.38 205 GLU B CA 1
ATOM 4757 C C . GLU B 1 205 ? -3.291 11.359 0.917 1 95.38 205 GLU B C 1
ATOM 4759 O O . GLU B 1 205 ? -3.02 10.75 1.952 1 95.38 205 GLU B O 1
ATOM 4764 N N . ASP B 1 206 ? -3.176 10.812 -0.329 1 91.56 206 ASP B N 1
ATOM 4765 C CA . ASP B 1 206 ? -2.711 9.445 -0.52 1 91.56 206 ASP B CA 1
ATOM 4766 C C . ASP B 1 206 ? -1.234 9.414 -0.905 1 91.56 206 ASP B C 1
ATOM 4768 O O . ASP B 1 206 ? -0.648 8.344 -1.054 1 91.56 206 ASP B O 1
ATOM 4772 N N . GLY B 1 207 ? -0.662 10.531 -1.117 1 86.75 207 GLY B N 1
ATOM 4773 C CA . GLY B 1 207 ? 0.736 10.594 -1.514 1 86.75 207 GLY B CA 1
ATOM 4774 C C . GLY B 1 207 ? 0.944 10.398 -3.004 1 86.75 207 GLY B C 1
ATOM 4775 O O . GLY B 1 207 ? 2.082 10.359 -3.479 1 86.75 207 GLY B O 1
ATOM 4776 N N . GLN B 1 208 ? -0.113 10.203 -3.717 1 87.75 208 GLN B N 1
ATOM 4777 C CA . GLN B 1 208 ? 0.008 9.969 -5.152 1 87.75 208 GLN B CA 1
ATOM 4778 C C . GLN B 1 208 ? -0.846 10.953 -5.945 1 87.75 208 GLN B C 1
ATOM 4780 O O . GLN B 1 208 ? -1.354 10.625 -7.016 1 87.75 208 GLN B O 1
ATOM 4785 N N . GLY B 1 209 ? -1.114 12.086 -5.234 1 86.75 209 GLY B N 1
ATOM 4786 C CA . GLY B 1 209 ? -1.731 13.172 -5.984 1 86.75 209 GLY B CA 1
ATOM 4787 C C . GLY B 1 209 ? -3.166 13.438 -5.57 1 86.75 209 GLY B C 1
ATOM 4788 O O . GLY B 1 209 ? -3.74 14.469 -5.934 1 86.75 209 GLY B O 1
ATOM 4789 N N . GLU B 1 210 ? -3.812 12.531 -4.863 1 90.88 210 GLU B N 1
ATOM 4790 C CA . GLU B 1 210 ? -5.18 12.766 -4.414 1 90.88 210 GLU B CA 1
ATOM 4791 C C . GLU B 1 210 ? -5.207 13.484 -3.068 1 90.88 210 GLU B C 1
ATOM 4793 O O . GLU B 1 210 ? -4.434 13.148 -2.166 1 90.88 210 GLU B O 1
ATOM 4798 N N . LYS B 1 211 ? -6.043 14.492 -3.021 1 93.31 211 LYS B N 1
ATOM 4799 C CA . LYS B 1 211 ? -6.195 15.273 -1.8 1 93.31 211 LYS B CA 1
ATOM 4800 C C . LYS B 1 211 ? -7.656 15.648 -1.561 1 93.31 211 LYS B C 1
ATOM 4802 O O . LYS B 1 211 ? -8.383 15.961 -2.504 1 93.31 211 LYS B O 1
ATOM 4807 N N . GLN B 1 212 ? -8.109 15.586 -0.269 1 95.31 212 GLN B N 1
ATOM 4808 C CA . GLN B 1 212 ? -9.484 15.93 0.087 1 95.31 212 GLN B CA 1
ATOM 4809 C C . GLN B 1 212 ? -9.531 16.766 1.357 1 95.31 212 GLN B C 1
ATOM 4811 O O . GLN B 1 212 ? -8.883 16.438 2.352 1 95.31 212 GLN B O 1
ATOM 4816 N N . LEU B 1 213 ? -10.289 17.875 1.289 1 96.38 213 LEU B N 1
ATOM 4817 C CA . LEU B 1 213 ? -10.484 18.734 2.455 1 96.38 213 LEU B CA 1
ATOM 4818 C C . LEU B 1 213 ? -11.414 18.062 3.465 1 96.38 213 LEU B C 1
ATOM 4820 O O . LEU B 1 213 ? -12.523 17.656 3.117 1 96.38 213 LEU B O 1
ATOM 4824 N N . ILE B 1 214 ? -10.953 17.969 4.715 1 96.56 214 ILE B N 1
ATOM 4825 C CA . ILE B 1 214 ? -11.781 17.281 5.691 1 96.56 214 ILE B CA 1
ATOM 4826 C C . ILE B 1 214 ? -12.141 18.219 6.836 1 96.56 214 ILE B C 1
ATOM 4828 O O . ILE B 1 214 ? -13.125 18 7.547 1 96.56 214 ILE B O 1
ATOM 4832 N N . ILE B 1 215 ? -11.281 19.188 7.133 1 96.75 215 ILE B N 1
ATOM 4833 C CA . ILE B 1 215 ? -11.586 20.297 8.039 1 96.75 215 ILE B CA 1
ATOM 4834 C C . ILE B 1 215 ? -11.492 21.609 7.285 1 96.75 215 ILE B C 1
ATOM 4836 O O . ILE B 1 215 ? -10.5 21.875 6.605 1 96.75 215 ILE B O 1
ATOM 4840 N N . ASP B 1 216 ? -12.414 22.469 7.453 1 95.75 216 ASP B N 1
ATOM 4841 C CA . ASP B 1 216 ? -12.469 23.672 6.641 1 95.75 216 ASP B CA 1
ATOM 4842 C C . ASP B 1 216 ? -11.641 24.797 7.258 1 95.75 216 ASP B C 1
ATOM 4844 O O . ASP B 1 216 ? -10.906 24.562 8.219 1 95.75 216 ASP B O 1
ATOM 4848 N N . GLU B 1 217 ? -11.719 25.984 6.711 1 94.25 217 GLU B N 1
ATOM 4849 C CA . GLU B 1 217 ? -10.891 27.125 7.09 1 94.25 217 GLU B CA 1
ATOM 4850 C C . GLU B 1 217 ? -11.281 27.656 8.469 1 94.25 217 GLU B C 1
ATOM 4852 O O . GLU B 1 217 ? -10.484 28.312 9.133 1 94.25 217 GLU B O 1
ATOM 4857 N N . ARG B 1 218 ? -12.461 27.375 8.859 1 92.19 218 ARG B N 1
ATOM 4858 C CA . ARG B 1 218 ? -12.922 27.828 10.164 1 92.19 218 ARG B CA 1
ATOM 4859 C C . ARG B 1 218 ? -12.477 26.859 11.266 1 92.19 218 ARG B C 1
ATOM 4861 O O . ARG B 1 218 ? -12.547 27.203 12.453 1 92.19 218 ARG B O 1
ATOM 4868 N N . GLY B 1 219 ? -12.008 25.672 10.828 1 96.31 219 GLY B N 1
ATOM 4869 C CA . GLY B 1 219 ? -11.602 24.656 11.789 1 96.31 219 GLY B CA 1
ATOM 4870 C C . GLY B 1 219 ? -12.703 23.656 12.109 1 96.31 219 GLY B C 1
ATOM 4871 O O . GLY B 1 219 ? -12.664 23 13.141 1 96.31 219 GLY B O 1
ATOM 4872 N N . CYS B 1 220 ? -13.641 23.578 11.219 1 95.06 220 CYS B N 1
ATOM 4873 C CA . CYS B 1 220 ? -14.766 22.688 11.445 1 95.06 220 CYS B CA 1
ATOM 4874 C C . CYS B 1 220 ? -14.75 21.531 10.445 1 95.06 220 CYS B C 1
ATOM 4876 O O . CYS B 1 220 ? -14.305 21.703 9.305 1 95.06 220 CYS B O 1
ATOM 4878 N N . HIS B 1 221 ? -15.336 20.422 10.836 1 94.81 221 HIS B N 1
ATOM 4879 C CA . HIS B 1 221 ? -15.32 19.234 9.992 1 94.81 221 HIS B CA 1
ATOM 4880 C C . HIS B 1 221 ? -16.172 19.438 8.734 1 94.81 221 HIS B C 1
ATOM 4882 O O . HIS B 1 221 ? -17.156 20.172 8.766 1 94.81 221 HIS B O 1
ATOM 4888 N N . ARG B 1 222 ? -15.719 18.781 7.672 1 93.25 222 ARG B N 1
ATOM 4889 C CA . ARG B 1 222 ? -16.484 18.781 6.426 1 93.25 222 ARG B CA 1
ATOM 4890 C C . ARG B 1 222 ? -17.172 17.438 6.215 1 93.25 222 ARG B C 1
ATOM 4892 O O . ARG B 1 222 ? -18.188 17.359 5.512 1 93.25 222 ARG B O 1
ATOM 4899 N N . ASP B 1 223 ? -16.625 16.438 6.797 1 90.56 223 ASP B N 1
ATOM 4900 C CA . ASP B 1 223 ? -17.125 15.07 6.676 1 90.56 223 ASP B CA 1
ATOM 4901 C C . ASP B 1 223 ? -17.031 14.328 8.008 1 90.56 223 ASP B C 1
ATOM 4903 O O . ASP B 1 223 ? -15.984 13.789 8.352 1 90.56 223 ASP B O 1
ATOM 4907 N N . ARG B 1 224 ? -18.062 14.188 8.68 1 89.12 224 ARG B N 1
ATOM 4908 C CA . ARG B 1 224 ? -18.078 13.609 10.023 1 89.12 224 ARG B CA 1
ATOM 4909 C C . ARG B 1 224 ? -17.766 12.117 9.984 1 89.12 224 ARG B C 1
ATOM 4911 O O . ARG B 1 224 ? -17.391 11.523 11 1 89.12 224 ARG B O 1
ATOM 4918 N N . LEU B 1 225 ? -17.969 11.555 8.836 1 87.94 225 LEU B N 1
ATOM 4919 C CA . LEU B 1 225 ? -17.734 10.117 8.719 1 87.94 225 LEU B CA 1
ATOM 4920 C C . LEU B 1 225 ? -16.25 9.789 8.797 1 87.94 225 LEU B C 1
ATOM 4922 O O . LEU B 1 225 ? -15.867 8.672 9.156 1 87.94 225 LEU B O 1
ATOM 4926 N N . VAL B 1 226 ? -15.438 10.766 8.508 1 92.56 226 VAL B N 1
ATOM 4927 C CA . VAL B 1 226 ? -14 10.484 8.469 1 92.56 226 VAL B CA 1
ATOM 4928 C C . VAL B 1 226 ? -13.312 11.164 9.648 1 92.56 226 VAL B C 1
ATOM 4930 O O . VAL B 1 226 ? -12.453 10.57 10.305 1 92.56 226 VAL B O 1
ATOM 4933 N N . LEU B 1 227 ? -13.656 12.367 9.875 1 94.81 227 LEU B N 1
ATOM 4934 C CA . LEU B 1 227 ? -13.039 13.094 10.977 1 94.81 227 LEU B CA 1
ATOM 4935 C C . LEU B 1 227 ? -13.984 14.164 11.523 1 94.81 227 LEU B C 1
ATOM 4937 O O . LEU B 1 227 ? -14.383 15.07 10.789 1 94.81 227 LEU B O 1
ATOM 4941 N N . GLY B 1 228 ? -14.273 14.07 12.805 1 93.75 228 GLY B N 1
ATOM 4942 C CA . GLY B 1 228 ? -15.141 15.062 13.43 1 93.75 228 GLY B CA 1
ATOM 4943 C C . GLY B 1 228 ? -14.422 16.344 13.773 1 93.75 228 GLY B C 1
ATOM 4944 O O . GLY B 1 228 ? -13.289 16.578 13.344 1 93.75 228 GLY B O 1
ATOM 4945 N N . ASP B 1 229 ? -15.109 17.203 14.492 1 94.81 229 ASP B N 1
ATOM 4946 C CA . ASP B 1 229 ? -14.539 18.469 14.93 1 94.81 229 ASP B CA 1
ATOM 4947 C C . ASP B 1 229 ? -13.422 18.25 15.953 1 94.81 229 ASP B C 1
ATOM 4949 O O . ASP B 1 229 ? -13.586 17.453 16.891 1 94.81 229 ASP B O 1
ATOM 4953 N N . PRO B 1 230 ? -12.375 18.969 15.742 1 97.31 230 PRO B N 1
ATOM 4954 C CA . PRO B 1 230 ? -11.352 18.859 16.781 1 97.31 230 PRO B CA 1
ATOM 4955 C C . PRO B 1 230 ? -11.836 19.344 18.141 1 97.31 230 PRO B C 1
ATOM 4957 O O . PRO B 1 230 ? -12.594 20.312 18.219 1 97.31 230 PRO B O 1
ATOM 4960 N N . THR B 1 231 ? -11.367 18.609 19.141 1 96.94 231 THR B N 1
ATOM 4961 C CA . THR B 1 231 ? -11.602 19 20.531 1 96.94 231 THR B CA 1
ATOM 4962 C C . THR B 1 231 ? -10.359 19.672 21.125 1 96.94 231 THR B C 1
ATOM 4964 O O . THR B 1 231 ? -9.242 19.172 20.953 1 96.94 231 THR B O 1
ATOM 4967 N N . TYR B 1 232 ? -10.602 20.797 21.828 1 97.12 232 TYR B N 1
ATOM 4968 C CA . TYR B 1 232 ? -9.477 21.547 22.375 1 97.12 232 TYR B CA 1
ATOM 4969 C C . TYR B 1 232 ? -9.414 21.406 23.891 1 97.12 232 TYR B C 1
ATOM 4971 O O . TYR B 1 232 ? -10.445 21.406 24.562 1 97.12 232 TYR B O 1
ATOM 4979 N N . THR B 1 233 ? -8.219 21.25 24.359 1 95.56 233 THR B N 1
ATOM 4980 C CA . THR B 1 233 ? -8.023 21.203 25.797 1 95.56 233 THR B CA 1
ATOM 4981 C C . THR B 1 233 ? -8.273 22.578 26.438 1 95.56 233 THR B C 1
ATOM 4983 O O . THR B 1 233 ? -8.328 23.578 25.734 1 95.56 233 THR B O 1
ATOM 4986 N N . GLU B 1 234 ? -8.367 22.594 27.75 1 93.62 234 GLU B N 1
ATOM 4987 C CA . GLU B 1 234 ? -8.594 23.844 28.484 1 93.62 234 GLU B CA 1
ATOM 4988 C C . GLU B 1 234 ? -7.422 24.812 28.297 1 93.62 234 GLU B C 1
ATOM 4990 O O . GLU B 1 234 ? -7.617 26.031 28.219 1 93.62 234 GLU B O 1
ATOM 4995 N N . ALA B 1 235 ? -6.246 24.203 28.203 1 93.31 235 ALA B N 1
ATOM 4996 C CA . ALA B 1 235 ? -5.039 25.016 28.031 1 93.31 235 ALA B CA 1
ATOM 4997 C C . ALA B 1 235 ? -4.953 25.594 26.625 1 93.31 235 ALA B C 1
ATOM 4999 O O . ALA B 1 235 ? -4.152 26.484 26.359 1 93.31 235 ALA B O 1
ATOM 5000 N N . LEU B 1 236 ? -5.703 25.125 25.656 1 95.12 236 LEU B N 1
ATOM 5001 C CA . LEU B 1 236 ? -5.832 25.578 24.281 1 95.12 236 LEU B CA 1
ATOM 5002 C C . LEU B 1 236 ? -4.531 25.375 23.516 1 95.12 236 LEU B C 1
ATOM 5004 O O . LEU B 1 236 ? -4.348 25.938 22.438 1 95.12 236 LEU B O 1
ATOM 5008 N N . ASN B 1 237 ? -3.555 24.688 24.047 1 95.62 237 ASN B N 1
ATOM 5009 C CA . ASN B 1 237 ? -2.293 24.422 23.359 1 95.62 237 ASN B CA 1
ATOM 5010 C C . ASN B 1 237 ? -2.303 23.062 22.688 1 95.62 237 ASN B C 1
ATOM 5012 O O . ASN B 1 237 ? -1.285 22.625 22.141 1 95.62 237 ASN B O 1
ATOM 5016 N N . MET B 1 238 ? -3.455 22.375 22.797 1 97.12 238 MET B N 1
ATOM 5017 C CA . MET B 1 238 ? -3.576 21.031 22.203 1 97.12 238 MET B CA 1
ATOM 5018 C C . MET B 1 238 ? -4.992 20.797 21.703 1 97.12 238 MET B C 1
ATOM 5020 O O . MET B 1 238 ? -5.965 21.219 22.328 1 97.12 238 MET B O 1
ATOM 5024 N N . ALA B 1 239 ? -5.078 20.188 20.578 1 98.06 239 ALA B N 1
ATOM 5025 C CA . ALA B 1 239 ? -6.34 19.703 20.016 1 98.06 239 ALA B CA 1
ATOM 5026 C C . ALA B 1 239 ? -6.254 18.234 19.656 1 98.06 239 ALA B C 1
ATOM 5028 O O . ALA B 1 239 ? -5.168 17.719 19.391 1 98.06 239 ALA B O 1
ATOM 5029 N N . TYR B 1 240 ? -7.383 17.547 19.734 1 98.06 240 TYR B N 1
ATOM 5030 C CA . TYR B 1 240 ? -7.383 16.125 19.391 1 98.06 240 TYR B CA 1
ATOM 5031 C C . TYR B 1 240 ? -8.75 15.688 18.875 1 98.06 240 TYR B C 1
ATOM 5033 O O . TYR B 1 240 ? -9.742 16.406 19.031 1 98.06 240 TYR B O 1
ATOM 5041 N N . ARG B 1 241 ? -8.766 14.586 18.188 1 97.88 241 ARG B N 1
ATOM 5042 C CA . ARG B 1 241 ? -10.023 14.008 17.719 1 97.88 241 ARG B CA 1
ATOM 5043 C C . ARG B 1 241 ? -9.875 12.516 17.438 1 97.88 241 ARG B C 1
ATOM 5045 O O . ARG B 1 241 ? -8.922 12.086 16.781 1 97.88 241 ARG B O 1
ATOM 5052 N N . GLU B 1 242 ? -10.797 11.789 17.984 1 96.38 242 GLU B N 1
ATOM 5053 C CA . GLU B 1 242 ? -10.852 10.352 17.703 1 96.38 242 GLU B CA 1
ATOM 5054 C C . GLU B 1 242 ? -11.492 10.086 16.344 1 96.38 242 GLU B C 1
ATOM 5056 O O . GLU B 1 242 ? -12.422 10.781 15.938 1 96.38 242 GLU B O 1
ATOM 5061 N N . SER B 1 243 ? -11.039 9.109 15.727 1 96.25 243 SER B N 1
ATOM 5062 C CA . SER B 1 243 ? -11.578 8.688 14.438 1 96.25 243 SER B CA 1
ATOM 5063 C C . SER B 1 243 ? -11.203 7.242 14.125 1 96.25 243 SER B C 1
ATOM 5065 O O . SER B 1 243 ? -10.609 6.559 14.961 1 96.25 243 SER B O 1
ATOM 5067 N N . TYR B 1 244 ? -11.695 6.793 12.945 1 94.62 244 TYR B N 1
ATOM 5068 C CA . TYR B 1 244 ? -11.336 5.473 12.438 1 94.62 244 TYR B CA 1
ATOM 5069 C C . TYR B 1 244 ? -10.492 5.586 11.172 1 94.62 244 TYR B C 1
ATOM 5071 O O . TYR B 1 244 ? -10.742 6.449 10.328 1 94.62 244 TYR B O 1
ATOM 5079 N N . VAL B 1 245 ? -9.547 4.672 11.102 1 96.12 245 VAL B N 1
ATOM 5080 C CA . VAL B 1 245 ? -8.641 4.688 9.969 1 96.12 245 VAL B CA 1
ATOM 5081 C C . VAL B 1 245 ? -9.414 4.43 8.68 1 96.12 245 VAL B C 1
ATOM 5083 O O . VAL B 1 245 ? -10.273 3.549 8.625 1 96.12 245 VAL B O 1
ATOM 5086 N N . PHE B 1 246 ? -9.156 5.258 7.699 1 95 246 PHE B N 1
ATOM 5087 C CA . PHE B 1 246 ? -9.711 5.137 6.355 1 95 246 PHE B CA 1
ATOM 5088 C C . PHE B 1 246 ? -8.633 5.398 5.305 1 95 246 PHE B C 1
ATOM 5090 O O . PHE B 1 246 ? -7.523 5.812 5.637 1 95 246 PHE B O 1
ATOM 5097 N N . LYS B 1 247 ? -8.891 5.078 4.051 1 94.31 247 LYS B N 1
ATOM 5098 C CA . LYS B 1 247 ? -7.941 5.348 2.973 1 94.31 247 LYS B CA 1
ATOM 5099 C C . LYS B 1 247 ? -8.664 5.559 1.646 1 94.31 247 LYS B C 1
ATOM 5101 O O . LYS B 1 247 ? -9.883 5.387 1.562 1 94.31 247 LYS B O 1
ATOM 5106 N N . PHE B 1 248 ? -7.875 6.047 0.716 1 93.38 248 PHE B N 1
ATOM 5107 C CA . PHE B 1 248 ? -8.383 6.129 -0.65 1 93.38 248 PHE B CA 1
ATOM 5108 C C . PHE B 1 248 ? -8.43 4.746 -1.292 1 93.38 248 PHE B C 1
ATOM 5110 O O . PHE B 1 248 ? -7.609 3.881 -0.98 1 93.38 248 PHE B O 1
ATOM 5117 N N . ALA B 1 249 ? -9.406 4.598 -2.16 1 90.56 249 ALA B N 1
ATOM 5118 C CA . ALA B 1 249 ? -9.547 3.312 -2.838 1 90.56 249 ALA B CA 1
ATOM 5119 C C . ALA B 1 249 ? -8.273 2.945 -3.596 1 90.56 249 ALA B C 1
ATOM 5121 O O . ALA B 1 249 ? -7.703 3.779 -4.297 1 90.56 249 ALA B O 1
ATOM 5122 N N . ASP B 1 250 ? -7.812 1.751 -3.428 1 86.56 250 ASP B N 1
ATOM 5123 C CA . ASP B 1 250 ? -6.684 1.145 -4.133 1 86.56 250 ASP B CA 1
ATOM 5124 C C . ASP B 1 250 ? -5.383 1.878 -3.82 1 86.56 250 ASP B C 1
ATOM 5126 O O . ASP B 1 250 ? -4.473 1.919 -4.652 1 86.56 250 ASP B O 1
ATOM 5130 N N . ARG B 1 251 ? -5.359 2.592 -2.693 1 87.56 251 ARG B N 1
ATOM 5131 C CA . ARG B 1 251 ? -4.148 3.266 -2.236 1 87.56 251 ARG B CA 1
ATOM 5132 C C . ARG B 1 251 ? -3.607 2.621 -0.965 1 87.56 251 ARG B C 1
ATOM 5134 O O . ARG B 1 251 ? -4.309 1.845 -0.31 1 87.56 251 ARG B O 1
ATOM 5141 N N . VAL B 1 252 ? -2.408 2.949 -0.649 1 80 252 VAL B N 1
ATOM 5142 C CA . VAL B 1 252 ? -1.707 2.15 0.351 1 80 252 VAL B CA 1
ATOM 5143 C C . VAL B 1 252 ? -1.676 2.898 1.682 1 80 252 VAL B C 1
ATOM 5145 O O . VAL B 1 252 ? -1.38 2.311 2.725 1 80 252 VAL B O 1
ATOM 5148 N N . GLY B 1 253 ? -1.963 4.082 1.648 1 88.69 253 GLY B N 1
ATOM 5149 C CA . GLY B 1 253 ? -1.873 4.82 2.896 1 88.69 253 GLY B CA 1
ATOM 5150 C C . GLY B 1 253 ? -2.424 6.23 2.797 1 88.69 253 GLY B C 1
ATOM 5151 O O . GLY B 1 253 ? -2.994 6.609 1.77 1 88.69 253 GLY B O 1
ATOM 5152 N N . VAL B 1 254 ? -2.271 6.891 3.979 1 94.25 254 VAL B N 1
ATOM 5153 C CA . VAL B 1 254 ? -2.799 8.25 4.047 1 94.25 254 VAL B CA 1
ATOM 5154 C C . VAL B 1 254 ? -1.895 9.117 4.922 1 94.25 254 VAL B C 1
ATOM 5156 O O . VAL B 1 254 ? -1.189 8.602 5.793 1 94.25 254 VAL B O 1
ATOM 5159 N N . ARG B 1 255 ? -1.929 10.328 4.641 1 94.62 255 ARG B N 1
ATOM 5160 C CA . ARG B 1 255 ? -1.317 11.375 5.457 1 94.62 255 ARG B CA 1
ATOM 5161 C C . ARG B 1 255 ? -2.203 12.617 5.512 1 94.62 255 ARG B C 1
ATOM 5163 O O . ARG B 1 255 ? -3.088 12.789 4.676 1 94.62 255 ARG B O 1
ATOM 5170 N N . PHE B 1 256 ? -1.938 13.414 6.543 1 97.44 256 PHE B N 1
ATOM 5171 C CA . PHE B 1 256 ? -2.787 14.578 6.75 1 97.44 256 PHE B CA 1
ATOM 5172 C C . PHE B 1 256 ? -1.948 15.852 6.836 1 97.44 256 PHE B C 1
ATOM 5174 O O . PHE B 1 256 ? -0.831 15.828 7.359 1 97.44 256 PHE B O 1
ATOM 5181 N N . GLN B 1 257 ? -2.463 16.875 6.293 1 96.62 257 GLN B N 1
ATOM 5182 C CA . GLN B 1 257 ? -1.858 18.203 6.379 1 96.62 257 GLN B CA 1
ATOM 5183 C C . GLN B 1 257 ? -2.859 19.234 6.895 1 96.62 257 GLN B C 1
ATOM 5185 O O . GLN B 1 257 ? -3.961 19.359 6.352 1 96.62 257 GLN B O 1
ATOM 5190 N N . CYS B 1 258 ? -2.426 19.938 7.934 1 97.81 258 CYS B N 1
ATOM 5191 C CA . CYS B 1 258 ? -3.307 20.938 8.523 1 97.81 258 CYS B CA 1
ATOM 5192 C C . CYS B 1 258 ? -2.578 22.266 8.703 1 97.81 258 CYS B C 1
ATOM 5194 O O . CYS B 1 258 ? -1.372 22.281 8.961 1 97.81 258 CYS B O 1
ATOM 5196 N N . GLU B 1 259 ? -3.336 23.297 8.57 1 96.88 259 GLU B N 1
ATOM 5197 C CA . GLU B 1 259 ? -2.818 24.594 8.961 1 96.88 259 GLU B CA 1
ATOM 5198 C C . GLU B 1 259 ? -3.16 24.922 10.414 1 96.88 259 GLU B C 1
ATOM 5200 O O . GLU B 1 259 ? -4.176 24.453 10.93 1 96.88 259 GLU B O 1
ATOM 5205 N N . ILE B 1 260 ? -2.273 25.672 11.031 1 96.19 260 ILE B N 1
ATOM 5206 C CA . ILE B 1 260 ? -2.551 26.078 12.406 1 96.19 260 ILE B CA 1
ATOM 5207 C C . ILE B 1 260 ? -2.395 27.578 12.547 1 96.19 260 ILE B C 1
ATOM 5209 O O . ILE B 1 260 ? -1.636 28.203 11.805 1 96.19 260 ILE B O 1
ATOM 5213 N N . ARG B 1 261 ? -3.139 28.109 13.492 1 94.69 261 ARG B N 1
ATOM 5214 C CA . ARG B 1 261 ? -3.047 29.5 13.914 1 94.69 261 ARG B CA 1
ATOM 5215 C C . ARG B 1 261 ? -2.809 29.609 15.422 1 94.69 261 ARG B C 1
ATOM 5217 O O . ARG B 1 261 ? -3.525 28.984 16.203 1 94.69 261 ARG B O 1
ATOM 5224 N N . LEU B 1 262 ? -1.779 30.406 15.75 1 93.12 262 LEU B N 1
ATOM 5225 C CA . LEU B 1 262 ? -1.479 30.609 17.156 1 93.12 262 LEU B CA 1
ATOM 5226 C C . LEU B 1 262 ? -1.89 32 17.594 1 93.12 262 LEU B C 1
ATOM 5228 O O . LEU B 1 262 ? -1.611 33 16.906 1 93.12 262 LEU B O 1
ATOM 5232 N N . CYS B 1 263 ? -2.6 32.062 18.641 1 91.31 263 CYS B N 1
ATOM 5233 C CA . CYS B 1 263 ? -2.975 33.344 19.266 1 91.31 263 CYS B CA 1
ATOM 5234 C C . CYS B 1 263 ? -2.373 33.469 20.656 1 91.31 263 CYS B C 1
ATOM 5236 O O . CYS B 1 263 ? -2.119 32.469 21.328 1 91.31 263 CYS B O 1
ATOM 5238 N N . VAL B 1 264 ? -2.115 34.625 21.031 1 89.94 264 VAL B N 1
ATOM 5239 C CA . VAL B 1 264 ? -1.566 34.875 22.375 1 89.94 264 VAL B CA 1
ATOM 5240 C C . VAL B 1 264 ? -2.695 34.906 23.391 1 89.94 264 VAL B C 1
ATOM 5242 O O . VAL B 1 264 ? -3.65 35.656 23.25 1 89.94 264 VAL B O 1
ATOM 5245 N N . LYS B 1 265 ? -2.549 34.094 24.422 1 89.44 265 LYS B N 1
ATOM 5246 C CA . LYS B 1 265 ? -3.605 33.969 25.422 1 89.44 265 LYS B CA 1
ATOM 5247 C C . LYS B 1 265 ? -3.738 35.219 26.266 1 89.44 265 LYS B C 1
ATOM 5249 O O . LYS B 1 265 ? -4.84 35.594 26.688 1 89.44 265 LYS B O 1
ATOM 5254 N N . GLU B 1 266 ? -2.648 35.75 26.484 1 85.94 266 GLU B N 1
ATOM 5255 C CA . GLU B 1 266 ? -2.658 36.938 27.328 1 85.94 266 GLU B CA 1
ATOM 5256 C C . GLU B 1 266 ? -3.615 38 26.781 1 85.94 266 GLU B C 1
ATOM 5258 O O . GLU B 1 266 ? -3.691 38.219 25.578 1 85.94 266 GLU B O 1
ATOM 5263 N N . SER B 1 267 ? -4.375 38.75 27.625 1 85.06 267 SER B N 1
ATOM 5264 C CA . SER B 1 267 ? -5.285 39.844 27.344 1 85.06 267 SER B CA 1
ATOM 5265 C C . SER B 1 267 ? -6.445 39.406 26.469 1 85.06 267 SER B C 1
ATOM 5267 O O . SER B 1 267 ? -6.973 40.188 25.672 1 85.06 267 SER B O 1
ATOM 5269 N N . GLY B 1 268 ? -6.664 38.125 26.422 1 85.88 268 GLY B N 1
ATOM 5270 C CA . GLY B 1 268 ? -7.832 37.594 25.734 1 85.88 268 GLY B CA 1
ATOM 5271 C C . GLY B 1 268 ? -7.633 37.469 24.234 1 85.88 268 GLY B C 1
ATOM 5272 O O . GLY B 1 268 ? -8.594 37.531 23.469 1 85.88 268 GLY B O 1
ATOM 5273 N N . GLY B 1 269 ? -6.422 37.406 23.781 1 86.75 269 GLY B N 1
ATOM 5274 C CA . GLY B 1 269 ? -6.113 37.344 22.359 1 86.75 269 GLY B CA 1
ATOM 5275 C C . GLY B 1 269 ? -6.695 36.125 21.656 1 86.75 269 GLY B C 1
ATOM 5276 O O . GLY B 1 269 ? -6.828 36.125 20.438 1 86.75 269 GLY B O 1
ATOM 5277 N N . CYS B 1 270 ? -7.102 35.188 22.359 1 90.75 270 CYS B N 1
ATOM 5278 C CA . CYS B 1 270 ? -7.59 33.938 21.781 1 90.75 270 CYS B CA 1
ATOM 5279 C C . CYS B 1 270 ? -9.109 33.875 21.828 1 90.75 270 CYS B C 1
ATOM 5281 O O . CYS B 1 270 ? -9.719 32.938 21.281 1 90.75 270 CYS B O 1
ATOM 5283 N N . ASN B 1 271 ? -9.672 34.906 22.469 1 89.38 271 ASN B N 1
ATOM 5284 C CA . ASN B 1 271 ? -11.133 34.906 22.562 1 89.38 271 ASN B CA 1
ATOM 5285 C C . ASN B 1 271 ? -11.781 35 21.188 1 89.38 271 ASN B C 1
ATOM 5287 O O . ASN B 1 271 ? -11.438 35.875 20.391 1 89.38 271 ASN B O 1
ATOM 5291 N N . GLY B 1 272 ? -12.664 34.062 20.828 1 86.75 272 GLY B N 1
ATOM 5292 C CA . GLY B 1 272 ? -13.352 34.031 19.547 1 86.75 272 GLY B CA 1
ATOM 5293 C C . GLY B 1 272 ? -12.547 33.375 18.453 1 86.75 272 GLY B C 1
ATOM 5294 O O . GLY B 1 272 ? -13.008 33.281 17.312 1 86.75 272 GLY B O 1
ATOM 5295 N N . VAL B 1 273 ? -11.367 33.062 18.766 1 89.25 273 VAL B N 1
ATOM 5296 C CA . VAL B 1 273 ? -10.492 32.438 17.781 1 89.25 273 VAL B CA 1
ATOM 5297 C C . VAL B 1 273 ? -10.492 30.922 17.984 1 89.25 273 VAL B C 1
ATOM 5299 O O . VAL B 1 273 ? -10.805 30.156 17.062 1 89.25 273 VAL B O 1
ATOM 5302 N N . THR B 1 274 ? -10.195 30.469 19.172 1 92.88 274 THR B N 1
ATOM 5303 C CA . THR B 1 274 ? -10.141 29.047 19.484 1 92.88 274 THR B CA 1
ATOM 5304 C C . THR B 1 274 ? -10.797 28.781 20.844 1 92.88 274 THR B C 1
ATOM 5306 O O . THR B 1 274 ? -10.625 29.547 21.781 1 92.88 274 THR B O 1
ATOM 5309 N N . PRO B 1 275 ? -11.609 27.859 20.875 1 94.56 275 PRO B N 1
ATOM 5310 C CA . PRO B 1 275 ? -12.016 26.891 19.844 1 94.56 275 PRO B CA 1
ATOM 5311 C C . PRO B 1 275 ? -13 27.484 18.844 1 94.56 275 PRO B C 1
ATOM 5313 O O . PRO B 1 275 ? -13.734 28.422 19.156 1 94.56 275 PRO B O 1
ATOM 5316 N N . PRO B 1 276 ? -12.922 26.906 17.688 1 93.88 276 PRO B N 1
ATOM 5317 C CA . PRO B 1 276 ? -13.867 27.391 16.688 1 93.88 276 PRO B CA 1
ATOM 5318 C C . PRO B 1 276 ? -15.312 27.016 17 1 93.88 276 PRO B C 1
ATOM 5320 O O . PRO B 1 276 ? -15.562 26.016 17.672 1 93.88 276 PRO B O 1
ATOM 5323 N N . ASP B 1 277 ? -16.266 27.859 16.547 1 89.19 277 ASP B N 1
ATOM 5324 C CA . ASP B 1 277 ? -17.688 27.562 16.688 1 89.19 277 ASP B CA 1
ATOM 5325 C C . ASP B 1 277 ? -18.219 26.766 15.5 1 89.19 277 ASP B C 1
ATOM 5327 O O . ASP B 1 277 ? -18.391 27.328 14.406 1 89.19 277 ASP B O 1
ATOM 5331 N N . CYS B 1 278 ? -18.453 25.562 15.656 1 87.62 278 CYS B N 1
ATOM 5332 C CA . CYS B 1 278 ? -18.891 24.688 14.578 1 87.62 278 CYS B CA 1
ATOM 5333 C C . CYS B 1 278 ? -20.375 24.375 14.695 1 87.62 278 CYS B C 1
ATOM 5335 O O . CYS B 1 278 ? -20.875 23.438 14.078 1 87.62 278 CYS B O 1
ATOM 5337 N N . SER B 1 279 ? -21.219 25.031 15.492 1 76.56 279 SER B N 1
ATOM 5338 C CA . SER B 1 279 ? -22.641 24.812 15.703 1 76.56 279 SER B CA 1
ATOM 5339 C C . SER B 1 279 ? -23.438 25.016 14.422 1 76.56 279 SER B C 1
ATOM 5341 O O . SER B 1 279 ? -24.531 24.484 14.266 1 76.56 279 SER B O 1
ATOM 5343 N N . GLY B 1 280 ? -23 25.703 13.398 1 60.44 280 GLY B N 1
ATOM 5344 C CA . GLY B 1 280 ? -23.812 25.922 12.211 1 60.44 280 GLY B CA 1
ATOM 5345 C C . GLY B 1 280 ? -23.891 24.688 11.312 1 60.44 280 GLY B C 1
ATOM 5346 O O . GLY B 1 280 ? -23.156 23.719 11.523 1 60.44 280 GLY B O 1
ATOM 5347 N N . PRO B 1 281 ? -25.016 24.562 10.445 1 51.12 281 PRO B N 1
ATOM 5348 C CA . PRO B 1 281 ? -25.234 23.406 9.586 1 51.12 281 PRO B CA 1
ATOM 5349 C C . PRO B 1 281 ? -23.969 22.969 8.852 1 51.12 281 PRO B C 1
ATOM 5351 O O . PRO B 1 281 ? -23.234 23.797 8.312 1 51.12 281 PRO B O 1
ATOM 5354 N N . ALA B 1 282 ? -23.312 22.047 9.32 1 51.12 282 ALA B N 1
ATOM 5355 C CA . ALA B 1 282 ? -22.156 21.469 8.617 1 51.12 282 ALA B CA 1
ATOM 5356 C C . ALA B 1 282 ? -22.406 21.406 7.113 1 51.12 282 ALA B C 1
ATOM 5358 O O . ALA B 1 282 ? -23.484 20.984 6.672 1 51.12 282 ALA B O 1
ATOM 5359 N N . ILE B 1 283 ? -22.078 22.328 6.277 1 47.41 283 ILE B N 1
ATOM 5360 C CA . ILE B 1 283 ? -22.203 22.188 4.828 1 47.41 283 ILE B CA 1
ATOM 5361 C C . ILE B 1 283 ? -21.766 20.797 4.402 1 47.41 283 ILE B C 1
ATOM 5363 O O . ILE B 1 283 ? -20.562 20.5 4.348 1 47.41 283 ILE B O 1
ATOM 5367 N N . GLY B 1 284 ? -22.297 19.859 4.871 1 44.69 284 GLY B N 1
ATOM 5368 C CA . GLY B 1 284 ? -22.016 18.438 4.75 1 44.69 284 GLY B CA 1
ATOM 5369 C C . GLY B 1 284 ? -21.797 18 3.314 1 44.69 284 GLY B C 1
ATOM 5370 O O . GLY B 1 284 ? -21.672 16.797 3.039 1 44.69 284 GLY B O 1
ATOM 5371 N N . GLY B 1 285 ? -22.562 18.578 2.238 1 40.97 285 GLY B N 1
ATOM 5372 C CA . GLY B 1 285 ? -22.75 17.812 1.011 1 40.97 285 GLY B CA 1
ATOM 5373 C C . GLY B 1 285 ? -21.438 17.594 0.256 1 40.97 285 GLY B C 1
ATOM 5374 O O . GLY B 1 285 ? -20.609 18.5 0.167 1 40.97 285 GLY B O 1
ATOM 5375 N N . TRP B 1 286 ? -21.031 16.312 0.186 1 41.19 286 TRP B N 1
ATOM 5376 C CA . TRP B 1 286 ? -19.922 15.93 -0.671 1 41.19 286 TRP B CA 1
ATOM 5377 C C . TRP B 1 286 ? -19.906 16.766 -1.947 1 41.19 286 TRP B C 1
ATOM 5379 O O . TRP B 1 286 ? -18.891 16.812 -2.654 1 41.19 286 TRP B O 1
ATOM 5389 N N . ASN B 1 287 ? -21.141 17.031 -2.576 1 35.41 287 ASN B N 1
ATOM 5390 C CA . ASN B 1 287 ? -21.297 17.531 -3.939 1 35.41 287 ASN B CA 1
ATOM 5391 C C . ASN B 1 287 ? -20.922 19.016 -4.043 1 35.41 287 ASN B C 1
ATOM 5393 O O . ASN B 1 287 ? -21.094 19.625 -5.094 1 35.41 287 ASN B O 1
ATOM 5397 N N . ASN B 1 288 ? -20.984 19.734 -3.033 1 30.81 288 ASN B N 1
ATOM 5398 C CA . ASN B 1 288 ? -20.922 21.141 -3.412 1 30.81 288 ASN B CA 1
ATOM 5399 C C . ASN B 1 288 ? -19.484 21.578 -3.721 1 30.81 288 ASN B C 1
ATOM 5401 O O . ASN B 1 288 ? -18.734 21.938 -2.814 1 30.81 288 ASN B O 1
ATOM 5405 N N . LYS B 1 289 ? -18.859 21.125 -4.719 1 36.88 289 LYS B N 1
ATOM 5406 C CA . LYS B 1 289 ? -17.688 21.75 -5.32 1 36.88 289 LYS B CA 1
ATOM 5407 C C . LYS B 1 289 ? -17.734 23.266 -5.188 1 36.88 289 LYS B C 1
ATOM 5409 O O . LYS B 1 289 ? -16.797 23.953 -5.566 1 36.88 289 LYS B O 1
ATOM 5414 N N . SER B 1 290 ? -18.969 23.844 -5.105 1 30.2 290 SER B N 1
ATOM 5415 C CA . SER B 1 290 ? -19.125 25.281 -5.32 1 30.2 290 SER B CA 1
ATOM 5416 C C . SER B 1 290 ? -18.672 26.078 -4.102 1 30.2 290 SER B C 1
ATOM 5418 O O . SER B 1 290 ? -18.625 27.297 -4.145 1 30.2 290 SER B O 1
ATOM 5420 N N . ALA B 1 291 ? -18.812 25.5 -2.932 1 34.72 291 ALA B N 1
ATOM 5421 C CA . ALA B 1 291 ? -18.656 26.453 -1.838 1 34.72 291 ALA B CA 1
ATOM 5422 C C . ALA B 1 291 ? -17.203 26.906 -1.697 1 34.72 291 ALA B C 1
ATOM 5424 O O . ALA B 1 291 ? -16.875 27.641 -0.769 1 34.72 291 ALA B O 1
ATOM 5425 N N . ILE B 1 292 ? -16.375 26.297 -2.473 1 35.31 292 ILE B N 1
ATOM 5426 C CA . ILE B 1 292 ? -15.008 26.812 -2.338 1 35.31 292 ILE B CA 1
ATOM 5427 C C . ILE B 1 292 ? -15.008 28.328 -2.486 1 35.31 292 ILE B C 1
ATOM 5429 O O . ILE B 1 292 ? -14.031 28.984 -2.125 1 35.31 292 ILE B O 1
ATOM 5433 N N . LEU B 1 293 ? -15.914 28.734 -3.4 1 31.55 293 LEU B N 1
ATOM 5434 C CA . LEU B 1 293 ? -15.625 30.109 -3.799 1 31.55 293 LEU B CA 1
ATOM 5435 C C . LEU B 1 293 ? -16.062 31.094 -2.719 1 31.55 293 LEU B C 1
ATOM 5437 O O . LEU B 1 293 ? -16.172 32.281 -2.977 1 31.55 293 LEU B O 1
ATOM 5441 N N . ARG B 1 294 ? -16.891 30.547 -1.768 1 30.95 294 ARG B N 1
ATOM 5442 C CA . ARG B 1 294 ? -17.266 31.75 -1.032 1 30.95 294 ARG B CA 1
ATOM 5443 C C . ARG B 1 294 ? -16.031 32.5 -0.576 1 30.95 294 ARG B C 1
ATOM 5445 O O . ARG B 1 294 ? -14.953 31.938 -0.428 1 30.95 294 ARG B O 1
ATOM 5452 N N . LYS B 1 295 ? -16.344 33.875 -0.213 1 31.67 295 LYS B N 1
ATOM 5453 C CA . LYS B 1 295 ? -15.57 35.094 0.058 1 31.67 295 LYS B CA 1
ATOM 5454 C C . LYS B 1 295 ? -14.57 34.844 1.187 1 31.67 295 LYS B C 1
ATOM 5456 O O . LYS B 1 295 ? -14.938 34.406 2.27 1 31.67 295 LYS B O 1
ATOM 5461 N N . VAL B 1 296 ? -13.398 34.469 0.926 1 32.56 296 VAL B N 1
ATOM 5462 C CA . VAL B 1 296 ? -12.266 34.75 1.796 1 32.56 296 VAL B CA 1
ATOM 5463 C C . VAL B 1 296 ? -12.594 35.938 2.711 1 32.56 296 VAL B C 1
ATOM 5465 O O . VAL B 1 296 ? -12.766 37.062 2.242 1 32.56 296 VAL B O 1
ATOM 5468 N N . ALA B 1 297 ? -13.531 35.781 3.643 1 32.81 297 ALA B N 1
ATOM 5469 C CA . ALA B 1 297 ? -13.633 36.906 4.59 1 32.81 297 ALA B CA 1
ATOM 5470 C C . ALA B 1 297 ? -12.273 37.531 4.84 1 32.81 297 ALA B C 1
ATOM 5472 O O . ALA B 1 297 ? -11.234 36.875 4.691 1 32.81 297 ALA B O 1
ATOM 5473 N N . LYS B 1 298 ? -12.242 38.812 5.082 1 34.72 298 LYS B N 1
ATOM 5474 C CA . LYS B 1 298 ? -11.156 39.75 5.336 1 34.72 298 LYS B CA 1
ATOM 5475 C C . LYS B 1 298 ? -10.156 39.188 6.332 1 34.72 298 LYS B C 1
ATOM 5477 O O . LYS B 1 298 ? -10.539 38.688 7.391 1 34.72 298 LYS B O 1
ATOM 5482 N N . ARG B 1 299 ? -9.031 38.688 5.891 1 39.56 299 ARG B N 1
ATOM 5483 C CA . ARG B 1 299 ? -7.793 38.531 6.648 1 39.56 299 ARG B CA 1
ATOM 5484 C C . ARG B 1 299 ? -7.754 39.469 7.832 1 39.56 299 ARG B C 1
ATOM 5486 O O . ARG B 1 299 ? -7.613 40.688 7.656 1 39.56 299 ARG B O 1
ATOM 5493 N N . ASP B 1 300 ? -8.648 39.281 8.742 1 37.41 300 ASP B N 1
ATOM 5494 C CA . ASP B 1 300 ? -8.359 40.156 9.891 1 37.41 300 ASP B CA 1
ATOM 5495 C C . ASP B 1 300 ? -6.871 40.125 10.234 1 37.41 300 ASP B C 1
ATOM 5497 O O . ASP B 1 300 ? -6.309 39.062 10.508 1 37.41 300 ASP B O 1
ATOM 5501 N N . ALA B 1 301 ? -6.027 40.781 9.609 1 41.16 301 ALA B N 1
ATOM 5502 C CA . ALA B 1 301 ? -4.637 41.188 9.812 1 41.16 301 ALA B CA 1
ATOM 5503 C C . ALA B 1 301 ? -4.355 41.438 11.289 1 41.16 301 ALA B C 1
ATOM 5505 O O . ALA B 1 301 ? -4.336 42.594 11.727 1 41.16 301 ALA B O 1
ATOM 5506 N N . ASN B 1 302 ? -4.969 40.688 12.188 1 48 302 ASN B N 1
ATOM 5507 C CA . ASN B 1 302 ? -4.371 40.969 13.492 1 48 302 ASN B CA 1
ATOM 5508 C C . ASN B 1 302 ? -2.889 40.594 13.508 1 48 302 ASN B C 1
ATOM 5510 O O . ASN B 1 302 ? -2.527 39.438 13.289 1 48 302 ASN B O 1
ATOM 5514 N N . PRO B 1 303 ? -1.95 41.531 13.375 1 53.53 303 PRO B N 1
ATOM 5515 C CA . PRO B 1 303 ? -0.493 41.406 13.289 1 53.53 303 PRO B CA 1
ATOM 5516 C C . PRO B 1 303 ? 0.065 40.344 14.25 1 53.53 303 PRO B C 1
ATOM 5518 O O . PRO B 1 303 ? 1.2 39.906 14.086 1 53.53 303 PRO B O 1
ATOM 5521 N N . ASN B 1 304 ? -0.769 39.844 15.266 1 63.19 304 ASN B N 1
ATOM 5522 C CA . ASN B 1 304 ? -0.136 39.031 16.312 1 63.19 304 ASN B CA 1
ATOM 5523 C C . ASN B 1 304 ? -0.455 37.562 16.141 1 63.19 304 ASN B C 1
ATOM 5525 O O . ASN B 1 304 ? -0.397 36.781 17.109 1 63.19 304 ASN B O 1
ATOM 5529 N N . VAL B 1 305 ? -0.869 37.125 14.891 1 78.69 305 VAL B N 1
ATOM 5530 C CA . VAL B 1 305 ? -1.19 35.688 14.758 1 78.69 305 VAL B CA 1
ATOM 5531 C C . VAL B 1 305 ? -0.098 35 13.953 1 78.69 305 VAL B C 1
ATOM 5533 O O . VAL B 1 305 ? 0.339 35.5 12.914 1 78.69 305 VAL B O 1
ATOM 5536 N N . ILE B 1 306 ? 0.44 33.906 14.547 1 86.12 306 ILE B N 1
ATOM 5537 C CA . ILE B 1 306 ? 1.438 33.062 13.891 1 86.12 306 ILE B CA 1
ATOM 5538 C C . ILE B 1 306 ? 0.747 31.906 13.164 1 86.12 306 ILE B C 1
ATOM 5540 O O . ILE B 1 306 ? -0.104 31.219 13.742 1 86.12 306 ILE B O 1
ATOM 5544 N N . LYS B 1 307 ? 1.082 31.859 11.859 1 90.62 307 LYS B N 1
ATOM 5545 C CA . LYS B 1 307 ? 0.514 30.766 11.07 1 90.62 307 LYS B CA 1
ATOM 5546 C C . LYS B 1 307 ? 1.578 29.734 10.719 1 90.62 307 LYS B C 1
ATOM 5548 O O . LYS B 1 307 ? 2.752 30.062 10.555 1 90.62 307 LYS B O 1
ATOM 5553 N N . GLY B 1 308 ? 1.171 28.406 10.688 1 92.88 308 GLY B N 1
ATOM 5554 C CA . GLY B 1 308 ? 2.047 27.297 10.32 1 92.88 308 GLY B CA 1
ATOM 5555 C C . GLY B 1 308 ? 1.299 26.109 9.742 1 92.88 308 GLY B C 1
ATOM 5556 O O . GLY B 1 308 ? 0.067 26.078 9.75 1 92.88 308 GLY B O 1
ATOM 5557 N N . ASP B 1 309 ? 2.047 25.281 9.148 1 95.19 309 ASP B N 1
ATOM 5558 C CA . ASP B 1 309 ? 1.505 24.047 8.594 1 95.19 309 ASP B CA 1
ATOM 5559 C C . ASP B 1 309 ? 2.072 22.828 9.312 1 95.19 309 ASP B C 1
ATOM 5561 O O . ASP B 1 309 ? 3.262 22.781 9.641 1 95.19 309 ASP B O 1
ATOM 5565 N N . LEU B 1 310 ? 1.175 21.922 9.586 1 95.5 310 LEU B N 1
ATOM 5566 C CA . LEU B 1 310 ? 1.579 20.656 10.195 1 95.5 310 LEU B CA 1
ATOM 5567 C C . LEU B 1 310 ? 1.236 19.484 9.289 1 95.5 310 LEU B C 1
ATOM 5569 O O . LEU B 1 310 ? 0.149 19.438 8.711 1 95.5 310 LEU B O 1
ATOM 5573 N N . ILE B 1 311 ? 2.152 18.578 9.156 1 94 311 ILE B N 1
ATOM 5574 C CA . ILE B 1 311 ? 1.957 17.359 8.383 1 94 311 ILE B CA 1
ATOM 5575 C C . ILE B 1 311 ? 2.119 16.141 9.289 1 94 311 ILE B C 1
ATOM 5577 O O . ILE B 1 311 ? 3.076 16.062 10.062 1 94 311 ILE B O 1
ATOM 5581 N N . SER B 1 312 ? 1.199 15.297 9.188 1 94.62 312 SER B N 1
ATOM 5582 C CA . SER B 1 312 ? 1.3 14.07 9.969 1 94.62 312 SER B CA 1
ATOM 5583 C C . SER B 1 312 ? 2.264 13.086 9.328 1 94.62 312 SER B C 1
ATOM 5585 O O . SER B 1 312 ? 2.711 13.289 8.195 1 94.62 312 SER B O 1
ATOM 5587 N N . GLN B 1 313 ? 2.545 12.078 10.133 1 90 313 GLN B N 1
ATOM 5588 C CA . GLN B 1 313 ? 3.277 10.969 9.539 1 90 313 GLN B CA 1
ATOM 5589 C C . GLN B 1 313 ? 2.406 10.203 8.547 1 90 313 GLN B C 1
ATOM 5591 O O . GLN B 1 313 ? 1.179 10.305 8.586 1 90 313 GLN B O 1
ATOM 5596 N N . TYR B 1 314 ? 3.084 9.617 7.625 1 89.12 314 TYR B N 1
ATOM 5597 C CA . TYR B 1 314 ? 2.385 8.742 6.684 1 89.12 314 TYR B CA 1
ATOM 5598 C C . TYR B 1 314 ? 1.992 7.43 7.348 1 89.12 314 TYR B C 1
ATOM 5600 O O . TYR B 1 314 ? 2.818 6.781 7.996 1 89.12 314 TYR B O 1
ATOM 5608 N N . VAL B 1 315 ? 0.74 7.055 7.188 1 91.5 315 VAL B N 1
ATOM 5609 C CA . VAL B 1 315 ? 0.247 5.812 7.777 1 91.5 315 VAL B CA 1
ATOM 5610 C C . VAL B 1 315 ? -0.091 4.816 6.668 1 91.5 315 VAL B C 1
ATOM 5612 O O . VAL B 1 315 ? -0.924 5.098 5.805 1 91.5 315 VAL B O 1
ATOM 5615 N N . TYR B 1 316 ? 0.619 3.684 6.754 1 88.12 316 TYR B N 1
ATOM 5616 C CA . TYR B 1 316 ? 0.288 2.602 5.832 1 88.12 316 TYR B CA 1
ATOM 5617 C C . TYR B 1 316 ? -0.964 1.862 6.285 1 88.12 316 TYR B C 1
ATOM 5619 O O . TYR B 1 316 ? -1.053 1.429 7.438 1 88.12 316 TYR B O 1
ATOM 5627 N N . VAL B 1 317 ? -1.922 1.745 5.352 1 89 317 VAL B N 1
ATOM 5628 C CA . VAL B 1 317 ? -3.201 1.142 5.715 1 89 317 VAL B CA 1
ATOM 5629 C C . VAL B 1 317 ? -3.369 -0.188 4.984 1 89 317 VAL B C 1
ATOM 5631 O O . VAL B 1 317 ? -3.434 -0.222 3.752 1 89 317 VAL B O 1
ATOM 5634 N N . ILE B 1 318 ? -3.494 -1.266 5.727 1 79.38 318 ILE B N 1
ATOM 5635 C CA . ILE B 1 318 ? -3.6 -2.617 5.188 1 79.38 318 ILE B CA 1
ATOM 5636 C C . ILE B 1 318 ? -5.062 -3.047 5.148 1 79.38 318 ILE B C 1
ATOM 5638 O O . ILE B 1 318 ? -5.816 -2.791 6.09 1 79.38 318 ILE B O 1
ATOM 5642 N N . ASP B 1 319 ? -5.512 -3.631 3.961 1 72.19 319 ASP B N 1
ATOM 5643 C CA . ASP B 1 319 ? -6.891 -4.098 3.828 1 72.19 319 ASP B CA 1
ATOM 5644 C C . ASP B 1 319 ? -7.137 -5.332 4.691 1 72.19 319 ASP B C 1
ATOM 5646 O O . ASP B 1 319 ? -6.211 -6.098 4.965 1 72.19 319 ASP B O 1
ATOM 5650 N N . ASN B 1 320 ? -8.336 -5.371 5.332 1 58.28 320 ASN B N 1
ATOM 5651 C CA . ASN B 1 320 ? -8.734 -6.555 6.086 1 58.28 320 ASN B CA 1
ATOM 5652 C C . ASN B 1 320 ? -9.016 -7.742 5.168 1 58.28 320 ASN B C 1
ATOM 5654 O O . ASN B 1 320 ? -9.781 -7.621 4.211 1 58.28 320 ASN B O 1
ATOM 5658 N N . ASP B 1 321 ? -8.125 -8.508 4.793 1 52.69 321 ASP B N 1
ATOM 5659 C CA . ASP B 1 321 ? -8.5 -9.656 3.975 1 52.69 321 ASP B CA 1
ATOM 5660 C C . ASP B 1 321 ? -9.672 -10.414 4.594 1 52.69 321 ASP B C 1
ATOM 5662 O O . ASP B 1 321 ? -9.711 -10.625 5.809 1 52.69 321 ASP B O 1
ATOM 5666 N N . GLY B 1 322 ? -10.844 -10.148 4.262 1 44.25 322 GLY B N 1
ATOM 5667 C CA . GLY B 1 322 ? -12.023 -10.898 4.656 1 44.25 322 GLY B CA 1
ATOM 5668 C C . GLY B 1 322 ? -11.719 -12.312 5.105 1 44.25 322 GLY B C 1
ATOM 5669 O O . GLY B 1 322 ? -12.625 -13.078 5.434 1 44.25 322 GLY B O 1
ATOM 5670 N N . GLU B 1 323 ? -10.711 -13 4.605 1 40.97 323 GLU B N 1
ATOM 5671 C CA . GLU B 1 323 ? -10.758 -14.391 5.035 1 40.97 323 GLU B CA 1
ATOM 5672 C C . GLU B 1 323 ? -10.633 -14.5 6.555 1 40.97 323 GLU B C 1
ATOM 5674 O O . GLU B 1 323 ? -9.531 -14.656 7.082 1 40.97 323 GLU B O 1
ATOM 5679 N N . THR B 1 324 ? -11.328 -13.727 7.352 1 36.44 324 THR B N 1
ATOM 5680 C CA . THR B 1 324 ? -11.5 -14.297 8.68 1 36.44 324 THR B CA 1
ATOM 5681 C C . THR B 1 324 ? -11.898 -15.766 8.594 1 36.44 324 THR B C 1
ATOM 5683 O O . THR B 1 324 ? -13.07 -16.078 8.352 1 36.44 324 THR B O 1
ATOM 5686 N N . ASP B 1 325 ? -11.391 -16.625 7.992 1 31.77 325 ASP B N 1
ATOM 5687 C CA . ASP B 1 325 ? -11.656 -17.922 8.609 1 31.77 325 ASP B CA 1
ATOM 5688 C C . ASP B 1 325 ? -11.547 -17.828 10.133 1 31.77 325 ASP B C 1
ATOM 5690 O O . ASP B 1 325 ? -10.508 -17.438 10.664 1 31.77 325 ASP B O 1
ATOM 5694 N N . PRO B 1 326 ? -12.703 -17.734 10.891 1 34.03 326 PRO B N 1
ATOM 5695 C CA . PRO B 1 326 ? -12.664 -17.844 12.352 1 34.03 326 PRO B CA 1
ATOM 5696 C C . PRO B 1 326 ? -11.523 -18.719 12.852 1 34.03 326 PRO B C 1
ATOM 5698 O O . PRO B 1 326 ? -11.102 -18.594 14 1 34.03 326 PRO B O 1
ATOM 5701 N N . ASN B 1 327 ? -11.305 -19.875 12.312 1 30.7 327 ASN B N 1
ATOM 5702 C CA . ASN B 1 327 ? -10.32 -20.828 12.812 1 30.7 327 ASN B CA 1
ATOM 5703 C C . ASN B 1 327 ? -8.898 -20.359 12.539 1 30.7 327 ASN B C 1
ATOM 5705 O O . ASN B 1 327 ? -7.938 -21.094 12.789 1 30.7 327 ASN B O 1
ATOM 5709 N N . SER B 1 328 ? -8.734 -19.391 11.664 1 32.62 328 SER B N 1
ATOM 5710 C CA . SER B 1 328 ? -7.312 -19.141 11.445 1 32.62 328 SER B CA 1
ATOM 5711 C C . SER B 1 328 ? -6.758 -18.172 12.492 1 32.62 328 SER B C 1
ATOM 5713 O O . SER B 1 328 ? -7.383 -17.156 12.797 1 32.62 328 SER B O 1
ATOM 5715 N N . ALA B 1 329 ? -5.844 -18.453 13.336 1 30.83 329 ALA B N 1
ATOM 5716 C CA . ALA B 1 329 ? -5.039 -17.938 14.445 1 30.83 329 ALA B CA 1
ATOM 5717 C C . ALA B 1 329 ? -4.434 -16.578 14.102 1 30.83 329 ALA B C 1
ATOM 5719 O O . ALA B 1 329 ? -3.727 -15.984 14.914 1 30.83 329 ALA B O 1
ATOM 5720 N N . GLU B 1 330 ? -4.598 -16.016 12.906 1 31.67 330 GLU B N 1
ATOM 5721 C CA . GLU B 1 330 ? -3.652 -15.008 12.438 1 31.67 330 GLU B CA 1
ATOM 5722 C C . GLU B 1 330 ? -4.094 -13.609 12.852 1 31.67 330 GLU B C 1
ATOM 5724 O O . GLU B 1 330 ? -3.387 -12.625 12.602 1 31.67 330 GLU B O 1
ATOM 5729 N N . ALA B 1 331 ? -5.359 -13.281 13.344 1 31.44 331 ALA B N 1
ATOM 5730 C CA . ALA B 1 331 ? -5.66 -11.945 13.844 1 31.44 331 ALA B CA 1
ATOM 5731 C C . ALA B 1 331 ? -4.645 -11.5 14.891 1 31.44 331 ALA B C 1
ATOM 5733 O O . ALA B 1 331 ? -4.484 -10.305 15.148 1 31.44 331 ALA B O 1
ATOM 5734 N N . SER B 1 332 ? -4.191 -12.352 15.742 1 29.56 332 SER B N 1
ATOM 5735 C CA . SER B 1 332 ? -3.348 -12.039 16.891 1 29.56 332 SER B CA 1
ATOM 5736 C C . SER B 1 332 ? -2.023 -11.422 16.453 1 29.56 332 SER B C 1
ATOM 5738 O O . SER B 1 332 ? -1.274 -10.898 17.281 1 29.56 332 SER B O 1
ATOM 5740 N N . GLN B 1 333 ? -1.616 -11.594 15.219 1 30.38 333 GLN B N 1
ATOM 5741 C CA . GLN B 1 333 ? -0.234 -11.203 14.969 1 30.38 333 GLN B CA 1
ATOM 5742 C C . GLN B 1 333 ? -0.129 -9.711 14.68 1 30.38 333 GLN B C 1
ATOM 5744 O O . GLN B 1 333 ? 0.96 -9.141 14.734 1 30.38 333 GLN B O 1
ATOM 5749 N N . LEU B 1 334 ? -1.156 -9.047 14.234 1 29.95 334 LEU B N 1
ATOM 5750 C CA . LEU B 1 334 ? -1.032 -7.605 14.023 1 29.95 334 LEU B CA 1
ATOM 5751 C C . LEU B 1 334 ? -0.912 -6.871 15.352 1 29.95 334 LEU B C 1
ATOM 5753 O O . LEU B 1 334 ? -0.251 -5.832 15.438 1 29.95 334 LEU B O 1
ATOM 5757 N N . ALA B 1 335 ? -1.703 -7.258 16.469 1 29.38 335 ALA B N 1
ATOM 5758 C CA . ALA B 1 335 ? -1.559 -6.676 17.812 1 29.38 335 ALA B CA 1
ATOM 5759 C C . ALA B 1 335 ? -0.118 -6.785 18.297 1 29.38 335 ALA B C 1
ATOM 5761 O O . ALA B 1 335 ? 0.274 -6.098 19.25 1 29.38 335 ALA B O 1
ATOM 5762 N N . SER B 1 336 ? 0.575 -7.82 17.891 1 29.12 336 SER B N 1
ATOM 5763 C CA . SER B 1 336 ? 1.919 -7.941 18.438 1 29.12 336 SER B CA 1
ATOM 5764 C C . SER B 1 336 ? 2.859 -6.898 17.844 1 29.12 336 SER B C 1
ATOM 5766 O O . SER B 1 336 ? 4.062 -6.914 18.109 1 29.12 336 SER B O 1
ATOM 5768 N N . ILE B 1 337 ? 2.328 -6.121 16.891 1 30.23 337 ILE B N 1
ATOM 5769 C CA . ILE B 1 337 ? 3.098 -4.891 16.75 1 30.23 337 ILE B CA 1
ATOM 5770 C C . ILE B 1 337 ? 2.895 -4.016 17.984 1 30.23 337 ILE B C 1
ATOM 5772 O O . ILE B 1 337 ? 1.879 -3.326 18.109 1 30.23 337 ILE B O 1
ATOM 5776 N N . THR B 1 338 ? 2.861 -4.562 19.188 1 27.42 338 THR B N 1
ATOM 5777 C CA . THR B 1 338 ? 2.756 -3.941 20.5 1 27.42 338 THR B CA 1
ATOM 5778 C C . THR B 1 338 ? 3.424 -2.568 20.516 1 27.42 338 THR B C 1
ATOM 5780 O O . THR B 1 338 ? 4.578 -2.434 20.094 1 27.42 338 THR B O 1
ATOM 5783 N N . PRO B 1 339 ? 2.639 -1.588 20.438 1 25.56 339 PRO B N 1
ATOM 5784 C CA . PRO B 1 339 ? 3.205 -0.328 20.922 1 25.56 339 PRO B CA 1
ATOM 5785 C C . PRO B 1 339 ? 4.258 -0.534 22.016 1 25.56 339 PRO B C 1
ATOM 5787 O O . PRO B 1 339 ? 4.234 -1.548 22.719 1 25.56 339 PRO B O 1
ATOM 5790 N N . LEU B 1 340 ? 5.43 0.127 21.812 1 27.39 340 LEU B N 1
ATOM 5791 C CA . LEU B 1 340 ? 6.371 0.35 22.906 1 27.39 340 LEU B CA 1
ATOM 5792 C C . LEU B 1 340 ? 5.633 0.616 24.219 1 27.39 340 LEU B C 1
ATOM 5794 O O . LEU B 1 340 ? 5.316 1.765 24.531 1 27.39 340 LEU B O 1
ATOM 5798 N N . SER B 1 341 ? 4.34 0.214 24.438 1 25.5 341 SER B N 1
ATOM 5799 C CA . SER B 1 341 ? 4.047 0.503 25.844 1 25.5 341 SER B CA 1
ATOM 5800 C C . SER B 1 341 ? 5.242 0.186 26.734 1 25.5 341 SER B C 1
ATOM 5802 O O . SER B 1 341 ? 6.168 -0.512 26.312 1 25.5 341 SER B O 1
ATOM 5804 N N . ASP B 1 342 ? 5.055 0.699 28.016 1 26.42 342 ASP B N 1
ATOM 5805 C CA . ASP B 1 342 ? 5.816 0.478 29.234 1 26.42 342 ASP B CA 1
ATOM 5806 C C . ASP B 1 342 ? 6.141 -1.003 29.422 1 26.42 342 ASP B C 1
ATOM 5808 O O . ASP B 1 342 ? 5.238 -1.822 29.609 1 26.42 342 ASP B O 1
ATOM 5812 N N . THR B 1 343 ? 6.996 -1.639 28.641 1 28.12 343 THR B N 1
ATOM 5813 C CA . THR B 1 343 ? 7.746 -2.789 29.141 1 28.12 343 THR B CA 1
ATOM 5814 C C . THR B 1 343 ? 7.887 -2.732 30.656 1 28.12 343 THR B C 1
ATOM 5816 O O . THR B 1 343 ? 8.75 -2.023 31.172 1 28.12 343 THR B O 1
ATOM 5819 N N . TYR B 1 344 ? 6.871 -2.529 31.375 1 27.77 344 TYR B N 1
ATOM 5820 C CA . TYR B 1 344 ? 7.09 -3.115 32.688 1 27.77 344 TYR B CA 1
ATOM 5821 C C . TYR B 1 344 ? 7.613 -4.543 32.594 1 27.77 344 TYR B C 1
ATOM 5823 O O . TYR B 1 344 ? 7.301 -5.25 31.625 1 27.77 344 TYR B O 1
ATOM 5831 N N . GLY B 1 345 ? 8.734 -4.973 33.344 1 30.3 345 GLY B N 1
ATOM 5832 C CA . GLY B 1 345 ? 9.82 -5.941 33.406 1 30.3 345 GLY B CA 1
ATOM 5833 C C . GLY B 1 345 ? 9.336 -7.379 33.344 1 30.3 345 GLY B C 1
ATOM 5834 O O . GLY B 1 345 ? 8.969 -7.961 34.344 1 30.3 345 GLY B O 1
ATOM 5835 N N . LYS B 1 346 ? 8.531 -7.723 32.562 1 33.81 346 LYS B N 1
ATOM 5836 C CA . LYS B 1 346 ? 8.43 -9.18 32.531 1 33.81 346 LYS B CA 1
ATOM 5837 C C . LYS B 1 346 ? 9.75 -9.812 32.094 1 33.81 346 LYS B C 1
ATOM 5839 O O . LYS B 1 346 ? 10.328 -9.422 31.094 1 33.81 346 LYS B O 1
ATOM 5844 N N . VAL B 1 347 ? 10.422 -10.25 33.031 1 37.38 347 VAL B N 1
ATOM 5845 C CA . VAL B 1 347 ? 11.688 -10.961 32.875 1 37.38 347 VAL B CA 1
ATOM 5846 C C . VAL B 1 347 ? 11.445 -12.305 32.188 1 37.38 347 VAL B C 1
ATOM 5848 O O . VAL B 1 347 ? 10.703 -13.148 32.688 1 37.38 347 VAL B O 1
ATOM 5851 N N . CYS B 1 348 ? 11.523 -12.414 31.047 1 41.88 348 CYS B N 1
ATOM 5852 C CA . CYS B 1 348 ? 11.359 -13.656 30.312 1 41.88 348 CYS B CA 1
ATOM 5853 C C . CYS B 1 348 ? 12.664 -14.453 30.281 1 41.88 348 CYS B C 1
ATOM 5855 O O . CYS B 1 348 ? 13.719 -13.898 29.969 1 41.88 348 CYS B O 1
ATOM 5857 N N . PHE B 1 349 ? 12.625 -15.414 30.969 1 41.69 349 PHE B N 1
ATOM 5858 C CA . PHE B 1 349 ? 13.789 -16.281 31.047 1 41.69 349 PHE B CA 1
ATOM 5859 C C . PHE B 1 349 ? 13.789 -17.281 29.906 1 41.69 349 PHE B C 1
ATOM 5861 O O . PHE B 1 349 ? 12.734 -17.719 29.453 1 41.69 349 PHE B O 1
ATOM 5868 N N . SER B 1 350 ? 14.805 -17.406 29.219 1 47.44 350 SER B N 1
ATOM 5869 C CA . SER B 1 350 ? 14.977 -18.484 28.266 1 47.44 350 SER B CA 1
ATOM 5870 C C . SER B 1 350 ? 14.719 -19.844 28.906 1 47.44 350 SER B C 1
ATOM 5872 O O . SER B 1 350 ? 14.93 -20.016 30.109 1 47.44 350 SER B O 1
ATOM 5874 N N . SER B 1 351 ? 14.078 -20.641 28.344 1 51.97 351 SER B N 1
ATOM 5875 C CA . SER B 1 351 ? 13.703 -21.938 28.875 1 51.97 351 SER B CA 1
ATOM 5876 C C . SER B 1 351 ? 14.898 -22.641 29.5 1 51.97 351 SER B C 1
ATOM 5878 O O . SER B 1 351 ? 14.805 -23.188 30.594 1 51.97 351 SER B O 1
ATOM 5880 N N . PRO B 1 352 ? 15.938 -22.672 28.844 1 59.94 352 PRO B N 1
ATOM 5881 C CA . PRO B 1 352 ? 17.047 -23.359 29.516 1 59.94 352 PRO B CA 1
ATOM 5882 C C . PRO B 1 352 ? 17.5 -22.641 30.781 1 59.94 352 PRO B C 1
ATOM 5884 O O . PRO B 1 352 ? 17.906 -23.297 31.75 1 59.94 352 PRO B O 1
ATOM 5887 N N . LEU B 1 353 ? 17.25 -21.328 30.609 1 62.12 353 LEU B N 1
ATOM 5888 C CA . LEU B 1 353 ? 17.656 -20.562 31.781 1 62.12 353 LEU B CA 1
ATOM 5889 C C . LEU B 1 353 ? 16.641 -20.719 32.906 1 62.12 353 LEU B C 1
ATOM 5891 O O . LEU B 1 353 ? 17.031 -20.828 34.094 1 62.12 353 LEU B O 1
ATOM 5895 N N . LEU B 1 354 ? 15.523 -20.766 32.531 1 61.56 354 LEU B N 1
ATOM 5896 C CA . LEU B 1 354 ? 14.484 -21.031 33.5 1 61.56 354 LEU B CA 1
ATOM 5897 C C . LEU B 1 354 ? 14.625 -22.438 34.094 1 61.56 354 LEU B C 1
ATOM 5899 O O . LEU B 1 354 ? 14.492 -22.641 35.281 1 61.56 354 LEU B O 1
ATOM 5903 N N . MET B 1 355 ? 14.891 -23.312 33.281 1 65.62 355 MET B N 1
ATOM 5904 C CA . MET B 1 355 ? 15.117 -24.672 33.75 1 65.62 355 MET B CA 1
ATOM 5905 C C . MET B 1 355 ? 16.359 -24.734 34.625 1 65.62 355 MET B C 1
ATOM 5907 O O . MET B 1 355 ? 16.375 -25.484 35.625 1 65.62 355 MET B O 1
ATOM 5911 N N . ALA B 1 356 ? 17.297 -23.969 34.281 1 70 356 ALA B N 1
ATOM 5912 C CA . ALA B 1 356 ? 18.516 -23.922 35.094 1 70 356 ALA B CA 1
ATOM 5913 C C . ALA B 1 356 ? 18.234 -23.25 36.438 1 70 356 ALA B C 1
ATOM 5915 O O . ALA B 1 356 ? 18.719 -23.719 37.469 1 70 356 ALA B O 1
ATOM 5916 N N . ILE B 1 357 ? 17.359 -22.312 36.312 1 66.94 357 ILE B N 1
ATOM 5917 C CA . ILE B 1 357 ? 17.031 -21.594 37.531 1 66.94 357 ILE B CA 1
ATOM 5918 C C . ILE B 1 357 ? 16.141 -22.469 38.406 1 66.94 357 ILE B C 1
ATOM 5920 O O . ILE B 1 357 ? 16.359 -22.562 39.625 1 66.94 357 ILE B O 1
ATOM 5924 N N . VAL B 1 358 ? 15.211 -23.172 37.781 1 70.06 358 VAL B N 1
ATOM 5925 C CA . VAL B 1 358 ? 14.336 -24.078 38.5 1 70.06 358 VAL B CA 1
ATOM 5926 C C . VAL B 1 358 ? 15.148 -25.281 39 1 70.06 358 VAL B C 1
ATOM 5928 O O . VAL B 1 358 ? 14.969 -25.734 40.125 1 70.06 358 VAL B O 1
ATOM 5931 N N . GLY B 1 359 ? 16.062 -25.719 38.219 1 69.75 359 GLY B N 1
ATOM 5932 C CA . GLY B 1 359 ? 16.953 -26.797 38.625 1 69.75 359 GLY B CA 1
ATOM 5933 C C . GLY B 1 359 ? 17.828 -26.438 39.812 1 69.75 359 GLY B C 1
ATOM 5934 O O . GLY B 1 359 ? 17.969 -27.219 40.75 1 69.75 359 GLY B O 1
ATOM 5935 N N . PHE B 1 360 ? 18.312 -25.203 39.75 1 70.94 360 PHE B N 1
ATOM 5936 C CA . PHE B 1 360 ? 19.141 -24.734 40.844 1 70.94 360 PHE B CA 1
ATOM 5937 C C . PHE B 1 360 ? 18.297 -24.531 42.125 1 70.94 360 PHE B C 1
ATOM 5939 O O . PHE B 1 360 ? 18.734 -24.844 43.219 1 70.94 360 PHE B O 1
ATOM 5946 N N . ALA B 1 361 ? 17.094 -24.156 41.938 1 69 361 ALA B N 1
ATOM 5947 C CA . ALA B 1 361 ? 16.188 -23.969 43.062 1 69 361 ALA B CA 1
ATOM 5948 C C . ALA B 1 361 ? 15.766 -25.297 43.656 1 69 361 ALA B C 1
ATOM 5950 O O . ALA B 1 361 ? 15.695 -25.438 44.875 1 69 361 ALA B O 1
ATOM 5951 N N . VAL B 1 362 ? 15.609 -26.281 42.844 1 73 362 VAL B N 1
ATOM 5952 C CA . VAL B 1 362 ? 15.25 -27.609 43.312 1 73 362 VAL B CA 1
ATOM 5953 C C . VAL B 1 362 ? 16.438 -28.25 44.031 1 73 362 VAL B C 1
ATOM 5955 O O . VAL B 1 362 ? 16.281 -28.844 45.094 1 73 362 VAL B O 1
ATOM 5958 N N . VAL B 1 363 ? 17.641 -28.094 43.531 1 73.81 363 VAL B N 1
ATOM 5959 C CA . VAL B 1 363 ? 18.828 -28.625 44.188 1 73.81 363 VAL B CA 1
ATOM 5960 C C . VAL B 1 363 ? 19.078 -27.922 45.5 1 73.81 363 VAL B C 1
ATOM 5962 O O . VAL B 1 363 ? 19.391 -28.562 46.5 1 73.81 363 VAL B O 1
ATOM 5965 N N . ALA B 1 364 ? 18.797 -26.641 45.469 1 72.12 364 ALA B N 1
ATOM 5966 C CA . ALA B 1 364 ? 18.953 -25.875 46.719 1 72.12 364 ALA B CA 1
ATOM 5967 C C . ALA B 1 364 ? 17.906 -26.297 47.75 1 72.12 364 ALA B C 1
ATOM 5969 O O . ALA B 1 364 ? 18.203 -26.375 48.938 1 72.12 364 ALA B O 1
ATOM 5970 N N . PHE B 1 365 ? 16.781 -26.719 47.281 1 71.25 365 PHE B N 1
ATOM 5971 C CA . PHE B 1 365 ? 15.711 -27.203 48.156 1 71.25 365 PHE B CA 1
ATOM 5972 C C . PHE B 1 365 ? 16.047 -28.594 48.688 1 71.25 365 PHE B C 1
ATOM 5974 O O . PHE B 1 365 ? 15.852 -28.859 49.875 1 71.25 365 PHE B O 1
ATOM 5981 N N . ILE B 1 366 ? 16.625 -29.406 47.938 1 72.44 366 ILE B N 1
ATOM 5982 C CA . ILE B 1 366 ? 17 -30.766 48.344 1 72.44 366 ILE B CA 1
ATOM 5983 C C . ILE B 1 366 ? 18.125 -30.688 49.375 1 72.44 366 ILE B C 1
ATOM 5985 O O . ILE B 1 366 ? 18.109 -31.406 50.375 1 72.44 366 ILE B O 1
ATOM 5989 N N . ILE B 1 367 ? 19.016 -29.797 49.156 1 72.06 367 ILE B N 1
ATOM 5990 C CA . ILE B 1 367 ? 20.125 -29.641 50.094 1 72.06 367 ILE B CA 1
ATOM 5991 C C . ILE B 1 367 ? 19.609 -29.078 51.406 1 72.06 367 ILE B C 1
ATOM 5993 O O . ILE B 1 367 ? 20.031 -29.531 52.469 1 72.06 367 ILE B O 1
ATOM 5997 N N . ALA B 1 368 ? 18.641 -28.266 51.281 1 70.5 368 ALA B N 1
ATOM 5998 C CA . ALA B 1 368 ? 18.078 -27.672 52.5 1 70.5 368 ALA B CA 1
ATOM 5999 C C . ALA B 1 368 ? 17.281 -28.719 53.312 1 70.5 368 ALA B C 1
ATOM 6001 O O . ALA B 1 368 ? 17.391 -28.781 54.531 1 70.5 368 ALA B O 1
ATOM 6002 N N . VAL B 1 369 ? 16.625 -29.531 52.656 1 71.88 369 VAL B N 1
ATOM 6003 C CA . VAL B 1 369 ? 15.859 -30.609 53.281 1 71.88 369 VAL B CA 1
ATOM 6004 C C . VAL B 1 369 ? 16.812 -31.641 53.875 1 71.88 369 VAL B C 1
ATOM 6006 O O . VAL B 1 369 ? 16.609 -32.125 54.969 1 71.88 369 VAL B O 1
ATOM 6009 N N . ALA B 1 370 ? 17.875 -31.953 53.281 1 72 370 ALA B N 1
ATOM 6010 C CA . ALA B 1 370 ? 18.875 -32.906 53.75 1 72 370 ALA B CA 1
ATOM 6011 C C . ALA B 1 370 ? 19.578 -32.406 55 1 72 370 ALA B C 1
ATOM 6013 O O . ALA B 1 370 ? 19.797 -33.156 55.938 1 72 370 ALA B O 1
ATOM 6014 N N . VAL B 1 371 ? 19.75 -31.172 54.938 1 70.44 371 VAL B N 1
ATOM 6015 C CA . VAL B 1 371 ? 20.406 -30.578 56.125 1 70.44 371 VAL B CA 1
ATOM 6016 C C . VAL B 1 371 ? 19.453 -30.609 57.312 1 70.44 371 VAL B C 1
ATOM 6018 O O . VAL B 1 371 ? 19.875 -30.906 58.438 1 70.44 371 VAL B O 1
ATOM 6021 N N . VAL B 1 372 ? 18.266 -30.531 57.031 1 68.56 372 VAL B N 1
ATOM 6022 C CA . VAL B 1 372 ? 17.281 -30.578 58.094 1 68.56 372 VAL B CA 1
ATOM 6023 C C . VAL B 1 372 ? 17.141 -32 58.625 1 68.56 372 VAL B C 1
ATOM 6025 O O . VAL B 1 372 ? 17.062 -32.25 59.812 1 68.56 372 VAL B O 1
ATOM 6028 N N . ILE B 1 373 ? 17.219 -32.906 57.781 1 68.75 373 ILE B N 1
ATOM 6029 C CA . ILE B 1 373 ? 17.078 -34.312 58.156 1 68.75 373 ILE B CA 1
ATOM 6030 C C . ILE B 1 373 ? 18.328 -34.781 58.906 1 68.75 373 ILE B C 1
ATOM 6032 O O . ILE B 1 373 ? 18.234 -35.469 59.938 1 68.75 373 ILE B O 1
ATOM 6036 N N . ILE B 1 374 ? 19.422 -34.344 58.531 1 67.38 374 ILE B N 1
ATOM 6037 C CA . ILE B 1 374 ? 20.672 -34.719 59.188 1 67.38 374 ILE B CA 1
ATOM 6038 C C . ILE B 1 374 ? 20.734 -34.062 60.562 1 67.38 374 ILE B C 1
ATOM 6040 O O . ILE B 1 374 ? 21.156 -34.688 61.531 1 67.38 374 ILE B O 1
ATOM 6044 N N . SER B 1 375 ? 20.141 -32.938 60.625 1 61.47 375 SER B N 1
ATOM 6045 C CA . SER B 1 375 ? 20.141 -32.25 61.906 1 61.47 375 SER B CA 1
ATOM 6046 C C . SER B 1 375 ? 19.094 -32.844 62.844 1 61.47 375 SER B C 1
ATOM 6048 O O . SER B 1 375 ? 19.312 -32.875 64.062 1 61.47 375 SER B O 1
ATOM 6050 N N . ALA B 1 376 ? 18.141 -33.375 62.281 1 60.25 376 ALA B N 1
ATOM 6051 C CA . ALA B 1 376 ? 17.109 -34.031 63.094 1 60.25 376 ALA B CA 1
ATOM 6052 C C . ALA B 1 376 ? 17.547 -35.438 63.531 1 60.25 376 ALA B C 1
ATOM 6054 O O . ALA B 1 376 ? 17.219 -35.875 64.625 1 60.25 376 ALA B O 1
ATOM 6055 N N . ARG B 1 377 ? 18.266 -36.062 62.688 1 55.34 377 ARG B N 1
ATOM 6056 C CA . ARG B 1 377 ? 18.734 -37.375 63.031 1 55.34 377 ARG B CA 1
ATOM 6057 C C . ARG B 1 377 ? 19.875 -37.312 64.062 1 55.34 377 ARG B C 1
ATOM 6059 O O . ARG B 1 377 ? 20.031 -38.188 64.938 1 55.34 377 ARG B O 1
ATOM 6066 N N . LYS B 1 378 ? 20.562 -36.25 63.906 1 54.06 378 LYS B N 1
ATOM 6067 C CA . LYS B 1 378 ? 21.594 -36.125 64.938 1 54.06 378 LYS B CA 1
ATOM 6068 C C . LYS B 1 378 ? 21 -35.906 66.312 1 54.06 378 LYS B C 1
ATOM 6070 O O . LYS B 1 378 ? 21.562 -36.312 67.312 1 54.06 378 LYS B O 1
ATOM 6075 N N . ASP B 1 379 ? 19.812 -35.344 66.25 1 50.66 379 ASP B N 1
ATOM 6076 C CA . ASP B 1 379 ? 19.188 -35.188 67.562 1 50.66 379 ASP B CA 1
ATOM 6077 C C . ASP B 1 379 ? 18.609 -36.531 68.062 1 50.66 379 ASP B C 1
ATOM 6079 O O . ASP B 1 379 ? 18.562 -36.781 69.25 1 50.66 379 ASP B O 1
ATOM 6083 N N . ASP B 1 380 ? 18.25 -37.281 67.062 1 48.84 380 ASP B N 1
ATOM 6084 C CA . ASP B 1 380 ? 17.672 -38.531 67.562 1 48.84 380 ASP B CA 1
ATOM 6085 C C . ASP B 1 380 ? 18.781 -39.469 68.062 1 48.84 380 ASP B C 1
ATOM 6087 O O . ASP B 1 380 ? 18.5 -40.438 68.75 1 48.84 380 ASP B O 1
ATOM 6091 N N . SER B 1 381 ? 19.906 -39.312 67.375 1 44.94 381 SER B N 1
ATOM 6092 C CA . SER B 1 381 ? 20.891 -40.281 67.875 1 44.94 381 SER B CA 1
ATOM 6093 C C . SER B 1 381 ? 21.328 -39.938 69.25 1 44.94 381 SER B C 1
ATOM 6095 O O . SER B 1 381 ? 21.938 -40.75 69.938 1 44.94 381 SER B O 1
ATOM 6097 N N . SER B 1 382 ? 21.359 -38.562 69.438 1 41.5 382 SER B N 1
ATOM 6098 C CA . SER B 1 382 ? 21.859 -38.312 70.812 1 41.5 382 SER B CA 1
ATOM 6099 C C . SER B 1 382 ? 20.828 -38.75 71.875 1 41.5 382 SER B C 1
ATOM 6101 O O . SER B 1 382 ? 21.109 -38.719 73.062 1 41.5 382 SER B O 1
ATOM 6103 N N . LYS B 1 383 ? 19.641 -38.625 71.375 1 39 383 LYS B N 1
ATOM 6104 C CA . LYS B 1 383 ? 18.734 -38.969 72.438 1 39 383 LYS B CA 1
ATOM 6105 C C . LYS B 1 383 ? 18.812 -40.438 72.812 1 39 383 LYS B C 1
ATOM 6107 O O . LYS B 1 383 ? 18.062 -40.938 73.625 1 39 383 LYS B O 1
ATOM 6112 N N . SER B 1 384 ? 19.375 -41.094 71.75 1 34.31 384 SER B N 1
ATOM 6113 C CA . SER B 1 384 ? 19.188 -42.5 72 1 34.31 384 SER B CA 1
ATOM 6114 C C . SER B 1 384 ? 19.922 -42.938 73.25 1 34.31 384 SER B C 1
ATOM 6116 O O . SER B 1 384 ? 19.953 -44.125 73.625 1 34.31 384 SER B O 1
ATOM 6118 N N . ILE B 1 385 ? 20.984 -42.062 73.562 1 33 385 ILE B N 1
ATOM 6119 C CA . ILE B 1 385 ? 21.781 -42.812 74.5 1 33 385 ILE B CA 1
ATOM 6120 C C . ILE B 1 385 ? 21.031 -42.938 75.812 1 33 385 ILE B C 1
ATOM 6122 O O . ILE B 1 385 ? 21.172 -42.094 76.688 1 33 385 ILE B O 1
ATOM 6126 N N . LYS B 1 386 ? 19.734 -42.812 75.75 1 30.61 386 LYS B N 1
ATOM 6127 C CA . LYS B 1 386 ? 19.109 -43.062 77 1 30.61 386 LYS B CA 1
ATOM 6128 C C . LYS B 1 386 ? 19.656 -44.344 77.625 1 30.61 386 LYS B C 1
ATOM 6130 O O . LYS B 1 386 ? 19.828 -45.344 76.938 1 30.61 386 LYS B O 1
ATOM 6135 N N . SER B 1 387 ? 20.297 -44.125 78.75 1 29.33 387 SER B N 1
ATOM 6136 C CA . SER B 1 387 ? 20.906 -45.094 79.688 1 29.33 387 SER B CA 1
ATOM 6137 C C . SER B 1 387 ? 19.969 -46.281 79.875 1 29.33 387 SER B C 1
ATOM 6139 O O . SER B 1 387 ? 18.75 -46.094 79.938 1 29.33 387 SER B O 1
ATOM 6141 N N . PRO B 1 388 ? 20.234 -47.438 79.438 1 32.03 388 PRO B N 1
ATOM 6142 C CA . PRO B 1 388 ? 19.516 -48.719 79.625 1 32.03 388 PRO B CA 1
ATOM 6143 C C . PRO B 1 388 ? 19.062 -48.938 81.062 1 32.03 388 PRO B C 1
ATOM 6145 O O . PRO B 1 388 ? 19.906 -49.062 81.938 1 32.03 388 PRO B O 1
ATOM 6148 N N . ASP B 1 389 ? 18.094 -48.125 81.5 1 28.2 389 ASP B N 1
ATOM 6149 C CA . ASP B 1 389 ? 17.609 -48.312 82.875 1 28.2 389 ASP B CA 1
ATOM 6150 C C . ASP B 1 389 ? 17.516 -49.812 83.25 1 28.2 389 ASP B C 1
ATOM 6152 O O . ASP B 1 389 ? 17.469 -50.656 82.312 1 28.2 389 ASP B O 1
ATOM 6156 N N . SER B 1 390 ? 17.344 -50.125 84.562 1 29.7 390 SER B N 1
ATOM 6157 C CA . SER B 1 390 ? 17.422 -51.125 85.625 1 29.7 390 SER B CA 1
ATOM 6158 C C . SER B 1 390 ? 16.375 -52.219 85.375 1 29.7 390 SER B C 1
ATOM 6160 O O . SER B 1 390 ? 15.188 -51.938 85.25 1 29.7 390 SER B O 1
ATOM 6162 N N . ILE B 1 391 ? 16.734 -53.281 84.688 1 30.44 391 ILE B N 1
ATOM 6163 C CA . ILE B 1 391 ? 16 -54.531 84.5 1 30.44 391 ILE B CA 1
ATOM 6164 C C . ILE B 1 391 ? 15.453 -55 85.812 1 30.44 391 ILE B C 1
ATOM 6166 O O . ILE B 1 391 ? 16.203 -55.219 86.75 1 30.44 391 ILE B O 1
ATOM 6170 N N . PRO B 1 392 ? 14.18 -54.656 86.125 1 31.12 392 PRO B N 1
ATOM 6171 C CA . PRO B 1 392 ? 13.609 -55.094 87.375 1 31.12 392 PRO B CA 1
ATOM 6172 C C . PRO B 1 392 ? 13.688 -56.594 87.562 1 31.12 392 PRO B C 1
ATOM 6174 O O . PRO B 1 392 ? 13.617 -57.344 86.625 1 31.12 392 PRO B O 1
ATOM 6177 N N . ARG B 1 393 ? 14.391 -57.125 88.562 1 29.39 393 ARG B N 1
ATOM 6178 C CA . ARG B 1 393 ? 14.57 -58.5 89.062 1 29.39 393 ARG B CA 1
ATOM 6179 C C . ARG B 1 393 ? 13.234 -59.125 89.375 1 29.39 393 ARG B C 1
ATOM 6181 O O . ARG B 1 393 ? 12.539 -58.656 90.312 1 29.39 393 ARG B O 1
ATOM 6188 N N . ILE B 1 394 ? 12.43 -59.469 88.375 1 27.84 394 ILE B N 1
ATOM 6189 C CA . ILE B 1 394 ? 11.164 -60.156 88.688 1 27.84 394 ILE B CA 1
ATOM 6190 C C . ILE B 1 394 ? 11.422 -61.406 89.5 1 27.84 394 ILE B C 1
ATOM 6192 O O . ILE B 1 394 ? 12.25 -62.25 89.125 1 27.84 394 ILE B O 1
ATOM 6196 N N . ARG B 1 395 ? 11.164 -61.406 90.812 1 28.97 395 ARG B N 1
ATOM 6197 C CA . ARG B 1 395 ? 11.203 -62.438 91.812 1 28.97 395 ARG B CA 1
ATOM 6198 C C . ARG B 1 395 ? 10.234 -63.562 91.438 1 28.97 395 ARG B C 1
ATOM 6200 O O . ARG B 1 395 ? 9.062 -63.312 91.188 1 28.97 395 ARG B O 1
ATOM 6207 N N . PRO B 1 396 ? 10.695 -64.688 90.812 1 29.95 396 PRO B N 1
ATOM 6208 C CA . PRO B 1 396 ? 9.875 -65.875 90.5 1 29.95 396 PRO B CA 1
ATOM 6209 C C . PRO B 1 396 ? 9.102 -66.375 91.75 1 29.95 396 PRO B C 1
ATOM 6211 O O . PRO B 1 396 ? 9.586 -66.312 92.875 1 29.95 396 PRO B O 1
ATOM 6214 N N . SER B 1 397 ? 7.805 -66.25 91.812 1 29.55 397 SER B N 1
ATOM 6215 C CA . SER B 1 397 ? 6.82 -66.75 92.75 1 29.55 397 SER B CA 1
ATOM 6216 C C . SER B 1 397 ? 6.898 -68.312 92.812 1 29.55 397 SER B C 1
ATOM 6218 O O . SER B 1 397 ? 7.184 -68.938 91.75 1 29.55 397 SER B O 1
ATOM 6220 N N . SER B 1 398 ? 7.098 -68.875 93.938 1 32.09 398 SER B N 1
ATOM 6221 C CA . SER B 1 398 ? 7.199 -70.25 94.5 1 32.09 398 SER B CA 1
ATOM 6222 C C . SER B 1 398 ? 5.938 -71.062 94.25 1 32.09 398 SER B C 1
ATOM 6224 O O . SER B 1 398 ? 4.859 -70.688 94.75 1 32.09 398 SER B O 1
ATOM 6226 N N .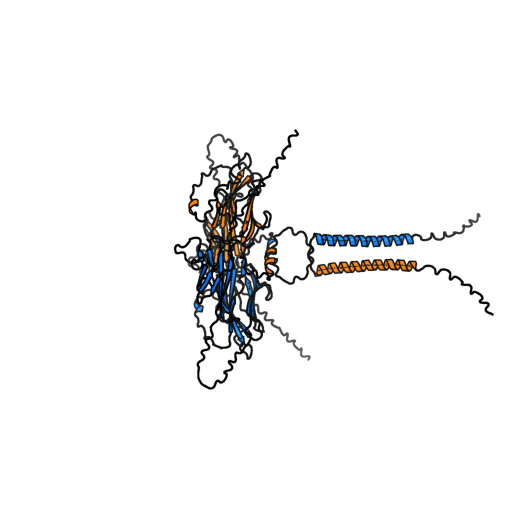 ILE B 1 399 ? 5.543 -71.375 93 1 27.27 399 ILE B N 1
ATOM 6227 C CA . ILE B 1 399 ? 4.41 -72.25 92.812 1 27.27 399 ILE B CA 1
ATOM 6228 C C . ILE B 1 399 ? 4.621 -73.562 93.625 1 27.27 399 ILE B C 1
ATOM 6230 O O . ILE B 1 399 ? 5.594 -74.25 93.375 1 27.27 399 ILE B O 1
ATOM 6234 N N . VAL B 1 400 ? 4.148 -73.688 94.812 1 30.31 400 VAL B N 1
ATOM 6235 C CA . VAL B 1 400 ? 3.996 -74.75 95.812 1 30.31 400 VAL B CA 1
ATOM 6236 C C . VAL B 1 400 ? 3.066 -75.812 95.25 1 30.31 400 VAL B C 1
ATOM 6238 O O . VAL B 1 400 ? 2.742 -76.812 95.875 1 30.31 400 VAL B O 1
ATOM 6241 N N . LEU B 1 401 ? 2.84 -76.062 93.875 1 25.56 401 LEU B N 1
ATOM 6242 C CA . LEU B 1 401 ? 1.882 -77.125 93.625 1 25.56 401 LEU B CA 1
ATOM 6243 C C . LEU B 1 401 ? 2.326 -78.438 94.25 1 25.56 401 LEU B C 1
ATOM 6245 O O . LEU B 1 401 ? 3.461 -78.875 94.062 1 25.56 401 LEU B O 1
ATOM 6249 N N . HIS B 1 402 ? 1.487 -79.125 95.188 1 26.8 402 HIS B N 1
ATOM 6250 C CA . HIS B 1 402 ? 1.109 -80.438 95.625 1 26.8 402 HIS B CA 1
ATOM 6251 C C .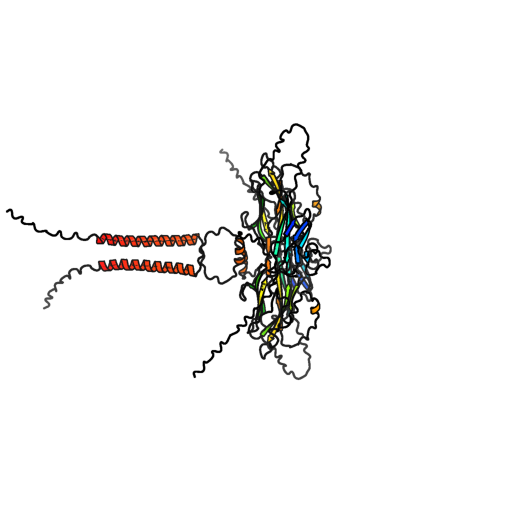 HIS B 1 402 ? 0.836 -81.375 94.5 1 26.8 402 HIS B C 1
ATOM 6253 O O . HIS B 1 402 ? 0.234 -81 93.5 1 26.8 402 HIS B O 1
#

Foldseek 3Di:
DPPPPPPPPPPPPPPPPPPPPVDVPKAWDDDWDWDDDPWKIKTATDMPDDAQEKKFFPLCPVPPLGMDGPVDPPPPNPDHGMDMGTPPPQNWDWKQDQVVGFIKTKTKMKTARDHPDRDPRIDIDIDIDTDDPPPPPPPPPPPDDPPVPPPCPVPDDGWDKAWFKAFPDQPHDGAAEEAFFGKIKIKIATPDLFKAKAKAQKWKDLSNPDIDTQGHRLQAGQAVQAWGGWDADPSRRMTMTMGTDDDDPPGFWMKMKIKMKIFTPPPNRCPCRPPGDHPPDNPRDPPCPPVVPPDPPDPPPPVGMDMIMYMYDIYTYDYDPPPCPVPDPPVVPVCVVPGPPPPPPPPDADVVRVVVVVVVVVVVVVVVVVVVVVVVVVVVVVVVVPPPDDDDPPDDDPPPDD/DPPPPPPPPPPPPPPPPPPPPVDVPKAWDDDWDWDDDPWKIKTFTDMPDDAQEKKFFPLCPVPPLGMDGLVDPPPPPPPSGMDMGTPPPQNWDWKQDQVVGFIKTKTKMKTARDHPDRDPRIDIDIDIDTDDPPPPPPPPPPPDDPPVPPPCPVPDDGWDKAKFKAFPDQPHDGAAEEAFFGKIKIKIATPDLFKAKAKAQKWKDLSNPDIDTQGHHLQAGQAVQAWGGWDADPSRRMTMTMGTDDDDPPGFWMKMKIKMKIFTPPPNRCPCRPPGDHPPDNPRDPPCPPVVPPDPPDPPPPVGMDMIMYMYDIYTYDYDPPPCPVPDPPVVPVCVVPGPPPPPPPPDDDVVRVVVVVVVVVVVVVVVVVVVVVVVVVVVVVVPPPPPDDPPPPDPDDPPDD